Protein 4YYF (pdb70)

Secondary structure (DSSP, 8-state):
--GGGS-HHHHHHTTEEE--SSHHHHHHHHHHH--SB---TTS-----SSHHHHHHHH--SSPPB-EE-EEETTEETTHHHH-----HHHHHHHS-HHHHHHHHHHHHH--TT---EE---B-------TTSSSGGGSS-SSHHHHHHHHHHHHHHHHHHT-EEB-BSTT--TT-SS-TTTS---PSPTTT---TTHHHHHHTTSSS-B------TTTTTTS-GGG-HHHHHHHHHTTTSSPPP-S--BPPPS---TTTTT--HHHHHHHHHHHT-SBEEES-STTHHHHHHHHHHHHHHTSS-HHHHHHHHHHHHHTS-----/--GGGS-HHHHHHTTEEE--SSHHHHHHHHHHH--SB---TTS-----SSHHHHHHHH--SSPPB-EE-EEETTEETTHHHH-----HHHHHHHS-HHHHHHHHHHHHH--TTS--EE---B-------TTSSSGGGSS-SSHHHHHHHHHHHHHHHHHTTPEEB-BSTT--TT-SS-TTTS----S-TTT---TTHHHHHHTTSSS-B------TTTTTTS-GGG-HHHHHHHHHTTTSSPPP-S--BPPPS---TTTTT--HHHHHHHHHHHT-SBEEES-STTHHHHHHHHHHHHHHTSS-HHHHHHHHHHHHHTS----/--STTS-HHHHHHTTEEE--SSHHHHHHHHHHH--SB---TT---TTT--SSPPB-EE-EEETTEETTHHHH-----HHHHHHHS-HHHHHHHHHHHHH--TTS--EE---B-------TTSSSGGGSS-SSHHHHHHHHHHHHHHHHHTT-EEB-BSTT--TT-SS-TTTS---PSPTTT---TTHHHHHHTTSSS-B------TTTTTTS-GGG-HHHHHHHHTTTTSS----S--B---S---TTTTT--HHHHHHHHHHHT-SBEEES-STTHHHHHHHHHHHHHHTSS-HHHHHHHHHHHHHTS-----

Organism: Mycolicibacterium smegmatis (strain ATCC 700084 / mc(2)155) (NCBI:txid246196)

Radius of gyration: 29.69 Å; Cα contacts (8 Å, |Δi|>4): 2283; chains: 3; bounding box: 80×82×68 Å

Nearest PDB structures (foldseek):
  4yyf-assembly2_B  TM=1.003E+00  e=7.868E-68  Mycolicibacterium smegmatis MC2 155
  6gfv-assembly2_B  TM=9.831E-01  e=1.413E-50  Mycobacterium tuberculosis H37Rv
  3nvd-assembly2_B  TM=8.956E-01  e=5.226E-22  Bacillus subtilis
  3tev-assembly1_A  TM=8.661E-01  e=7.791E-23  Deinococcus radiodurans R1 = ATCC 13939 = DSM 20539
  3lk6-assembly1_A  TM=8.804E-01  e=5.315E-21  Bacillus subtilis

CATH classification: 3.20.20.300

InterPro domains:
  IPR001764 Glycoside hydrolase, family 3, N-terminal [PF00933] (64-376)
  IPR017853 Glycoside hydrolase superfamily [SSF51445] (73-381)
  IPR036962 Glycoside hydrolase, family 3, N-terminal domain superfamily [G3DSA:3.20.20.300] (56-385)
  IPR050226 NagZ Beta-hexosaminidase [PTHR30480] (64-381)

Solvent-accessible surface area: 31852 Å² total

Sequence (961 aa):
CDLAALPARDKLAQLLTVGVTDAADARAVVADHHVGGIIGSWTDLSLTDGSLGDIAASAAPLPLAVSVDEEGGRVSRLASLIGSQPSARELARTKTADEVYGIALDRGRKRDLGVTVDFAPVVDVTDAAADTVIGDRSFGSDPAVVTEYAGAYARGLRDAGVLPVLKHFPGHGHASGDSHTGGVTTPPLDVLGDDLVPYRRTLTGQAPVAVVGHQVPGLTGSDPASLSPAVYNLLRSGGYGGPGFGGLVYTDDLSSGAINQRYGVADAVLRALQAGADNALWITTAEVPAVLDRLEQALASGELNQGAVDASLQRNAAVKGPLRCCDLAALPARDKLAQLLTVGVTDAADARAVVADHHVGGIIGSWTDLSLTDGSLGDIAASAAPLPLAVSVDEEGGRVSRLASLIGSQPSARELARTKTADEVYGIALDRGRKRDLGVTVDFAPVVDVTDAAADTVIGDRSFGSDPAVVTEYAGAYARGLRDAGVLPVLKHFPGHGHASGDSHTGGVTTPPLDVLGDDLVPYRTLTGQAPVAVVGHQVPGLTGSDPASLSPAVYNLLRSGGYGGPGFGGLVYTDDLSSGAINQRYGVADAVLRALQAGADNALWITTAEVPAVLDRLEQALASGELNQGAVDASLQRNAAVKGPLRCDLAALPARDKLAQLLTVGVTDAADARAVVADHHVGGIIGSWTDIAASAAPLPLAVSVDEEGGRVSRLASLIGSQPSARELARTKTADEVYGIALDRGRKRDLGVTVDFAPVVDVTDAAADTVIGDRSFGSDPAVVTEYAGAYARGLRDAGVLPVLKHFPGHGHASGDSHTGGVTTPPLDVLGDDLVPYRTLTGQAPVAVVGHQVPGLTGSDPASLSPAVYNLLRSGGYGGPGFGGLVYTDDLSSGAINQRYGVADAVLRALQAGADNALWITTAEVPAVLDRLEQALASGELNQGAVDASLQRNAAVKGPLRC

Foldseek 3Di:
DDLVPDDPQLLVLLQEEAAAQELVRLLCLQVVRVRQEYYELNHDLVLPVCSVVVSQVPGPQFGHAYEAADQFDPGHSCCVQLNGDHALQVCLVPHDLLVLLVVLLSSLLSVSSVHAEYADDELAAADDDCPFQCRSSHNYNASVSSLSNRLSNCNSNVVSNHAYEYDAPPHPHQWPGHLLAAAIEHEALVVSVGSNSSCQPNLPPPPYEYHEFDHHVFAHLGTLLLALSRLCCQQPCVSVHHGHLAAYEYDAQDRYHRPVPDHQLRSQLSNLLSQHLHYYHYHSVCSVVNSVSNVVCCVVVSHDPVSSVSSSVNSRVSGDDTHD/DDLLPDDPLLLVLQQEEAAAAELVRLLCLCVPRLHQHYYEPNHDLVLPPCSVVVSQVVRPQFGHAYEAADLFDPGHRCCVQQNGDHALQVCLVPHDLQVLLVVLLSSLLSVSSVHAEYADDELAAAPDDQPFQCRSSHNYNASVSSLSNRLSNCNSNVVSNHAYEYDAPPHDHQWPGHLLAEAIEHEALVVSVGSNVSCQPNLPPPPYEYHEFHHHNFAHLGTLLLALSNLCCQQPVVSPHHRHLAAYEYDAQDRYSHPVPDHQLRSQLSNLLSQHLHYYHYHSVCSVVNSVSVVVCPVVVVHDPVSSVSSSVNSRVSGDDGD/DDLVPDDPLLLVLQQEEAEAQEDVRQCCLCVPRNHQEYYELSHPHQVPRFQFGHAYEAAPLFDPGHRCCVPQNGDHALQVCLVPHALQVLLVVLLSSLLSVVVVHAEYADDELAAACDDCPFQCRSSHNYNASVSSLSNSLSNQNSNVNSNHAYEYDAPPHPHAWPGHLLAEAIEHEALVPSVGSLSSVQPSLPPPPYEYHEFHHHVFAVLGTLLLALRRLCCQQPVVSNHHGHLAAYEYDAQDRYSHPVPDHQLRSQLSNLLSQHLHYYHYHSVCSVVNSVSVVVCCVVVVHPPVSSVSSSVNSSVSTDHGHD

B-factor: mean 30.83, std 14.94, range [9.08, 128.16]

Structure (mmCIF, N/CA/C/O backbone):
data_4YYF
#
_entry.id   4YYF
#
_cell.length_a   103.067
_cell.length_b   130.941
_cell.length_c   85.986
_cell.angle_alpha   90.00
_cell.angle_beta   90.00
_cell.angle_gamma   90.00
#
_symmetry.space_group_name_H-M   'P 21 21 2'
#
loop_
_entity.id
_entity.type
_entity.pdbx_description
1 polymer Beta-N-acetylhexosaminidase
2 non-polymer 'ACETATE ION'
3 non-polymer 'SODIUM ION'
4 non-polymer 'FORMIC ACID'
5 non-polymer GLYCEROL
6 water water
#
loop_
_atom_site.group_PDB
_atom_site.id
_atom_site.type_symbol
_atom_site.label_atom_id
_atom_site.label_alt_id
_atom_site.label_comp_id
_atom_site.label_asym_id
_atom_site.label_entity_id
_atom_site.label_seq_id
_atom_site.pdbx_PDB_ins_code
_atom_site.Cartn_x
_atom_site.Cartn_y
_atom_site.Cartn_z
_atom_site.occupancy
_atom_site.B_iso_or_equiv
_atom_site.auth_seq_id
_atom_site.auth_comp_id
_atom_site.auth_asym_id
_atom_site.auth_atom_id
_atom_site.pdbx_PDB_model_num
ATOM 1 N N . CYS A 1 34 ? 82.856 37.713 92.792 1.00 70.48 56 CYS A N 1
ATOM 2 C CA . CYS A 1 34 ? 82.164 37.970 91.530 1.00 65.69 56 CYS A CA 1
ATOM 3 C C . CYS A 1 34 ? 82.627 37.057 90.392 1.00 59.07 56 CYS A C 1
ATOM 4 O O . CYS A 1 34 ? 83.538 36.237 90.548 1.00 60.45 56 CYS A O 1
ATOM 7 N N . ASP A 1 35 ? 81.991 37.230 89.240 1.00 52.08 57 ASP A N 1
ATOM 8 C CA . ASP A 1 35 ? 82.026 36.249 88.169 1.00 46.89 57 ASP A CA 1
ATOM 9 C C . ASP A 1 35 ? 82.095 36.957 86.818 1.00 42.61 57 ASP A C 1
ATOM 10 O O . ASP A 1 35 ? 81.279 37.834 86.521 1.00 40.71 57 ASP A O 1
ATOM 15 N N . LEU A 1 36 ? 83.084 36.578 86.012 1.00 37.13 58 LEU A N 1
ATOM 16 C CA . LEU A 1 36 ? 83.318 37.186 84.706 1.00 36.41 58 LEU A CA 1
ATOM 17 C C . LEU A 1 36 ? 82.062 37.189 83.833 1.00 38.31 58 LEU A C 1
ATOM 18 O O . LEU A 1 36 ? 81.746 38.180 83.183 1.00 34.56 58 LEU A O 1
ATOM 23 N N . ALA A 1 37 ? 81.341 36.075 83.831 1.00 37.01 59 ALA A N 1
ATOM 24 C CA . ALA A 1 37 ? 80.166 35.929 82.972 1.00 42.76 59 ALA A CA 1
ATOM 25 C C . ALA A 1 37 ? 78.994 36.802 83.422 1.00 43.49 59 ALA A C 1
ATOM 26 O O . ALA A 1 37 ? 78.041 37.007 82.668 1.00 40.17 59 ALA A O 1
ATOM 28 N N . ALA A 1 38 ? 79.072 37.322 84.645 1.00 42.80 60 ALA A N 1
ATOM 29 C CA . ALA A 1 38 ? 77.965 38.078 85.225 1.00 44.80 60 ALA A CA 1
ATOM 30 C C . ALA A 1 38 ? 78.116 39.590 85.111 1.00 42.99 60 ALA A C 1
ATOM 31 O O . ALA A 1 38 ? 77.323 40.330 85.687 1.00 48.02 60 ALA A O 1
ATOM 33 N N . LEU A 1 39 ? 79.133 40.049 84.387 1.00 35.22 61 LEU A N 1
ATOM 34 C CA . LEU A 1 39 ? 79.318 41.479 84.157 1.00 33.60 61 LEU A CA 1
ATOM 35 C C . LEU A 1 39 ? 78.208 42.021 83.250 1.00 32.47 61 LEU A C 1
ATOM 36 O O . LEU A 1 39 ? 77.640 41.271 82.451 1.00 34.84 61 LEU A O 1
ATOM 41 N N . PRO A 1 40 ? 77.903 43.325 83.365 1.00 34.72 62 PRO A N 1
ATOM 42 C CA . PRO A 1 40 ? 76.962 43.986 82.449 1.00 33.53 62 PRO A CA 1
ATOM 43 C C . PRO A 1 40 ? 77.437 43.813 81.013 1.00 28.09 62 PRO A C 1
ATOM 44 O O . PRO A 1 40 ? 78.647 43.854 80.781 1.00 25.37 62 PRO A O 1
ATOM 48 N N . ALA A 1 41 ? 76.517 43.619 80.074 1.00 26.76 63 ALA A N 1
ATOM 49 C CA . ALA A 1 41 ? 76.884 43.398 78.673 1.00 23.49 63 ALA A CA 1
ATOM 50 C C . ALA A 1 41 ? 77.829 44.463 78.121 1.00 27.80 63 ALA A C 1
ATOM 51 O O . ALA A 1 41 ? 78.767 44.151 77.391 1.00 23.57 63 ALA A O 1
ATOM 53 N N . ARG A 1 42 ? 77.591 45.722 78.472 1.00 25.15 64 ARG A N 1
ATOM 54 C CA . ARG A 1 42 ? 78.396 46.815 77.933 1.00 21.52 64 ARG A CA 1
ATOM 55 C C . ARG A 1 42 ? 79.825 46.763 78.479 1.00 20.07 64 ARG A C 1
ATOM 56 O O . ARG A 1 42 ? 80.780 47.095 77.775 1.00 21.64 64 ARG A O 1
ATOM 64 N N . ASP A 1 43 ? 79.989 46.324 79.721 1.00 22.30 65 ASP A N 1
ATOM 65 C CA . ASP A 1 43 ? 81.343 46.222 80.280 1.00 20.29 65 ASP A CA 1
ATOM 66 C C . ASP A 1 43 ? 82.113 45.022 79.730 1.00 18.80 65 ASP A C 1
ATOM 67 O O . ASP A 1 43 ? 83.347 45.065 79.621 1.00 18.82 65 ASP A O 1
ATOM 72 N N . LYS A 1 44 ? 81.393 43.950 79.400 1.00 19.10 66 LYS A N 1
ATOM 73 C CA . LYS A 1 44 ? 82.005 42.829 78.694 1.00 19.70 66 LYS A CA 1
ATOM 74 C C . LYS A 1 44 ? 82.509 43.302 77.351 1.00 20.83 66 LYS A C 1
ATOM 75 O O . LYS A 1 44 ? 83.605 42.947 76.945 1.00 19.91 66 LYS A O 1
ATOM 81 N N . LEU A 1 45 ? 81.693 44.090 76.651 1.00 19.71 67 LEU A N 1
ATOM 82 C CA . LEU A 1 45 ? 82.086 44.625 75.338 1.00 15.13 67 LEU A CA 1
ATOM 83 C C . LEU A 1 45 ? 83.269 45.583 75.434 1.00 19.78 67 LEU A C 1
ATOM 84 O O . LEU A 1 45 ? 84.193 45.539 74.598 1.00 15.24 67 LEU A O 1
ATOM 89 N N . ALA A 1 46 ? 83.270 46.436 76.458 1.00 16.29 68 ALA A N 1
ATOM 90 C CA . ALA A 1 46 ? 84.367 47.395 76.604 1.00 15.56 68 ALA A CA 1
ATOM 91 C C . ALA A 1 46 ? 85.692 46.686 76.875 1.00 16.18 68 ALA A C 1
ATOM 92 O O . ALA A 1 46 ? 86.766 47.199 76.550 1.00 16.62 68 ALA A O 1
ATOM 94 N N . GLN A 1 47 ? 85.624 45.493 77.458 1.00 14.94 69 GLN A N 1
ATOM 95 C CA . GLN A 1 47 ? 86.841 44.746 77.741 1.00 15.26 69 GLN A CA 1
ATOM 96 C C . GLN A 1 47 ? 87.538 44.265 76.458 1.00 17.84 69 GLN A C 1
ATOM 97 O O . GLN A 1 47 ? 88.716 43.898 76.477 1.00 18.81 69 GLN A O 1
ATOM 103 N N . LEU A 1 48 ? 86.815 44.288 75.342 1.00 16.71 70 LEU A N 1
ATOM 104 C CA . LEU A 1 48 ? 87.347 43.818 74.063 1.00 14.43 70 LEU A CA 1
ATOM 105 C C . LEU A 1 48 ? 87.992 44.940 73.241 1.00 16.53 70 LEU A C 1
ATOM 106 O O . LEU A 1 48 ? 88.368 44.722 72.083 1.00 17.91 70 LEU A O 1
ATOM 111 N N . LEU A 1 49 ? 88.082 46.138 73.818 1.00 12.81 71 LEU A N 1
ATOM 112 C CA . LEU A 1 49 ? 88.577 47.313 73.100 1.00 14.56 71 LEU A CA 1
ATOM 113 C C . LEU A 1 49 ? 89.899 47.795 73.683 1.00 16.36 71 LEU A C 1
ATOM 114 O O . LEU A 1 49 ? 90.085 47.787 74.902 1.00 16.68 71 LEU A O 1
ATOM 119 N N . THR A 1 50 ? 90.816 48.218 72.816 1.00 14.94 72 THR A N 1
ATOM 120 C CA . THR A 1 50 ? 92.030 48.908 73.265 1.00 13.34 72 THR A CA 1
ATOM 121 C C . THR A 1 50 ? 92.094 50.233 72.528 1.00 12.89 72 THR A C 1
ATOM 122 O O . THR A 1 50 ? 91.974 50.266 71.300 1.00 12.78 72 THR A O 1
ATOM 126 N N . VAL A 1 51 ? 92.247 51.332 73.265 1.00 13.31 73 VAL A N 1
ATOM 127 C CA . VAL A 1 51 ? 92.155 52.644 72.636 1.00 14.32 73 VAL A CA 1
ATOM 128 C C . VAL A 1 51 ? 93.344 53.535 72.965 1.00 12.56 73 VAL A C 1
ATOM 129 O O . VAL A 1 51 ? 93.804 53.585 74.108 1.00 14.22 73 VAL A O 1
ATOM 133 N N . GLY A 1 52 ? 93.844 54.229 71.951 1.00 13.81 74 GLY A N 1
ATOM 134 C CA . GLY A 1 52 ? 94.935 55.177 72.145 1.00 14.71 74 GLY A CA 1
ATOM 135 C C . GLY A 1 52 ? 94.470 56.373 72.951 1.00 17.22 74 GLY A C 1
ATOM 136 O O . GLY A 1 52 ? 93.335 56.835 72.773 1.00 14.16 74 GLY A O 1
ATOM 137 N N . VAL A 1 53 ? 95.341 56.866 73.840 1.00 13.75 75 VAL A N 1
ATOM 138 C CA . VAL A 1 53 ? 95.042 58.006 74.705 1.00 13.36 75 VAL A CA 1
ATOM 139 C C . VAL A 1 53 ? 96.073 59.115 74.496 1.00 15.39 75 VAL A C 1
ATOM 140 O O . VAL A 1 53 ? 97.213 58.828 74.164 1.00 16.69 75 VAL A O 1
ATOM 144 N N . THR A 1 54 ? 95.673 60.377 74.676 1.00 13.25 76 THR A N 1
ATOM 145 C CA . THR A 1 54 ? 96.572 61.509 74.424 1.00 15.52 76 THR A CA 1
ATOM 146 C C . THR A 1 54 ? 97.338 61.952 75.670 1.00 18.82 76 THR A C 1
ATOM 147 O O . THR A 1 54 ? 98.421 62.544 75.575 1.00 20.23 76 THR A O 1
ATOM 151 N N . ASP A 1 55 ? 96.765 61.674 76.837 1.00 16.00 77 ASP A N 1
ATOM 152 C CA . ASP A 1 55 ? 97.311 62.169 78.100 1.00 15.92 77 ASP A CA 1
ATOM 153 C C . ASP A 1 55 ? 96.565 61.539 79.261 1.00 17.13 77 ASP A C 1
ATOM 154 O O . ASP A 1 55 ? 95.616 60.766 79.057 1.00 15.15 77 ASP A O 1
ATOM 159 N N . ALA A 1 56 ? 96.978 61.882 80.474 1.00 17.50 78 ALA A N 1
ATOM 160 C CA . ALA A 1 56 ? 96.379 61.310 81.674 1.00 18.14 78 ALA A CA 1
ATOM 161 C C . ALA A 1 56 ? 94.870 61.579 81.747 1.00 18.90 78 ALA A C 1
ATOM 162 O O . ALA A 1 56 ? 94.112 60.684 82.084 1.00 16.97 78 ALA A O 1
ATOM 164 N N . ALA A 1 57 ? 94.438 62.803 81.435 1.00 12.57 79 ALA A N 1
ATOM 165 C CA . ALA A 1 57 ? 93.014 63.161 81.580 1.00 16.16 79 ALA A CA 1
ATOM 166 C C . ALA A 1 57 ? 92.136 62.358 80.616 1.00 18.16 79 ALA A C 1
ATOM 167 O O . ALA A 1 57 ? 91.016 61.948 80.944 1.00 16.21 79 ALA A O 1
ATOM 169 N N . ASP A 1 58 ? 92.659 62.125 79.423 1.00 17.32 80 ASP A N 1
ATOM 170 C CA . ASP A 1 58 ? 91.974 61.333 78.402 1.00 15.97 80 ASP A CA 1
ATOM 171 C C . ASP A 1 58 ? 91.886 59.861 78.858 1.00 16.29 80 ASP A C 1
ATOM 172 O O . ASP A 1 58 ? 90.817 59.222 78.784 1.00 13.60 80 ASP A O 1
ATOM 177 N N . ALA A 1 59 ? 92.999 59.331 79.364 1.00 14.33 81 ALA A N 1
ATOM 178 C CA . ALA A 1 59 ? 93.027 57.959 79.865 1.00 14.99 81 ALA A CA 1
ATOM 179 C C . ALA A 1 59 ? 92.141 57.810 81.092 1.00 17.76 81 ALA A C 1
ATOM 180 O O . ALA A 1 59 ? 91.429 56.813 81.237 1.00 13.35 81 ALA A O 1
ATOM 182 N N . ARG A 1 60 ? 92.196 58.791 81.987 1.00 12.87 82 ARG A N 1
ATOM 183 C CA . ARG A 1 60 ? 91.411 58.705 83.218 1.00 13.39 82 ARG A CA 1
ATOM 184 C C . ARG A 1 60 ? 89.909 58.647 82.917 1.00 14.31 82 ARG A C 1
ATOM 185 O O . ARG A 1 60 ? 89.183 57.862 83.513 1.00 13.81 82 ARG A O 1
ATOM 193 N N . ALA A 1 61 ? 89.453 59.473 81.986 1.00 15.67 83 ALA A N 1
ATOM 194 C CA . ALA A 1 61 ? 88.038 59.500 81.638 1.00 13.22 83 ALA A CA 1
ATOM 195 C C . ALA A 1 61 ? 87.593 58.234 80.907 1.00 14.77 83 ALA A C 1
ATOM 196 O O . ALA A 1 61 ? 86.528 57.702 81.204 1.00 15.38 83 ALA A O 1
ATOM 198 N N . VAL A 1 62 ? 88.390 57.732 79.967 1.00 10.40 84 VAL A N 1
ATOM 199 C CA . VAL A 1 62 ? 87.935 56.579 79.184 1.00 12.50 84 VAL A CA 1
ATOM 200 C C . VAL A 1 62 ? 87.867 55.315 80.049 1.00 16.32 84 VAL A C 1
ATOM 201 O O . VAL A 1 62 ? 86.932 54.513 79.920 1.00 14.85 84 VAL A O 1
ATOM 205 N N . VAL A 1 63 ? 88.818 55.168 80.968 1.00 15.93 85 VAL A N 1
ATOM 206 C CA . VAL A 1 63 ? 88.849 54.011 81.866 1.00 16.60 85 VAL A CA 1
ATOM 207 C C . VAL A 1 63 ? 87.717 54.053 82.899 1.00 19.78 85 VAL A C 1
ATOM 208 O O . VAL A 1 63 ? 86.993 53.063 83.074 1.00 16.55 85 VAL A O 1
ATOM 212 N N . ALA A 1 64 ? 87.533 55.196 83.562 1.00 16.50 86 ALA A N 1
ATOM 213 C CA . ALA A 1 64 ? 86.474 55.300 84.567 1.00 16.77 86 ALA A CA 1
ATOM 214 C C . ALA A 1 64 ? 85.073 55.342 83.963 1.00 19.22 86 ALA A C 1
ATOM 215 O O . ALA A 1 64 ? 84.116 54.798 84.534 1.00 15.86 86 ALA A O 1
ATOM 217 N N . ASP A 1 65 ? 84.922 55.993 82.813 1.00 16.05 87 ASP A N 1
ATOM 218 C CA . ASP A 1 65 ? 83.573 56.206 82.288 1.00 16.37 87 ASP A CA 1
ATOM 219 C C . ASP A 1 65 ? 83.080 55.031 81.468 1.00 18.04 87 ASP A C 1
ATOM 220 O O . ASP A 1 65 ? 81.880 54.770 81.411 1.00 16.81 87 ASP A O 1
ATOM 225 N N . HIS A 1 66 ? 83.999 54.333 80.816 1.00 15.36 88 HIS A N 1
ATOM 226 C CA . HIS A 1 66 ? 83.606 53.278 79.896 1.00 17.38 88 HIS A CA 1
ATOM 227 C C . HIS A 1 66 ? 84.206 51.916 80.200 1.00 15.74 88 HIS A C 1
ATOM 228 O O . HIS A 1 66 ? 83.785 50.928 79.616 1.00 16.42 88 HIS A O 1
ATOM 235 N N . HIS A 1 67 ? 85.185 51.855 81.098 1.00 16.44 89 HIS A N 1
ATOM 236 C CA . HIS A 1 67 ? 85.769 50.557 81.492 1.00 14.41 89 HIS A CA 1
ATOM 237 C C . HIS A 1 67 ? 86.399 49.811 80.321 1.00 15.53 89 HIS A C 1
ATOM 238 O O . HIS A 1 67 ? 86.329 48.571 80.253 1.00 15.88 89 HIS A O 1
ATOM 245 N N . VAL A 1 68 ? 87.023 50.553 79.412 1.00 15.71 90 VAL A N 1
ATOM 246 C CA . VAL A 1 68 ? 87.764 49.919 78.317 1.00 15.50 90 VAL A CA 1
ATOM 247 C C . VAL A 1 68 ? 88.875 49.037 78.884 1.00 17.71 90 VAL A C 1
ATOM 248 O O . VAL A 1 68 ? 89.510 49.373 79.906 1.00 15.49 90 VAL A O 1
ATOM 252 N N . GLY A 1 69 ? 89.097 47.892 78.246 1.00 13.80 91 GLY A N 1
ATOM 253 C CA . GLY A 1 69 ? 90.042 46.921 78.772 1.00 12.57 91 GLY A CA 1
ATOM 254 C C . GLY A 1 69 ? 91.481 47.372 78.619 1.00 15.13 91 GLY A C 1
ATOM 255 O O . GLY A 1 69 ? 92.354 46.991 79.404 1.00 12.91 91 GLY A O 1
ATOM 256 N N . GLY A 1 70 ? 91.744 48.186 77.605 1.00 13.52 92 GLY A N 1
ATOM 257 C CA . GLY A 1 70 ? 93.119 48.579 77.355 1.00 13.25 92 GLY A CA 1
ATOM 258 C C . GLY A 1 70 ? 93.247 49.990 76.845 1.00 12.12 92 GLY A C 1
ATOM 259 O O . GLY A 1 70 ? 92.346 50.514 76.189 1.00 12.86 92 GLY A O 1
ATOM 260 N N . ILE A 1 71 ? 94.375 50.620 77.166 1.00 12.59 93 ILE A N 1
ATOM 261 C CA . ILE A 1 71 ? 94.734 51.898 76.570 1.00 14.25 93 ILE A CA 1
ATOM 262 C C . ILE A 1 71 ? 96.076 51.744 75.871 1.00 16.04 93 ILE A C 1
ATOM 263 O O . ILE A 1 71 ? 96.906 50.935 76.289 1.00 15.77 93 ILE A O 1
ATOM 276 N N . ILE A 1 73 ? 99.613 53.604 74.346 1.00 15.39 95 ILE A N 1
ATOM 277 C CA . ILE A 1 73 ? 100.518 54.736 74.344 1.00 16.60 95 ILE A CA 1
ATOM 278 C C . ILE A 1 73 ? 101.106 54.826 72.939 1.00 16.67 95 ILE A C 1
ATOM 279 O O . ILE A 1 73 ? 101.626 53.841 72.419 1.00 15.62 95 ILE A O 1
ATOM 284 N N . GLY A 1 74 ? 101.053 56.003 72.321 1.00 18.82 96 GLY A N 1
ATOM 285 C CA . GLY A 1 74 ? 101.621 56.162 70.994 1.00 19.36 96 GLY A CA 1
ATOM 286 C C . GLY A 1 74 ? 102.386 57.451 70.848 1.00 19.91 96 GLY A C 1
ATOM 287 O O . GLY A 1 74 ? 102.611 58.157 71.835 1.00 19.67 96 GLY A O 1
ATOM 288 N N . SER A 1 75 ? 102.774 57.780 69.617 1.00 19.98 97 SER A N 1
ATOM 289 C CA . SER A 1 75 ? 103.461 59.044 69.353 1.00 25.02 97 SER A CA 1
ATOM 290 C C . SER A 1 75 ? 102.587 60.252 69.722 1.00 27.11 97 SER A C 1
ATOM 291 O O . SER A 1 75 ? 103.094 61.337 69.972 1.00 32.03 97 SER A O 1
ATOM 294 N N . TRP A 1 76 ? 101.275 60.043 69.765 1.00 27.90 98 TRP A N 1
ATOM 295 C CA . TRP A 1 76 ? 100.307 61.095 70.087 1.00 29.17 98 TRP A CA 1
ATOM 296 C C . TRP A 1 76 ? 100.147 61.271 71.606 1.00 25.97 98 TRP A C 1
ATOM 297 O O . TRP A 1 76 ? 99.370 62.102 72.062 1.00 27.78 98 TRP A O 1
ATOM 308 N N . THR A 1 77 ? 100.859 60.471 72.391 1.00 19.55 99 THR A N 1
ATOM 309 C CA . THR A 1 77 ? 100.670 60.482 73.842 1.00 18.80 99 THR A CA 1
ATOM 310 C C . THR A 1 77 ? 101.701 61.343 74.578 1.00 21.47 99 THR A C 1
ATOM 311 O O . THR A 1 77 ? 102.906 61.239 74.347 1.00 20.90 99 THR A O 1
ATOM 315 N N . ASP A 1 78 ? 101.202 62.193 75.469 1.00 19.12 100 ASP A N 1
ATOM 316 C CA . ASP A 1 78 ? 101.995 62.888 76.478 1.00 20.79 100 ASP A CA 1
ATOM 317 C C . ASP A 1 78 ? 102.556 61.841 77.460 1.00 21.74 100 ASP A C 1
ATOM 318 O O . ASP A 1 78 ? 101.808 61.297 78.266 1.00 22.45 100 ASP A O 1
ATOM 323 N N . LEU A 1 79 ? 103.863 61.566 77.414 1.00 17.88 101 LEU A N 1
ATOM 324 C CA . LEU A 1 79 ? 104.442 60.472 78.216 1.00 18.32 101 LEU A CA 1
ATOM 325 C C . LEU A 1 79 ? 104.647 60.774 79.706 1.00 20.44 101 LEU A C 1
ATOM 326 O O . LEU A 1 79 ? 105.026 59.888 80.478 1.00 19.23 101 LEU A O 1
ATOM 331 N N . SER A 1 80 ? 104.393 62.005 80.126 1.00 16.97 102 SER A N 1
ATOM 332 C CA . SER A 1 80 ? 104.582 62.336 81.537 1.00 18.58 102 SER A CA 1
ATOM 333 C C . SER A 1 80 ? 103.704 61.467 82.436 1.00 17.34 102 SER A C 1
ATOM 334 O O . SER A 1 80 ? 104.049 61.230 83.589 1.00 21.16 102 SER A O 1
ATOM 345 N N . LEU A 1 82 ? 103.477 58.424 82.473 1.00 14.18 104 LEU A N 1
ATOM 346 C CA . LEU A 1 82 ? 104.197 57.196 82.835 1.00 17.01 104 LEU A CA 1
ATOM 347 C C . LEU A 1 82 ? 105.170 57.391 83.987 1.00 19.04 104 LEU A C 1
ATOM 348 O O . LEU A 1 82 ? 105.608 56.412 84.607 1.00 20.56 104 LEU A O 1
ATOM 353 N N . THR A 1 83 ? 105.540 58.639 84.258 1.00 16.84 105 THR A N 1
ATOM 354 C CA . THR A 1 83 ? 106.520 58.909 85.307 1.00 16.19 105 THR A CA 1
ATOM 355 C C . THR A 1 83 ? 105.989 59.754 86.457 1.00 18.92 105 THR A C 1
ATOM 356 O O . THR A 1 83 ? 106.693 59.940 87.453 1.00 23.85 105 THR A O 1
ATOM 360 N N . ASP A 1 84 ? 104.773 60.289 86.334 1.00 22.23 106 ASP A N 1
ATOM 361 C CA . ASP A 1 84 ? 104.294 61.218 87.371 1.00 22.74 106 ASP A CA 1
ATOM 362 C C . ASP A 1 84 ? 103.277 60.585 88.320 1.00 22.29 106 ASP A C 1
ATOM 363 O O . ASP A 1 84 ? 102.698 61.264 89.159 1.00 21.08 106 ASP A O 1
ATOM 368 N N . GLY A 1 85 ? 103.065 59.284 88.182 1.00 21.89 107 GLY A N 1
ATOM 369 C CA . GLY A 1 85 ? 102.155 58.567 89.067 1.00 16.96 107 GLY A CA 1
ATOM 370 C C . GLY A 1 85 ? 100.741 58.444 88.534 1.00 20.32 107 GLY A C 1
ATOM 371 O O . GLY A 1 85 ? 99.918 57.720 89.101 1.00 18.53 107 GLY A O 1
ATOM 372 N N . SER A 1 86 ? 100.426 59.142 87.446 1.00 16.15 108 SER A N 1
ATOM 373 C CA . SER A 1 86 ? 99.030 59.152 87.015 1.00 21.07 108 SER A CA 1
ATOM 374 C C . SER A 1 86 ? 98.594 57.818 86.398 1.00 15.16 108 SER A C 1
ATOM 375 O O . SER A 1 86 ? 97.497 57.340 86.681 1.00 17.55 108 SER A O 1
ATOM 378 N N . LEU A 1 87 ? 99.443 57.175 85.597 1.00 14.10 109 LEU A N 1
ATOM 379 C CA . LEU A 1 87 ? 99.051 55.868 85.055 1.00 16.22 109 LEU A CA 1
ATOM 380 C C . LEU A 1 87 ? 98.804 54.858 86.175 1.00 18.11 109 LEU A C 1
ATOM 381 O O . LEU A 1 87 ? 97.807 54.141 86.159 1.00 16.84 109 LEU A O 1
ATOM 386 N N . GLY A 1 88 ? 99.702 54.821 87.159 1.00 16.76 110 GLY A N 1
ATOM 387 C CA . GLY A 1 88 ? 99.550 53.924 88.290 1.00 17.29 110 GLY A CA 1
ATOM 388 C C . GLY A 1 88 ? 98.233 54.135 89.011 1.00 16.86 110 GLY A C 1
ATOM 389 O O . GLY A 1 88 ? 97.556 53.178 89.369 1.00 16.38 110 GLY A O 1
ATOM 390 N N . ASP A 1 89 ? 97.866 55.397 89.206 1.00 16.45 111 ASP A N 1
ATOM 391 C CA . ASP A 1 89 ? 96.636 55.740 89.896 1.00 15.94 111 ASP A CA 1
ATOM 392 C C . ASP A 1 89 ? 95.400 55.271 89.125 1.00 19.48 111 ASP A C 1
ATOM 393 O O . ASP A 1 89 ? 94.460 54.713 89.706 1.00 17.06 111 ASP A O 1
ATOM 398 N N . ILE A 1 90 ? 95.404 55.495 87.816 1.00 16.03 112 ILE A N 1
ATOM 399 C CA . ILE A 1 90 ? 94.284 55.090 86.954 1.00 16.47 112 ILE A CA 1
ATOM 400 C C . ILE A 1 90 ? 94.168 53.565 86.896 1.00 17.26 112 ILE A C 1
ATOM 401 O O . ILE A 1 90 ? 93.072 53.003 86.998 1.00 18.37 112 ILE A O 1
ATOM 406 N N . ALA A 1 91 ? 95.311 52.899 86.743 1.00 17.11 113 ALA A N 1
ATOM 407 C CA . ALA A 1 91 ? 95.351 51.439 86.675 1.00 13.59 113 ALA A CA 1
ATOM 408 C C . ALA A 1 91 ? 94.833 50.796 87.947 1.00 17.99 113 ALA A C 1
ATOM 409 O O . ALA A 1 91 ? 94.125 49.798 87.889 1.00 17.67 113 ALA A O 1
ATOM 411 N N . ALA A 1 92 ? 95.194 51.353 89.102 1.00 19.70 114 ALA A N 1
ATOM 412 C CA . ALA A 1 92 ? 94.778 50.764 90.380 1.00 22.17 114 ALA A CA 1
ATOM 413 C C . ALA A 1 92 ? 93.275 50.860 90.605 1.00 21.52 114 ALA A C 1
ATOM 414 O O . ALA A 1 92 ? 92.691 50.037 91.300 1.00 22.02 114 ALA A O 1
ATOM 416 N N . SER A 1 93 ? 92.634 51.868 90.036 1.00 19.75 115 SER A N 1
ATOM 417 C CA . SER A 1 93 ? 91.204 51.980 90.250 1.00 23.39 115 SER A CA 1
ATOM 418 C C . SER A 1 93 ? 90.397 51.336 89.126 1.00 23.23 115 SER A C 1
ATOM 419 O O . SER A 1 93 ? 89.172 51.335 89.168 1.00 20.65 115 SER A O 1
ATOM 422 N N . ALA A 1 94 ? 91.080 50.763 88.138 1.00 21.51 116 ALA A N 1
ATOM 423 C CA . ALA A 1 94 ? 90.383 50.068 87.049 1.00 22.92 116 ALA A CA 1
ATOM 424 C C . ALA A 1 94 ? 89.588 48.875 87.577 1.00 19.96 116 ALA A C 1
ATOM 425 O O . ALA A 1 94 ? 90.062 48.133 88.434 1.00 20.27 116 ALA A O 1
ATOM 427 N N . ALA A 1 95 ? 88.369 48.716 87.058 1.00 24.16 117 ALA A N 1
ATOM 428 C CA . ALA A 1 95 ? 87.460 47.633 87.444 1.00 31.67 117 ALA A CA 1
ATOM 429 C C . ALA A 1 95 ? 86.500 47.406 86.285 1.00 34.66 117 ALA A C 1
ATOM 430 O O . ALA A 1 95 ? 86.184 48.352 85.560 1.00 32.27 117 ALA A O 1
ATOM 432 N N . PRO A 1 96 ? 86.024 46.160 86.100 1.00 39.97 118 PRO A N 1
ATOM 433 C CA . PRO A 1 96 ? 86.240 44.979 86.946 1.00 35.04 118 PRO A CA 1
ATOM 434 C C . PRO A 1 96 ? 87.570 44.253 86.704 1.00 32.27 118 PRO A C 1
ATOM 435 O O . PRO A 1 96 ? 88.007 43.540 87.607 1.00 36.20 118 PRO A O 1
ATOM 439 N N . LEU A 1 97 ? 88.193 44.419 85.536 1.00 25.11 119 LEU A N 1
ATOM 440 C CA . LEU A 1 97 ? 89.473 43.757 85.254 1.00 22.75 119 LEU A CA 1
ATOM 441 C C . LEU A 1 97 ? 90.627 44.752 85.331 1.00 22.07 119 LEU A C 1
ATOM 442 O O . LEU A 1 97 ? 90.423 45.959 85.195 1.00 18.82 119 LEU A O 1
ATOM 447 N N . PRO A 1 98 ? 91.846 44.249 85.569 1.00 17.95 120 PRO A N 1
ATOM 448 C CA . PRO A 1 98 ? 93.003 45.148 85.514 1.00 16.31 120 PRO A CA 1
ATOM 449 C C . PRO A 1 98 ? 93.131 45.799 84.130 1.00 22.82 120 PRO A C 1
ATOM 450 O O . PRO A 1 98 ? 92.653 45.248 83.136 1.00 16.23 120 PRO A O 1
ATOM 454 N N . LEU A 1 99 ? 93.771 46.959 84.074 1.00 17.35 121 LEU A N 1
ATOM 455 C CA . LEU A 1 99 ? 93.935 47.693 82.824 1.00 20.24 121 LEU A CA 1
ATOM 456 C C . LEU A 1 99 ? 95.157 47.189 82.070 1.00 19.27 121 LEU A C 1
ATOM 457 O O . LEU A 1 99 ? 96.222 46.987 82.666 1.00 17.39 121 LEU A O 1
ATOM 462 N N . ALA A 1 100 ? 95.006 46.967 80.767 1.00 14.02 122 ALA A N 1
ATOM 463 C CA . ALA A 1 100 ? 96.161 46.635 79.930 1.00 17.09 122 ALA A CA 1
ATOM 464 C C . ALA A 1 100 ? 96.706 47.917 79.330 1.00 17.58 122 ALA A C 1
ATOM 465 O O . ALA A 1 100 ? 95.950 48.767 78.866 1.00 15.93 122 ALA A O 1
ATOM 467 N N . VAL A 1 101 ? 98.024 48.065 79.345 1.00 12.38 123 VAL A N 1
ATOM 468 C CA . VAL A 1 101 ? 98.655 49.277 78.847 1.00 12.78 123 VAL A CA 1
ATOM 469 C C . VAL A 1 101 ? 99.637 48.865 77.765 1.00 16.00 123 VAL A C 1
ATOM 470 O O . VAL A 1 101 ? 100.609 48.185 78.054 1.00 14.38 123 VAL A O 1
ATOM 474 N N . SER A 1 102 ? 99.372 49.268 76.524 1.00 14.91 124 SER A N 1
ATOM 475 C CA . SER A 1 102 ? 100.131 48.759 75.386 1.00 13.38 124 SER A CA 1
ATOM 476 C C . SER A 1 102 ? 100.888 49.870 74.679 1.00 16.18 124 SER A C 1
ATOM 477 O O . SER A 1 102 ? 100.584 51.052 74.861 1.00 13.38 124 SER A O 1
ATOM 480 N N . VAL A 1 103 ? 101.867 49.479 73.858 1.00 14.74 125 VAL A N 1
ATOM 481 C CA . VAL A 1 103 ? 102.732 50.420 73.163 1.00 16.72 125 VAL A CA 1
ATOM 482 C C . VAL A 1 103 ? 103.402 49.710 71.980 1.00 18.24 125 VAL A C 1
ATOM 483 O O . VAL A 1 103 ? 103.570 48.485 72.003 1.00 15.20 125 VAL A O 1
ATOM 487 N N . ASP A 1 104 ? 103.753 50.469 70.945 1.00 18.16 126 ASP A N 1
ATOM 488 C CA . ASP A 1 104 ? 104.650 49.987 69.892 1.00 19.33 126 ASP A CA 1
ATOM 489 C C . ASP A 1 104 ? 106.106 50.239 70.294 1.00 20.04 126 ASP A C 1
ATOM 490 O O . ASP A 1 104 ? 106.641 51.315 70.050 1.00 18.28 126 ASP A O 1
ATOM 495 N N . GLU A 1 105 ? 106.761 49.254 70.890 1.00 13.37 127 GLU A N 1
ATOM 496 C CA . GLU A 1 105 ? 108.161 49.422 71.277 1.00 14.95 127 GLU A CA 1
ATOM 497 C C . GLU A 1 105 ? 109.011 48.314 70.640 1.00 17.64 127 GLU A C 1
ATOM 498 O O . GLU A 1 105 ? 109.306 47.293 71.272 1.00 16.69 127 GLU A O 1
ATOM 504 N N . GLU A 1 106 ? 109.376 48.525 69.373 1.00 17.79 128 GLU A N 1
ATOM 505 C CA . GLU A 1 106 ? 110.105 47.538 68.562 1.00 17.90 128 GLU A CA 1
ATOM 506 C C . GLU A 1 106 ? 111.591 47.840 68.526 1.00 22.14 128 GLU A C 1
ATOM 507 O O . GLU A 1 106 ? 112.413 46.938 68.356 1.00 21.90 128 GLU A O 1
ATOM 513 N N . GLY A 1 107 ? 111.928 49.124 68.644 1.00 21.25 129 GLY A N 1
ATOM 514 C CA . GLY A 1 107 ? 113.294 49.585 68.457 1.00 22.76 129 GLY A CA 1
ATOM 515 C C . GLY A 1 107 ? 113.406 50.239 67.097 1.00 18.81 129 GLY A C 1
ATOM 516 O O . GLY A 1 107 ? 112.487 50.135 66.279 1.00 18.47 129 GLY A O 1
ATOM 517 N N . GLY A 1 108 ? 114.524 50.908 66.835 1.00 20.58 130 GLY A N 1
ATOM 518 C CA . GLY A 1 108 ? 114.730 51.539 65.542 1.00 19.10 130 GLY A CA 1
ATOM 519 C C . GLY A 1 108 ? 113.708 52.625 65.244 1.00 22.62 130 GLY A C 1
ATOM 520 O O . GLY A 1 108 ? 113.562 53.585 66.016 1.00 20.86 130 GLY A O 1
ATOM 521 N N . ARG A 1 109 ? 113.004 52.485 64.122 1.00 18.64 131 ARG A N 1
ATOM 522 C CA . ARG A 1 109 ? 112.053 53.508 63.684 1.00 19.00 131 ARG A CA 1
ATOM 523 C C . ARG A 1 109 ? 110.755 53.519 64.488 1.00 22.65 131 ARG A C 1
ATOM 524 O O . ARG A 1 109 ? 110.008 54.500 64.459 1.00 20.36 131 ARG A O 1
ATOM 532 N N . VAL A 1 110 ? 110.480 52.425 65.190 1.00 18.53 132 VAL A N 1
ATOM 533 C CA . VAL A 1 110 ? 109.271 52.326 66.000 1.00 16.26 132 VAL A CA 1
ATOM 534 C C . VAL A 1 110 ? 109.596 52.083 67.471 1.00 18.20 132 VAL A C 1
ATOM 535 O O . VAL A 1 110 ? 109.647 50.949 67.943 1.00 16.12 132 VAL A O 1
ATOM 539 N N . SER A 1 111 ? 109.792 53.168 68.204 1.00 16.69 133 SER A N 1
ATOM 540 C CA . SER A 1 111 ? 110.282 53.066 69.569 1.00 19.37 133 SER A CA 1
ATOM 541 C C . SER A 1 111 ? 109.683 54.207 70.384 1.00 22.00 133 SER A C 1
ATOM 542 O O . SER A 1 111 ? 110.378 55.156 70.753 1.00 17.70 133 SER A O 1
ATOM 545 N N . ARG A 1 112 ? 108.385 54.112 70.663 1.00 19.80 134 ARG A N 1
ATOM 546 C CA . ARG A 1 112 ? 107.664 55.226 71.285 1.00 17.54 134 ARG A CA 1
ATOM 547 C C . ARG A 1 112 ? 108.163 55.557 72.698 1.00 19.83 134 ARG A C 1
ATOM 548 O O . ARG A 1 112 ? 107.942 56.656 73.186 1.00 19.49 134 ARG A O 1
ATOM 556 N N . LEU A 1 113 ? 108.861 54.621 73.341 1.00 15.14 135 LEU A N 1
ATOM 557 C CA . LEU A 1 113 ? 109.383 54.874 74.690 1.00 17.31 135 LEU A CA 1
ATOM 558 C C . LEU A 1 113 ? 110.879 55.230 74.743 1.00 17.96 135 LEU A C 1
ATOM 559 O O . LEU A 1 113 ? 111.460 55.360 75.833 1.00 20.27 135 LEU A O 1
ATOM 564 N N . ALA A 1 114 ? 111.497 55.417 73.582 1.00 18.38 136 ALA A N 1
ATOM 565 C CA . ALA A 1 114 ? 112.953 55.651 73.510 1.00 19.55 136 ALA A CA 1
ATOM 566 C C . ALA A 1 114 ? 113.470 56.794 74.382 1.00 17.30 136 ALA A C 1
ATOM 567 O O . ALA A 1 114 ? 114.595 56.737 74.881 1.00 21.13 136 ALA A O 1
ATOM 569 N N . SER A 1 115 ? 112.665 57.837 74.554 1.00 20.26 137 SER A N 1
ATOM 570 C CA . SER A 1 115 ? 113.101 58.996 75.335 1.00 23.94 137 SER A CA 1
ATOM 571 C C . SER A 1 115 ? 113.283 58.620 76.805 1.00 19.61 137 SER A C 1
ATOM 572 O O . SER A 1 115 ? 114.046 59.265 77.537 1.00 17.70 137 SER A O 1
ATOM 575 N N . LEU A 1 116 ? 112.594 57.559 77.225 1.00 14.92 138 LEU A N 1
ATOM 576 C CA . LEU A 1 116 ? 112.636 57.108 78.618 1.00 15.97 138 LEU A CA 1
ATOM 577 C C . LEU A 1 116 ? 113.464 55.845 78.822 1.00 20.04 138 LEU A C 1
ATOM 578 O O . LEU A 1 116 ? 114.055 55.646 79.878 1.00 17.83 138 LEU A O 1
ATOM 583 N N . ILE A 1 117 ? 113.494 54.962 77.830 1.00 19.22 139 ILE A N 1
ATOM 584 C CA . ILE A 1 117 ? 114.176 53.689 78.043 1.00 16.42 139 ILE A CA 1
ATOM 585 C C . ILE A 1 117 ? 115.448 53.531 77.205 1.00 18.84 139 ILE A C 1
ATOM 586 O O . ILE A 1 117 ? 116.122 52.502 77.286 1.00 17.93 139 ILE A O 1
ATOM 591 N N . GLY A 1 118 ? 115.768 54.552 76.413 1.00 18.52 140 GLY A N 1
ATOM 592 C CA . GLY A 1 118 ? 116.938 54.522 75.552 1.00 18.79 140 GLY A CA 1
ATOM 593 C C . GLY A 1 118 ? 116.575 54.028 74.165 1.00 19.10 140 GLY A C 1
ATOM 594 O O . GLY A 1 118 ? 115.562 53.364 73.981 1.00 17.22 140 GLY A O 1
ATOM 595 N N . SER A 1 119 ? 117.399 54.325 73.177 1.00 20.76 141 SER A N 1
ATOM 596 C CA . SER A 1 119 ? 117.127 53.803 71.844 1.00 24.75 141 SER A CA 1
ATOM 597 C C . SER A 1 119 ? 117.751 52.414 71.649 1.00 26.18 141 SER A C 1
ATOM 598 O O . SER A 1 119 ? 118.671 52.018 72.363 1.00 22.26 141 SER A O 1
ATOM 601 N N . GLN A 1 120 ? 117.232 51.680 70.675 1.00 19.53 142 GLN A N 1
ATOM 602 C CA . GLN A 1 120 ? 117.722 50.354 70.332 1.00 18.04 142 GLN A CA 1
ATOM 603 C C . GLN A 1 120 ? 117.831 50.334 68.817 1.00 19.65 142 GLN A C 1
ATOM 604 O O . GLN A 1 120 ? 117.021 50.969 68.134 1.00 17.88 142 GLN A O 1
ATOM 610 N N . PRO A 1 121 ? 118.837 49.623 68.275 1.00 19.45 143 PRO A N 1
ATOM 611 C CA . PRO A 1 121 ? 118.877 49.442 66.817 1.00 22.76 143 PRO A CA 1
ATOM 612 C C . PRO A 1 121 ? 117.598 48.777 66.292 1.00 18.60 143 PRO A C 1
ATOM 613 O O . PRO A 1 121 ? 116.877 48.114 67.037 1.00 19.87 143 PRO A O 1
ATOM 617 N N . SER A 1 122 ? 117.313 48.963 65.010 1.00 20.82 144 SER A N 1
ATOM 618 C CA . SER A 1 122 ? 116.167 48.317 64.382 1.00 18.25 144 SER A CA 1
ATOM 619 C C . SER A 1 122 ? 116.310 46.800 64.468 1.00 24.21 144 SER A C 1
ATOM 620 O O . SER A 1 122 ? 117.413 46.285 64.680 1.00 19.61 144 SER A O 1
ATOM 623 N N . ALA A 1 123 ? 115.198 46.095 64.274 1.00 18.26 145 ALA A N 1
ATOM 624 C CA . ALA A 1 123 ? 115.183 44.629 64.259 1.00 18.93 145 ALA A CA 1
ATOM 625 C C . ALA A 1 123 ? 116.200 44.086 63.268 1.00 20.17 145 ALA A C 1
ATOM 626 O O . ALA A 1 123 ? 116.896 43.106 63.537 1.00 18.67 145 ALA A O 1
ATOM 628 N N . ARG A 1 124 ? 116.260 44.706 62.097 1.00 18.18 146 ARG A N 1
ATOM 629 C CA . ARG A 1 124 ? 117.173 44.250 61.057 1.00 21.41 146 ARG A CA 1
ATOM 630 C C . ARG A 1 124 ? 118.639 44.413 61.468 1.00 26.05 146 ARG A C 1
ATOM 631 O O . ARG A 1 124 ? 119.469 43.527 61.234 1.00 23.07 146 ARG A O 1
ATOM 639 N N . GLU A 1 125 ? 118.957 45.548 62.080 1.00 24.77 147 GLU A N 1
ATOM 640 C CA . GLU A 1 125 ? 120.319 45.793 62.537 1.00 23.32 147 GLU A CA 1
ATOM 641 C C . GLU A 1 125 ? 120.698 44.843 63.685 1.00 22.32 147 GLU A C 1
ATOM 642 O O . GLU A 1 125 ? 121.839 44.391 63.785 1.00 24.05 147 GLU A O 1
ATOM 648 N N . LEU A 1 126 ? 119.741 44.527 64.543 1.00 19.84 148 LEU A N 1
ATOM 649 C CA . LEU A 1 126 ? 120.009 43.571 65.621 1.00 22.08 148 LEU A CA 1
ATOM 650 C C . LEU A 1 126 ? 120.400 42.217 65.043 1.00 24.92 148 LEU A C 1
ATOM 651 O O . LEU A 1 126 ? 121.362 41.585 65.492 1.00 23.23 148 LEU A O 1
ATOM 656 N N . ALA A 1 127 ? 119.669 41.782 64.025 1.00 19.11 149 ALA A N 1
ATOM 657 C CA . ALA A 1 127 ? 119.927 40.469 63.448 1.00 25.82 149 ALA A CA 1
ATOM 658 C C . ALA A 1 127 ? 121.294 40.445 62.769 1.00 28.66 149 ALA A C 1
ATOM 659 O O . ALA A 1 127 ? 121.928 39.395 62.673 1.00 26.84 149 ALA A O 1
ATOM 661 N N . ARG A 1 128 ? 121.760 41.607 62.322 1.00 24.66 150 ARG A N 1
ATOM 662 C CA . ARG A 1 128 ? 123.025 41.683 61.596 1.00 31.56 150 ARG A CA 1
ATOM 663 C C . ARG A 1 128 ? 124.235 41.793 62.505 1.00 27.75 150 ARG A C 1
ATOM 664 O O . ARG A 1 128 ? 125.340 41.454 62.107 1.00 26.88 150 ARG A O 1
ATOM 672 N N . THR A 1 129 ? 124.036 42.291 63.718 1.00 24.73 151 THR A N 1
ATOM 673 C CA . THR A 1 129 ? 125.176 42.656 64.564 1.00 22.69 151 THR A CA 1
ATOM 674 C C . THR A 1 129 ? 125.213 41.920 65.903 1.00 24.29 151 THR A C 1
ATOM 675 O O . THR A 1 129 ? 126.197 42.019 66.634 1.00 28.36 151 THR A O 1
ATOM 679 N N . LYS A 1 130 ? 124.136 41.204 66.226 1.00 22.62 152 LYS A N 1
ATOM 680 C CA . LYS A 1 130 ? 123.996 40.532 67.515 1.00 21.80 152 LYS A CA 1
ATOM 681 C C . LYS A 1 130 ? 123.665 39.048 67.359 1.00 24.79 152 LYS A C 1
ATOM 682 O O . LYS A 1 130 ? 123.096 38.624 66.350 1.00 23.52 152 LYS A O 1
ATOM 688 N N . THR A 1 131 ? 124.017 38.258 68.368 1.00 19.97 153 THR A N 1
ATOM 689 C CA . THR A 1 131 ? 123.568 36.870 68.406 1.00 22.43 153 THR A CA 1
ATOM 690 C C . THR A 1 131 ? 122.143 36.862 68.928 1.00 25.37 153 THR A C 1
ATOM 691 O O . THR A 1 131 ? 121.695 37.835 69.556 1.00 21.59 153 THR A O 1
ATOM 695 N N . ALA A 1 132 ? 121.428 35.767 68.684 1.00 20.86 154 ALA A N 1
ATOM 696 C CA . ALA A 1 132 ? 120.093 35.611 69.247 1.00 24.18 154 ALA A CA 1
ATOM 697 C C . ALA A 1 132 ? 120.087 35.710 70.775 1.00 20.97 154 ALA A C 1
ATOM 698 O O . ALA A 1 132 ? 119.131 36.220 71.349 1.00 18.55 154 ALA A O 1
ATOM 700 N N . ASP A 1 133 ? 121.129 35.210 71.444 1.00 21.08 155 ASP A N 1
ATOM 701 C CA . ASP A 1 133 ? 121.172 35.303 72.908 1.00 25.19 155 ASP A CA 1
ATOM 702 C C . ASP A 1 133 ? 121.315 36.747 73.367 1.00 24.22 155 ASP A C 1
ATOM 703 O O . ASP A 1 133 ? 120.759 37.143 74.400 1.00 22.00 155 ASP A O 1
ATOM 708 N N . GLU A 1 134 ? 122.076 37.527 72.603 1.00 20.68 156 GLU A N 1
ATOM 709 C CA . GLU A 1 134 ? 122.217 38.957 72.876 1.00 19.86 156 GLU A CA 1
ATOM 710 C C . GLU A 1 134 ? 120.895 39.693 72.691 1.00 18.48 156 GLU A C 1
ATOM 711 O O . GLU A 1 134 ? 120.566 40.603 73.467 1.00 21.02 156 GLU A O 1
ATOM 717 N N . VAL A 1 135 ? 120.135 39.306 71.668 1.00 17.61 157 VAL A N 1
ATOM 718 C CA . VAL A 1 135 ? 118.833 39.936 71.420 1.00 16.72 157 VAL A CA 1
ATOM 719 C C . VAL A 1 135 ? 117.864 39.593 72.553 1.00 19.43 157 VAL A C 1
ATOM 720 O O . VAL A 1 135 ? 117.086 40.447 72.997 1.00 18.18 157 VAL A O 1
ATOM 724 N N . TYR A 1 136 ? 117.936 38.358 73.049 1.00 19.93 158 TYR A N 1
ATOM 725 C CA . TYR A 1 136 ? 117.135 37.975 74.209 1.00 19.41 158 TYR A CA 1
ATOM 726 C C . TYR A 1 136 ? 117.404 38.934 75.376 1.00 15.55 158 TYR A C 1
ATOM 727 O O . TYR A 1 136 ? 116.469 39.457 75.988 1.00 13.98 158 TYR A O 1
ATOM 736 N N . GLY A 1 137 ? 118.680 39.162 75.662 1.00 15.34 159 GLY A N 1
ATOM 737 C CA . GLY A 1 137 ? 119.086 40.033 76.757 1.00 19.30 159 GLY A CA 1
ATOM 738 C C . GLY A 1 137 ? 118.647 41.473 76.561 1.00 18.75 159 GLY A C 1
ATOM 739 O O . GLY A 1 137 ? 118.266 42.151 77.513 1.00 14.82 159 GLY A O 1
ATOM 740 N N . ILE A 1 138 ? 118.708 41.952 75.323 1.00 17.01 160 ILE A N 1
ATOM 741 C CA . ILE A 1 138 ? 118.259 43.307 75.028 1.00 18.95 160 ILE A CA 1
ATOM 742 C C . ILE A 1 138 ? 116.756 43.448 75.287 1.00 18.10 160 ILE A C 1
ATOM 743 O O . ILE A 1 138 ? 116.311 44.417 75.917 1.00 17.25 160 ILE A O 1
ATOM 748 N N . ALA A 1 139 ? 115.979 42.472 74.815 1.00 19.06 161 ALA A N 1
ATOM 749 C CA . ALA A 1 139 ? 114.532 42.480 74.996 1.00 15.89 161 ALA A CA 1
ATOM 750 C C . ALA A 1 139 ? 114.141 42.355 76.463 1.00 15.31 161 ALA A C 1
ATOM 751 O O . ALA A 1 139 ? 113.197 43.004 76.919 1.00 16.80 161 ALA A O 1
ATOM 753 N N . LEU A 1 140 ? 114.861 41.512 77.196 1.00 15.38 162 LEU A N 1
ATOM 754 C CA . LEU A 1 140 ? 114.648 41.382 78.634 1.00 17.17 162 LEU A CA 1
ATOM 755 C C . LEU A 1 140 ? 114.881 42.707 79.356 1.00 15.26 162 LEU A C 1
ATOM 756 O O . LEU A 1 140 ? 114.042 43.155 80.137 1.00 15.13 162 LEU A O 1
ATOM 761 N N . ASP A 1 141 ? 116.031 43.325 79.113 1.00 15.59 163 ASP A N 1
ATOM 762 C CA . ASP A 1 141 ? 116.353 44.611 79.733 1.00 14.73 163 ASP A CA 1
ATOM 763 C C . ASP A 1 141 ? 115.314 45.673 79.421 1.00 18.37 163 ASP A C 1
ATOM 764 O O . ASP A 1 141 ? 114.885 46.418 80.307 1.00 14.20 163 ASP A O 1
ATOM 769 N N . ARG A 1 142 ? 114.904 45.753 78.159 1.00 12.50 164 ARG A N 1
ATOM 770 C CA . ARG A 1 142 ? 113.931 46.771 77.771 1.00 15.67 164 ARG A CA 1
ATOM 771 C C . ARG A 1 142 ? 112.528 46.468 78.273 1.00 13.00 164 ARG A C 1
ATOM 772 O O . ARG A 1 142 ? 111.792 47.371 78.645 1.00 11.76 164 ARG A O 1
ATOM 780 N N . GLY A 1 143 ? 112.173 45.193 78.308 1.00 14.80 165 GLY A N 1
ATOM 781 C CA . GLY A 1 143 ? 110.926 44.771 78.925 1.00 12.32 165 GLY A CA 1
ATOM 782 C C . GLY A 1 143 ? 110.805 45.208 80.381 1.00 14.23 165 GLY A C 1
ATOM 783 O O . GLY A 1 143 ? 109.751 45.663 80.810 1.00 12.96 165 GLY A O 1
ATOM 784 N N . ARG A 1 144 ? 111.876 45.054 81.152 1.00 11.01 166 ARG A N 1
ATOM 785 C CA . ARG A 1 144 ? 111.851 45.472 82.548 1.00 14.44 166 ARG A CA 1
ATOM 786 C C . ARG A 1 144 ? 111.677 46.976 82.632 1.00 13.67 166 ARG A C 1
ATOM 787 O O . ARG A 1 144 ? 110.963 47.469 83.500 1.00 12.71 166 ARG A O 1
ATOM 795 N N . LYS A 1 145 ? 112.323 47.704 81.721 1.00 12.54 167 LYS A N 1
ATOM 796 C CA . LYS A 1 145 ? 112.208 49.163 81.695 1.00 14.68 167 LYS A CA 1
ATOM 797 C C . LYS A 1 145 ? 110.785 49.581 81.354 1.00 17.62 167 LYS A C 1
ATOM 798 O O . LYS A 1 145 ? 110.287 50.569 81.888 1.00 15.38 167 LYS A O 1
ATOM 812 N N . ARG A 1 147 ? 108.044 47.643 82.064 1.00 13.97 169 ARG A N 1
ATOM 813 C CA . ARG A 1 147 ? 107.293 47.298 83.266 1.00 12.29 169 ARG A CA 1
ATOM 814 C C . ARG A 1 147 ? 107.379 48.409 84.309 1.00 15.20 169 ARG A C 1
ATOM 815 O O . ARG A 1 147 ? 106.381 48.739 84.938 1.00 14.03 169 ARG A O 1
ATOM 823 N N . ASP A 1 148 ? 108.576 48.966 84.507 1.00 14.08 170 ASP A N 1
ATOM 824 C CA . ASP A 1 148 ? 108.767 50.076 85.455 1.00 15.60 170 ASP A CA 1
ATOM 825 C C . ASP A 1 148 ? 107.845 51.254 85.132 1.00 19.98 170 ASP A C 1
ATOM 826 O O . ASP A 1 148 ? 107.424 52.009 86.019 1.00 18.28 170 ASP A O 1
ATOM 831 N N . LEU A 1 149 ? 107.526 51.403 83.854 1.00 11.70 171 LEU A N 1
ATOM 832 C CA . LEU A 1 149 ? 106.670 52.500 83.409 1.00 14.01 171 LEU A CA 1
ATOM 833 C C . LEU A 1 149 ? 105.193 52.127 83.399 1.00 12.79 171 LEU A C 1
ATOM 834 O O . LEU A 1 149 ? 104.350 52.943 83.028 1.00 15.85 171 LEU A O 1
ATOM 839 N N . GLY A 1 150 ? 104.861 50.906 83.807 1.00 15.68 172 GLY A N 1
ATOM 840 C CA . GLY A 1 150 ? 103.459 50.505 83.843 1.00 13.50 172 GLY A CA 1
ATOM 841 C C . GLY A 1 150 ? 102.937 49.849 82.576 1.00 15.68 172 GLY A C 1
ATOM 842 O O . GLY A 1 150 ? 101.736 49.572 82.464 1.00 16.60 172 GLY A O 1
ATOM 843 N N . VAL A 1 151 ? 103.824 49.588 81.619 1.00 15.22 173 VAL A N 1
ATOM 844 C CA . VAL A 1 151 ? 103.415 48.918 80.383 1.00 16.31 173 VAL A CA 1
ATOM 845 C C . VAL A 1 151 ? 103.182 47.433 80.668 1.00 13.96 173 VAL A C 1
ATOM 846 O O . VAL A 1 151 ? 103.970 46.821 81.381 1.00 16.07 173 VAL A O 1
ATOM 850 N N . THR A 1 152 ? 102.106 46.866 80.116 1.00 15.54 174 THR A N 1
ATOM 851 C CA . THR A 1 152 ? 101.824 45.425 80.235 1.00 15.01 174 THR A CA 1
ATOM 852 C C . THR A 1 152 ? 101.897 44.639 78.919 1.00 13.11 174 THR A C 1
ATOM 853 O O . THR A 1 152 ? 102.074 43.401 78.914 1.00 11.64 174 THR A O 1
ATOM 857 N N . VAL A 1 153 ? 101.764 45.348 77.807 1.00 11.44 175 VAL A N 1
ATOM 858 C CA . VAL A 1 153 ? 101.738 44.719 76.489 1.00 14.25 175 VAL A CA 1
ATOM 859 C C . VAL A 1 153 ? 102.642 45.486 75.541 1.00 17.40 175 VAL A C 1
ATOM 860 O O . VAL A 1 153 ? 102.543 46.706 75.460 1.00 13.36 175 VAL A O 1
ATOM 864 N N . ASP A 1 154 ? 103.513 44.781 74.818 1.00 11.45 176 ASP A N 1
ATOM 865 C CA . ASP A 1 154 ? 104.297 45.409 73.752 1.00 12.90 176 ASP A CA 1
ATOM 866 C C . ASP A 1 154 ? 103.874 44.802 72.422 1.00 15.57 176 ASP A C 1
ATOM 867 O O . ASP A 1 154 ? 103.917 43.581 72.253 1.00 13.82 176 ASP A O 1
ATOM 872 N N . PHE A 1 155 ? 103.489 45.643 71.468 1.00 12.84 177 PHE A N 1
ATOM 873 C CA . PHE A 1 155 ? 103.161 45.144 70.135 1.00 12.61 177 PHE A CA 1
ATOM 874 C C . PHE A 1 155 ? 104.451 44.865 69.381 1.00 15.99 177 PHE A C 1
ATOM 875 O O . PHE A 1 155 ? 104.821 45.585 68.458 1.00 19.39 177 PHE A O 1
ATOM 883 N N . ALA A 1 156 ? 105.135 43.813 69.814 1.00 14.20 178 ALA A N 1
ATOM 884 C CA . ALA A 1 156 ? 106.401 43.384 69.233 1.00 13.45 178 ALA A CA 1
ATOM 885 C C . ALA A 1 156 ? 106.611 41.958 69.700 1.00 14.10 178 ALA A C 1
ATOM 886 O O . ALA A 1 156 ? 106.101 41.576 70.748 1.00 15.91 178 ALA A O 1
ATOM 888 N N . PRO A 1 157 ? 107.384 41.151 68.956 1.00 14.65 179 PRO A N 1
ATOM 889 C CA . PRO A 1 157 ? 108.160 41.465 67.765 1.00 14.80 179 PRO A CA 1
ATOM 890 C C . PRO A 1 157 ? 107.359 41.337 66.481 1.00 16.16 179 PRO A C 1
ATOM 891 O O . PRO A 1 157 ? 106.421 40.551 66.372 1.00 15.24 179 PRO A O 1
ATOM 895 N N . VAL A 1 158 ? 107.778 42.120 65.501 1.00 16.10 180 VAL A N 1
ATOM 896 C CA . VAL A 1 158 ? 107.387 41.932 64.118 1.00 16.57 180 VAL A CA 1
ATOM 897 C C . VAL A 1 158 ? 107.967 40.602 63.658 1.00 16.57 180 VAL A C 1
ATOM 898 O O . VAL A 1 158 ? 109.161 40.347 63.828 1.00 15.94 180 VAL A O 1
ATOM 902 N N . VAL A 1 159 ? 107.135 39.749 63.074 1.00 15.35 181 VAL A N 1
ATOM 903 C CA . VAL A 1 159 ? 107.636 38.499 62.506 1.00 14.21 181 VAL A CA 1
ATOM 904 C C . VAL A 1 159 ? 107.475 38.499 60.992 1.00 15.19 181 VAL A C 1
ATOM 905 O O . VAL A 1 159 ? 107.754 37.499 60.322 1.00 18.43 181 VAL A O 1
ATOM 909 N N . ASP A 1 160 ? 107.053 39.639 60.453 1.00 17.74 182 ASP A N 1
ATOM 910 C CA . ASP A 1 160 ? 107.064 39.841 59.010 1.00 15.77 182 ASP A CA 1
ATOM 911 C C . ASP A 1 160 ? 108.437 39.550 58.422 1.00 19.13 182 ASP A C 1
ATOM 912 O O . ASP A 1 160 ? 109.471 39.844 59.030 1.00 21.50 182 ASP A O 1
ATOM 917 N N . VAL A 1 161 ? 108.432 38.966 57.227 1.00 19.33 183 VAL A N 1
ATOM 918 C CA . VAL A 1 161 ? 109.643 38.560 56.538 1.00 17.46 183 VAL A CA 1
ATOM 919 C C . VAL A 1 161 ? 109.764 39.442 55.306 1.00 19.36 183 VAL A C 1
ATOM 920 O O . VAL A 1 161 ? 108.827 39.514 54.515 1.00 21.73 183 VAL A O 1
ATOM 924 N N . THR A 1 162 ? 110.895 40.127 55.135 1.00 20.58 184 THR A N 1
ATOM 925 C CA . THR A 1 162 ? 111.039 41.016 53.984 1.00 21.70 184 THR A CA 1
ATOM 926 C C . THR A 1 162 ? 112.483 41.375 53.683 1.00 27.66 184 THR A C 1
ATOM 927 O O . THR A 1 162 ? 113.359 41.297 54.550 1.00 32.50 184 THR A O 1
ATOM 931 N N . ASP A 1 163 ? 112.708 41.796 52.445 1.00 30.22 185 ASP A N 1
ATOM 932 C CA . ASP A 1 163 ? 113.999 42.335 52.025 1.00 35.02 185 ASP A CA 1
ATOM 933 C C . ASP A 1 163 ? 113.865 43.781 51.542 1.00 34.94 185 ASP A C 1
ATOM 934 O O . ASP A 1 163 ? 114.785 44.324 50.918 1.00 31.60 185 ASP A O 1
ATOM 939 N N . ALA A 1 164 ? 112.717 44.393 51.820 1.00 28.93 186 ALA A N 1
ATOM 940 C CA . ALA A 1 164 ? 112.465 45.778 51.406 1.00 30.01 186 ALA A CA 1
ATOM 941 C C . ALA A 1 164 ? 113.486 46.752 51.995 1.00 27.42 186 ALA A C 1
ATOM 942 O O . ALA A 1 164 ? 114.104 46.475 53.025 1.00 30.60 186 ALA A O 1
ATOM 944 N N . ALA A 1 165 ? 113.657 47.890 51.331 1.00 25.89 187 ALA A N 1
ATOM 945 C CA . ALA A 1 165 ? 114.475 48.985 51.842 1.00 23.08 187 ALA A CA 1
ATOM 946 C C . ALA A 1 165 ? 114.120 49.326 53.285 1.00 24.63 187 ALA A C 1
ATOM 947 O O . ALA A 1 165 ? 112.955 49.239 53.687 1.00 23.36 187 ALA A O 1
ATOM 949 N N . ALA A 1 166 ? 115.126 49.728 54.056 1.00 24.55 188 ALA A N 1
ATOM 950 C CA . ALA A 1 166 ? 114.965 49.954 55.494 1.00 23.86 188 ALA A CA 1
ATOM 951 C C . ALA A 1 166 ? 113.774 50.839 55.886 1.00 18.96 188 ALA A C 1
ATOM 952 O O . ALA A 1 166 ? 112.965 50.445 56.719 1.00 24.45 188 ALA A O 1
ATOM 954 N N . ASP A 1 167 ? 113.665 52.030 55.302 1.00 26.35 189 ASP A N 1
ATOM 955 C CA . ASP A 1 167 ? 112.604 52.966 55.715 1.00 27.85 189 ASP A CA 1
ATOM 956 C C . ASP A 1 167 ? 111.339 52.822 54.857 1.00 29.38 189 ASP A C 1
ATOM 957 O O . ASP A 1 167 ? 110.852 53.783 54.270 1.00 33.63 189 ASP A O 1
ATOM 962 N N . THR A 1 168 ? 110.827 51.601 54.771 1.00 32.51 190 THR A N 1
ATOM 963 C CA . THR A 1 168 ? 109.528 51.347 54.144 1.00 29.85 190 THR A CA 1
ATOM 964 C C . THR A 1 168 ? 108.589 50.862 55.245 1.00 25.05 190 THR A C 1
ATOM 965 O O . THR A 1 168 ? 108.999 50.793 56.404 1.00 25.92 190 THR A O 1
ATOM 969 N N . VAL A 1 169 ? 107.343 50.532 54.907 1.00 22.13 191 VAL A N 1
ATOM 970 C CA . VAL A 1 169 ? 106.346 50.232 55.943 1.00 23.40 191 VAL A CA 1
ATOM 971 C C . VAL A 1 169 ? 106.818 49.166 56.948 1.00 22.71 191 VAL A C 1
ATOM 972 O O . VAL A 1 169 ? 106.742 49.366 58.167 1.00 22.56 191 VAL A O 1
ATOM 976 N N . ILE A 1 170 ? 107.333 48.050 56.442 1.00 18.43 192 ILE A N 1
ATOM 977 C CA . ILE A 1 170 ? 107.962 47.062 57.313 1.00 18.87 192 ILE A CA 1
ATOM 978 C C . ILE A 1 170 ? 109.468 47.325 57.298 1.00 23.01 192 ILE A C 1
ATOM 979 O O . ILE A 1 170 ? 110.015 47.846 58.271 1.00 22.21 192 ILE A O 1
ATOM 984 N N . GLY A 1 171 ? 110.132 47.001 56.187 1.00 23.28 193 GLY A N 1
ATOM 985 C CA . GLY A 1 171 ? 111.537 47.352 56.028 1.00 20.59 193 GLY A CA 1
ATOM 986 C C . GLY A 1 171 ? 112.399 46.897 57.198 1.00 21.74 193 GLY A C 1
ATOM 987 O O . GLY A 1 171 ? 112.321 45.737 57.604 1.00 18.82 193 GLY A O 1
ATOM 988 N N . ASP A 1 172 ? 113.198 47.803 57.766 1.00 19.79 194 ASP A N 1
ATOM 989 C CA . ASP A 1 172 ? 114.112 47.414 58.852 1.00 23.13 194 ASP A CA 1
ATOM 990 C C . ASP A 1 172 ? 113.424 47.005 60.164 1.00 21.87 194 ASP A C 1
ATOM 991 O O . ASP A 1 172 ? 114.096 46.639 61.146 1.00 20.77 194 ASP A O 1
ATOM 996 N N . ARG A 1 173 ? 112.093 47.049 60.187 1.00 18.90 195 ARG A N 1
ATOM 997 C CA . ARG A 1 173 ? 111.348 46.539 61.336 1.00 20.80 195 ARG A CA 1
ATOM 998 C C . ARG A 1 173 ? 111.320 45.013 61.331 1.00 21.49 195 ARG A C 1
ATOM 999 O O . ARG A 1 173 ? 110.910 44.387 62.308 1.00 16.89 195 ARG A O 1
ATOM 1007 N N . SER A 1 174 ? 111.738 44.417 60.222 1.00 20.57 196 SER A N 1
ATOM 1008 C CA . SER A 1 174 ? 111.781 42.958 60.104 1.00 18.15 196 SER A CA 1
ATOM 1009 C C . SER A 1 174 ? 113.156 42.413 60.452 1.00 19.23 196 SER A C 1
ATOM 1010 O O . SER A 1 174 ? 114.170 42.997 60.075 1.00 19.17 196 SER A O 1
ATOM 1013 N N . PHE A 1 175 ? 113.190 41.282 61.151 1.00 20.09 197 PHE A N 1
ATOM 1014 C CA . PHE A 1 175 ? 114.461 40.659 61.519 1.00 22.68 197 PHE A CA 1
ATOM 1015 C C . PHE A 1 175 ? 115.179 40.001 60.341 1.00 21.40 197 PHE A C 1
ATOM 1016 O O . PHE A 1 175 ? 116.340 39.638 60.461 1.00 24.27 197 PHE A O 1
ATOM 1024 N N . GLY A 1 176 ? 114.506 39.826 59.211 1.00 17.47 198 GLY A N 1
ATOM 1025 C CA . GLY A 1 176 ? 115.199 39.295 58.049 1.00 21.86 198 GLY A CA 1
ATOM 1026 C C . GLY A 1 176 ? 114.318 38.805 56.916 1.00 24.31 198 GLY A C 1
ATOM 1027 O O . GLY A 1 176 ? 113.093 38.814 57.008 1.00 20.01 198 GLY A O 1
ATOM 1028 N N . SER A 1 177 ? 114.966 38.381 55.838 1.00 22.11 199 SER A N 1
ATOM 1029 C CA . SER A 1 177 ? 114.288 37.879 54.649 1.00 26.88 199 SER A CA 1
ATOM 1030 C C . SER A 1 177 ? 114.199 36.362 54.688 1.00 25.70 199 SER A C 1
ATOM 1031 O O . SER A 1 177 ? 113.570 35.745 53.835 1.00 25.95 199 SER A O 1
ATOM 1034 N N . ASP A 1 178 ? 114.851 35.767 55.678 1.00 23.77 200 ASP A N 1
ATOM 1035 C CA . ASP A 1 178 ? 114.862 34.318 55.840 1.00 24.47 200 ASP A CA 1
ATOM 1036 C C . ASP A 1 178 ? 113.956 33.983 57.025 1.00 24.16 200 ASP A C 1
ATOM 1037 O O . ASP A 1 178 ? 114.220 34.412 58.145 1.00 23.37 200 ASP A O 1
ATOM 1042 N N . PRO A 1 179 ? 112.887 33.206 56.783 1.00 27.15 201 PRO A N 1
ATOM 1043 C CA . PRO A 1 179 ? 111.935 32.893 57.861 1.00 25.26 201 PRO A CA 1
ATOM 1044 C C . PRO A 1 179 ? 112.612 32.209 59.046 1.00 21.68 201 PRO A C 1
ATOM 1045 O O . PRO A 1 179 ? 112.148 32.356 60.168 1.00 22.90 201 PRO A O 1
ATOM 1049 N N . ALA A 1 180 ? 113.682 31.461 58.799 1.00 22.21 202 ALA A N 1
ATOM 1050 C CA . ALA A 1 180 ? 114.366 30.754 59.886 1.00 23.13 202 ALA A CA 1
ATOM 1051 C C . ALA A 1 180 ? 115.101 31.756 60.772 1.00 26.54 202 ALA A C 1
ATOM 1052 O O . ALA A 1 180 ? 115.178 31.587 61.994 1.00 24.04 202 ALA A O 1
ATOM 1054 N N . VAL A 1 181 ? 115.637 32.803 60.149 1.00 22.96 203 VAL A N 1
ATOM 1055 C CA . VAL A 1 181 ? 116.278 33.888 60.889 1.00 21.29 203 VAL A CA 1
ATOM 1056 C C . VAL A 1 181 ? 115.247 34.662 61.699 1.00 23.22 203 VAL A C 1
ATOM 1057 O O . VAL A 1 181 ? 115.491 34.994 62.865 1.00 19.09 203 VAL A O 1
ATOM 1061 N N . VAL A 1 182 ? 114.089 34.942 61.099 1.00 20.30 204 VAL A N 1
ATOM 1062 C CA . VAL A 1 182 ? 113.029 35.620 61.834 1.00 20.34 204 VAL A CA 1
ATOM 1063 C C . VAL A 1 182 ? 112.628 34.802 63.053 1.00 21.54 204 VAL A C 1
ATOM 1064 O O . VAL A 1 182 ? 112.525 35.334 64.158 1.00 21.07 204 VAL A O 1
ATOM 1068 N N . THR A 1 183 ? 112.434 33.503 62.858 1.00 19.30 205 THR A N 1
ATOM 1069 C CA . THR A 1 183 ? 112.022 32.640 63.966 1.00 20.64 205 THR A CA 1
ATOM 1070 C C . THR A 1 183 ? 113.015 32.701 65.121 1.00 18.72 205 THR A C 1
ATOM 1071 O O . THR A 1 183 ? 112.632 32.872 66.275 1.00 20.72 205 THR A O 1
ATOM 1075 N N . GLU A 1 184 ? 114.300 32.576 64.807 1.00 18.79 206 GLU A N 1
ATOM 1076 C CA . GLU A 1 184 ? 115.325 32.640 65.841 1.00 19.94 206 GLU A CA 1
ATOM 1077 C C . GLU A 1 184 ? 115.341 33.985 66.558 1.00 20.62 206 GLU A C 1
ATOM 1078 O O . GLU A 1 184 ? 115.283 34.036 67.785 1.00 17.71 206 GLU A O 1
ATOM 1084 N N . TYR A 1 185 ? 115.407 35.076 65.799 1.00 19.46 207 TYR A N 1
ATOM 1085 C CA . TYR A 1 185 ? 115.586 36.393 66.406 1.00 18.96 207 TYR A CA 1
ATOM 1086 C C . TYR A 1 185 ? 114.313 36.974 67.015 1.00 17.44 207 TYR A C 1
ATOM 1087 O O . TYR A 1 185 ? 114.327 37.461 68.159 1.00 15.45 207 TYR A O 1
ATOM 1096 N N . ALA A 1 186 ? 113.201 36.922 66.287 1.00 15.52 208 ALA A N 1
ATOM 1097 C CA . ALA A 1 186 ? 111.946 37.384 66.887 1.00 16.54 208 ALA A CA 1
ATOM 1098 C C . ALA A 1 186 ? 111.575 36.497 68.078 1.00 14.02 208 ALA A C 1
ATOM 1099 O O . ALA A 1 186 ? 111.017 36.967 69.076 1.00 17.26 208 ALA A O 1
ATOM 1101 N N . GLY A 1 187 ? 111.860 35.206 67.962 1.00 14.05 209 GLY A N 1
ATOM 1102 C CA . GLY A 1 187 ? 111.597 34.290 69.063 1.00 15.98 209 GLY A CA 1
ATOM 1103 C C . GLY A 1 187 ? 112.350 34.703 70.317 1.00 15.88 209 GLY A C 1
ATOM 1104 O O . GLY A 1 187 ? 111.805 34.680 71.431 1.00 18.24 209 GLY A O 1
ATOM 1105 N N . ALA A 1 188 ? 113.602 35.099 70.129 1.00 15.45 210 ALA A N 1
ATOM 1106 C CA . ALA A 1 188 ? 114.438 35.559 71.228 1.00 14.76 210 ALA A CA 1
ATOM 1107 C C . ALA A 1 188 ? 113.875 36.848 71.795 1.00 15.78 210 ALA A C 1
ATOM 1108 O O . ALA A 1 188 ? 113.842 37.032 73.020 1.00 14.94 210 ALA A O 1
ATOM 1110 N N . TYR A 1 189 ? 113.426 37.734 70.911 1.00 15.32 211 TYR A N 1
ATOM 1111 C CA . TYR A 1 189 ? 112.913 39.025 71.350 1.00 16.86 211 TYR A CA 1
ATOM 1112 C C . TYR A 1 189 ? 111.630 38.806 72.156 1.00 16.76 211 TYR A C 1
ATOM 1113 O O . TYR A 1 189 ? 111.422 39.434 73.197 1.00 14.63 211 TYR A O 1
ATOM 1122 N N . ALA A 1 190 ? 110.770 37.916 71.672 1.00 15.42 212 ALA A N 1
ATOM 1123 C CA . ALA A 1 190 ? 109.506 37.639 72.362 1.00 15.13 212 ALA A CA 1
ATOM 1124 C C . ALA A 1 190 ? 109.778 37.016 73.727 1.00 17.68 212 ALA A C 1
ATOM 1125 O O . ALA A 1 190 ? 109.107 37.338 74.717 1.00 14.98 212 ALA A O 1
ATOM 1127 N N . ARG A 1 191 ? 110.780 36.137 73.777 1.00 13.95 213 ARG A N 1
ATOM 1128 C CA . ARG A 1 191 ? 111.114 35.420 75.000 1.00 15.22 213 ARG A CA 1
ATOM 1129 C C . ARG A 1 191 ? 111.630 36.402 76.064 1.00 16.72 213 ARG A C 1
ATOM 1130 O O . ARG A 1 191 ? 111.323 36.262 77.253 1.00 15.68 213 ARG A O 1
ATOM 1138 N N . GLY A 1 192 ? 112.406 37.394 75.624 1.00 15.63 214 GLY A N 1
ATOM 1139 C CA . GLY A 1 192 ? 112.931 38.420 76.516 1.00 14.84 214 GLY A CA 1
ATOM 1140 C C . GLY A 1 192 ? 111.819 39.258 77.107 1.00 12.69 214 GLY A C 1
ATOM 1141 O O . GLY A 1 192 ? 111.790 39.499 78.316 1.00 15.11 214 GLY A O 1
ATOM 1142 N N . LEU A 1 193 ? 110.879 39.678 76.265 1.00 11.45 215 LEU A N 1
ATOM 1143 C CA . LEU A 1 193 ? 109.728 40.448 76.741 1.00 13.22 215 LEU A CA 1
ATOM 1144 C C . LEU A 1 193 ? 108.920 39.633 77.728 1.00 15.58 215 LEU A C 1
ATOM 1145 O O . LEU A 1 193 ? 108.563 40.112 78.807 1.00 15.80 215 LEU A O 1
ATOM 1150 N N . ARG A 1 194 ? 108.622 38.393 77.341 1.00 15.11 216 ARG A N 1
ATOM 1151 C CA . ARG A 1 194 ? 107.861 37.458 78.167 1.00 15.54 216 ARG A CA 1
ATOM 1152 C C . ARG A 1 194 ? 108.528 37.250 79.529 1.00 15.66 216 ARG A C 1
ATOM 1153 O O . ARG A 1 194 ? 107.854 37.244 80.570 1.00 14.86 216 ARG A O 1
ATOM 1161 N N . ASP A 1 195 ? 109.843 37.061 79.538 1.00 12.42 217 ASP A N 1
ATOM 1162 C CA . ASP A 1 195 ? 110.541 36.844 80.814 1.00 11.88 217 ASP A CA 1
ATOM 1163 C C . ASP A 1 195 ? 110.571 38.099 81.699 1.00 15.39 217 ASP A C 1
ATOM 1164 O O . ASP A 1 195 ? 110.761 38.008 82.917 1.00 13.79 217 ASP A O 1
ATOM 1169 N N . ALA A 1 196 ? 110.384 39.261 81.087 1.00 15.88 218 ALA A N 1
ATOM 1170 C CA . ALA A 1 196 ? 110.215 40.511 81.833 1.00 17.72 218 ALA A CA 1
ATOM 1171 C C . ALA A 1 196 ? 108.786 40.645 82.374 1.00 17.88 218 ALA A C 1
ATOM 1172 O O . ALA A 1 196 ? 108.510 41.490 83.229 1.00 16.30 218 ALA A O 1
ATOM 1174 N N . GLY A 1 197 ? 107.877 39.817 81.870 1.00 13.73 219 GLY A N 1
ATOM 1175 C CA . GLY A 1 197 ? 106.487 39.868 82.297 1.00 11.75 219 GLY A CA 1
ATOM 1176 C C . GLY A 1 197 ? 105.632 40.768 81.423 1.00 13.92 219 GLY A C 1
ATOM 1177 O O . GLY A 1 197 ? 104.503 41.121 81.787 1.00 14.37 219 GLY A O 1
ATOM 1178 N N . VAL A 1 198 ? 106.159 41.114 80.251 1.00 14.41 220 VAL A N 1
ATOM 1179 C CA . VAL A 1 198 ? 105.418 41.898 79.264 1.00 12.99 220 VAL A CA 1
ATOM 1180 C C . VAL A 1 198 ? 104.802 40.906 78.297 1.00 18.73 220 VAL A C 1
ATOM 1181 O O . VAL A 1 198 ? 105.456 39.936 77.927 1.00 15.51 220 VAL A O 1
ATOM 1185 N N . LEU A 1 199 ? 103.551 41.129 77.888 1.00 14.28 221 LEU A N 1
ATOM 1186 C CA . LEU A 1 199 ? 102.940 40.261 76.881 1.00 13.43 221 LEU A CA 1
ATOM 1187 C C . LEU A 1 199 ? 103.448 40.649 75.495 1.00 13.38 221 LEU A C 1
ATOM 1188 O O . LEU A 1 199 ? 103.176 41.752 75.025 1.00 13.35 221 LEU A O 1
ATOM 1193 N N . PRO A 1 200 ? 104.191 39.750 74.831 1.00 16.29 222 PRO A N 1
ATOM 1194 C CA . PRO A 1 200 ? 104.597 40.072 73.460 1.00 13.80 222 PRO A CA 1
ATOM 1195 C C . PRO A 1 200 ? 103.482 39.761 72.456 1.00 17.27 222 PRO A C 1
ATOM 1196 O O . PRO A 1 200 ? 102.636 38.892 72.709 1.00 15.72 222 PRO A O 1
ATOM 1200 N N . VAL A 1 201 ? 103.457 40.498 71.346 1.00 15.11 223 VAL A N 1
ATOM 1201 C CA . VAL A 1 201 ? 102.424 40.304 70.322 1.00 14.43 223 VAL A CA 1
ATOM 1202 C C . VAL A 1 201 ? 103.094 40.140 68.955 1.00 17.85 223 VAL A C 1
ATOM 1203 O O . VAL A 1 201 ? 103.687 41.080 68.442 1.00 18.11 223 VAL A O 1
ATOM 1207 N N . LEU A 1 202 ? 103.001 38.943 68.382 1.00 13.12 224 LEU A N 1
ATOM 1208 C CA . LEU A 1 202 ? 103.565 38.659 67.060 1.00 14.41 224 LEU A CA 1
ATOM 1209 C C . LEU A 1 202 ? 102.729 39.337 65.968 1.00 15.97 224 LEU A C 1
ATOM 1210 O O . LEU A 1 202 ? 101.509 39.195 65.951 1.00 17.36 224 LEU A O 1
ATOM 1215 N N . LYS A 1 203 ? 103.366 40.057 65.045 1.00 16.29 225 LYS A N 1
ATOM 1216 C CA . LYS A 1 203 ? 102.612 40.804 64.021 1.00 14.53 225 LYS A CA 1
ATOM 1217 C C . LYS A 1 203 ? 103.397 40.822 62.698 1.00 17.71 225 LYS A C 1
ATOM 1218 O O . LYS A 1 203 ? 104.618 40.644 62.730 1.00 20.30 225 LYS A O 1
ATOM 1224 N N . HIS A 1 204 ? 102.754 41.018 61.537 1.00 17.47 226 HIS A N 1
ATOM 1225 C CA . HIS A 1 204 ? 101.315 41.243 61.363 1.00 15.97 226 HIS A CA 1
ATOM 1226 C C . HIS A 1 204 ? 100.707 40.060 60.583 1.00 20.23 226 HIS A C 1
ATOM 1227 O O . HIS A 1 204 ? 100.889 39.952 59.371 1.00 22.09 226 HIS A O 1
ATOM 1234 N N . PHE A 1 205 B 99.988 39.180 61.275 1.00 15.49 227 PHE A N 1
ATOM 1235 C CA . PHE A 1 205 B 99.463 37.931 60.697 1.00 15.32 227 PHE A CA 1
ATOM 1236 C C . PHE A 1 205 B 98.428 38.178 59.587 1.00 19.44 227 PHE A C 1
ATOM 1237 O O . PHE A 1 205 B 97.568 39.054 59.717 1.00 19.02 227 PHE A O 1
ATOM 1245 N N . PRO A 1 206 ? 98.479 37.389 58.490 1.00 17.77 228 PRO A N 1
ATOM 1246 C CA . PRO A 1 206 ? 99.419 36.302 58.174 1.00 17.51 228 PRO A CA 1
ATOM 1247 C C . PRO A 1 206 ? 100.680 36.748 57.430 1.00 22.08 228 PRO A C 1
ATOM 1248 O O . PRO A 1 206 ? 101.340 35.917 56.796 1.00 21.11 228 PRO A O 1
ATOM 1252 N N . GLY A 1 207 ? 101.009 38.035 57.482 1.00 18.80 229 GLY A N 1
ATOM 1253 C CA . GLY A 1 207 ? 102.272 38.490 56.914 1.00 17.70 229 GLY A CA 1
ATOM 1254 C C . GLY A 1 207 ? 102.193 39.750 56.072 1.00 18.66 229 GLY A C 1
ATOM 1255 O O . GLY A 1 207 ? 101.608 39.743 54.986 1.00 18.97 229 GLY A O 1
ATOM 1256 N N . HIS A 1 208 ? 102.813 40.826 56.556 1.00 20.88 230 HIS A N 1
ATOM 1257 C CA . HIS A 1 208 ? 102.798 42.126 55.855 1.00 19.39 230 HIS A CA 1
ATOM 1258 C C . HIS A 1 208 ? 104.099 42.321 55.075 1.00 20.20 230 HIS A C 1
ATOM 1259 O O . HIS A 1 208 ? 104.232 43.259 54.277 1.00 19.79 230 HIS A O 1
ATOM 1266 N N . GLY A 1 209 ? 105.064 41.431 55.303 1.00 19.54 231 GLY A N 1
ATOM 1267 C CA . GLY A 1 209 ? 106.405 41.602 54.764 1.00 19.96 231 GLY A CA 1
ATOM 1268 C C . GLY A 1 209 ? 106.495 41.700 53.249 1.00 21.92 231 GLY A C 1
ATOM 1269 O O . GLY A 1 209 ? 107.361 42.397 52.726 1.00 22.23 231 GLY A O 1
ATOM 1270 N N . HIS A 1 210 ? 105.616 41.003 52.536 1.00 20.44 232 HIS A N 1
ATOM 1271 C CA . HIS A 1 210 ? 105.663 41.038 51.069 1.00 23.53 232 HIS A CA 1
ATOM 1272 C C . HIS A 1 210 ? 104.403 41.680 50.479 1.00 23.84 232 HIS A C 1
ATOM 1273 O O . HIS A 1 210 ? 104.080 41.460 49.316 1.00 26.37 232 HIS A O 1
ATOM 1280 N N . ALA A 1 211 ? 103.691 42.467 51.282 1.00 22.76 233 ALA A N 1
ATOM 1281 C CA . ALA A 1 211 ? 102.465 43.129 50.811 1.00 30.88 233 ALA A CA 1
ATOM 1282 C C . ALA A 1 211 ? 102.778 44.195 49.756 1.00 28.86 233 ALA A C 1
ATOM 1283 O O . ALA A 1 211 ? 103.906 44.677 49.677 1.00 26.27 233 ALA A O 1
ATOM 1285 N N . SER A 1 212 ? 101.774 44.573 48.963 1.00 32.81 234 SER A N 1
ATOM 1286 C CA . SER A 1 212 ? 101.974 45.461 47.810 1.00 28.00 234 SER A CA 1
ATOM 1287 C C . SER A 1 212 ? 102.213 46.942 48.131 1.00 30.75 234 SER A C 1
ATOM 1288 O O . SER A 1 212 ? 102.507 47.735 47.233 1.00 27.99 234 SER A O 1
ATOM 1291 N N . GLY A 1 213 ? 102.087 47.330 49.394 1.00 31.05 235 GLY A N 1
ATOM 1292 C CA . GLY A 1 213 ? 102.259 48.728 49.759 1.00 28.67 235 GLY A CA 1
ATOM 1293 C C . GLY A 1 213 ? 102.051 48.940 51.243 1.00 27.82 235 GLY A C 1
ATOM 1294 O O . GLY A 1 213 ? 102.186 48.001 52.028 1.00 26.67 235 GLY A O 1
ATOM 1295 N N . ASP A 1 214 ? 101.683 50.165 51.615 1.00 23.10 236 ASP A N 1
ATOM 1296 C CA . ASP A 1 214 ? 101.561 50.556 53.021 1.00 26.27 236 ASP A CA 1
ATOM 1297 C C . ASP A 1 214 ? 100.091 50.598 53.458 1.00 23.82 236 ASP A C 1
ATOM 1298 O O . ASP A 1 214 ? 99.328 51.452 52.997 1.00 26.63 236 ASP A O 1
ATOM 1303 N N . SER A 1 215 ? 99.701 49.700 54.358 1.00 21.20 237 SER A N 1
ATOM 1304 C CA . SER A 1 215 ? 98.308 49.644 54.813 1.00 22.59 237 SER A CA 1
ATOM 1305 C C . SER A 1 215 ? 97.866 50.882 55.605 1.00 24.45 237 SER A C 1
ATOM 1306 O O . SER A 1 215 ? 96.672 51.088 55.823 1.00 22.63 237 SER A O 1
ATOM 1309 N N . HIS A 1 216 ? 98.819 51.705 56.034 1.00 20.79 238 HIS A N 1
ATOM 1310 C CA . HIS A 1 216 ? 98.468 52.967 56.683 1.00 24.34 238 HIS A CA 1
ATOM 1311 C C . HIS A 1 216 ? 97.732 53.888 55.712 1.00 27.61 238 HIS A C 1
ATOM 1312 O O . HIS A 1 216 ? 96.888 54.704 56.109 1.00 25.69 238 HIS A O 1
ATOM 1319 N N . THR A 1 217 ? 98.050 53.769 54.426 1.00 26.47 239 THR A N 1
ATOM 1320 C CA . THR A 1 217 ? 97.553 54.746 53.473 1.00 26.66 239 THR A CA 1
ATOM 1321 C C . THR A 1 217 ? 96.470 54.230 52.527 1.00 28.43 239 THR A C 1
ATOM 1322 O O . THR A 1 217 ? 95.816 55.014 51.849 1.00 31.15 239 THR A O 1
ATOM 1326 N N . GLY A 1 218 ? 96.267 52.921 52.483 1.00 25.24 240 GLY A N 1
ATOM 1327 C CA . GLY A 1 218 ? 95.267 52.366 51.585 1.00 24.96 240 GLY A CA 1
ATOM 1328 C C . GLY A 1 218 ? 95.296 50.858 51.589 1.00 26.95 240 GLY A C 1
ATOM 1329 O O . GLY A 1 218 ? 96.011 50.256 52.381 1.00 25.63 240 GLY A O 1
ATOM 1330 N N . GLY A 1 219 ? 94.518 50.240 50.707 1.00 25.43 241 GLY A N 1
ATOM 1331 C CA . GLY A 1 219 ? 94.445 48.790 50.662 1.00 25.72 241 GLY A CA 1
ATOM 1332 C C . GLY A 1 219 ? 95.724 48.206 50.106 1.00 27.86 241 GLY A C 1
ATOM 1333 O O . GLY A 1 219 ? 96.360 48.806 49.236 1.00 25.19 241 GLY A O 1
ATOM 1334 N N . VAL A 1 220 ? 96.104 47.036 50.615 1.00 26.78 242 VAL A N 1
ATOM 1335 C CA . VAL A 1 220 ? 97.285 46.325 50.139 1.00 24.51 242 VAL A CA 1
ATOM 1336 C C . VAL A 1 220 ? 96.976 44.832 49.983 1.00 27.09 242 VAL A C 1
ATOM 1337 O O . VAL A 1 220 ? 96.048 44.315 50.619 1.00 22.45 242 VAL A O 1
ATOM 1341 N N . THR A 1 221 ? 97.760 44.159 49.140 1.00 28.07 243 THR A N 1
ATOM 1342 C CA . THR A 1 221 ? 97.595 42.730 48.858 1.00 28.61 243 THR A CA 1
ATOM 1343 C C . THR A 1 221 ? 98.899 41.959 49.113 1.00 26.17 243 THR A C 1
ATOM 1344 O O . THR A 1 221 ? 99.985 42.438 48.786 1.00 25.01 243 THR A O 1
ATOM 1348 N N . THR A 1 222 ? 98.792 40.762 49.683 1.00 24.77 244 THR A N 1
ATOM 1349 C CA . THR A 1 222 ? 99.959 39.904 49.889 1.00 25.24 244 THR A CA 1
ATOM 1350 C C . THR A 1 222 ? 100.094 38.913 48.735 1.00 26.92 244 THR A C 1
ATOM 1351 O O . THR A 1 222 ? 99.194 38.815 47.899 1.00 25.61 244 THR A O 1
ATOM 1355 N N . PRO A 1 223 ? 101.209 38.150 48.699 1.00 24.36 245 PRO A N 1
ATOM 1356 C CA . PRO A 1 223 ? 101.239 36.975 47.821 1.00 25.48 245 PRO A CA 1
ATOM 1357 C C . PRO A 1 223 ? 100.122 36.009 48.227 1.00 25.11 245 PRO A C 1
ATOM 1358 O O . PRO A 1 223 ? 99.611 36.124 49.339 1.00 24.23 245 PRO A O 1
ATOM 1362 N N . PRO A 1 224 ? 99.745 35.068 47.347 1.00 27.10 246 PRO A N 1
ATOM 1363 C CA . PRO A 1 224 ? 98.646 34.161 47.703 1.00 23.65 246 PRO A CA 1
ATOM 1364 C C . PRO A 1 224 ? 98.968 33.301 48.920 1.00 25.88 246 PRO A C 1
ATOM 1365 O O . PRO A 1 224 ? 100.144 33.119 49.251 1.00 24.62 246 PRO A O 1
ATOM 1369 N N . LEU A 1 225 ? 97.932 32.780 49.573 1.00 25.41 247 LEU A N 1
ATOM 1370 C CA . LEU A 1 225 ? 98.103 31.955 50.766 1.00 24.54 247 LEU A CA 1
ATOM 1371 C C . LEU A 1 225 ? 99.104 30.819 50.587 1.00 24.98 247 LEU A C 1
ATOM 1372 O O . LEU A 1 225 ? 99.907 30.559 51.479 1.00 21.70 247 LEU A O 1
ATOM 1377 N N . ASP A 1 226 ? 99.064 30.135 49.447 1.00 25.79 248 ASP A N 1
ATOM 1378 C CA . ASP A 1 226 ? 99.972 29.004 49.269 1.00 33.84 248 ASP A CA 1
ATOM 1379 C C . ASP A 1 226 ? 101.436 29.464 49.269 1.00 32.95 248 ASP A C 1
ATOM 1380 O O . ASP A 1 226 ? 102.329 28.706 49.653 1.00 31.04 248 ASP A O 1
ATOM 1385 N N . VAL A 1 227 ? 101.674 30.713 48.874 1.00 23.60 249 VAL A N 1
ATOM 1386 C CA . VAL A 1 227 ? 103.015 31.280 48.982 1.00 24.33 249 VAL A CA 1
ATOM 1387 C C . VAL A 1 227 ? 103.327 31.638 50.439 1.00 24.25 249 VAL A C 1
ATOM 1388 O O . VAL A 1 227 ? 104.431 31.392 50.925 1.00 26.50 249 VAL A O 1
ATOM 1392 N N . LEU A 1 228 ? 102.356 32.212 51.142 1.00 21.77 250 LEU A N 1
ATOM 1393 C CA . LEU A 1 228 ? 102.580 32.590 52.540 1.00 21.14 250 LEU A CA 1
ATOM 1394 C C . LEU A 1 228 ? 102.890 31.346 53.374 1.00 22.05 250 LEU A C 1
ATOM 1395 O O . LEU A 1 228 ? 103.695 31.402 54.314 1.00 23.11 250 LEU A O 1
ATOM 1408 N N . GLY A 1 230 ? 104.653 28.800 52.834 1.00 27.21 252 GLY A N 1
ATOM 1409 C CA . GLY A 1 230 ? 106.040 28.357 52.825 1.00 30.03 252 GLY A CA 1
ATOM 1410 C C . GLY A 1 230 ? 107.058 29.411 53.233 1.00 30.34 252 GLY A C 1
ATOM 1411 O O . GLY A 1 230 ? 108.261 29.163 53.194 1.00 30.55 252 GLY A O 1
ATOM 1412 N N . ASP A 1 231 ? 106.586 30.585 53.642 1.00 28.18 253 ASP A N 1
ATOM 1413 C CA . ASP A 1 231 ? 107.476 31.722 53.871 1.00 29.88 253 ASP A CA 1
ATOM 1414 C C . ASP A 1 231 ? 107.014 32.565 55.062 1.00 22.56 253 ASP A C 1
ATOM 1415 O O . ASP A 1 231 ? 107.460 32.370 56.207 1.00 21.98 253 ASP A O 1
ATOM 1420 N N . ASP A 1 232 ? 106.104 33.490 54.794 1.00 21.55 254 ASP A N 1
ATOM 1421 C CA . ASP A 1 232 ? 105.645 34.435 55.807 1.00 19.17 254 ASP A CA 1
ATOM 1422 C C . ASP A 1 232 ? 105.041 33.783 57.056 1.00 18.61 254 ASP A C 1
ATOM 1423 O O . ASP A 1 232 ? 105.136 34.328 58.152 1.00 19.64 254 ASP A O 1
ATOM 1428 N N . LEU A 1 233 ? 104.411 32.627 56.894 1.00 17.83 255 LEU A N 1
ATOM 1429 C CA . LEU A 1 233 ? 103.705 32.003 58.013 1.00 17.43 255 LEU A CA 1
ATOM 1430 C C . LEU A 1 233 ? 104.618 31.114 58.844 1.00 21.35 255 LEU A C 1
ATOM 1431 O O . LEU A 1 233 ? 104.236 30.663 59.920 1.00 22.01 255 LEU A O 1
ATOM 1436 N N . VAL A 1 234 ? 105.818 30.849 58.336 1.00 20.57 256 VAL A N 1
ATOM 1437 C CA . VAL A 1 234 ? 106.738 29.930 59.017 1.00 26.32 256 VAL A CA 1
ATOM 1438 C C . VAL A 1 234 ? 107.042 30.282 60.493 1.00 23.31 256 VAL A C 1
ATOM 1439 O O . VAL A 1 234 ? 106.979 29.398 61.352 1.00 23.62 256 VAL A O 1
ATOM 1443 N N . PRO A 1 235 ? 107.354 31.561 60.799 1.00 22.28 257 PRO A N 1
ATOM 1444 C CA . PRO A 1 235 ? 107.651 31.905 62.198 1.00 18.74 257 PRO A CA 1
ATOM 1445 C C . PRO A 1 235 ? 106.511 31.597 63.183 1.00 20.92 257 PRO A C 1
ATOM 1446 O O . PRO A 1 235 ? 106.781 31.192 64.316 1.00 20.32 257 PRO A O 1
ATOM 1450 N N . TYR A 1 236 ? 105.263 31.786 62.766 1.00 15.62 258 TYR A N 1
ATOM 1451 C CA . TYR A 1 236 ? 104.126 31.515 63.647 1.00 19.95 258 TYR A CA 1
ATOM 1452 C C . TYR A 1 236 ? 104.045 30.052 64.085 1.00 22.95 258 TYR A C 1
ATOM 1453 O O . TYR A 1 236 ? 103.545 29.757 65.166 1.00 22.51 258 TYR A O 1
ATOM 1462 N N A ARG A 1 237 ? 104.541 29.143 63.248 0.59 22.59 259 ARG A N 1
ATOM 1463 N N B ARG A 1 237 ? 104.554 29.151 63.251 0.41 22.84 259 ARG A N 1
ATOM 1464 C CA A ARG A 1 237 ? 104.443 27.712 63.540 0.59 24.03 259 ARG A CA 1
ATOM 1465 C CA B ARG A 1 237 ? 104.467 27.719 63.525 0.41 24.11 259 ARG A CA 1
ATOM 1466 C C A ARG A 1 237 ? 105.069 27.334 64.870 0.59 25.01 259 ARG A C 1
ATOM 1467 C C B ARG A 1 237 ? 105.076 27.331 64.860 0.41 24.81 259 ARG A C 1
ATOM 1468 O O A ARG A 1 237 ? 104.569 26.456 65.556 0.59 25.75 259 ARG A O 1
ATOM 1469 O O B ARG A 1 237 ? 104.558 26.463 65.548 0.41 25.66 259 ARG A O 1
ATOM 1484 N N . THR A 1 238 ? 106.174 27.979 65.229 1.00 20.59 260 THR A N 1
ATOM 1485 C CA . THR A 1 238 ? 106.791 27.700 66.523 1.00 22.81 260 THR A CA 1
ATOM 1486 C C . THR A 1 238 ? 106.507 28.778 67.571 1.00 19.69 260 THR A C 1
ATOM 1487 O O . THR A 1 238 ? 106.391 28.472 68.750 1.00 21.01 260 THR A O 1
ATOM 1491 N N . LEU A 1 239 ? 106.386 30.030 67.148 1.00 14.90 261 LEU A N 1
ATOM 1492 C CA . LEU A 1 239 ? 106.332 31.131 68.103 1.00 18.96 261 LEU A CA 1
ATOM 1493 C C . LEU A 1 239 ? 104.976 31.281 68.796 1.00 17.47 261 LEU A C 1
ATOM 1494 O O . LEU A 1 239 ? 104.910 31.774 69.913 1.00 16.75 261 LEU A O 1
ATOM 1499 N N . THR A 1 240 ? 103.897 30.859 68.144 1.00 17.40 262 THR A N 1
ATOM 1500 C CA . THR A 1 240 ? 102.574 30.948 68.779 1.00 18.48 262 THR A CA 1
ATOM 1501 C C . THR A 1 240 ? 102.404 29.960 69.924 1.00 20.03 262 THR A C 1
ATOM 1502 O O . THR A 1 240 ? 101.509 30.124 70.759 1.00 18.94 262 THR A O 1
ATOM 1506 N N . GLY A 1 241 ? 103.257 28.937 69.961 1.00 18.04 263 GLY A N 1
ATOM 1507 C CA . GLY A 1 241 ? 103.185 27.906 70.980 1.00 21.68 263 GLY A CA 1
ATOM 1508 C C . GLY A 1 241 ? 104.040 28.194 72.200 1.00 23.11 263 GLY A C 1
ATOM 1509 O O . GLY A 1 241 ? 104.111 27.378 73.119 1.00 20.17 263 GLY A O 1
ATOM 1510 N N . GLN A 1 242 ? 104.685 29.355 72.214 1.00 18.61 264 GLN A N 1
ATOM 1511 C CA . GLN A 1 242 ? 105.524 29.770 73.341 1.00 18.51 264 GLN A CA 1
ATOM 1512 C C . GLN A 1 242 ? 104.768 30.841 74.140 1.00 23.89 264 GLN A C 1
ATOM 1513 O O . GLN A 1 242 ? 104.801 32.019 73.807 1.00 27.78 264 GLN A O 1
ATOM 1519 N N . ALA A 1 243 ? 104.068 30.398 75.183 1.00 23.08 265 ALA A N 1
ATOM 1520 C CA . ALA A 1 243 ? 103.117 31.224 75.926 1.00 23.43 265 ALA A CA 1
ATOM 1521 C C . ALA A 1 243 ? 103.746 31.840 77.179 1.00 22.16 265 ALA A C 1
ATOM 1522 O O . ALA A 1 243 ? 104.688 31.280 77.739 1.00 22.21 265 ALA A O 1
ATOM 1524 N N . PRO A 1 244 ? 103.224 32.989 77.637 1.00 21.91 266 PRO A N 1
ATOM 1525 C CA . PRO A 1 244 ? 102.135 33.760 77.023 1.00 21.29 266 PRO A CA 1
ATOM 1526 C C . PRO A 1 244 ? 102.588 34.526 75.787 1.00 16.49 266 PRO A C 1
ATOM 1527 O O . PRO A 1 244 ? 103.721 35.024 75.695 1.00 14.19 266 PRO A O 1
ATOM 1531 N N . VAL A 1 245 ? 101.688 34.602 74.817 1.00 14.48 267 VAL A N 1
ATOM 1532 C CA . VAL A 1 245 ? 101.966 35.317 73.590 1.00 14.70 267 VAL A CA 1
ATOM 1533 C C . VAL A 1 245 ? 100.615 35.658 72.970 1.00 14.68 267 VAL A C 1
ATOM 1534 O O . VAL A 1 245 ? 99.628 34.956 73.193 1.00 15.02 267 VAL A O 1
ATOM 1538 N N . ALA A 1 246 ? 100.569 36.755 72.230 1.00 12.40 268 ALA A N 1
ATOM 1539 C CA . ALA A 1 246 ? 99.374 37.163 71.505 1.00 13.73 268 ALA A CA 1
ATOM 1540 C C . ALA A 1 246 ? 99.754 37.313 70.045 1.00 14.24 268 ALA A C 1
ATOM 1541 O O . ALA A 1 246 ? 100.927 37.292 69.704 1.00 16.20 268 ALA A O 1
ATOM 1543 N N . VAL A 1 247 ? 98.755 37.448 69.181 1.00 12.42 269 VAL A N 1
ATOM 1544 C CA . VAL A 1 247 ? 98.998 37.664 67.761 1.00 13.43 269 VAL A CA 1
ATOM 1545 C C . VAL A 1 247 ? 98.206 38.900 67.349 1.00 15.10 269 VAL A C 1
ATOM 1546 O O . VAL A 1 247 ? 97.097 39.111 67.839 1.00 15.55 269 VAL A O 1
ATOM 1558 N N . VAL A 1 249 ? 96.597 40.663 63.909 1.00 17.58 271 VAL A N 1
ATOM 1559 C CA . VAL A 1 249 ? 96.266 40.445 62.500 1.00 16.15 271 VAL A CA 1
ATOM 1560 C C . VAL A 1 249 ? 96.289 41.779 61.754 1.00 19.18 271 VAL A C 1
ATOM 1561 O O . VAL A 1 249 ? 95.729 42.763 62.231 1.00 19.39 271 VAL A O 1
ATOM 1565 N N . GLY A 1 250 ? 96.943 41.823 60.593 1.00 19.52 272 GLY A N 1
ATOM 1566 C CA . GLY A 1 250 ? 97.046 43.063 59.839 1.00 17.64 272 GLY A CA 1
ATOM 1567 C C . GLY A 1 250 ? 95.895 43.240 58.857 1.00 22.36 272 GLY A C 1
ATOM 1568 O O . GLY A 1 250 ? 94.992 42.406 58.798 1.00 19.95 272 GLY A O 1
ATOM 1569 N N . HIS A 1 251 ? 95.930 44.318 58.075 1.00 18.37 273 HIS A N 1
ATOM 1570 C CA . HIS A 1 251 ? 94.807 44.675 57.212 1.00 15.28 273 HIS A CA 1
ATOM 1571 C C . HIS A 1 251 ? 95.009 44.259 55.752 1.00 20.46 273 HIS A C 1
ATOM 1572 O O . HIS A 1 251 ? 94.218 44.645 54.881 1.00 24.47 273 HIS A O 1
ATOM 1587 N N . GLN A 1 253 ? 94.937 42.322 52.243 1.00 22.02 275 GLN A N 1
ATOM 1588 C CA . GLN A 1 253 ? 94.068 41.366 51.569 1.00 22.54 275 GLN A CA 1
ATOM 1589 C C . GLN A 1 253 ? 94.931 40.189 51.118 1.00 25.87 275 GLN A C 1
ATOM 1590 O O . GLN A 1 253 ? 96.010 40.394 50.553 1.00 23.96 275 GLN A O 1
ATOM 1596 N N . VAL A 1 254 ? 94.466 38.968 51.371 1.00 21.33 276 VAL A N 1
ATOM 1597 C CA . VAL A 1 254 ? 95.240 37.770 51.031 1.00 22.19 276 VAL A CA 1
ATOM 1598 C C . VAL A 1 254 ? 94.518 36.917 49.988 1.00 24.91 276 VAL A C 1
ATOM 1599 O O . VAL A 1 254 ? 93.478 36.335 50.292 1.00 28.11 276 VAL A O 1
ATOM 1603 N N . PRO A 1 255 ? 95.073 36.823 48.759 1.00 26.60 277 PRO A N 1
ATOM 1604 C CA . PRO A 1 255 ? 94.464 35.967 47.728 1.00 30.36 277 PRO A CA 1
ATOM 1605 C C . PRO A 1 255 ? 94.444 34.511 48.181 1.00 28.29 277 PRO A C 1
ATOM 1606 O O . PRO A 1 255 ? 95.437 34.037 48.732 1.00 26.70 277 PRO A O 1
ATOM 1610 N N . GLY A 1 256 ? 93.324 33.821 47.969 1.00 28.28 278 GLY A N 1
ATOM 1611 C CA . GLY A 1 256 ? 93.185 32.446 48.411 1.00 27.42 278 GLY A CA 1
ATOM 1612 C C . GLY A 1 256 ? 92.824 32.327 49.880 1.00 29.58 278 GLY A C 1
ATOM 1613 O O . GLY A 1 256 ? 92.725 31.220 50.409 1.00 27.63 278 GLY A O 1
ATOM 1614 N N . LEU A 1 257 ? 92.629 33.459 50.551 1.00 29.34 279 LEU A N 1
ATOM 1615 C CA . LEU A 1 257 ? 92.244 33.433 51.964 1.00 30.13 279 LEU A CA 1
ATOM 1616 C C . LEU A 1 257 ? 91.112 34.411 52.270 1.00 27.23 279 LEU A C 1
ATOM 1617 O O . LEU A 1 257 ? 90.044 33.999 52.712 1.00 28.83 279 LEU A O 1
ATOM 1622 N N . THR A 1 258 ? 91.344 35.698 52.026 1.00 26.18 280 THR A N 1
ATOM 1623 C CA . THR A 1 258 ? 90.397 36.738 52.448 1.00 25.16 280 THR A CA 1
ATOM 1624 C C . THR A 1 258 ? 89.692 37.421 51.291 1.00 28.15 280 THR A C 1
ATOM 1625 O O . THR A 1 258 ? 88.816 38.254 51.509 1.00 25.78 280 THR A O 1
ATOM 1629 N N . GLY A 1 259 ? 90.074 37.074 50.066 1.00 31.82 281 GLY A N 1
ATOM 1630 C CA . GLY A 1 259 ? 89.517 37.728 48.896 1.00 32.08 281 GLY A CA 1
ATOM 1631 C C . GLY A 1 259 ? 89.850 39.210 48.909 1.00 36.65 281 GLY A C 1
ATOM 1632 O O . GLY A 1 259 ? 91.021 39.592 48.952 1.00 36.30 281 GLY A O 1
ATOM 1633 N N . SER A 1 260 ? 88.824 40.054 48.895 1.00 34.49 282 SER A N 1
ATOM 1634 C CA . SER A 1 260 ? 89.043 41.498 48.903 1.00 31.17 282 SER A CA 1
ATOM 1635 C C . SER A 1 260 ? 88.837 42.105 50.292 1.00 29.50 282 SER A C 1
ATOM 1636 O O . SER A 1 260 ? 88.861 43.327 50.455 1.00 29.15 282 SER A O 1
ATOM 1639 N N . ASP A 1 261 ? 88.653 41.251 51.294 1.00 27.54 283 ASP A N 1
ATOM 1640 C CA . ASP A 1 261 ? 88.483 41.736 52.660 1.00 25.96 283 ASP A CA 1
ATOM 1641 C C . ASP A 1 261 ? 89.839 41.923 53.318 1.00 23.57 283 ASP A C 1
ATOM 1642 O O . ASP A 1 261 ? 90.743 41.105 53.128 1.00 23.94 283 ASP A O 1
ATOM 1647 N N . PRO A 1 262 ? 89.990 42.993 54.107 1.00 23.25 284 PRO A N 1
ATOM 1648 C CA . PRO A 1 262 ? 91.211 43.104 54.912 1.00 19.44 284 PRO A CA 1
ATOM 1649 C C . PRO A 1 262 ? 91.314 41.896 55.841 1.00 21.12 284 PRO A C 1
ATOM 1650 O O . PRO A 1 262 ? 90.288 41.417 56.327 1.00 21.41 284 PRO A O 1
ATOM 1654 N N . ALA A 1 263 ? 92.520 41.395 56.086 1.00 18.92 285 ALA A N 1
ATOM 1655 C CA . ALA A 1 263 ? 92.637 40.132 56.814 1.00 17.34 285 ALA A CA 1
ATOM 1656 C C . ALA A 1 263 ? 92.034 40.236 58.220 1.00 20.68 285 ALA A C 1
ATOM 1657 O O . ALA A 1 263 ? 91.386 39.311 58.691 1.00 19.68 285 ALA A O 1
ATOM 1659 N N . SER A 1 264 ? 92.228 41.384 58.867 1.00 20.10 286 SER A N 1
ATOM 1660 C CA . SER A 1 264 ? 91.668 41.652 60.191 1.00 19.38 286 SER A CA 1
ATOM 1661 C C . SER A 1 264 ? 90.141 41.546 60.273 1.00 20.76 286 SER A C 1
ATOM 1662 O O . SER A 1 264 ? 89.582 41.369 61.369 1.00 18.63 286 SER A O 1
ATOM 1665 N N . LEU A 1 265 ? 89.471 41.669 59.130 1.00 18.49 287 LEU A N 1
ATOM 1666 C CA . LEU A 1 265 ? 88.002 41.668 59.087 1.00 22.14 287 LEU A CA 1
ATOM 1667 C C . LEU A 1 265 ? 87.424 40.433 58.395 1.00 22.58 287 LEU A C 1
ATOM 1668 O O . LEU A 1 265 ? 86.244 40.400 58.046 1.00 23.80 287 LEU A O 1
ATOM 1673 N N . SER A 1 266 ? 88.248 39.411 58.197 1.00 21.67 288 SER A N 1
ATOM 1674 C CA . SER A 1 266 ? 87.812 38.225 57.463 1.00 22.12 288 SER A CA 1
ATOM 1675 C C . SER A 1 266 ? 87.812 37.005 58.388 1.00 22.82 288 SER A C 1
ATOM 1676 O O . SER A 1 266 ? 88.836 36.706 59.031 1.00 19.97 288 SER A O 1
ATOM 1679 N N . PRO A 1 267 ? 86.663 36.301 58.484 1.00 23.40 289 PRO A N 1
ATOM 1680 C CA . PRO A 1 267 ? 86.588 35.101 59.330 1.00 25.19 289 PRO A CA 1
ATOM 1681 C C . PRO A 1 267 ? 87.618 34.069 58.923 1.00 24.50 289 PRO A C 1
ATOM 1682 O O . PRO A 1 267 ? 88.131 33.341 59.773 1.00 24.76 289 PRO A O 1
ATOM 1686 N N . ALA A 1 268 ? 87.926 34.016 57.635 1.00 21.31 290 ALA A N 1
ATOM 1687 C CA . ALA A 1 268 ? 88.900 33.048 57.141 1.00 25.89 290 ALA A CA 1
ATOM 1688 C C . ALA A 1 268 ? 90.254 33.162 57.837 1.00 20.79 290 ALA A C 1
ATOM 1689 O O . ALA A 1 268 ? 90.921 32.151 58.085 1.00 20.92 290 ALA A O 1
ATOM 1691 N N . VAL A 1 269 ? 90.668 34.387 58.141 1.00 22.50 291 VAL A N 1
ATOM 1692 C CA . VAL A 1 269 ? 91.963 34.607 58.768 1.00 18.96 291 VAL A CA 1
ATOM 1693 C C . VAL A 1 269 ? 91.998 34.001 60.161 1.00 21.56 291 VAL A C 1
ATOM 1694 O O . VAL A 1 269 ? 92.952 33.302 60.522 1.00 17.15 291 VAL A O 1
ATOM 1698 N N . TYR A 1 270 ? 90.944 34.254 60.931 1.00 18.31 292 TYR A N 1
ATOM 1699 C CA . TYR A 1 270 ? 90.871 33.754 62.296 1.00 18.99 292 TYR A CA 1
ATOM 1700 C C . TYR A 1 270 ? 90.685 32.244 62.324 1.00 19.36 292 TYR A C 1
ATOM 1701 O O . TYR A 1 270 ? 91.313 31.563 63.138 1.00 20.51 292 TYR A O 1
ATOM 1710 N N . ASN A 1 271 ? 89.873 31.708 61.415 1.00 20.75 293 ASN A N 1
ATOM 1711 C CA . ASN A 1 271 ? 89.769 30.256 61.306 1.00 23.94 293 ASN A CA 1
ATOM 1712 C C . ASN A 1 271 ? 91.129 29.626 61.016 1.00 24.34 293 ASN A C 1
ATOM 1713 O O . ASN A 1 271 ? 91.448 28.572 61.545 1.00 19.65 293 ASN A O 1
ATOM 1718 N N . LEU A 1 272 ? 91.925 30.276 60.169 1.00 23.43 294 LEU A N 1
ATOM 1719 C CA . LEU A 1 272 ? 93.233 29.741 59.802 1.00 21.03 294 LEU A CA 1
ATOM 1720 C C . LEU A 1 272 ? 94.113 29.637 61.047 1.00 22.42 294 LEU A C 1
ATOM 1721 O O . LEU A 1 272 ? 94.790 28.634 61.263 1.00 22.25 294 LEU A O 1
ATOM 1726 N N . LEU A 1 273 ? 94.069 30.681 61.869 1.00 17.43 295 LEU A N 1
ATOM 1727 C CA . LEU A 1 273 ? 94.857 30.759 63.096 1.00 18.46 295 LEU A CA 1
ATOM 1728 C C . LEU A 1 273 ? 94.343 29.785 64.162 1.00 16.60 295 LEU A C 1
ATOM 1729 O O . LEU A 1 273 ? 95.128 29.049 64.774 1.00 18.83 295 LEU A O 1
ATOM 1734 N N . ARG A 1 274 ? 93.028 29.760 64.380 1.00 18.06 296 ARG A N 1
ATOM 1735 C CA . ARG A 1 274 ? 92.444 28.900 65.417 1.00 21.71 296 ARG A CA 1
ATOM 1736 C C . ARG A 1 274 ? 92.551 27.411 65.111 1.00 23.00 296 ARG A C 1
ATOM 1737 O O . ARG A 1 274 ? 92.709 26.588 66.020 1.00 18.70 296 ARG A O 1
ATOM 1745 N N . SER A 1 275 ? 92.429 27.054 63.836 1.00 17.44 297 SER A N 1
ATOM 1746 C CA . SER A 1 275 ? 92.327 25.644 63.459 1.00 18.76 297 SER A CA 1
ATOM 1747 C C . SER A 1 275 ? 93.684 24.964 63.301 1.00 21.01 297 SER A C 1
ATOM 1748 O O . SER A 1 275 ? 93.771 23.728 63.273 1.00 18.75 297 SER A O 1
ATOM 1751 N N . GLY A 1 276 ? 94.735 25.759 63.160 1.00 22.73 298 GLY A N 1
ATOM 1752 C CA . GLY A 1 276 ? 96.051 25.204 62.874 1.00 23.52 298 GLY A CA 1
ATOM 1753 C C . GLY A 1 276 ? 96.294 25.107 61.381 1.00 24.57 298 GLY A C 1
ATOM 1754 O O . GLY A 1 276 ? 97.284 24.519 60.927 1.00 23.24 298 GLY A O 1
ATOM 1755 N N . GLY A 1 277 ? 95.386 25.690 60.606 1.00 21.19 299 GLY A N 1
ATOM 1756 C CA . GLY A 1 277 ? 95.484 25.642 59.156 1.00 22.80 299 GLY A CA 1
ATOM 1757 C C . GLY A 1 277 ? 96.703 26.379 58.634 1.00 20.12 299 GLY A C 1
ATOM 1758 O O . GLY A 1 277 ? 97.151 26.142 57.519 1.00 23.60 299 GLY A O 1
ATOM 1759 N N . TYR A 1 278 ? 97.247 27.282 59.441 1.00 22.88 300 TYR A N 1
ATOM 1760 C CA . TYR A 1 278 ? 98.413 28.047 59.015 1.00 27.23 300 TYR A CA 1
ATOM 1761 C C . TYR A 1 278 ? 99.689 27.198 59.061 1.00 32.94 300 TYR A C 1
ATOM 1762 O O . TYR A 1 278 ? 100.758 27.661 58.657 1.00 36.92 300 TYR A O 1
ATOM 1771 N N . GLY A 1 279 ? 99.585 25.971 59.572 1.00 29.90 301 GLY A N 1
ATOM 1772 C CA . GLY A 1 279 ? 100.721 25.062 59.585 1.00 30.71 301 GLY A CA 1
ATOM 1773 C C . GLY A 1 279 ? 101.338 24.831 60.954 1.00 32.31 301 GLY A C 1
ATOM 1774 O O . GLY A 1 279 ? 102.301 24.080 61.093 1.00 36.92 301 GLY A O 1
ATOM 1775 N N . GLY A 1 280 ? 100.785 25.480 61.970 1.00 22.78 302 GLY A N 1
ATOM 1776 C CA . GLY A 1 280 ? 101.244 25.307 63.332 1.00 24.57 302 GLY A CA 1
ATOM 1777 C C . GLY A 1 280 ? 100.059 24.850 64.150 1.00 23.31 302 GLY A C 1
ATOM 1778 O O . GLY A 1 280 ? 98.961 24.735 63.621 1.00 28.21 302 GLY A O 1
ATOM 1779 N N . PRO A 1 281 ? 100.273 24.564 65.435 1.00 28.81 303 PRO A N 1
ATOM 1780 C CA . PRO A 1 281 ? 99.150 24.152 66.280 1.00 28.53 303 PRO A CA 1
ATOM 1781 C C . PRO A 1 281 ? 98.115 25.269 66.373 1.00 24.76 303 PRO A C 1
ATOM 1782 O O . PRO A 1 281 ? 98.496 26.442 66.390 1.00 22.03 303 PRO A O 1
ATOM 1786 N N . GLY A 1 282 ? 96.831 24.908 66.422 1.00 18.70 304 GLY A N 1
ATOM 1787 C CA . GLY A 1 282 ? 95.762 25.889 66.519 1.00 19.80 304 GLY A CA 1
ATOM 1788 C C . GLY A 1 282 ? 95.973 26.799 67.718 1.00 21.93 304 GLY A C 1
ATOM 1789 O O . GLY A 1 282 ? 96.253 26.325 68.823 1.00 25.71 304 GLY A O 1
ATOM 1790 N N . PHE A 1 283 ? 95.836 28.104 67.503 1.00 16.94 305 PHE A N 1
ATOM 1791 C CA . PHE A 1 283 ? 96.174 29.093 68.523 1.00 14.46 305 PHE A CA 1
ATOM 1792 C C . PHE A 1 283 ? 94.948 29.486 69.330 1.00 18.44 305 PHE A C 1
ATOM 1793 O O . PHE A 1 283 ? 93.934 29.902 68.765 1.00 19.66 305 PHE A O 1
ATOM 1801 N N . GLY A 1 284 ? 95.047 29.367 70.653 1.00 20.22 306 GLY A N 1
ATOM 1802 C CA . GLY A 1 284 ? 93.925 29.651 71.530 1.00 13.79 306 GLY A CA 1
ATOM 1803 C C . GLY A 1 284 ? 94.091 30.926 72.343 1.00 15.56 306 GLY A C 1
ATOM 1804 O O . GLY A 1 284 ? 93.234 31.257 73.152 1.00 18.80 306 GLY A O 1
ATOM 1805 N N . GLY A 1 285 ? 95.183 31.650 72.122 1.00 15.77 307 GLY A N 1
ATOM 1806 C CA . GLY A 1 285 ? 95.430 32.869 72.864 1.00 15.14 307 GLY A CA 1
ATOM 1807 C C . GLY A 1 285 ? 94.802 34.117 72.270 1.00 14.16 307 GLY A C 1
ATOM 1808 O O . GLY A 1 285 ? 93.938 34.059 71.383 1.00 15.76 307 GLY A O 1
ATOM 1809 N N . LEU A 1 286 ? 95.252 35.259 72.777 1.00 14.34 308 LEU A N 1
ATOM 1810 C CA . LEU A 1 286 ? 94.654 36.544 72.478 1.00 14.58 308 LEU A CA 1
ATOM 1811 C C . LEU A 1 286 ? 95.053 37.048 71.097 1.00 15.17 308 LEU A C 1
ATOM 1812 O O . LEU A 1 286 ? 96.227 37.009 70.715 1.00 15.46 308 LEU A O 1
ATOM 1817 N N . VAL A 1 287 ? 94.069 37.525 70.342 1.00 13.29 309 VAL A N 1
ATOM 1818 C CA . VAL A 1 287 ? 94.324 38.032 68.996 1.00 12.91 309 VAL A CA 1
ATOM 1819 C C . VAL A 1 287 ? 93.849 39.481 68.873 1.00 16.64 309 VAL A C 1
ATOM 1820 O O . VAL A 1 287 ? 92.659 39.761 69.051 1.00 16.64 309 VAL A O 1
ATOM 1824 N N . TYR A 1 288 ? 94.784 40.393 68.581 1.00 13.90 310 TYR A N 1
ATOM 1825 C CA . TYR A 1 288 ? 94.470 41.806 68.371 1.00 12.14 310 TYR A CA 1
ATOM 1826 C C . TYR A 1 288 ? 94.287 42.102 66.890 1.00 17.82 310 TYR A C 1
ATOM 1827 O O . TYR A 1 288 ? 94.794 41.363 66.043 1.00 18.26 310 TYR A O 1
ATOM 1836 N N . THR A 1 289 ? 93.597 43.205 66.576 1.00 14.17 311 THR A N 1
ATOM 1837 C CA . THR A 1 289 ? 93.683 43.776 65.238 1.00 13.34 311 THR A CA 1
ATOM 1838 C C . THR A 1 289 ? 94.729 44.876 65.243 1.00 13.65 311 THR A C 1
ATOM 1839 O O . THR A 1 289 ? 95.055 45.438 66.288 1.00 19.55 311 THR A O 1
ATOM 1843 N N . ASP A 1 290 ? 95.216 45.218 64.057 1.00 14.64 312 ASP A N 1
ATOM 1844 C CA . ASP A 1 290 ? 96.009 46.430 63.867 1.00 16.06 312 ASP A CA 1
ATOM 1845 C C . ASP A 1 290 ? 95.019 47.601 63.962 1.00 17.69 312 ASP A C 1
ATOM 1846 O O . ASP A 1 290 ? 93.804 47.389 64.051 1.00 18.17 312 ASP A O 1
ATOM 1851 N N . ASP A 1 291 ? 95.541 48.823 63.959 1.00 13.66 313 ASP A N 1
ATOM 1852 C CA . ASP A 1 291 ? 94.754 50.052 64.153 1.00 15.53 313 ASP A CA 1
ATOM 1853 C C . ASP A 1 291 ? 93.606 50.179 63.147 1.00 17.77 313 ASP A C 1
ATOM 1854 O O . ASP A 1 291 ? 93.828 50.226 61.944 1.00 21.31 313 ASP A O 1
ATOM 1859 N N . LEU A 1 292 ? 92.378 50.222 63.668 1.00 16.91 314 LEU A N 1
ATOM 1860 C CA . LEU A 1 292 ? 91.162 50.241 62.846 1.00 18.09 314 LEU A CA 1
ATOM 1861 C C . LEU A 1 292 ? 90.657 51.631 62.450 1.00 20.09 314 LEU A C 1
ATOM 1862 O O . LEU A 1 292 ? 89.745 51.740 61.633 1.00 20.96 314 LEU A O 1
ATOM 1867 N N . SER A 1 293 ? 91.236 52.695 63.004 1.00 19.45 315 SER A N 1
ATOM 1868 C CA . SER A 1 293 ? 90.691 54.036 62.750 1.00 15.95 315 SER A CA 1
ATOM 1869 C C . SER A 1 293 ? 91.548 54.920 61.833 1.00 21.53 315 SER A C 1
ATOM 1870 O O . SER A 1 293 ? 91.023 55.611 60.958 1.00 22.91 315 SER A O 1
ATOM 1873 N N . SER A 1 294 ? 92.859 54.926 62.031 1.00 20.81 316 SER A N 1
ATOM 1874 C CA . SER A 1 294 ? 93.698 55.864 61.278 1.00 23.05 316 SER A CA 1
ATOM 1875 C C . SER A 1 294 ? 94.255 55.266 60.005 1.00 20.64 316 SER A C 1
ATOM 1876 O O . SER A 1 294 ? 94.789 55.992 59.160 1.00 26.34 316 SER A O 1
ATOM 1887 N N . GLY A 1 296 ? 94.300 53.646 56.372 1.00 20.51 318 GLY A N 1
ATOM 1888 C CA . GLY A 1 296 ? 93.513 53.723 55.152 1.00 23.36 318 GLY A CA 1
ATOM 1889 C C . GLY A 1 296 ? 92.973 52.404 54.623 1.00 27.66 318 GLY A C 1
ATOM 1890 O O . GLY A 1 296 ? 91.918 52.386 53.985 1.00 26.52 318 GLY A O 1
ATOM 1891 N N . ALA A 1 297 ? 93.679 51.302 54.874 1.00 20.51 319 ALA A N 1
ATOM 1892 C CA . ALA A 1 297 ? 93.207 49.991 54.409 1.00 23.20 319 ALA A CA 1
ATOM 1893 C C . ALA A 1 297 ? 91.838 49.674 55.015 1.00 25.63 319 ALA A C 1
ATOM 1894 O O . ALA A 1 297 ? 91.040 48.938 54.432 1.00 26.50 319 ALA A O 1
ATOM 1896 N N . ILE A 1 298 ? 91.593 50.214 56.207 1.00 22.43 320 ILE A N 1
ATOM 1897 C CA . ILE A 1 298 ? 90.312 50.046 56.883 1.00 22.61 320 ILE A CA 1
ATOM 1898 C C . ILE A 1 298 ? 89.394 51.252 56.679 1.00 23.39 320 ILE A C 1
ATOM 1899 O O . ILE A 1 298 ? 88.242 51.109 56.245 1.00 24.14 320 ILE A O 1
ATOM 1904 N N . ASN A 1 299 ? 89.897 52.441 56.989 1.00 20.13 321 ASN A N 1
ATOM 1905 C CA . ASN A 1 299 ? 88.998 53.588 57.148 1.00 21.67 321 ASN A CA 1
ATOM 1906 C C . ASN A 1 299 ? 88.397 54.103 55.846 1.00 26.64 321 ASN A C 1
ATOM 1907 O O . ASN A 1 299 ? 87.404 54.841 55.853 1.00 23.97 321 ASN A O 1
ATOM 1912 N N . GLN A 1 300 ? 88.973 53.684 54.724 1.00 26.70 322 GLN A N 1
ATOM 1913 C CA . GLN A 1 300 ? 88.419 54.055 53.426 1.00 27.83 322 GLN A CA 1
ATOM 1914 C C . GLN A 1 300 ? 87.193 53.218 53.085 1.00 27.78 322 GLN A C 1
ATOM 1915 O O . GLN A 1 300 ? 86.474 53.519 52.134 1.00 30.08 322 GLN A O 1
ATOM 1921 N N . ARG A 1 301 ? 86.961 52.166 53.860 1.00 26.83 323 ARG A N 1
ATOM 1922 C CA . ARG A 1 301 ? 85.845 51.274 53.591 1.00 32.52 323 ARG A CA 1
ATOM 1923 C C . ARG A 1 301 ? 84.845 51.237 54.749 1.00 31.28 323 ARG A C 1
ATOM 1924 O O . ARG A 1 301 ? 83.648 51.074 54.535 1.00 31.55 323 ARG A O 1
ATOM 1932 N N . TYR A 1 302 ? 85.341 51.403 55.970 1.00 24.18 324 TYR A N 1
ATOM 1933 C CA . TYR A 1 302 ? 84.508 51.256 57.163 1.00 25.60 324 TYR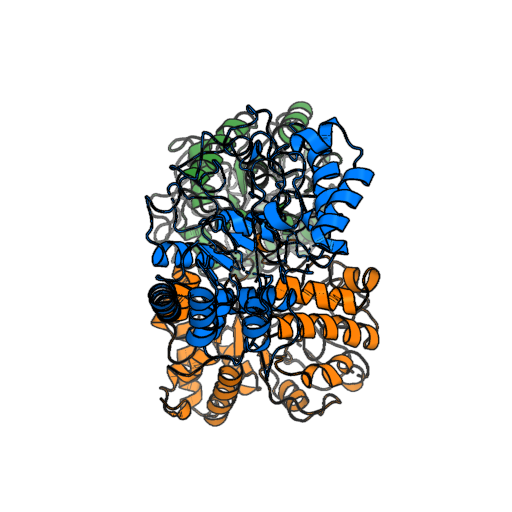 A CA 1
ATOM 1934 C C . TYR A 1 302 ? 84.825 52.318 58.207 1.00 26.54 324 TYR A C 1
ATOM 1935 O O . TYR A 1 302 ? 85.999 52.596 58.470 1.00 25.55 324 TYR A O 1
ATOM 1944 N N . GLY A 1 303 ? 83.780 52.885 58.816 1.00 24.87 325 GLY A N 1
ATOM 1945 C CA . GLY A 1 303 ? 83.946 53.768 59.964 1.00 22.50 325 GLY A CA 1
ATOM 1946 C C . GLY A 1 303 ? 84.369 52.957 61.170 1.00 21.49 325 GLY A C 1
ATOM 1947 O O . GLY A 1 303 ? 84.344 51.720 61.123 1.00 24.09 325 GLY A O 1
ATOM 1948 N N . VAL A 1 304 ? 84.748 53.623 62.256 1.00 17.07 326 VAL A N 1
ATOM 1949 C CA . VAL A 1 304 ? 85.287 52.897 63.408 1.00 19.01 326 VAL A CA 1
ATOM 1950 C C . VAL A 1 304 ? 84.334 51.846 63.998 1.00 20.35 326 VAL A C 1
ATOM 1951 O O . VAL A 1 304 ? 84.721 50.691 64.193 1.00 19.68 326 VAL A O 1
ATOM 1955 N N . ALA A 1 305 ? 83.089 52.231 64.258 1.00 21.19 327 ALA A N 1
ATOM 1956 C CA . ALA A 1 305 ? 82.144 51.294 64.869 1.00 19.06 327 ALA A CA 1
ATOM 1957 C C . ALA A 1 305 ? 81.895 50.068 63.970 1.00 20.63 327 ALA A C 1
ATOM 1958 O O . ALA A 1 305 ? 81.869 48.929 64.447 1.00 25.13 327 ALA A O 1
ATOM 1960 N N . ASP A 1 306 ? 81.726 50.301 62.674 1.00 22.92 328 ASP A N 1
ATOM 1961 C CA . ASP A 1 306 ? 81.520 49.210 61.730 1.00 27.05 328 ASP A CA 1
ATOM 1962 C C . ASP A 1 306 ? 82.752 48.302 61.653 1.00 24.55 328 ASP A C 1
ATOM 1963 O O . ASP A 1 306 ? 82.623 47.081 61.598 1.00 22.59 328 ASP A O 1
ATOM 1968 N N . ALA A 1 307 ? 83.945 48.899 61.676 1.00 18.95 329 ALA A N 1
ATOM 1969 C CA . ALA A 1 307 ? 85.196 48.141 61.596 1.00 19.37 329 ALA A CA 1
ATOM 1970 C C . ALA A 1 307 ? 85.398 47.270 62.826 1.00 21.89 329 ALA A C 1
ATOM 1971 O O . ALA A 1 307 ? 85.837 46.113 62.724 1.00 18.54 329 ALA A O 1
ATOM 1973 N N . VAL A 1 308 ? 85.094 47.830 63.992 1.00 14.90 330 VAL A N 1
ATOM 1974 C CA . VAL A 1 308 ? 85.201 47.071 65.244 1.00 17.44 330 VAL A CA 1
ATOM 1975 C C . VAL A 1 308 ? 84.227 45.903 65.241 1.00 20.57 330 VAL A C 1
ATOM 1976 O O . VAL A 1 308 ? 84.592 44.768 65.568 1.00 19.02 330 VAL A O 1
ATOM 1980 N N . LEU A 1 309 ? 82.988 46.173 64.847 1.00 18.49 331 LEU A N 1
ATOM 1981 C CA . LEU A 1 309 ? 81.990 45.113 64.716 1.00 20.40 331 LEU A CA 1
ATOM 1982 C C . LEU A 1 309 ? 82.460 43.993 63.777 1.00 22.21 331 LEU A C 1
ATOM 1983 O O . LEU A 1 309 ? 82.392 42.809 64.122 1.00 22.13 331 LEU A O 1
ATOM 1988 N N . ARG A 1 310 ? 82.923 44.364 62.588 1.00 23.09 332 ARG A N 1
ATOM 1989 C CA . ARG A 1 310 ? 83.403 43.376 61.629 1.00 24.84 332 ARG A CA 1
ATOM 1990 C C . ARG A 1 310 ? 84.576 42.557 62.172 1.00 22.89 332 ARG A C 1
ATOM 1991 O O . ARG A 1 310 ? 84.652 41.348 61.946 1.00 21.70 332 ARG A O 1
ATOM 1999 N N . ALA A 1 311 ? 85.483 43.209 62.894 1.00 21.60 333 ALA A N 1
ATOM 2000 C CA . ALA A 1 311 ? 86.622 42.501 63.468 1.00 22.88 333 ALA A CA 1
ATOM 2001 C C . ALA A 1 311 ? 86.172 41.459 64.489 1.00 19.06 333 ALA A C 1
ATOM 2002 O O . ALA A 1 311 ? 86.603 40.313 64.433 1.00 18.13 333 ALA A O 1
ATOM 2004 N N . LEU A 1 312 ? 85.306 41.856 65.416 1.00 18.68 334 LEU A N 1
ATOM 2005 C CA . LEU A 1 312 ? 84.830 40.942 66.455 1.00 20.66 334 LEU A CA 1
ATOM 2006 C C . LEU A 1 312 ? 83.965 39.841 65.866 1.00 22.19 334 LEU A C 1
ATOM 2007 O O . LEU A 1 312 ? 83.971 38.712 66.377 1.00 24.80 334 LEU A O 1
ATOM 2012 N N . GLN A 1 313 ? 83.226 40.155 64.799 1.00 24.32 335 GLN A N 1
ATOM 2013 C CA . GLN A 1 313 ? 82.462 39.132 64.072 1.00 24.80 335 GLN A CA 1
ATOM 2014 C C . GLN A 1 313 ? 83.405 38.125 63.432 1.00 26.28 335 GLN A C 1
ATOM 2015 O O . GLN A 1 313 ? 83.130 36.922 63.411 1.00 27.01 335 GLN A O 1
ATOM 2021 N N . ALA A 1 314 ? 84.506 38.624 62.883 1.00 24.36 336 ALA A N 1
ATOM 2022 C CA . ALA A 1 314 ? 85.425 37.772 62.135 1.00 23.86 336 ALA A CA 1
ATOM 2023 C C . ALA A 1 314 ? 86.213 36.854 63.071 1.00 20.10 336 ALA A C 1
ATOM 2024 O O . ALA A 1 314 ? 86.578 35.746 62.702 1.00 20.82 336 ALA A O 1
ATOM 2026 N N . GLY A 1 315 ? 86.487 37.315 64.281 1.00 19.99 337 GLY A N 1
ATOM 2027 C CA . GLY A 1 315 ? 87.150 36.453 65.240 1.00 20.16 337 GLY A CA 1
ATOM 2028 C C . GLY A 1 315 ? 88.240 37.088 66.071 1.00 18.04 337 GLY A C 1
ATOM 2029 O O . GLY A 1 315 ? 88.890 36.396 66.858 1.00 15.85 337 GLY A O 1
ATOM 2030 N N . ALA A 1 316 ? 88.442 38.399 65.931 1.00 15.19 338 ALA A N 1
ATOM 2031 C CA . ALA A 1 316 ? 89.399 39.078 66.796 1.00 13.44 338 ALA A CA 1
ATOM 2032 C C . ALA A 1 316 ? 88.902 39.061 68.241 1.00 15.91 338 ALA A C 1
ATOM 2033 O O . ALA A 1 316 ? 87.696 39.113 68.488 1.00 17.53 338 ALA A O 1
ATOM 2035 N N . ASP A 1 317 ? 89.829 38.984 69.193 1.00 12.68 339 ASP A N 1
ATOM 2036 C CA . ASP A 1 317 ? 89.468 39.083 70.610 1.00 13.70 339 ASP A CA 1
ATOM 2037 C C . ASP A 1 317 ? 89.585 40.513 71.087 1.00 17.89 339 ASP A C 1
ATOM 2038 O O . ASP A 1 317 ? 89.050 40.877 72.136 1.00 16.33 339 ASP A O 1
ATOM 2043 N N . ASN A 1 318 ? 90.333 41.318 70.350 1.00 15.23 340 ASN A N 1
ATOM 2044 C CA . ASN A 1 318 ? 90.609 42.667 70.816 1.00 15.72 340 ASN A CA 1
ATOM 2045 C C . ASN A 1 318 ? 90.713 43.652 69.663 1.00 15.66 340 ASN A C 1
ATOM 2046 O O . ASN A 1 318 ? 91.591 43.539 68.810 1.00 15.63 340 ASN A O 1
ATOM 2051 N N . ALA A 1 319 ? 89.803 44.615 69.646 1.00 11.69 341 ALA A N 1
ATOM 2052 C CA . ALA A 1 319 ? 89.744 45.611 68.579 1.00 12.98 341 ALA A CA 1
ATOM 2053 C C . ALA A 1 319 ? 90.472 46.855 69.032 1.00 18.89 341 ALA A C 1
ATOM 2054 O O . ALA A 1 319 ? 90.116 47.461 70.055 1.00 18.21 341 ALA A O 1
ATOM 2056 N N . LEU A 1 320 ? 91.483 47.242 68.257 1.00 14.94 342 LEU A N 1
ATOM 2057 C CA . LEU A 1 320 ? 92.382 48.326 68.624 1.00 12.71 342 LEU A CA 1
ATOM 2058 C C . LEU A 1 320 ? 92.208 49.500 67.663 1.00 14.83 342 LEU A C 1
ATOM 2059 O O . LEU A 1 320 ? 92.153 49.305 66.450 1.00 15.07 342 LEU A O 1
ATOM 2064 N N . TRP A 1 321 ? 92.110 50.711 68.205 1.00 16.79 343 TRP A N 1
ATOM 2065 C CA . TRP A 1 321 ? 92.215 51.932 67.395 1.00 15.52 343 TRP A CA 1
ATOM 2066 C C . TRP A 1 321 ? 92.789 53.054 68.254 1.00 18.08 343 TRP A C 1
ATOM 2067 O O . TRP A 1 321 ? 92.997 52.863 69.450 1.00 15.43 343 TRP A O 1
ATOM 2078 N N . ILE A 1 322 ? 93.098 54.204 67.664 1.00 16.32 344 ILE A N 1
ATOM 2079 C CA . ILE A 1 322 ? 94.043 55.088 68.344 1.00 18.95 344 ILE A CA 1
ATOM 2080 C C . ILE A 1 322 ? 93.474 56.338 69.009 1.00 15.66 344 ILE A C 1
ATOM 2081 O O . ILE A 1 322 ? 94.228 57.217 69.417 1.00 16.34 344 ILE A O 1
ATOM 2086 N N . THR A 1 323 ? 92.153 56.398 69.154 1.00 17.02 345 THR A N 1
ATOM 2087 C CA . THR A 1 323 ? 91.501 57.519 69.830 1.00 19.72 345 THR A CA 1
ATOM 2088 C C . THR A 1 323 ? 90.385 57.025 70.755 1.00 21.52 345 THR A C 1
ATOM 2089 O O . THR A 1 323 ? 89.849 55.935 70.556 1.00 19.98 345 THR A O 1
ATOM 2093 N N . THR A 1 324 ? 90.020 57.841 71.744 1.00 19.30 346 THR A N 1
ATOM 2094 C CA . THR A 1 324 ? 88.979 57.483 72.707 1.00 16.84 346 THR A CA 1
ATOM 2095 C C . THR A 1 324 ? 87.600 58.037 72.356 1.00 18.64 346 THR A C 1
ATOM 2096 O O . THR A 1 324 ? 86.597 57.597 72.930 1.00 17.32 346 THR A O 1
ATOM 2100 N N . ALA A 1 325 ? 87.547 59.026 71.464 1.00 17.44 347 ALA A N 1
ATOM 2101 C CA . ALA A 1 325 ? 86.283 59.730 71.180 1.00 21.68 347 ALA A CA 1
ATOM 2102 C C . ALA A 1 325 ? 85.155 58.795 70.744 1.00 23.00 347 ALA A C 1
ATOM 2103 O O . ALA A 1 325 ? 83.988 59.024 71.052 1.00 20.99 347 ALA A O 1
ATOM 2105 N N . GLU A 1 326 ? 85.503 57.744 70.013 1.00 21.82 348 GLU A N 1
ATOM 2106 C CA . GLU A 1 326 ? 84.486 56.901 69.389 1.00 22.08 348 GLU A CA 1
ATOM 2107 C C . GLU A 1 326 ? 83.927 55.832 70.326 1.00 21.25 348 GLU A C 1
ATOM 2108 O O . GLU A 1 326 ? 82.992 55.116 69.967 1.00 20.20 348 GLU A O 1
ATOM 2114 N N . VAL A 1 327 ? 84.498 55.718 71.522 1.00 15.79 349 VAL A N 1
ATOM 2115 C CA . VAL A 1 327 ? 84.172 54.590 72.395 1.00 17.25 349 VAL A CA 1
ATOM 2116 C C . VAL A 1 327 ? 82.665 54.441 72.699 1.00 20.30 349 VAL A C 1
ATOM 2117 O O . VAL A 1 327 ? 82.114 53.356 72.550 1.00 17.38 349 VAL A O 1
ATOM 2121 N N . PRO A 1 328 ? 81.993 55.528 73.104 1.00 16.10 350 PRO A N 1
ATOM 2122 C CA . PRO A 1 328 ? 80.562 55.293 73.377 1.00 21.86 350 PRO A CA 1
ATOM 2123 C C . PRO A 1 328 ? 79.738 54.914 72.136 1.00 23.49 350 PRO A C 1
ATOM 2124 O O . PRO A 1 328 ? 78.813 54.116 72.265 1.00 26.36 350 PRO A O 1
ATOM 2128 N N . ALA A 1 329 ? 80.067 55.459 70.968 1.00 23.16 351 ALA A N 1
ATOM 2129 C CA . ALA A 1 329 ? 79.368 55.086 69.732 1.00 25.96 351 ALA A CA 1
ATOM 2130 C C . ALA A 1 329 ? 79.663 53.638 69.349 1.00 24.86 351 ALA A C 1
ATOM 2131 O O . ALA A 1 329 ? 78.795 52.913 68.835 1.00 22.22 351 ALA A O 1
ATOM 2133 N N . VAL A 1 330 ? 80.900 53.219 69.581 1.00 22.81 352 VAL A N 1
ATOM 2134 C CA . VAL A 1 330 ? 81.289 51.844 69.295 1.00 24.24 352 VAL A CA 1
ATOM 2135 C C . VAL A 1 330 ? 80.533 50.870 70.198 1.00 19.95 352 VAL A C 1
ATOM 2136 O O . VAL A 1 330 ? 79.960 49.891 69.729 1.00 19.95 352 VAL A O 1
ATOM 2140 N N . LEU A 1 331 ? 80.516 51.153 71.493 1.00 20.19 353 LEU A N 1
ATOM 2141 C CA . LEU A 1 331 ? 79.792 50.308 72.436 1.00 20.58 353 LEU A CA 1
ATOM 2142 C C . LEU A 1 331 ? 78.298 50.255 72.114 1.00 21.29 353 LEU A C 1
ATOM 2143 O O . LEU A 1 331 ? 77.670 49.202 72.222 1.00 21.64 353 LEU A O 1
ATOM 2148 N N . ASP A 1 332 ? 77.728 51.391 71.719 1.00 24.95 354 ASP A N 1
ATOM 2149 C CA . ASP A 1 332 ? 76.338 51.425 71.261 1.00 25.10 354 ASP A CA 1
ATOM 2150 C C . ASP A 1 332 ? 76.105 50.472 70.097 1.00 26.30 354 ASP A C 1
ATOM 2151 O O . ASP A 1 332 ? 75.114 49.743 70.060 1.00 30.92 354 ASP A O 1
ATOM 2156 N N . ARG A 1 333 ? 77.016 50.485 69.136 1.00 21.69 355 ARG A N 1
ATOM 2157 C CA . ARG A 1 333 ? 76.844 49.662 67.943 1.00 22.14 355 ARG A CA 1
ATOM 2158 C C . ARG A 1 333 ? 77.010 48.179 68.292 1.00 25.51 355 ARG A C 1
ATOM 2159 O O . ARG A 1 333 ? 76.343 47.312 67.726 1.00 27.03 355 ARG A O 1
ATOM 2167 N N . LEU A 1 334 ? 77.900 47.885 69.236 1.00 21.61 356 LEU A N 1
ATOM 2168 C CA . LEU A 1 334 ? 78.142 46.498 69.607 1.00 21.29 356 LEU A CA 1
ATOM 2169 C C . LEU A 1 334 ? 76.943 45.893 70.335 1.00 26.48 356 LEU A C 1
ATOM 2170 O O . LEU A 1 334 ? 76.591 44.739 70.098 1.00 27.78 356 LEU A O 1
ATOM 2175 N N . GLU A 1 335 ? 76.314 46.674 71.207 1.00 28.71 357 GLU A N 1
ATOM 2176 C CA . GLU A 1 335 ? 75.081 46.244 71.855 1.00 33.54 357 GLU A CA 1
ATOM 2177 C C . GLU A 1 335 ? 73.959 45.977 70.845 1.00 32.75 357 GLU A C 1
ATOM 2178 O O . GLU A 1 335 ? 73.216 45.003 70.972 1.00 32.10 357 GLU A O 1
ATOM 2184 N N . GLN A 1 336 ? 73.847 46.829 69.834 1.00 29.76 358 GLN A N 1
ATOM 2185 C CA . GLN A 1 336 ? 72.849 46.620 68.787 1.00 32.84 358 GLN A CA 1
ATOM 2186 C C . GLN A 1 336 ? 73.128 45.341 67.994 1.00 33.06 358 GLN A C 1
ATOM 2187 O O . GLN A 1 336 ? 72.202 44.618 67.616 1.00 34.61 358 GLN A O 1
ATOM 2193 N N . ALA A 1 337 ? 74.404 45.062 67.746 1.00 25.61 359 ALA A N 1
ATOM 2194 C CA . ALA A 1 337 ? 74.775 43.861 67.006 1.00 25.38 359 ALA A CA 1
ATOM 2195 C C . ALA A 1 337 ? 74.416 42.601 67.793 1.00 27.38 359 ALA A C 1
ATOM 2196 O O . ALA A 1 337 ? 74.016 41.589 67.209 1.00 27.63 359 ALA A O 1
ATOM 2198 N N . LEU A 1 338 ? 74.572 42.671 69.113 1.00 25.97 360 LEU A N 1
ATOM 2199 C CA . LEU A 1 338 ? 74.190 41.577 69.995 1.00 29.97 360 LEU A CA 1
ATOM 2200 C C . LEU A 1 338 ? 72.706 41.326 69.850 1.00 33.06 360 LEU A C 1
ATOM 2201 O O . LEU A 1 338 ? 72.270 40.184 69.678 1.00 32.96 360 LEU A O 1
ATOM 2206 N N . ALA A 1 339 ? 71.930 42.406 69.902 1.00 34.92 361 ALA A N 1
ATOM 2207 C CA . ALA A 1 339 ? 70.476 42.315 69.803 1.00 30.16 361 ALA A CA 1
ATOM 2208 C C . ALA A 1 339 ? 70.045 41.804 68.434 1.00 31.30 361 ALA A C 1
ATOM 2209 O O . ALA A 1 339 ? 69.085 41.053 68.321 1.00 28.56 361 ALA A O 1
ATOM 2211 N N . SER A 1 340 ? 70.756 42.202 67.384 1.00 24.93 362 SER A N 1
ATOM 2212 C CA . SER A 1 340 ? 70.342 41.810 66.034 1.00 34.96 362 SER A CA 1
ATOM 2213 C C . SER A 1 340 ? 70.900 40.438 65.648 1.00 32.69 362 SER A C 1
ATOM 2214 O O . SER A 1 340 ? 70.461 39.839 64.663 1.00 33.64 362 SER A O 1
ATOM 2217 N N . GLY A 1 341 ? 71.876 39.956 66.416 1.00 36.32 363 GLY A N 1
ATOM 2218 C CA . GLY A 1 341 ? 72.532 38.692 66.124 1.00 40.36 363 GLY A CA 1
ATOM 2219 C C . GLY A 1 341 ? 73.635 38.819 65.097 1.00 39.05 363 GLY A C 1
ATOM 2220 O O . GLY A 1 341 ? 74.116 37.818 64.552 1.00 35.55 363 GLY A O 1
ATOM 2221 N N . GLU A 1 342 ? 74.036 40.057 64.826 1.00 34.81 364 GLU A N 1
ATOM 2222 C CA . GLU A 1 342 ? 75.182 40.298 63.969 1.00 33.77 364 GLU A CA 1
ATOM 2223 C C . GLU A 1 342 ? 76.418 39.838 64.706 1.00 29.93 364 GLU A C 1
ATOM 2224 O O . GLU A 1 342 ? 77.427 39.480 64.095 1.00 32.65 364 GLU A O 1
ATOM 2230 N N . LEU A 1 343 ? 76.340 39.895 66.031 1.00 26.55 365 LEU A N 1
ATOM 2231 C CA . LEU A 1 343 ? 77.457 39.509 66.886 1.00 26.82 365 LEU A CA 1
ATOM 2232 C C . LEU A 1 343 ? 76.943 38.479 67.878 1.00 26.70 365 LEU A C 1
ATOM 2233 O O . LEU A 1 343 ? 76.007 38.750 68.619 1.00 26.59 365 LEU A O 1
ATOM 2238 N N . ASN A 1 344 ? 77.535 37.292 67.882 1.00 27.73 366 ASN A N 1
ATOM 2239 C CA . ASN A 1 344 ? 77.046 36.230 68.746 1.00 28.11 366 ASN A CA 1
ATOM 2240 C C . ASN A 1 344 ? 77.541 36.408 70.178 1.00 23.01 366 ASN A C 1
ATOM 2241 O O . ASN A 1 344 ? 78.689 36.793 70.391 1.00 17.35 366 ASN A O 1
ATOM 2246 N N . GLN A 1 345 ? 76.692 36.099 71.157 1.00 21.04 367 GLN A N 1
ATOM 2247 C CA . GLN A 1 345 ? 77.100 36.174 72.564 1.00 26.21 367 GLN A CA 1
ATOM 2248 C C . GLN A 1 345 ? 78.351 35.328 72.847 1.00 21.18 367 GLN A C 1
ATOM 2249 O O . GLN A 1 345 ? 79.199 35.700 73.659 1.00 18.40 367 GLN A O 1
ATOM 2255 N N . GLY A 1 346 ? 78.468 34.194 72.160 1.00 21.18 368 GLY A N 1
ATOM 2256 C CA . GLY A 1 346 ? 79.594 33.298 72.352 1.00 20.07 368 GLY A CA 1
ATOM 2257 C C . GLY A 1 346 ? 80.901 33.925 71.918 1.00 17.96 368 GLY A C 1
ATOM 2258 O O . GLY A 1 346 ? 81.962 33.661 72.496 1.00 18.07 368 GLY A O 1
ATOM 2259 N N . ALA A 1 347 ? 80.840 34.765 70.893 1.00 15.93 369 ALA A N 1
ATOM 2260 C CA . ALA A 1 347 ? 82.052 35.413 70.401 1.00 21.30 369 ALA A CA 1
ATOM 2261 C C . ALA A 1 347 ? 82.559 36.386 71.449 1.00 21.12 369 ALA A C 1
ATOM 2262 O O . ALA A 1 347 ? 83.767 36.533 71.660 1.00 16.06 369 ALA A O 1
ATOM 2264 N N . VAL A 1 348 ? 81.619 37.066 72.095 1.00 18.03 370 VAL A N 1
ATOM 2265 C CA . VAL A 1 348 ? 81.953 38.039 73.122 1.00 19.63 370 VAL A CA 1
ATOM 2266 C C . VAL A 1 348 ? 82.506 37.338 74.362 1.00 17.42 370 VAL A C 1
ATOM 2267 O O . VAL A 1 348 ? 83.541 37.746 74.897 1.00 19.07 370 VAL A O 1
ATOM 2271 N N . ASP A 1 349 ? 81.831 36.278 74.797 1.00 17.11 371 ASP A N 1
ATOM 2272 C CA . ASP A 1 349 ? 82.260 35.552 75.986 1.00 19.85 371 ASP A CA 1
ATOM 2273 C C . ASP A 1 349 ? 83.638 34.902 75.816 1.00 18.80 371 ASP A C 1
ATOM 2274 O O . ASP A 1 349 ? 84.476 34.984 76.711 1.00 17.18 371 ASP A O 1
ATOM 2279 N N . ALA A 1 350 ? 83.874 34.259 74.675 1.00 15.46 372 ALA A N 1
ATOM 2280 C CA . ALA A 1 350 ? 85.172 33.611 74.446 1.00 17.15 372 ALA A CA 1
ATOM 2281 C C . ALA A 1 350 ? 86.301 34.632 74.489 1.00 19.15 372 ALA A C 1
ATOM 2282 O O . ALA A 1 350 ? 87.365 34.380 75.062 1.00 18.11 372 ALA A O 1
ATOM 2284 N N . SER A 1 351 ? 86.069 35.784 73.872 1.00 15.51 373 SER A N 1
ATOM 2285 C CA . SER A 1 351 ? 87.086 36.827 73.784 1.00 16.46 373 SER A CA 1
ATOM 2286 C C . SER A 1 351 ? 87.281 37.526 75.120 1.00 16.35 373 SER A C 1
ATOM 2287 O O . SER A 1 351 ? 88.389 37.948 75.456 1.00 16.75 373 SER A O 1
ATOM 2290 N N . LEU A 1 352 ? 86.197 37.668 75.870 1.00 14.70 374 LEU A N 1
ATOM 2291 C CA . LEU A 1 352 ? 86.281 38.215 77.216 1.00 19.20 374 LEU A CA 1
ATOM 2292 C C . LEU A 1 352 ? 87.186 37.332 78.088 1.00 19.35 374 LEU A C 1
ATOM 2293 O O . LEU A 1 352 ? 88.075 37.833 78.772 1.00 18.28 374 LEU A O 1
ATOM 2298 N N . GLN A 1 353 ? 86.971 36.019 78.041 1.00 16.05 375 GLN A N 1
ATOM 2299 C CA . GLN A 1 353 ? 87.836 35.077 78.750 1.00 12.82 375 GLN A CA 1
ATOM 2300 C C . GLN A 1 353 ? 89.305 35.175 78.333 1.00 15.42 375 GLN A C 1
ATOM 2301 O O . GLN A 1 353 ? 90.193 35.134 79.184 1.00 15.28 375 GLN A O 1
ATOM 2307 N N . ARG A 1 354 ? 89.568 35.272 77.034 1.00 11.33 376 ARG A N 1
ATOM 2308 C CA . ARG A 1 354 ? 90.954 35.369 76.568 1.00 14.10 376 ARG A CA 1
ATOM 2309 C C . ARG A 1 354 ? 91.626 36.640 77.035 1.00 16.29 376 ARG A C 1
ATOM 2310 O O . ARG A 1 354 ? 92.814 36.634 77.339 1.00 16.64 376 ARG A O 1
ATOM 2318 N N . ASN A 1 355 ? 90.879 37.738 77.053 1.00 15.56 377 ASN A N 1
ATOM 2319 C CA . ASN A 1 355 ? 91.410 39.006 77.549 1.00 16.44 377 ASN A CA 1
ATOM 2320 C C . ASN A 1 355 ? 91.683 38.937 79.035 1.00 16.75 377 ASN A C 1
ATOM 2321 O O . ASN A 1 355 ? 92.671 39.498 79.507 1.00 19.15 377 ASN A O 1
ATOM 2326 N N . ALA A 1 356 ? 90.805 38.258 79.778 1.00 15.22 378 ALA A N 1
ATOM 2327 C CA . ALA A 1 356 ? 91.008 38.119 81.221 1.00 17.59 378 ALA A CA 1
ATOM 2328 C C . ALA A 1 356 ? 92.182 37.206 81.527 1.00 19.74 378 ALA A C 1
ATOM 2329 O O . ALA A 1 356 ? 92.884 37.406 82.519 1.00 17.59 378 ALA A O 1
ATOM 2331 N N . ALA A 1 357 ? 92.391 36.195 80.684 1.00 21.31 379 ALA A N 1
ATOM 2332 C CA . ALA A 1 357 ? 93.403 35.172 80.966 1.00 19.71 379 ALA A CA 1
ATOM 2333 C C . ALA A 1 357 ? 94.827 35.737 81.009 1.00 19.28 379 ALA A C 1
ATOM 2334 O O . ALA A 1 357 ? 95.707 35.181 81.669 1.00 20.07 379 ALA A O 1
ATOM 2336 N N . VAL A 1 358 ? 95.070 36.846 80.321 1.00 16.88 380 VAL A N 1
ATOM 2337 C CA . VAL A 1 358 ? 96.403 37.432 80.390 1.00 18.33 380 VAL A CA 1
ATOM 2338 C C . VAL A 1 358 ? 96.533 38.535 81.438 1.00 20.48 380 VAL A C 1
ATOM 2339 O O . VAL A 1 358 ? 97.553 39.215 81.490 1.00 23.87 380 VAL A O 1
ATOM 2343 N N . LYS A 1 359 ? 95.512 38.698 82.280 1.00 18.62 381 LYS A N 1
ATOM 2344 C CA . LYS A 1 359 ? 95.516 39.754 83.288 1.00 17.43 381 LYS A CA 1
ATOM 2345 C C . LYS A 1 359 ? 95.418 39.178 84.686 1.00 22.61 381 LYS A C 1
ATOM 2346 O O . LYS A 1 359 ? 95.132 37.993 84.852 1.00 20.52 381 LYS A O 1
ATOM 2352 N N . GLY A 1 360 ? 95.636 40.027 85.687 1.00 23.97 382 GLY A N 1
ATOM 2353 C CA . GLY A 1 360 ? 95.432 39.651 87.080 1.00 25.12 382 GLY A CA 1
ATOM 2354 C C . GLY A 1 360 ? 93.962 39.445 87.416 1.00 27.70 382 GLY A C 1
ATOM 2355 O O . GLY A 1 360 ? 93.103 39.555 86.543 1.00 25.23 382 GLY A O 1
ATOM 2356 N N . PRO A 1 361 ? 93.661 39.163 88.696 1.00 32.46 383 PRO A N 1
ATOM 2357 C CA . PRO A 1 361 ? 92.328 38.739 89.157 1.00 32.68 383 PRO A CA 1
ATOM 2358 C C . PRO A 1 361 ? 91.243 39.804 88.996 1.00 35.23 383 PRO A C 1
ATOM 2359 O O . PRO A 1 361 ? 91.547 41.003 88.930 1.00 31.01 383 PRO A O 1
ATOM 2363 N N . LEU A 1 362 ? 89.987 39.364 88.940 1.00 32.32 384 LEU A N 1
ATOM 2364 C CA . LEU A 1 362 ? 88.845 40.276 88.953 1.00 34.68 384 LEU A CA 1
ATOM 2365 C C . LEU A 1 362 ? 88.872 41.128 90.208 1.00 36.27 384 LEU A C 1
ATOM 2366 O O . LEU A 1 362 ? 89.292 40.669 91.272 1.00 36.52 384 LEU A O 1
ATOM 2371 N N . ARG A 1 363 ? 88.427 42.374 90.082 1.00 39.62 385 ARG A N 1
ATOM 2372 C CA . ARG A 1 363 ? 88.312 43.255 91.234 1.00 44.49 385 ARG A CA 1
ATOM 2373 C C . ARG A 1 363 ? 86.843 43.421 91.608 1.00 53.60 385 ARG A C 1
ATOM 2374 O O . ARG A 1 363 ? 86.109 44.180 90.974 1.00 53.46 385 ARG A O 1
ATOM 2382 N N . CYS A 1 364 ? 86.425 42.683 92.634 1.00 60.12 386 CYS A N 1
ATOM 2383 C CA . CYS A 1 364 ? 85.030 42.653 93.062 1.00 63.06 386 CYS A CA 1
ATOM 2384 C C . CYS A 1 364 ? 84.743 43.747 94.081 1.00 64.67 386 CYS A C 1
ATOM 2385 O O . CYS A 1 364 ? 83.818 44.537 93.909 1.00 66.81 386 CYS A O 1
ATOM 2388 N N . CYS B 1 34 ? 56.640 38.265 80.029 1.00 80.28 56 CYS B N 1
ATOM 2389 C CA . CYS B 1 34 ? 56.741 36.858 79.646 1.00 76.17 56 CYS B CA 1
ATOM 2390 C C . CYS B 1 34 ? 56.909 35.922 80.846 1.00 67.95 56 CYS B C 1
ATOM 2391 O O . CYS B 1 34 ? 57.788 36.105 81.691 1.00 67.41 56 CYS B O 1
ATOM 2394 N N . ASP B 1 35 ? 56.046 34.917 80.898 1.00 57.92 57 ASP B N 1
ATOM 2395 C CA . ASP B 1 35 ? 56.070 33.894 81.930 1.00 49.12 57 ASP B CA 1
ATOM 2396 C C . ASP B 1 35 ? 56.124 32.540 81.229 1.00 37.93 57 ASP B C 1
ATOM 2397 O O . ASP B 1 35 ? 55.263 32.222 80.408 1.00 36.11 57 ASP B O 1
ATOM 2402 N N . LEU B 1 36 ? 57.148 31.755 81.550 1.00 32.51 58 LEU B N 1
ATOM 2403 C CA . LEU B 1 36 ? 57.383 30.466 80.903 1.00 34.10 58 LEU B CA 1
ATOM 2404 C C . LEU B 1 36 ? 56.134 29.605 80.935 1.00 36.06 58 LEU B C 1
ATOM 2405 O O . LEU B 1 36 ? 55.787 28.949 79.952 1.00 33.73 58 LEU B O 1
ATOM 2410 N N . ALA B 1 37 ? 55.459 29.625 82.080 1.00 37.25 59 ALA B N 1
ATOM 2411 C CA . ALA B 1 37 ? 54.288 28.787 82.310 1.00 38.29 59 ALA B CA 1
ATOM 2412 C C . ALA B 1 37 ? 53.126 29.173 81.403 1.00 37.75 59 ALA B C 1
ATOM 2413 O O . ALA B 1 37 ? 52.235 28.362 81.146 1.00 36.41 59 ALA B O 1
ATOM 2415 N N . ALA B 1 38 ? 53.135 30.413 80.921 1.00 33.86 60 ALA B N 1
ATOM 2416 C CA . ALA B 1 38 ? 52.037 30.909 80.096 1.00 31.84 60 ALA B CA 1
ATOM 2417 C C . ALA B 1 38 ? 52.265 30.761 78.581 1.00 33.61 60 ALA B C 1
ATOM 2418 O O . ALA B 1 38 ? 51.420 31.172 77.791 1.00 37.48 60 ALA B O 1
ATOM 2420 N N . LEU B 1 39 ? 53.396 30.185 78.175 1.00 34.38 61 LEU B N 1
ATOM 2421 C CA . LEU B 1 39 ? 53.653 29.936 76.751 1.00 32.13 61 LEU B CA 1
ATOM 2422 C C . LEU B 1 39 ? 52.624 28.976 76.163 1.00 30.42 61 LEU B C 1
ATOM 2423 O O . LEU B 1 39 ? 52.075 28.142 76.884 1.00 28.26 61 LEU B O 1
ATOM 2428 N N . PRO B 1 40 ? 52.362 29.087 74.847 1.00 32.65 62 PRO B N 1
ATOM 2429 C CA . PRO B 1 40 ? 51.450 28.137 74.194 1.00 30.73 62 PRO B CA 1
ATOM 2430 C C . PRO B 1 40 ? 51.999 26.719 74.323 1.00 30.47 62 PRO B C 1
ATOM 2431 O O . PRO B 1 40 ? 53.224 26.525 74.277 1.00 26.92 62 PRO B O 1
ATOM 2435 N N . ALA B 1 41 ? 51.117 25.742 74.500 1.00 24.81 63 ALA B N 1
ATOM 2436 C CA . ALA B 1 41 ? 51.559 24.371 74.746 1.00 22.98 63 ALA B CA 1
ATOM 2437 C C . ALA B 1 41 ? 52.480 23.850 73.642 1.00 21.76 63 ALA B C 1
ATOM 2438 O O . ALA B 1 41 ? 53.455 23.156 73.912 1.00 23.07 63 ALA B O 1
ATOM 2440 N N . ARG B 1 42 ? 52.167 24.170 72.392 1.00 23.33 64 ARG B N 1
ATOM 2441 C CA . ARG B 1 42 ? 52.979 23.645 71.300 1.00 21.19 64 ARG B CA 1
ATOM 2442 C C . ARG B 1 42 ? 54.401 24.197 71.366 1.00 21.50 64 ARG B C 1
ATOM 2443 O O . ARG B 1 42 ? 55.367 23.483 71.099 1.00 21.30 64 ARG B O 1
ATOM 2451 N N . ASP B 1 43 ? 54.540 25.459 71.749 1.00 21.19 65 ASP B N 1
ATOM 2452 C CA . ASP B 1 43 ? 55.875 26.051 71.853 1.00 21.14 65 ASP B CA 1
ATOM 2453 C C . ASP B 1 43 ? 56.642 25.517 73.057 1.00 20.78 65 ASP B C 1
ATOM 2454 O O . ASP B 1 43 ? 57.870 25.395 73.020 1.00 16.72 65 ASP B O 1
ATOM 2459 N N . LYS B 1 44 ? 55.924 25.187 74.125 1.00 19.61 66 LYS B N 1
ATOM 2460 C CA . LYS B 1 44 ? 56.563 24.546 75.267 1.00 20.20 66 LYS B CA 1
ATOM 2461 C C . LYS B 1 44 ? 57.138 23.213 74.830 1.00 17.43 66 LYS B C 1
ATOM 2462 O O . LYS B 1 44 ? 58.271 22.869 75.170 1.00 16.94 66 LYS B O 1
ATOM 2468 N N . LEU B 1 45 ? 56.342 22.457 74.082 1.00 18.41 67 LEU B N 1
ATOM 2469 C CA . LEU B 1 45 ? 56.763 21.144 73.612 1.00 15.72 67 LEU B CA 1
ATOM 2470 C C . LEU B 1 45 ? 57.980 21.260 72.702 1.00 18.44 67 LEU B C 1
ATOM 2471 O O . LEU B 1 45 ? 58.915 20.474 72.812 1.00 15.74 67 LEU B O 1
ATOM 2476 N N . ALA B 1 46 ? 57.974 22.255 71.821 1.00 18.66 68 ALA B N 1
ATOM 2477 C CA . ALA B 1 46 ? 59.083 22.446 70.887 1.00 17.31 68 ALA B CA 1
ATOM 2478 C C . ALA B 1 46 ? 60.393 22.747 71.616 1.00 17.43 68 ALA B C 1
ATOM 2479 O O . ALA B 1 46 ? 61.481 22.405 71.129 1.00 17.32 68 ALA B O 1
ATOM 2481 N N . GLN B 1 47 ? 60.299 23.363 72.797 1.00 16.27 69 GLN B N 1
ATOM 2482 C CA . GLN B 1 47 ? 61.489 23.646 73.591 1.00 14.34 69 GLN B CA 1
ATOM 2483 C C . GLN B 1 47 ? 62.166 22.395 74.124 1.00 16.00 69 GLN B C 1
ATOM 2484 O O . GLN B 1 47 ? 63.304 22.451 74.595 1.00 17.02 69 GLN B O 1
ATOM 2490 N N . LEU B 1 48 ? 61.479 21.263 74.034 1.00 14.38 70 LEU B N 1
ATOM 2491 C CA . LEU B 1 48 ? 62.031 20.013 74.548 1.00 16.03 70 LEU B CA 1
ATOM 2492 C C . LEU B 1 48 ? 62.665 19.182 73.427 1.00 14.31 70 LEU B C 1
ATOM 2493 O O . LEU B 1 48 ? 63.016 18.019 73.634 1.00 18.16 70 LEU B O 1
ATOM 2498 N N . LEU B 1 49 ? 62.792 19.770 72.239 1.00 14.87 71 LEU B N 1
ATOM 2499 C CA . LEU B 1 49 ? 63.311 19.041 71.076 1.00 12.59 71 LEU B CA 1
ATOM 2500 C C . LEU B 1 49 ? 64.645 19.627 70.642 1.00 16.47 71 LEU B C 1
ATOM 2501 O O . LEU B 1 49 ? 64.824 20.843 70.662 1.00 15.39 71 LEU B O 1
ATOM 2506 N N . THR B 1 50 ? 65.579 18.757 70.257 1.00 15.84 72 THR B N 1
ATOM 2507 C CA . THR B 1 50 ? 66.851 19.185 69.660 1.00 13.81 72 THR B CA 1
ATOM 2508 C C . THR B 1 50 ? 66.975 18.388 68.381 1.00 13.44 72 THR B C 1
ATOM 2509 O O . THR B 1 50 ? 66.902 17.154 68.409 1.00 16.50 72 THR B O 1
ATOM 2513 N N . VAL B 1 51 ? 67.121 19.081 67.254 1.00 16.61 73 VAL B N 1
ATOM 2514 C CA . VAL B 1 51 ? 67.100 18.414 65.963 1.00 17.20 73 VAL B CA 1
ATOM 2515 C C . VAL B 1 51 ? 68.322 18.747 65.108 1.00 17.86 73 VAL B C 1
ATOM 2516 O O . VAL B 1 51 ? 68.761 19.896 65.038 1.00 17.71 73 VAL B O 1
ATOM 2520 N N . GLY B 1 52 ? 68.866 17.728 64.459 1.00 14.71 74 GLY B N 1
ATOM 2521 C CA . GLY B 1 52 ? 69.993 17.921 63.566 1.00 15.76 74 GLY B CA 1
ATOM 2522 C C . GLY B 1 52 ? 69.552 18.759 62.375 1.00 22.17 74 GLY B C 1
ATOM 2523 O O . GLY B 1 52 ? 68.413 18.621 61.910 1.00 20.81 74 GLY B O 1
ATOM 2524 N N . VAL B 1 53 ? 70.443 19.629 61.893 1.00 21.66 75 VAL B N 1
ATOM 2525 C CA . VAL B 1 53 ? 70.174 20.469 60.724 1.00 15.72 75 VAL B CA 1
ATOM 2526 C C . VAL B 1 53 ? 71.211 20.278 59.629 1.00 22.54 75 VAL B C 1
ATOM 2527 O O . VAL B 1 53 ? 72.370 20.010 59.911 1.00 19.28 75 VAL B O 1
ATOM 2531 N N . THR B 1 54 ? 70.787 20.428 58.373 1.00 20.95 76 THR B N 1
ATOM 2532 C CA . THR B 1 54 ? 71.676 20.190 57.230 1.00 22.40 76 THR B CA 1
ATOM 2533 C C . THR B 1 54 ? 72.436 21.442 56.809 1.00 23.84 76 THR B C 1
ATOM 2534 O O . THR B 1 54 ? 73.558 21.361 56.290 1.00 22.84 76 THR B O 1
ATOM 2538 N N . ASP B 1 55 ? 71.808 22.597 57.011 1.00 26.76 77 ASP B N 1
ATOM 2539 C CA . ASP B 1 55 ? 72.365 23.871 56.568 1.00 29.49 77 ASP B CA 1
ATOM 2540 C C . ASP B 1 55 ? 71.578 25.041 57.151 1.00 29.03 77 ASP B C 1
ATOM 2541 O O . ASP B 1 55 ? 70.614 24.834 57.892 1.00 21.81 77 ASP B O 1
ATOM 2546 N N . ALA B 1 56 ? 71.980 26.263 56.805 1.00 27.80 78 ALA B N 1
ATOM 2547 C CA . ALA B 1 56 ? 71.345 27.461 57.353 1.00 28.50 78 ALA B CA 1
ATOM 2548 C C . ALA B 1 56 ? 69.848 27.515 57.042 1.00 26.82 78 ALA B C 1
ATOM 2549 O O . ALA B 1 56 ? 69.039 27.833 57.915 1.00 26.55 78 ALA B O 1
ATOM 2551 N N . ALA B 1 57 ? 69.485 27.224 55.796 1.00 27.26 79 ALA B N 1
ATOM 2552 C CA . ALA B 1 57 ? 68.076 27.255 55.401 1.00 28.43 79 ALA B CA 1
ATOM 2553 C C . ALA B 1 57 ? 67.230 26.287 56.227 1.00 25.29 79 ALA B C 1
ATOM 2554 O O . ALA B 1 57 ? 66.110 26.608 56.633 1.00 23.71 79 ALA B O 1
ATOM 2556 N N . ASP B 1 58 ? 67.766 25.095 56.463 1.00 21.19 80 ASP B N 1
ATOM 2557 C CA . ASP B 1 58 ? 67.060 24.078 57.247 1.00 28.57 80 ASP B CA 1
ATOM 2558 C C . ASP B 1 58 ? 66.893 24.531 58.703 1.00 26.86 80 ASP B C 1
ATOM 2559 O O . ASP B 1 58 ? 65.824 24.363 59.315 1.00 22.84 80 ASP B O 1
ATOM 2564 N N . ALA B 1 59 ? 67.951 25.117 59.254 1.00 21.58 81 ALA B N 1
ATOM 2565 C CA . ALA B 1 59 ? 67.927 25.577 60.638 1.00 20.15 81 ALA B CA 1
ATOM 2566 C C . ALA B 1 59 ? 67.014 26.782 60.791 1.00 19.46 81 ALA B C 1
ATOM 2567 O O . ALA B 1 59 ? 66.277 26.889 61.760 1.00 22.02 81 ALA B O 1
ATOM 2569 N N . ARG B 1 60 ? 67.104 27.704 59.842 1.00 20.03 82 ARG B N 1
ATOM 2570 C CA . ARG B 1 60 ? 66.279 28.907 59.854 1.00 24.41 82 ARG B CA 1
ATOM 2571 C C . ARG B 1 60 ? 64.798 28.542 59.860 1.00 29.62 82 ARG B C 1
ATOM 2572 O O . ARG B 1 60 ? 64.032 29.051 60.678 1.00 24.88 82 ARG B O 1
ATOM 2580 N N . ALA B 1 61 ? 64.410 27.631 58.971 1.00 26.10 83 ALA B N 1
ATOM 2581 C CA . ALA B 1 61 ? 63.017 27.206 58.856 1.00 26.05 83 ALA B CA 1
ATOM 2582 C C . ALA B 1 61 ? 62.487 26.531 60.120 1.00 25.28 83 ALA B C 1
ATOM 2583 O O . ALA B 1 61 ? 61.367 26.819 60.567 1.00 27.67 83 ALA B O 1
ATOM 2585 N N . VAL B 1 62 ? 63.268 25.617 60.688 1.00 21.55 84 VAL B N 1
ATOM 2586 C CA . VAL B 1 62 ? 62.776 24.848 61.833 1.00 20.63 84 VAL B CA 1
ATOM 2587 C C . VAL B 1 62 ? 62.657 25.748 63.079 1.00 23.67 84 VAL B C 1
ATOM 2588 O O . VAL B 1 62 ? 61.757 25.570 63.907 1.00 21.61 84 VAL B O 1
ATOM 2592 N N . VAL B 1 63 ? 63.539 26.738 63.186 1.00 23.06 85 VAL B N 1
ATOM 2593 C CA . VAL B 1 63 ? 63.482 27.681 64.302 1.00 26.10 85 VAL B CA 1
ATOM 2594 C C . VAL B 1 63 ? 62.324 28.666 64.110 1.00 23.38 85 VAL B C 1
ATOM 2595 O O . VAL B 1 63 ? 61.490 28.828 64.996 1.00 24.59 85 VAL B O 1
ATOM 2599 N N . ALA B 1 64 ? 62.256 29.286 62.936 1.00 23.59 86 ALA B N 1
ATOM 2600 C CA . ALA B 1 64 ? 61.197 30.250 62.637 1.00 27.41 86 ALA B CA 1
ATOM 2601 C C . ALA B 1 64 ? 59.791 29.633 62.611 1.00 29.65 86 ALA B C 1
ATOM 2602 O O . ALA B 1 64 ? 58.833 30.247 63.090 1.00 28.00 86 ALA B O 1
ATOM 2604 N N . ASP B 1 65 ? 59.655 28.437 62.048 1.00 24.92 87 ASP B N 1
ATOM 2605 C CA . ASP B 1 65 ? 58.318 27.862 61.873 1.00 27.82 87 ASP B CA 1
ATOM 2606 C C . ASP B 1 65 ? 57.846 27.078 63.090 1.00 26.27 87 ASP B C 1
ATOM 2607 O O . ASP B 1 65 ? 56.665 27.090 63.418 1.00 24.96 87 ASP B O 1
ATOM 2612 N N . HIS B 1 66 ? 58.769 26.397 63.760 1.00 20.94 88 HIS B N 1
ATOM 2613 C CA . HIS B 1 66 ? 58.380 25.461 64.799 1.00 22.46 88 HIS B CA 1
ATOM 2614 C C . HIS B 1 66 ? 58.880 25.812 66.192 1.00 24.85 88 HIS B C 1
ATOM 2615 O O . HIS B 1 66 ? 58.409 25.244 67.164 1.00 21.90 88 HIS B O 1
ATOM 2622 N N . HIS B 1 67 ? 59.820 26.749 66.283 1.00 22.18 89 HIS B N 1
ATOM 2623 C CA . HIS B 1 67 ? 60.289 27.263 67.573 1.00 20.67 89 HIS B CA 1
ATOM 2624 C C . HIS B 1 67 ? 60.977 26.205 68.436 1.00 21.12 89 HIS B C 1
ATOM 2625 O O . HIS B 1 67 ? 60.878 26.221 69.671 1.00 19.39 89 HIS B O 1
ATOM 2632 N N . VAL B 1 68 ? 61.669 25.275 67.789 1.00 14.86 90 VAL B N 1
ATOM 2633 C CA . VAL B 1 68 ? 62.416 24.262 68.521 1.00 18.61 90 VAL B CA 1
ATOM 2634 C C . VAL B 1 68 ? 63.484 24.921 69.377 1.00 18.04 90 VAL B C 1
ATOM 2635 O O . VAL B 1 68 ? 64.032 25.971 69.016 1.00 20.09 90 VAL B O 1
ATOM 2639 N N . GLY B 1 69 ? 63.784 24.308 70.515 1.00 16.52 91 GLY B N 1
ATOM 2640 C CA . GLY B 1 69 ? 64.721 24.904 71.453 1.00 18.58 91 GLY B CA 1
ATOM 2641 C C . GLY B 1 69 ? 66.178 24.650 71.118 1.00 16.02 91 GLY B C 1
ATOM 2642 O O . GLY B 1 69 ? 67.056 25.326 71.632 1.00 16.62 91 GLY B O 1
ATOM 2643 N N . GLY B 1 70 ? 66.440 23.662 70.272 1.00 15.61 92 GLY B N 1
ATOM 2644 C CA . GLY B 1 70 ? 67.817 23.275 70.006 1.00 14.57 92 GLY B CA 1
ATOM 2645 C C . GLY B 1 70 ? 68.025 22.741 68.599 1.00 16.54 92 GLY B C 1
ATOM 2646 O O . GLY B 1 70 ? 67.173 22.041 68.060 1.00 16.38 92 GLY B O 1
ATOM 2647 N N . ILE B 1 71 ? 69.163 23.078 68.002 1.00 15.42 93 ILE B N 1
ATOM 2648 C CA . ILE B 1 71 ? 69.556 22.463 66.745 1.00 15.56 93 ILE B CA 1
ATOM 2649 C C . ILE B 1 71 ? 70.914 21.790 66.943 1.00 21.26 93 ILE B C 1
ATOM 2650 O O . ILE B 1 71 ? 71.707 22.212 67.793 1.00 19.91 93 ILE B O 1
ATOM 2663 N N . ILE B 1 73 ? 74.545 20.342 65.172 1.00 18.09 95 ILE B N 1
ATOM 2664 C CA . ILE B 1 73 ? 75.502 20.293 64.083 1.00 17.69 95 ILE B CA 1
ATOM 2665 C C . ILE B 1 73 ? 76.101 18.892 64.104 1.00 19.14 95 ILE B C 1
ATOM 2666 O O . ILE B 1 73 ? 76.585 18.456 65.141 1.00 20.35 95 ILE B O 1
ATOM 2671 N N . GLY B 1 74 ? 76.097 18.201 62.966 1.00 20.88 96 GLY B N 1
ATOM 2672 C CA . GLY B 1 74 ? 76.646 16.854 62.902 1.00 19.26 96 GLY B CA 1
ATOM 2673 C C . GLY B 1 74 ? 77.329 16.533 61.585 1.00 19.28 96 GLY B C 1
ATOM 2674 O O . GLY B 1 74 ? 77.586 17.420 60.773 1.00 19.97 96 GLY B O 1
ATOM 2675 N N . SER B 1 75 ? 77.638 15.258 61.364 1.00 20.86 97 SER B N 1
ATOM 2676 C CA . SER B 1 75 ? 78.294 14.853 60.119 1.00 26.49 97 SER B CA 1
ATOM 2677 C C . SER B 1 75 ? 77.412 15.172 58.917 1.00 24.46 97 SER B C 1
ATOM 2678 O O . SER B 1 75 ? 77.903 15.300 57.806 1.00 29.84 97 SER B O 1
ATOM 2681 N N . TRP B 1 76 ? 76.106 15.305 59.146 1.00 24.00 98 TRP B N 1
ATOM 2682 C CA . TRP B 1 76 ? 75.176 15.613 58.052 1.00 26.03 98 TRP B CA 1
ATOM 2683 C C . TRP B 1 76 ? 75.143 17.114 57.728 1.00 30.59 98 TRP B C 1
ATOM 2684 O O . TRP B 1 76 ? 74.446 17.531 56.796 1.00 29.68 98 TRP B O 1
ATOM 2695 N N . THR B 1 77 ? 75.893 17.923 58.485 1.00 24.72 99 THR B N 1
ATOM 2696 C CA . THR B 1 77 ? 75.750 19.384 58.417 1.00 21.68 99 THR B CA 1
ATOM 2697 C C . THR B 1 77 ? 76.795 20.087 57.546 1.00 27.52 99 THR B C 1
ATOM 2698 O O . THR B 1 77 ? 77.988 19.786 57.632 1.00 23.25 99 THR B O 1
ATOM 2702 N N . ASP B 1 78 ? 76.337 21.031 56.718 1.00 23.32 100 ASP B N 1
ATOM 2703 C CA . ASP B 1 78 ? 77.214 21.979 56.014 1.00 24.08 100 ASP B CA 1
ATOM 2704 C C . ASP B 1 78 ? 77.706 23.064 56.984 1.00 27.75 100 ASP B C 1
ATOM 2705 O O . ASP B 1 78 ? 76.918 23.873 57.475 1.00 30.77 100 ASP B O 1
ATOM 2710 N N . LEU B 1 79 ? 79.013 23.093 57.230 1.00 24.56 101 LEU B N 1
ATOM 2711 C CA . LEU B 1 79 ? 79.592 23.927 58.281 1.00 28.36 101 LEU B CA 1
ATOM 2712 C C . LEU B 1 79 ? 79.672 25.427 57.937 1.00 31.35 101 LEU B C 1
ATOM 2713 O O . LEU B 1 79 ? 80.051 26.242 58.779 1.00 27.58 101 LEU B O 1
ATOM 2718 N N . SER B 1 80 ? 79.305 25.782 56.709 1.00 31.58 102 SER B N 1
ATOM 2719 C CA . SER B 1 80 ? 79.325 27.173 56.252 1.00 28.61 102 SER B CA 1
ATOM 2720 C C . SER B 1 80 ? 78.551 28.102 57.185 1.00 28.55 102 SER B C 1
ATOM 2721 O O . SER B 1 80 ? 78.952 29.244 57.409 1.00 30.89 102 SER B O 1
ATOM 2732 N N . LEU B 1 82 ? 78.372 28.312 60.186 1.00 28.63 104 LEU B N 1
ATOM 2733 C CA . LEU B 1 82 ? 79.055 28.658 61.429 1.00 25.49 104 LEU B CA 1
ATOM 2734 C C . LEU B 1 82 ? 80.002 29.841 61.271 1.00 31.73 104 LEU B C 1
ATOM 2735 O O . LEU B 1 82 ? 80.444 30.434 62.265 1.00 31.28 104 LEU B O 1
ATOM 2740 N N . THR B 1 83 ? 80.315 30.176 60.022 1.00 28.14 105 THR B N 1
ATOM 2741 C CA . THR B 1 83 ? 81.294 31.215 59.726 1.00 30.92 105 THR B CA 1
ATOM 2742 C C . THR B 1 83 ? 80.751 32.351 58.869 1.00 30.76 105 THR B C 1
ATOM 2743 O O . THR B 1 83 ? 81.422 33.369 58.710 1.00 29.41 105 THR B O 1
ATOM 2747 N N . ASP B 1 84 ? 79.555 32.189 58.305 1.00 33.62 106 ASP B N 1
ATOM 2748 C CA . ASP B 1 84 ? 79.031 33.230 57.410 1.00 36.49 106 ASP B CA 1
ATOM 2749 C C . ASP B 1 84 ? 78.032 34.156 58.098 1.00 34.65 106 ASP B C 1
ATOM 2750 O O . ASP B 1 84 ? 77.482 35.057 57.470 1.00 33.17 106 ASP B O 1
ATOM 2755 N N . GLY B 1 85 ? 77.793 33.918 59.385 1.00 27.02 107 GLY B N 1
ATOM 2756 C CA . GLY B 1 85 ? 76.939 34.798 60.160 1.00 30.95 107 GLY B CA 1
ATOM 2757 C C . GLY B 1 85 ? 75.496 34.345 60.215 1.00 31.47 107 GLY B C 1
ATOM 2758 O O . GLY B 1 85 ? 74.702 34.891 60.976 1.00 30.09 107 GLY B O 1
ATOM 2759 N N . SER B 1 86 ? 75.146 33.333 59.426 1.00 29.66 108 SER B N 1
ATOM 2760 C CA . SER B 1 86 ? 73.751 32.920 59.371 1.00 34.86 108 SER B CA 1
ATOM 2761 C C . SER B 1 86 ? 73.288 32.326 60.704 1.00 30.68 108 SER B C 1
ATOM 2762 O O . SER B 1 86 ? 72.153 32.549 61.127 1.00 34.06 108 SER B O 1
ATOM 2765 N N . LEU B 1 87 ? 74.168 31.602 61.386 1.00 31.79 109 LEU B N 1
ATOM 2766 C CA . LEU B 1 87 ? 73.797 31.033 62.679 1.00 27.23 109 LEU B CA 1
ATOM 2767 C C . LEU B 1 87 ? 73.459 32.110 63.707 1.00 30.58 109 LEU B C 1
ATOM 2768 O O . LEU B 1 87 ? 72.483 31.985 64.448 1.00 30.60 109 LEU B O 1
ATOM 2773 N N . GLY B 1 88 ? 74.246 33.179 63.742 1.00 28.23 110 GLY B N 1
ATOM 2774 C CA . GLY B 1 88 ? 74.003 34.235 64.710 1.00 26.65 110 GLY B CA 1
ATOM 2775 C C . GLY B 1 88 ? 72.687 34.940 64.441 1.00 29.68 110 GLY B C 1
ATOM 2776 O O . GLY B 1 88 ? 71.981 35.344 65.374 1.00 28.43 110 GLY B O 1
ATOM 2777 N N . ASP B 1 89 ? 72.361 35.094 63.160 1.00 25.74 111 ASP B N 1
ATOM 2778 C CA . ASP B 1 89 ? 71.123 35.737 62.754 1.00 29.51 111 ASP B CA 1
ATOM 2779 C C . ASP B 1 89 ? 69.954 34.860 63.182 1.00 28.76 111 ASP B C 1
ATOM 2780 O O . ASP B 1 89 ? 68.943 35.349 63.704 1.00 26.01 111 ASP B O 1
ATOM 2785 N N . ILE B 1 90 ? 70.097 33.556 62.964 1.00 23.21 112 ILE B N 1
ATOM 2786 C CA . ILE B 1 90 ? 69.035 32.618 63.324 1.00 28.98 112 ILE B CA 1
ATOM 2787 C C . ILE B 1 90 ? 68.847 32.593 64.835 1.00 28.19 112 ILE B C 1
ATOM 2788 O O . ILE B 1 90 ? 67.720 32.613 65.320 1.00 30.62 112 ILE B O 1
ATOM 2793 N N . ALA B 1 91 ? 69.948 32.598 65.580 1.00 22.47 113 ALA B N 1
ATOM 2794 C CA . ALA B 1 91 ? 69.856 32.526 67.042 1.00 25.38 113 ALA B CA 1
ATOM 2795 C C . ALA B 1 91 ? 69.219 33.782 67.636 1.00 24.54 113 ALA B C 1
ATOM 2796 O O . ALA B 1 91 ? 68.508 33.715 68.638 1.00 28.50 113 ALA B O 1
ATOM 2798 N N . ALA B 1 92 ? 69.482 34.928 67.017 1.00 31.76 114 ALA B N 1
ATOM 2799 C CA . ALA B 1 92 ? 68.887 36.186 67.454 1.00 34.64 114 ALA B CA 1
ATOM 2800 C C . ALA B 1 92 ? 67.374 36.194 67.248 1.00 34.07 114 ALA B C 1
ATOM 2801 O O . ALA B 1 92 ? 66.639 36.846 67.995 1.00 36.51 114 ALA B O 1
ATOM 2803 N N . SER B 1 93 ? 66.914 35.484 66.222 1.00 32.47 115 SER B N 1
ATOM 2804 C CA . SER B 1 93 ? 65.490 35.427 65.898 1.00 35.69 115 SER B CA 1
ATOM 2805 C C . SER B 1 93 ? 64.740 34.488 66.844 1.00 33.62 115 SER B C 1
ATOM 2806 O O . SER B 1 93 ? 63.521 34.556 66.956 1.00 33.39 115 SER B O 1
ATOM 2809 N N . ALA B 1 94 ? 65.476 33.613 67.523 1.00 29.86 116 ALA B N 1
ATOM 2810 C CA . ALA B 1 94 ? 64.863 32.607 68.379 1.00 28.80 116 ALA B CA 1
ATOM 2811 C C . ALA B 1 94 ? 64.015 33.225 69.494 1.00 36.49 116 ALA B C 1
ATOM 2812 O O . ALA B 1 94 ? 64.453 34.130 70.210 1.00 39.42 116 ALA B O 1
ATOM 2814 N N . ALA B 1 95 ? 62.797 32.718 69.628 1.00 39.98 117 ALA B N 1
ATOM 2815 C CA . ALA B 1 95 ? 61.889 33.122 70.689 1.00 49.12 117 ALA B CA 1
ATOM 2816 C C . ALA B 1 95 ? 60.990 31.929 70.972 1.00 54.65 117 ALA B C 1
ATOM 2817 O O . ALA B 1 95 ? 60.752 31.112 70.081 1.00 58.48 117 ALA B O 1
ATOM 2819 N N . PRO B 1 96 ? 60.488 31.806 72.209 1.00 53.57 118 PRO B N 1
ATOM 2820 C CA . PRO B 1 96 ? 60.615 32.690 73.377 1.00 48.98 118 PRO B CA 1
ATOM 2821 C C . PRO B 1 96 ? 61.974 32.609 74.072 1.00 47.73 118 PRO B C 1
ATOM 2822 O O . PRO B 1 96 ? 62.340 33.568 74.749 1.00 52.47 118 PRO B O 1
ATOM 2826 N N . LEU B 1 97 ? 62.691 31.493 73.912 1.00 38.81 119 LEU B N 1
ATOM 2827 C CA . LEU B 1 97 ? 63.973 31.273 74.587 1.00 31.71 119 LEU B CA 1
ATOM 2828 C C . LEU B 1 97 ? 65.152 31.322 73.619 1.00 23.04 119 LEU B C 1
ATOM 2829 O O . LEU B 1 97 ? 64.975 31.154 72.416 1.00 25.52 119 LEU B O 1
ATOM 2834 N N . PRO B 1 98 ? 66.358 31.578 74.142 1.00 25.60 120 PRO B N 1
ATOM 2835 C CA . PRO B 1 98 ? 67.566 31.502 73.311 1.00 23.30 120 PRO B CA 1
ATOM 2836 C C . PRO B 1 98 ? 67.708 30.117 72.694 1.00 23.54 120 PRO B C 1
ATOM 2837 O O . PRO B 1 98 ? 67.276 29.136 73.299 1.00 20.53 120 PRO B O 1
ATOM 2841 N N . LEU B 1 99 ? 68.309 30.037 71.510 1.00 23.89 121 LEU B N 1
ATOM 2842 C CA . LEU B 1 99 ? 68.528 28.755 70.838 1.00 18.95 121 LEU B CA 1
ATOM 2843 C C . LEU B 1 99 ? 69.749 28.018 71.398 1.00 18.28 121 LEU B C 1
ATOM 2844 O O . LEU B 1 99 ? 70.813 28.616 71.583 1.00 19.15 121 LEU B O 1
ATOM 2849 N N . ALA B 1 100 ? 69.600 26.719 71.657 1.00 18.58 122 ALA B N 1
ATOM 2850 C CA . ALA B 1 100 ? 70.747 25.881 71.999 1.00 21.14 122 ALA B CA 1
ATOM 2851 C C . ALA B 1 100 ? 71.357 25.330 70.712 1.00 22.04 122 ALA B C 1
ATOM 2852 O O . ALA B 1 100 ? 70.644 24.857 69.832 1.00 16.51 122 ALA B O 1
ATOM 2854 N N . VAL B 1 101 ? 72.679 25.410 70.601 1.00 18.11 123 VAL B N 1
ATOM 2855 C CA . VAL B 1 101 ? 73.386 24.898 69.440 1.00 17.19 123 VAL B CA 1
ATOM 2856 C C . VAL B 1 101 ? 74.357 23.817 69.893 1.00 14.83 123 VAL B C 1
ATOM 2857 O O . VAL B 1 101 ? 75.303 24.103 70.620 1.00 14.72 123 VAL B O 1
ATOM 2861 N N . SER B 1 102 ? 74.100 22.570 69.507 1.00 16.21 124 SER B N 1
ATOM 2862 C CA . SER B 1 102 ? 74.885 21.447 70.020 1.00 15.06 124 SER B CA 1
ATOM 2863 C C . SER B 1 102 ? 75.748 20.779 68.952 1.00 19.33 124 SER B C 1
ATOM 2864 O O . SER B 1 102 ? 75.514 20.940 67.755 1.00 21.54 124 SER B O 1
ATOM 2867 N N . VAL B 1 103 ? 76.755 20.035 69.401 1.00 18.01 125 VAL B N 1
ATOM 2868 C CA . VAL B 1 103 ? 77.667 19.347 68.503 1.00 19.12 125 VAL B CA 1
ATOM 2869 C C . VAL B 1 103 ? 78.292 18.144 69.217 1.00 22.11 125 VAL B C 1
ATOM 2870 O O . VAL B 1 103 ? 78.352 18.121 70.442 1.00 17.81 125 VAL B O 1
ATOM 2874 N N . ASP B 1 104 ? 78.707 17.136 68.450 1.00 20.54 126 ASP B N 1
ATOM 2875 C CA . ASP B 1 104 ? 79.499 16.016 68.967 1.00 20.64 126 ASP B CA 1
ATOM 2876 C C . ASP B 1 104 ? 80.976 16.361 68.785 1.00 21.31 126 ASP B C 1
ATOM 2877 O O . ASP B 1 104 ? 81.547 16.120 67.724 1.00 19.30 126 ASP B O 1
ATOM 2882 N N . GLU B 1 105 ? 81.599 16.921 69.809 1.00 16.32 127 GLU B N 1
ATOM 2883 C CA . GLU B 1 105 ? 82.998 17.330 69.715 1.00 15.61 127 GLU B CA 1
ATOM 2884 C C . GLU B 1 105 ? 83.777 16.713 70.882 1.00 17.71 127 GLU B C 1
ATOM 2885 O O . GLU B 1 105 ? 84.015 17.358 71.900 1.00 16.02 127 GLU B O 1
ATOM 2891 N N . GLU B 1 106 ? 84.151 15.443 70.731 1.00 16.64 128 GLU B N 1
ATOM 2892 C CA . GLU B 1 106 ? 84.881 14.723 71.776 1.00 15.82 128 GLU B CA 1
ATOM 2893 C C . GLU B 1 106 ? 86.377 14.750 71.513 1.00 21.01 128 GLU B C 1
ATOM 2894 O O . GLU B 1 106 ? 87.182 14.616 72.429 1.00 19.31 128 GLU B O 1
ATOM 2900 N N . GLY B 1 107 ? 86.747 14.890 70.246 1.00 20.61 129 GLY B N 1
ATOM 2901 C CA . GLY B 1 107 ? 88.124 14.659 69.833 1.00 23.93 129 GLY B CA 1
ATOM 2902 C C . GLY B 1 107 ? 88.258 13.259 69.245 1.00 24.30 129 GLY B C 1
ATOM 2903 O O . GLY B 1 107 ? 87.319 12.459 69.304 1.00 22.95 129 GLY B O 1
ATOM 2904 N N . GLY B 1 108 ? 89.417 12.956 68.671 1.00 22.01 130 GLY B N 1
ATOM 2905 C CA . GLY B 1 108 ? 89.651 11.651 68.068 1.00 20.44 130 GLY B CA 1
ATOM 2906 C C . GLY B 1 108 ? 88.679 11.327 66.945 1.00 26.91 130 GLY B C 1
ATOM 2907 O O . GLY B 1 108 ? 88.590 12.070 65.970 1.00 23.08 130 GLY B O 1
ATOM 2908 N N . ARG B 1 109 ? 87.941 10.226 67.082 1.00 21.97 131 ARG B N 1
ATOM 2909 C CA . ARG B 1 109 ? 87.057 9.763 66.011 1.00 20.73 131 ARG B CA 1
ATOM 2910 C C . ARG B 1 109 ? 85.750 10.538 65.917 1.00 19.71 131 ARG B C 1
ATOM 2911 O O . ARG B 1 109 ? 85.060 10.474 64.898 1.00 26.22 131 ARG B O 1
ATOM 2919 N N . VAL B 1 110 ? 85.413 11.277 66.967 1.00 21.15 132 VAL B N 1
ATOM 2920 C CA . VAL B 1 110 ? 84.182 12.072 66.977 1.00 20.42 132 VAL B CA 1
ATOM 2921 C C . VAL B 1 110 ? 84.526 13.551 67.174 1.00 20.25 132 VAL B C 1
ATOM 2922 O O . VAL B 1 110 ? 84.594 14.046 68.291 1.00 17.79 132 VAL B O 1
ATOM 2926 N N . SER B 1 111 ? 84.765 14.255 66.078 1.00 21.11 133 SER B N 1
ATOM 2927 C CA . SER B 1 111 ? 85.272 15.621 66.167 1.00 22.81 133 SER B CA 1
ATOM 2928 C C . SER B 1 111 ? 84.688 16.449 65.037 1.00 23.24 133 SER B C 1
ATOM 2929 O O . SER B 1 111 ? 85.389 16.782 64.095 1.00 24.69 133 SER B O 1
ATOM 2932 N N . ARG B 1 112 ? 83.405 16.780 65.142 1.00 17.92 134 ARG B N 1
ATOM 2933 C CA . ARG B 1 112 ? 82.680 17.389 64.023 1.00 19.16 134 ARG B CA 1
ATOM 2934 C C . ARG B 1 112 ? 83.194 18.771 63.617 1.00 20.41 134 ARG B C 1
ATOM 2935 O O . ARG B 1 112 ? 82.872 19.265 62.530 1.00 22.99 134 ARG B O 1
ATOM 2943 N N . LEU B 1 113 ? 84.007 19.388 64.470 1.00 17.66 135 LEU B N 1
ATOM 2944 C CA . LEU B 1 113 ? 84.513 20.737 64.192 1.00 21.25 135 LEU B CA 1
ATOM 2945 C C . LEU B 1 113 ? 86.019 20.781 63.953 1.00 23.35 135 LEU B C 1
ATOM 2946 O O . LEU B 1 113 ? 86.603 21.857 63.913 1.00 23.62 135 LEU B O 1
ATOM 2951 N N . ALA B 1 114 ? 86.643 19.616 63.789 1.00 23.56 136 ALA B N 1
ATOM 2952 C CA . ALA B 1 114 ? 88.103 19.539 63.612 1.00 19.68 136 ALA B CA 1
ATOM 2953 C C . ALA B 1 114 ? 88.650 20.493 62.550 1.00 18.55 136 ALA B C 1
ATOM 2954 O O . ALA B 1 114 ? 89.752 21.035 62.694 1.00 20.61 136 ALA B O 1
ATOM 2956 N N . SER B 1 115 ? 87.891 20.694 61.476 1.00 21.00 137 SER B N 1
ATOM 2957 C CA . SER B 1 115 ? 88.341 21.545 60.375 1.00 24.20 137 SER B CA 1
ATOM 2958 C C . SER B 1 115 ? 88.420 23.012 60.784 1.00 23.42 137 SER B C 1
ATOM 2959 O O . SER B 1 115 ? 89.117 23.795 60.146 1.00 21.70 137 SER B O 1
ATOM 2962 N N . LEU B 1 116 ? 87.702 23.371 61.847 1.00 22.84 138 LEU B N 1
ATOM 2963 C CA . LEU B 1 116 ? 87.617 24.763 62.314 1.00 24.23 138 LEU B CA 1
ATOM 2964 C C . LEU B 1 116 ? 88.376 25.014 63.612 1.00 18.11 138 LEU B C 1
ATOM 2965 O O . LEU B 1 116 ? 88.837 26.134 63.871 1.00 20.67 138 LEU B O 1
ATOM 2970 N N . ILE B 1 117 ? 88.465 23.998 64.470 1.00 18.27 139 ILE B N 1
ATOM 2971 C CA . ILE B 1 117 ? 89.097 24.221 65.769 1.00 20.68 139 ILE B CA 1
ATOM 2972 C C . ILE B 1 117 ? 90.341 23.367 65.989 1.00 18.85 139 ILE B C 1
ATOM 2973 O O . ILE B 1 117 ? 90.950 23.430 67.057 1.00 22.48 139 ILE B O 1
ATOM 2978 N N . GLY B 1 118 ? 90.711 22.577 64.981 1.00 21.57 140 GLY B N 1
ATOM 2979 C CA . GLY B 1 118 ? 91.902 21.743 65.063 1.00 22.81 140 GLY B CA 1
ATOM 2980 C C . GLY B 1 118 ? 91.590 20.340 65.548 1.00 23.65 140 GLY B C 1
ATOM 2981 O O . GLY B 1 118 ? 90.511 20.082 66.068 1.00 19.90 140 GLY B O 1
ATOM 2982 N N . SER B 1 119 ? 92.532 19.423 65.377 1.00 21.30 141 SER B N 1
ATOM 2983 C CA . SER B 1 119 ? 92.304 18.036 65.757 1.00 25.95 141 SER B CA 1
ATOM 2984 C C . SER B 1 119 ? 92.794 17.814 67.176 1.00 24.62 141 SER B C 1
ATOM 2985 O O . SER B 1 119 ? 93.730 18.458 67.628 1.00 26.59 141 SER B O 1
ATOM 2988 N N . GLN B 1 120 ? 92.160 16.892 67.874 1.00 20.62 142 GLN B N 1
ATOM 2989 C CA . GLN B 1 120 ? 92.564 16.538 69.223 1.00 18.69 142 GLN B CA 1
ATOM 2990 C C . GLN B 1 120 ? 92.680 15.017 69.285 1.00 21.46 142 GLN B C 1
ATOM 2991 O O . GLN B 1 120 ? 91.911 14.311 68.634 1.00 23.98 142 GLN B O 1
ATOM 2997 N N . PRO B 1 121 ? 93.637 14.501 70.065 1.00 20.46 143 PRO B N 1
ATOM 2998 C CA . PRO B 1 121 ? 93.691 13.042 70.222 1.00 19.51 143 PRO B CA 1
ATOM 2999 C C . PRO B 1 121 ? 92.412 12.486 70.852 1.00 19.18 143 PRO B C 1
ATOM 3000 O O . PRO B 1 121 ? 91.635 13.230 71.459 1.00 21.48 143 PRO B O 1
ATOM 3004 N N . SER B 1 122 ? 92.197 11.181 70.702 1.00 21.32 144 SER B N 1
ATOM 3005 C CA . SER B 1 122 ? 91.062 10.517 71.326 1.00 19.75 144 SER B CA 1
ATOM 3006 C C . SER B 1 122 ? 91.169 10.641 72.843 1.00 20.37 144 SER B C 1
ATOM 3007 O O . SER B 1 122 ? 92.255 10.887 73.377 1.00 18.97 144 SER B O 1
ATOM 3010 N N . ALA B 1 123 ? 90.040 10.481 73.526 1.00 16.81 145 ALA B N 1
ATOM 3011 C CA . ALA B 1 123 ? 89.998 10.459 74.984 1.00 17.01 145 ALA B CA 1
ATOM 3012 C C . ALA B 1 123 ? 90.974 9.441 75.555 1.00 21.09 145 ALA B C 1
ATOM 3013 O O . ALA B 1 123 ? 91.660 9.715 76.539 1.00 18.25 145 ALA B O 1
ATOM 3015 N N . ARG B 1 124 ? 91.044 8.262 74.945 1.00 20.67 146 ARG B N 1
ATOM 3016 C CA . ARG B 1 124 ? 91.957 7.241 75.449 1.00 23.36 146 ARG B CA 1
ATOM 3017 C C . ARG B 1 124 ? 93.403 7.719 75.344 1.00 27.26 146 ARG B C 1
ATOM 3018 O O . ARG B 1 124 ? 94.209 7.527 76.263 1.00 24.08 146 ARG B O 1
ATOM 3026 N N . GLU B 1 125 ? 93.726 8.366 74.229 1.00 17.71 147 GLU B N 1
ATOM 3027 C CA . GLU B 1 125 ? 95.091 8.823 74.009 1.00 24.68 147 GLU B CA 1
ATOM 3028 C C . GLU B 1 125 ? 95.470 9.971 74.945 1.00 23.55 147 GLU B C 1
ATOM 3029 O O . GLU B 1 125 ? 96.626 10.078 75.362 1.00 25.74 147 GLU B O 1
ATOM 3035 N N . LEU B 1 126 ? 94.495 10.811 75.289 1.00 22.35 148 LEU B N 1
ATOM 3036 C CA . LEU B 1 126 ? 94.722 11.910 76.233 1.00 19.59 148 LEU B CA 1
ATOM 3037 C C . LEU B 1 126 ? 95.035 11.375 77.628 1.00 21.57 148 LEU B C 1
ATOM 3038 O O . LEU B 1 126 ? 95.950 11.853 78.297 1.00 21.67 148 LEU B O 1
ATOM 3043 N N . ALA B 1 127 ? 94.275 10.375 78.063 1.00 22.88 149 ALA B N 1
ATOM 3044 C CA . ALA B 1 127 ? 94.534 9.747 79.358 1.00 26.27 149 ALA B CA 1
ATOM 3045 C C . ALA B 1 127 ? 95.894 9.036 79.392 1.00 27.95 149 ALA B C 1
ATOM 3046 O O . ALA B 1 127 ? 96.502 8.908 80.454 1.00 26.90 149 ALA B O 1
ATOM 3048 N N . ARG B 1 128 ? 96.358 8.564 78.237 1.00 26.92 150 ARG B N 1
ATOM 3049 C CA . ARG B 1 128 ? 97.663 7.887 78.138 1.00 27.62 150 ARG B CA 1
ATOM 3050 C C . ARG B 1 128 ? 98.843 8.863 78.162 1.00 31.18 150 ARG B C 1
ATOM 3051 O O . ARG B 1 128 ? 99.909 8.548 78.692 1.00 31.17 150 ARG B O 1
ATOM 3059 N N . THR B 1 129 ? 98.643 10.052 77.601 1.00 29.44 151 THR B N 1
ATOM 3060 C CA . THR B 1 129 ? 99.749 10.961 77.304 1.00 29.20 151 THR B CA 1
ATOM 3061 C C . THR B 1 129 ? 99.742 12.294 78.050 1.00 29.32 151 THR B C 1
ATOM 3062 O O . THR B 1 129 ? 100.736 13.009 78.037 1.00 31.37 151 THR B O 1
ATOM 3066 N N . LYS B 1 130 ? 98.629 12.646 78.677 1.00 24.45 152 LYS B N 1
ATOM 3067 C CA . LYS B 1 130 ? 98.503 13.959 79.312 1.00 25.80 152 LYS B CA 1
ATOM 3068 C C . LYS B 1 130 ? 98.100 13.830 80.769 1.00 23.27 152 LYS B C 1
ATOM 3069 O O . LYS B 1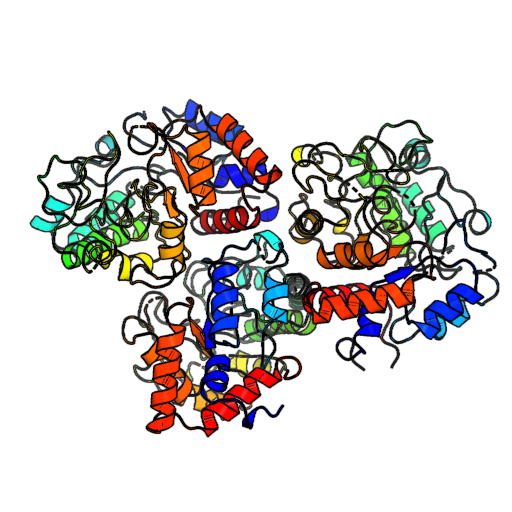 130 ? 97.468 12.848 81.146 1.00 24.94 152 LYS B O 1
ATOM 3075 N N . THR B 1 131 ? 98.441 14.831 81.578 1.00 25.08 153 THR B N 1
ATOM 3076 C CA . THR B 1 131 ? 97.876 14.933 82.923 1.00 23.52 153 THR B CA 1
ATOM 3077 C C . THR B 1 131 ? 96.427 15.435 82.851 1.00 25.57 153 THR B C 1
ATOM 3078 O O . THR B 1 131 ? 95.990 15.989 81.836 1.00 21.84 153 THR B O 1
ATOM 3082 N N . ALA B 1 132 ? 95.678 15.238 83.928 1.00 20.84 154 ALA B N 1
ATOM 3083 C CA . ALA B 1 132 ? 94.305 15.720 83.960 1.00 24.62 154 ALA B CA 1
ATOM 3084 C C . ALA B 1 132 ? 94.295 17.236 83.832 1.00 20.78 154 ALA B C 1
ATOM 3085 O O . ALA B 1 132 ? 93.419 17.795 83.186 1.00 19.89 154 ALA B O 1
ATOM 3087 N N . ASP B 1 133 ? 95.277 17.904 84.428 1.00 19.84 155 ASP B N 1
ATOM 3088 C CA . ASP B 1 133 ? 95.355 19.360 84.295 1.00 24.87 155 ASP B CA 1
ATOM 3089 C C . ASP B 1 133 ? 95.592 19.803 82.855 1.00 23.68 155 ASP B C 1
ATOM 3090 O O . ASP B 1 133 ? 95.064 20.828 82.425 1.00 20.95 155 ASP B O 1
ATOM 3095 N N . GLU B 1 134 ? 96.375 19.034 82.106 1.00 21.14 156 GLU B N 1
ATOM 3096 C CA . GLU B 1 134 ? 96.576 19.350 80.688 1.00 19.40 156 GLU B CA 1
ATOM 3097 C C . GLU B 1 134 ? 95.294 19.158 79.884 1.00 18.89 156 GLU B C 1
ATOM 3098 O O . GLU B 1 134 ? 94.980 19.945 78.991 1.00 21.03 156 GLU B O 1
ATOM 3104 N N . VAL B 1 135 ? 94.559 18.103 80.201 1.00 16.75 157 VAL B N 1
ATOM 3105 C CA . VAL B 1 135 ? 93.273 17.847 79.564 1.00 15.90 157 VAL B CA 1
ATOM 3106 C C . VAL B 1 135 ? 92.250 18.956 79.840 1.00 17.78 157 VAL B C 1
ATOM 3107 O O . VAL B 1 135 ? 91.506 19.362 78.934 1.00 17.68 157 VAL B O 1
ATOM 3111 N N . TYR B 1 136 ? 92.212 19.439 81.084 1.00 18.82 158 TYR B N 1
ATOM 3112 C CA . TYR B 1 136 ? 91.394 20.601 81.439 1.00 20.86 158 TYR B CA 1
ATOM 3113 C C . TYR B 1 136 ? 91.720 21.758 80.491 1.00 18.36 158 TYR B C 1
ATOM 3114 O O . TYR B 1 136 ? 90.827 22.395 79.936 1.00 14.60 158 TYR B O 1
ATOM 3123 N N . GLY B 1 137 ? 93.008 22.025 80.311 1.00 16.11 159 GLY B N 1
ATOM 3124 C CA . GLY B 1 137 ? 93.445 23.150 79.498 1.00 18.51 159 GLY B CA 1
ATOM 3125 C C . GLY B 1 137 ? 93.061 22.980 78.042 1.00 19.11 159 GLY B C 1
ATOM 3126 O O . GLY B 1 137 ? 92.654 23.939 77.380 1.00 17.86 159 GLY B O 1
ATOM 3127 N N . ILE B 1 138 ? 93.189 21.753 77.544 1.00 16.40 160 ILE B N 1
ATOM 3128 C CA . ILE B 1 138 ? 92.793 21.434 76.174 1.00 18.01 160 ILE B CA 1
ATOM 3129 C C . ILE B 1 138 ? 91.292 21.663 75.981 1.00 18.88 160 ILE B C 1
ATOM 3130 O O . ILE B 1 138 ? 90.852 22.293 75.009 1.00 14.18 160 ILE B O 1
ATOM 3135 N N . ALA B 1 139 ? 90.497 21.158 76.917 1.00 16.28 161 ALA B N 1
ATOM 3136 C CA . ALA B 1 139 ? 89.048 21.293 76.809 1.00 17.00 161 ALA B CA 1
ATOM 3137 C C . ALA B 1 139 ? 88.619 22.760 76.925 1.00 16.12 161 ALA B C 1
ATOM 3138 O O . ALA B 1 139 ? 87.676 23.196 76.262 1.00 16.40 161 ALA B O 1
ATOM 3140 N N . LEU B 1 140 ? 89.298 23.519 77.777 1.00 17.58 162 LEU B N 1
ATOM 3141 C CA . LEU B 1 140 ? 88.999 24.952 77.906 1.00 17.55 162 LEU B CA 1
ATOM 3142 C C . LEU B 1 140 ? 89.283 25.688 76.586 1.00 18.20 162 LEU B C 1
ATOM 3143 O O . LEU B 1 140 ? 88.473 26.494 76.115 1.00 14.47 162 LEU B O 1
ATOM 3148 N N . ASP B 1 141 ? 90.438 25.404 75.989 1.00 14.63 163 ASP B N 1
ATOM 3149 C CA . ASP B 1 141 ? 90.824 26.039 74.733 1.00 17.18 163 ASP B CA 1
ATOM 3150 C C . ASP B 1 141 ? 89.848 25.697 73.619 1.00 18.44 163 ASP B C 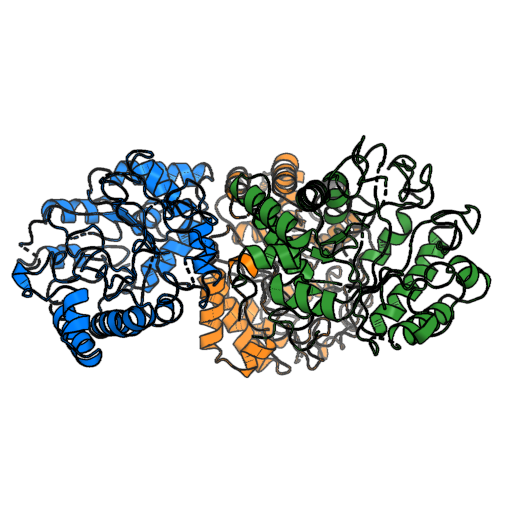1
ATOM 3151 O O . ASP B 1 141 ? 89.416 26.581 72.890 1.00 15.60 163 ASP B O 1
ATOM 3156 N N . ARG B 1 142 ? 89.506 24.417 73.486 1.00 15.59 164 ARG B N 1
ATOM 3157 C CA . ARG B 1 142 ? 88.568 23.997 72.448 1.00 15.56 164 ARG B CA 1
ATOM 3158 C C . ARG B 1 142 ? 87.147 24.511 72.722 1.00 17.13 164 ARG B C 1
ATOM 3159 O O . ARG B 1 142 ? 86.445 24.913 71.810 1.00 13.29 164 ARG B O 1
ATOM 3167 N N . GLY B 1 143 ? 86.733 24.516 73.987 1.00 14.95 165 GLY B N 1
ATOM 3168 C CA . GLY B 1 143 ? 85.450 25.099 74.342 1.00 12.05 165 GLY B CA 1
ATOM 3169 C C . GLY B 1 143 ? 85.325 26.570 73.953 1.00 15.53 165 GLY B C 1
ATOM 3170 O O . GLY B 1 143 ? 84.281 27.004 73.461 1.00 17.73 165 GLY B O 1
ATOM 3171 N N . ARG B 1 144 ? 86.386 27.347 74.154 1.00 15.17 166 ARG B N 1
ATOM 3172 C CA . ARG B 1 144 ? 86.356 28.744 73.732 1.00 14.42 166 ARG B CA 1
ATOM 3173 C C . ARG B 1 144 ? 86.224 28.865 72.218 1.00 16.44 166 ARG B C 1
ATOM 3174 O O . ARG B 1 144 ? 85.486 29.720 71.724 1.00 17.60 166 ARG B O 1
ATOM 3182 N N . LYS B 1 145 ? 86.946 28.025 71.479 1.00 15.02 167 LYS B N 1
ATOM 3183 C CA . LYS B 1 145 ? 86.826 28.036 70.017 1.00 14.28 167 LYS B CA 1
ATOM 3184 C C . LYS B 1 145 ? 85.423 27.665 69.569 1.00 14.85 167 LYS B C 1
ATOM 3185 O O . LYS B 1 145 ? 84.926 28.203 68.578 1.00 19.80 167 LYS B O 1
ATOM 3199 N N . ARG B 1 147 ? 82.598 28.266 71.406 1.00 17.78 169 ARG B N 1
ATOM 3200 C CA . ARG B 1 147 ? 81.767 29.451 71.683 1.00 18.54 169 ARG B CA 1
ATOM 3201 C C . ARG B 1 147 ? 81.885 30.511 70.591 1.00 16.41 169 ARG B C 1
ATOM 3202 O O . ARG B 1 147 ? 80.890 31.145 70.205 1.00 15.69 169 ARG B O 1
ATOM 3210 N N . ASP B 1 148 ? 83.101 30.727 70.095 1.00 16.65 170 ASP B N 1
ATOM 3211 C CA . ASP B 1 148 ? 83.304 31.696 69.018 1.00 16.48 170 ASP B CA 1
ATOM 3212 C C . ASP B 1 148 ? 82.478 31.355 67.779 1.00 23.85 170 ASP B C 1
ATOM 3213 O O . ASP B 1 148 ? 82.071 32.242 67.028 1.00 21.64 170 ASP B O 1
ATOM 3218 N N . LEU B 1 149 ? 82.221 30.066 67.580 1.00 17.60 171 LEU B N 1
ATOM 3219 C CA . LEU B 1 149 ? 81.423 29.601 66.444 1.00 19.92 171 LEU B CA 1
ATOM 3220 C C . LEU B 1 149 ? 79.915 29.587 66.734 1.00 24.05 171 LEU B C 1
ATOM 3221 O O . LEU B 1 149 ? 79.115 29.254 65.851 1.00 22.70 171 LEU B O 1
ATOM 3226 N N . GLY B 1 150 ? 79.525 29.929 67.962 1.00 19.74 172 GLY B N 1
ATOM 3227 C CA . GLY B 1 150 ? 78.114 29.968 68.327 1.00 16.77 172 GLY B CA 1
ATOM 3228 C C . GLY B 1 150 ? 77.597 28.697 68.979 1.00 19.15 172 GLY B C 1
ATOM 3229 O O . GLY B 1 150 ? 76.393 28.563 69.225 1.00 19.07 172 GLY B O 1
ATOM 3230 N N . VAL B 1 151 ? 78.499 27.763 69.271 1.00 16.95 173 VAL B N 1
ATOM 3231 C CA . VAL B 1 151 ? 78.101 26.508 69.898 1.00 17.11 173 VAL B CA 1
ATOM 3232 C C . VAL B 1 151 ? 77.806 26.755 71.379 1.00 18.40 173 VAL B C 1
ATOM 3233 O O . VAL B 1 151 ? 78.547 27.495 72.028 1.00 16.46 173 VAL B O 1
ATOM 3237 N N . THR B 1 152 ? 76.733 26.151 71.901 1.00 18.21 174 THR B N 1
ATOM 3238 C CA . THR B 1 152 ? 76.365 26.290 73.328 1.00 13.85 174 THR B CA 1
ATOM 3239 C C . THR B 1 152 ? 76.432 24.995 74.142 1.00 15.83 174 THR B C 1
ATOM 3240 O O . THR B 1 152 ? 76.494 25.036 75.378 1.00 14.94 174 THR B O 1
ATOM 3244 N N . VAL B 1 153 ? 76.399 23.856 73.455 1.00 13.61 175 VAL B N 1
ATOM 3245 C CA . VAL B 1 153 ? 76.354 22.546 74.097 1.00 14.56 175 VAL B CA 1
ATOM 3246 C C . VAL B 1 153 ? 77.290 21.610 73.347 1.00 15.23 175 VAL B C 1
ATOM 3247 O O . VAL B 1 153 ? 77.276 21.568 72.123 1.00 14.20 175 VAL B O 1
ATOM 3251 N N . ASP B 1 154 ? 78.100 20.860 74.077 1.00 12.76 176 ASP B N 1
ATOM 3252 C CA . ASP B 1 154 ? 78.932 19.819 73.468 1.00 13.52 176 ASP B CA 1
ATOM 3253 C C . ASP B 1 154 ? 78.525 18.494 74.073 1.00 15.41 176 ASP B C 1
ATOM 3254 O O . ASP B 1 154 ? 78.508 18.346 75.299 1.00 14.99 176 ASP B O 1
ATOM 3259 N N . PHE B 1 155 ? 78.176 17.527 73.232 1.00 13.37 177 PHE B N 1
ATOM 3260 C CA . PHE B 1 155 ? 77.845 16.211 73.752 1.00 11.70 177 PHE B CA 1
ATOM 3261 C C . PHE B 1 155 ? 79.132 15.475 74.094 1.00 12.12 177 PHE B C 1
ATOM 3262 O O . PHE B 1 155 ? 79.547 14.550 73.397 1.00 14.98 177 PHE B O 1
ATOM 3270 N N . ALA B 1 156 ? 79.752 15.906 75.189 1.00 15.32 178 ALA B N 1
ATOM 3271 C CA . ALA B 1 156 ? 81.010 15.364 75.685 1.00 14.32 178 ALA B CA 1
ATOM 3272 C C . ALA B 1 156 ? 81.127 15.873 77.116 1.00 14.10 178 ALA B C 1
ATOM 3273 O O . ALA B 1 156 ? 80.591 16.936 77.432 1.00 14.30 178 ALA B O 1
ATOM 3275 N N . PRO B 1 157 ? 81.845 15.150 77.981 1.00 14.85 179 PRO B N 1
ATOM 3276 C CA . PRO B 1 157 ? 82.675 13.978 77.697 1.00 11.27 179 PRO B CA 1
ATOM 3277 C C . PRO B 1 157 ? 81.960 12.641 77.789 1.00 14.11 179 PRO B C 1
ATOM 3278 O O . PRO B 1 157 ? 80.970 12.470 78.506 1.00 13.99 179 PRO B O 1
ATOM 3282 N N . VAL B 1 158 ? 82.483 11.674 77.044 1.00 16.25 180 VAL B N 1
ATOM 3283 C CA . VAL B 1 158 ? 82.104 10.298 77.279 1.00 15.48 180 VAL B CA 1
ATOM 3284 C C . VAL B 1 158 ? 82.609 9.906 78.663 1.00 16.72 180 VAL B C 1
ATOM 3285 O O . VAL B 1 158 ? 83.803 10.076 78.978 1.00 16.29 180 VAL B O 1
ATOM 3289 N N . VAL B 1 159 ? 81.718 9.384 79.498 1.00 13.45 181 VAL B N 1
ATOM 3290 C CA . VAL B 1 159 ? 82.152 8.828 80.784 1.00 14.88 181 VAL B CA 1
ATOM 3291 C C . VAL B 1 159 ? 81.975 7.313 80.827 1.00 17.30 181 VAL B C 1
ATOM 3292 O O . VAL B 1 159 ? 82.099 6.688 81.888 1.00 15.47 181 VAL B O 1
ATOM 3296 N N . ASP B 1 160 ? 81.683 6.732 79.669 1.00 15.69 182 ASP B N 1
ATOM 3297 C CA . ASP B 1 160 ? 81.670 5.280 79.537 1.00 15.39 182 ASP B CA 1
ATOM 3298 C C . ASP B 1 160 ? 83.022 4.704 79.939 1.00 16.11 182 ASP B C 1
ATOM 3299 O O . ASP B 1 160 ? 84.069 5.308 79.692 1.00 18.56 182 ASP B O 1
ATOM 3304 N N . VAL B 1 161 ? 82.981 3.546 80.590 1.00 18.10 183 VAL B N 1
ATOM 3305 C CA . VAL B 1 161 ? 84.166 2.860 81.089 1.00 17.03 183 VAL B CA 1
ATOM 3306 C C . VAL B 1 161 ? 84.298 1.589 80.267 1.00 18.46 183 VAL B C 1
ATOM 3307 O O . VAL B 1 161 ? 83.330 0.837 80.164 1.00 19.36 183 VAL B O 1
ATOM 3311 N N . THR B 1 162 ? 85.462 1.331 79.679 1.00 18.53 184 THR B N 1
ATOM 3312 C CA . THR B 1 162 ? 85.578 0.172 78.781 1.00 20.87 184 THR B CA 1
ATOM 3313 C C . THR B 1 162 ? 86.989 -0.393 78.619 1.00 28.44 184 THR B C 1
ATOM 3314 O O . THR B 1 162 ? 87.977 0.316 78.823 1.00 27.23 184 THR B O 1
ATOM 3318 N N . ASP B 1 163 ? 87.062 -1.665 78.218 1.00 29.55 185 ASP B N 1
ATOM 3319 C CA . ASP B 1 163 ? 88.325 -2.301 77.838 1.00 38.28 185 ASP B CA 1
ATOM 3320 C C . ASP B 1 163 ? 88.356 -2.607 76.338 1.00 41.74 185 ASP B C 1
ATOM 3321 O O . ASP B 1 163 ? 89.291 -3.231 75.851 1.00 43.90 185 ASP B O 1
ATOM 3326 N N . ALA B 1 164 ? 87.325 -2.176 75.615 1.00 32.43 186 ALA B N 1
ATOM 3327 C CA . ALA B 1 164 ? 87.149 -2.544 74.207 1.00 25.46 186 ALA B CA 1
ATOM 3328 C C . ALA B 1 164 ? 88.249 -2.021 73.286 1.00 27.26 186 ALA B C 1
ATOM 3329 O O . ALA B 1 164 ? 88.883 -1.010 73.578 1.00 29.33 186 ALA B O 1
ATOM 3331 N N . ALA B 1 165 ? 88.451 -2.706 72.160 1.00 26.41 187 ALA B N 1
ATOM 3332 C CA . ALA B 1 165 ? 89.389 -2.252 71.124 1.00 27.96 187 ALA B CA 1
ATOM 3333 C C . ALA B 1 165 ? 89.086 -0.804 70.734 1.00 29.81 187 ALA B C 1
ATOM 3334 O O . ALA B 1 165 ? 87.929 -0.377 70.794 1.00 26.92 187 ALA B O 1
ATOM 3336 N N . ALA B 1 166 ? 90.116 -0.052 70.341 1.00 25.54 188 ALA B N 1
ATOM 3337 C CA . ALA B 1 166 ? 89.977 1.387 70.097 1.00 23.68 188 ALA B CA 1
ATOM 3338 C C . ALA B 1 166 ? 88.904 1.757 69.072 1.00 27.72 188 ALA B C 1
ATOM 3339 O O . ALA B 1 166 ? 88.226 2.776 69.216 1.00 24.57 188 ALA B O 1
ATOM 3341 N N . ASP B 1 167 ? 88.734 0.918 68.057 1.00 27.03 189 ASP B N 1
ATOM 3342 C CA . ASP B 1 167 ? 87.878 1.264 66.924 1.00 33.67 189 ASP B CA 1
ATOM 3343 C C . ASP B 1 167 ? 86.435 0.757 67.054 1.00 32.63 189 ASP B C 1
ATOM 3344 O O . ASP B 1 167 ? 85.685 0.756 66.083 1.00 37.63 189 ASP B O 1
ATOM 3349 N N . THR B 1 168 ? 86.042 0.331 68.249 1.00 29.73 190 THR B N 1
ATOM 3350 C CA . THR B 1 168 ? 84.684 -0.165 68.457 1.00 26.23 190 THR B CA 1
ATOM 3351 C C . THR B 1 168 ? 83.784 1.008 68.816 1.00 23.22 190 THR B C 1
ATOM 3352 O O . THR B 1 168 ? 84.243 2.146 68.832 1.00 23.46 190 THR B O 1
ATOM 3356 N N . VAL B 1 169 ? 82.517 0.740 69.121 1.00 22.22 191 VAL B N 1
ATOM 3357 C CA . VAL B 1 169 ? 81.548 1.830 69.267 1.00 24.15 191 VAL B CA 1
ATOM 3358 C C . VAL B 1 169 ? 81.972 2.887 70.292 1.00 19.89 191 VAL B C 1
ATOM 3359 O O . VAL B 1 169 ? 81.918 4.086 70.013 1.00 21.10 191 VAL B O 1
ATOM 3363 N N . ILE B 1 170 ? 82.382 2.446 71.476 1.00 21.19 192 ILE B N 1
ATOM 3364 C CA . ILE B 1 170 ? 82.961 3.353 72.462 1.00 16.88 192 ILE B CA 1
ATOM 3365 C C . ILE B 1 170 ? 84.480 3.355 72.267 1.00 19.84 192 ILE B C 1
ATOM 3366 O O . ILE B 1 170 ? 85.033 4.324 71.749 1.00 18.12 192 ILE B O 1
ATOM 3371 N N . GLY B 1 171 ? 85.154 2.266 72.623 1.00 20.76 193 GLY B N 1
ATOM 3372 C CA . GLY B 1 171 ? 86.575 2.153 72.296 1.00 20.43 193 GLY B CA 1
ATOM 3373 C C . GLY B 1 171 ? 87.410 3.328 72.796 1.00 23.36 193 GLY B C 1
ATOM 3374 O O . GLY B 1 171 ? 87.294 3.712 73.961 1.00 20.00 193 GLY B O 1
ATOM 3375 N N . ASP B 1 172 ? 88.227 3.916 71.920 1.00 20.39 194 ASP B N 1
ATOM 3376 C CA . ASP B 1 172 ? 89.089 5.035 72.309 1.00 16.72 194 ASP B CA 1
ATOM 3377 C C . ASP B 1 172 ? 88.335 6.327 72.634 1.00 21.37 194 ASP B C 1
ATOM 3378 O O . ASP B 1 172 ? 88.956 7.332 72.984 1.00 19.84 194 ASP B O 1
ATOM 3383 N N . ARG B 1 173 ? 87.004 6.308 72.532 1.00 17.36 195 ARG B N 1
ATOM 3384 C CA . ARG B 1 173 ? 86.207 7.457 72.974 1.00 19.40 195 ARG B CA 1
ATOM 3385 C C . ARG B 1 173 ? 86.102 7.497 74.500 1.00 20.93 195 ARG B C 1
ATOM 3386 O O . ARG B 1 173 ? 85.663 8.488 75.073 1.00 17.40 195 ARG B O 1
ATOM 3394 N N . SER B 1 174 ? 86.495 6.405 75.153 1.00 21.07 196 SER B N 1
ATOM 3395 C CA . SER B 1 174 ? 86.467 6.323 76.616 1.00 17.60 196 SER B CA 1
ATOM 3396 C C . SER B 1 174 ? 87.807 6.729 77.204 1.00 20.30 196 SER B C 1
ATOM 3397 O O . SER B 1 174 ? 88.852 6.389 76.644 1.00 20.30 196 SER B O 1
ATOM 3400 N N . PHE B 1 175 ? 87.794 7.436 78.335 1.00 16.29 197 PHE B N 1
ATOM 3401 C CA . PHE B 1 175 ? 89.056 7.823 78.966 1.00 15.55 197 PHE B CA 1
ATOM 3402 C C . PHE B 1 175 ? 89.757 6.675 79.693 1.00 21.46 197 PHE B C 1
ATOM 3403 O O . PHE B 1 175 ? 90.906 6.818 80.082 1.00 21.56 197 PHE B O 1
ATOM 3411 N N . GLY B 1 176 ? 89.088 5.540 79.890 1.00 18.54 198 GLY B N 1
ATOM 3412 C CA . GLY B 1 176 ? 89.769 4.425 80.536 1.00 20.77 198 GLY B CA 1
ATOM 3413 C C . GLY B 1 176 ? 88.899 3.271 80.982 1.00 20.00 198 GLY B C 1
ATOM 3414 O O . GLY B 1 176 ? 87.678 3.341 80.902 1.00 15.26 198 GLY B O 1
ATOM 3415 N N . SER B 1 177 ? 89.539 2.200 81.446 1.00 19.47 199 SER B N 1
ATOM 3416 C CA . SER B 1 177 ? 88.829 1.023 81.939 1.00 23.02 199 SER B CA 1
ATOM 3417 C C . SER B 1 177 ? 88.603 1.107 83.436 1.00 25.55 199 SER B C 1
ATOM 3418 O O . SER B 1 177 ? 87.879 0.300 84.004 1.00 25.41 199 SER B O 1
ATOM 3421 N N . ASP B 1 178 ? 89.225 2.093 84.069 1.00 25.36 200 ASP B N 1
ATOM 3422 C CA . ASP B 1 178 ? 89.117 2.295 85.512 1.00 25.34 200 ASP B CA 1
ATOM 3423 C C . ASP B 1 178 ? 88.202 3.488 85.763 1.00 24.04 200 ASP B C 1
ATOM 3424 O O . ASP B 1 178 ? 88.487 4.588 85.300 1.00 19.88 200 ASP B O 1
ATOM 3429 N N . PRO B 1 179 ? 87.108 3.284 86.517 1.00 23.12 201 PRO B N 1
ATOM 3430 C CA . PRO B 1 179 ? 86.187 4.411 86.712 1.00 21.78 201 PRO B CA 1
ATOM 3431 C C . PRO B 1 179 ? 86.815 5.591 87.444 1.00 20.33 201 PRO B C 1
ATOM 3432 O O . PRO B 1 179 ? 86.339 6.716 87.271 1.00 21.76 201 PRO B O 1
ATOM 3436 N N . ALA B 1 180 ? 87.855 5.349 88.240 1.00 19.76 202 ALA B N 1
ATOM 3437 C CA . ALA B 1 180 ? 88.542 6.446 88.922 1.00 23.30 202 ALA B CA 1
ATOM 3438 C C . ALA B 1 180 ? 89.305 7.322 87.926 1.00 21.78 202 ALA B C 1
ATOM 3439 O O . ALA B 1 180 ? 89.336 8.551 88.046 1.00 21.47 202 ALA B O 1
ATOM 3441 N N . VAL B 1 181 ? 89.931 6.684 86.944 1.00 22.34 203 VAL B N 1
ATOM 3442 C CA . VAL B 1 181 ? 90.636 7.417 85.903 1.00 20.68 203 VAL B CA 1
ATOM 3443 C C . VAL B 1 181 ? 89.628 8.184 85.043 1.00 21.17 203 VAL B C 1
ATOM 3444 O O . VAL B 1 181 ? 89.842 9.353 84.714 1.00 21.18 203 VAL B O 1
ATOM 3448 N N . VAL B 1 182 ? 88.518 7.538 84.693 1.00 17.41 204 VAL B N 1
ATOM 3449 C CA . VAL B 1 182 ? 87.457 8.234 83.952 1.00 18.20 204 VAL B CA 1
ATOM 3450 C C . VAL B 1 182 ? 86.961 9.454 84.710 1.00 18.17 204 VAL B C 1
ATOM 3451 O O . VAL B 1 182 ? 86.840 10.545 84.144 1.00 18.13 204 VAL B O 1
ATOM 3455 N N . THR B 1 183 ? 86.684 9.277 85.997 1.00 15.98 205 THR B N 1
ATOM 3456 C CA . THR B 1 183 ? 86.213 10.391 86.821 1.00 16.34 205 THR B CA 1
ATOM 3457 C C . THR B 1 183 ? 87.196 11.559 86.763 1.00 20.20 205 THR B C 1
ATOM 3458 O O . THR B 1 183 ? 86.808 12.718 86.604 1.00 18.83 205 THR B O 1
ATOM 3462 N N . GLU B 1 184 ? 88.480 11.252 86.877 1.00 19.10 206 GLU B N 1
ATOM 3463 C CA . GLU B 1 184 ? 89.498 12.297 86.868 1.00 21.59 206 GLU B CA 1
ATOM 3464 C C . GLU B 1 184 ? 89.593 13.014 85.515 1.00 21.63 206 GLU B C 1
ATOM 3465 O O . GLU B 1 184 ? 89.529 14.252 85.449 1.00 19.09 206 GLU B O 1
ATOM 3471 N N . TYR B 1 185 ? 89.729 12.238 84.442 1.00 18.06 207 TYR B N 1
ATOM 3472 C CA . TYR B 1 185 ? 89.936 12.812 83.114 1.00 18.85 207 TYR B CA 1
ATOM 3473 C C . TYR B 1 185 ? 88.660 13.360 82.468 1.00 19.91 207 TYR B C 1
ATOM 3474 O O . TYR B 1 185 ? 88.660 14.478 81.952 1.00 17.97 207 TYR B O 1
ATOM 3483 N N . ALA B 1 186 ? 87.569 12.599 82.498 1.00 15.78 208 ALA B N 1
ATOM 3484 C CA . ALA B 1 186 ? 86.311 13.141 81.984 1.00 15.92 208 ALA B CA 1
ATOM 3485 C C . ALA B 1 186 ? 85.886 14.340 82.824 1.00 19.03 208 ALA B C 1
ATOM 3486 O O . ALA B 1 186 ? 85.362 15.331 82.302 1.00 15.64 208 ALA B O 1
ATOM 3488 N N . GLY B 1 187 ? 86.132 14.269 84.130 1.00 17.46 209 GLY B N 1
ATOM 3489 C CA . GLY B 1 187 ? 85.798 15.379 85.008 1.00 15.14 209 GLY B CA 1
ATOM 3490 C C . GLY B 1 187 ? 86.556 16.628 84.600 1.00 19.29 209 GLY B C 1
ATOM 3491 O O . GLY B 1 187 ? 85.987 17.724 84.542 1.00 17.12 209 GLY B O 1
ATOM 3492 N N . ALA B 1 188 ? 87.842 16.463 84.292 1.00 19.52 210 ALA B N 1
ATOM 3493 C CA . ALA B 1 188 ? 88.649 17.580 83.812 1.00 19.71 210 ALA B CA 1
ATOM 3494 C C . ALA B 1 188 ? 88.133 18.111 82.477 1.00 14.84 210 ALA B C 1
ATOM 3495 O O . ALA B 1 188 ? 88.065 19.320 82.270 1.00 15.71 210 ALA B O 1
ATOM 3497 N N . TYR B 1 189 ? 87.784 17.219 81.564 1.00 15.14 211 TYR B N 1
ATOM 3498 C CA . TYR B 1 189 ? 87.279 17.656 80.260 1.00 12.98 211 TYR B CA 1
ATOM 3499 C C . TYR B 1 189 ? 85.980 18.455 80.424 1.00 18.53 211 TYR B C 1
ATOM 3500 O O . TYR B 1 189 ? 85.811 19.521 79.814 1.00 14.75 211 TYR B O 1
ATOM 3509 N N . ALA B 1 190 ? 85.059 17.941 81.243 1.00 14.85 212 ALA B N 1
ATOM 3510 C CA . ALA B 1 190 ? 83.801 18.644 81.518 1.00 10.85 212 ALA B CA 1
ATOM 3511 C C . ALA B 1 190 ? 84.031 20.008 82.150 1.00 15.56 212 ALA B C 1
ATOM 3512 O O . ALA B 1 190 ? 83.339 20.972 81.825 1.00 15.70 212 ALA B O 1
ATOM 3514 N N . ARG B 1 191 ? 84.986 20.077 83.073 1.00 14.75 213 ARG B N 1
ATOM 3515 C CA . ARG B 1 191 ? 85.299 21.324 83.770 1.00 12.06 213 ARG B CA 1
ATOM 3516 C C . ARG B 1 191 ? 85.843 22.363 82.784 1.00 18.18 213 ARG B C 1
ATOM 3517 O O . ARG B 1 191 ? 85.486 23.536 82.854 1.00 15.03 213 ARG B O 1
ATOM 3525 N N . GLY B 1 192 ? 86.681 21.934 81.842 1.00 15.52 214 GLY B N 1
ATOM 3526 C CA . GLY B 1 192 ? 87.196 22.851 80.829 1.00 16.14 214 GLY B CA 1
ATOM 3527 C C . GLY B 1 192 ? 86.100 23.426 79.937 1.00 16.29 214 GLY B C 1
ATOM 3528 O O . GLY B 1 192 ? 86.041 24.636 79.676 1.00 13.38 214 GLY B O 1
ATOM 3529 N N . LEU B 1 193 ? 85.231 22.553 79.453 1.00 15.33 215 LEU B N 1
ATOM 3530 C CA . LEU B 1 193 ? 84.099 22.983 78.637 1.00 16.20 215 LEU B CA 1
ATOM 3531 C C . LEU B 1 193 ? 83.222 23.958 79.411 1.00 16.16 215 LEU B C 1
ATOM 3532 O O . LEU B 1 193 ? 82.813 24.990 78.883 1.00 11.96 215 LEU B O 1
ATOM 3537 N N . ARG B 1 194 ? 82.933 23.615 80.667 1.00 12.23 216 ARG B N 1
ATOM 3538 C CA . ARG B 1 194 ? 82.095 24.439 81.545 1.00 16.38 216 ARG B CA 1
ATOM 3539 C C . ARG B 1 194 ? 82.695 25.830 81.775 1.00 16.50 216 ARG B C 1
ATOM 3540 O O . ARG B 1 194 ? 81.984 26.854 81.721 1.00 14.83 216 ARG B O 1
ATOM 3548 N N . ASP B 1 195 ? 84.007 25.881 81.994 1.00 14.36 217 ASP B N 1
ATOM 3549 C CA . ASP B 1 195 ? 84.666 27.161 82.221 1.00 14.99 217 ASP B CA 1
ATOM 3550 C C . ASP B 1 195 ? 84.753 28.012 80.959 1.00 13.18 217 ASP B C 1
ATOM 3551 O O . ASP B 1 195 ? 84.950 29.218 81.041 1.00 16.81 217 ASP B O 1
ATOM 3556 N N . ALA B 1 196 ? 84.622 27.386 79.796 1.00 13.93 218 ALA B N 1
ATOM 3557 C CA . ALA B 1 196 ? 84.540 28.132 78.535 1.00 12.93 218 ALA B CA 1
ATOM 3558 C C . ALA B 1 196 ? 83.118 28.641 78.298 1.00 15.90 218 ALA B C 1
ATOM 3559 O O . ALA B 1 196 ? 82.872 29.416 77.372 1.00 18.61 218 ALA B O 1
ATOM 3561 N N . GLY B 1 197 ? 82.178 28.179 79.114 1.00 14.90 219 GLY B N 1
ATOM 3562 C CA . GLY B 1 197 ? 80.778 28.572 78.982 1.00 16.94 219 GLY B CA 1
ATOM 3563 C C . GLY B 1 197 ? 79.944 27.618 78.138 1.00 16.63 219 GLY B C 1
ATOM 3564 O O . GLY B 1 197 ? 78.780 27.897 77.832 1.00 15.51 219 GLY B O 1
ATOM 3565 N N . VAL B 1 198 ? 80.527 26.479 77.772 1.00 12.32 220 VAL B N 1
ATOM 3566 C CA . VAL B 1 198 ? 79.814 25.448 77.015 1.00 13.84 220 VAL B CA 1
ATOM 3567 C C . VAL B 1 198 ? 79.164 24.469 77.979 1.00 14.80 220 VAL B C 1
ATOM 3568 O O . VAL B 1 198 ? 79.782 24.074 78.961 1.00 15.07 220 VAL B O 1
ATOM 3572 N N . LEU B 1 199 ? 77.924 24.063 77.723 1.00 12.68 221 LEU B N 1
ATOM 3573 C CA . LEU B 1 199 ? 77.320 23.019 78.568 1.00 10.61 221 LEU B CA 1
ATOM 3574 C C . LEU B 1 199 ? 77.885 21.641 78.207 1.00 14.74 221 LEU B C 1
ATOM 3575 O O . LEU B 1 199 ? 77.737 21.181 77.077 1.00 14.15 221 LEU B O 1
ATOM 3580 N N . PRO B 1 200 ? 78.544 20.970 79.164 1.00 11.97 222 PRO B N 1
ATOM 3581 C CA . PRO B 1 200 ? 78.989 19.605 78.862 1.00 12.10 222 PRO B CA 1
ATOM 3582 C C . PRO B 1 200 ? 77.880 18.608 79.152 1.00 12.72 222 PRO B C 1
ATOM 3583 O O . PRO B 1 200 ? 77.002 18.877 79.972 1.00 13.18 222 PRO B O 1
ATOM 3587 N N . VAL B 1 201 ? 77.921 17.472 78.471 1.00 13.28 223 VAL B N 1
ATOM 3588 C CA . VAL B 1 201 ? 76.896 16.437 78.622 1.00 17.75 223 VAL B CA 1
ATOM 3589 C C . VAL B 1 201 ? 77.589 15.095 78.830 1.00 14.02 223 VAL B C 1
ATOM 3590 O O . VAL B 1 201 ? 78.243 14.568 77.934 1.00 14.60 223 VAL B O 1
ATOM 3594 N N . LEU B 1 202 ? 77.436 14.541 80.023 1.00 11.71 224 LEU B N 1
ATOM 3595 C CA . LEU B 1 202 ? 78.049 13.258 80.363 1.00 14.90 224 LEU B CA 1
ATOM 3596 C C . LEU B 1 202 ? 77.264 12.143 79.687 1.00 18.34 224 LEU B C 1
ATOM 3597 O O . LEU B 1 202 ? 76.037 12.126 79.766 1.00 15.56 224 LEU B O 1
ATOM 3602 N N . LYS B 1 203 ? 77.951 11.210 79.030 1.00 12.77 225 LYS B N 1
ATOM 3603 C CA . LYS B 1 203 ? 77.251 10.176 78.260 1.00 12.27 225 LYS B CA 1
ATOM 3604 C C . LYS B 1 203 ? 78.025 8.840 78.286 1.00 14.40 225 LYS B C 1
ATOM 3605 O O . LYS B 1 203 ? 79.240 8.847 78.475 1.00 16.12 225 LYS B O 1
ATOM 3611 N N . HIS B 1 204 ? 77.365 7.688 78.121 1.00 10.70 226 HIS B N 1
ATOM 3612 C CA . HIS B 1 204 ? 75.928 7.515 77.881 1.00 12.22 226 HIS B CA 1
ATOM 3613 C C . HIS B 1 204 ? 75.299 6.727 79.036 1.00 15.60 226 HIS B C 1
ATOM 3614 O O . HIS B 1 204 ? 75.520 5.521 79.160 1.00 18.86 226 HIS B O 1
ATOM 3621 N N . PHE B 1 205 B 74.496 7.398 79.859 1.00 14.30 227 PHE B N 1
ATOM 3622 C CA . PHE B 1 205 B 73.979 6.834 81.109 1.00 13.09 227 PHE B CA 1
ATOM 3623 C C . PHE B 1 205 B 72.974 5.714 80.799 1.00 13.20 227 PHE B C 1
ATOM 3624 O O . PHE B 1 205 B 72.183 5.852 79.879 1.00 15.35 227 PHE B O 1
ATOM 3632 N N . PRO B 1 206 ? 72.965 4.617 81.589 1.00 15.55 228 PRO B N 1
ATOM 3633 C CA . PRO B 1 206 ? 73.837 4.338 82.742 1.00 12.75 228 PRO B CA 1
ATOM 3634 C C . PRO B 1 206 ? 75.116 3.571 82.389 1.00 15.85 228 PRO B C 1
ATOM 3635 O O . PRO B 1 206 ? 75.730 2.970 83.276 1.00 16.53 228 PRO B O 1
ATOM 3639 N N . GLY B 1 207 ? 75.525 3.582 81.122 1.00 14.47 229 GLY B N 1
ATOM 3640 C CA . GLY B 1 207 ? 76.827 3.028 80.774 1.00 13.37 229 GLY B CA 1
ATOM 3641 C C . GLY B 1 207 ? 76.871 2.205 79.502 1.00 15.65 229 GLY B C 1
ATOM 3642 O O . GLY B 1 207 ? 76.349 1.103 79.463 1.00 18.35 229 GLY B O 1
ATOM 3643 N N . HIS B 1 208 ? 77.513 2.724 78.461 1.00 14.49 230 HIS B N 1
ATOM 3644 C CA . HIS B 1 208 ? 77.598 1.999 77.192 1.00 16.96 230 HIS B CA 1
ATOM 3645 C C . HIS B 1 208 ? 78.915 1.236 77.068 1.00 20.74 230 HIS B C 1
ATOM 3646 O O . HIS B 1 208 ? 79.102 0.443 76.141 1.00 21.15 230 HIS B O 1
ATOM 3653 N N . GLY B 1 209 ? 79.832 1.477 77.999 1.00 17.43 231 GLY B N 1
ATOM 3654 C CA . GLY B 1 209 ? 81.183 0.946 77.890 1.00 18.67 231 GLY B CA 1
ATOM 3655 C C . GLY B 1 209 ? 81.285 -0.566 77.857 1.00 18.92 231 GLY B C 1
ATOM 3656 O O . GLY B 1 209 ? 82.175 -1.131 77.205 1.00 20.09 231 GLY B O 1
ATOM 3657 N N . HIS B 1 210 ? 80.384 -1.242 78.560 1.00 18.89 232 HIS B N 1
ATOM 3658 C CA . HIS B 1 210 ? 80.439 -2.702 78.591 1.00 20.42 232 HIS B CA 1
ATOM 3659 C C . HIS B 1 210 ? 79.246 -3.338 77.895 1.00 23.26 232 HIS B C 1
ATOM 3660 O O . HIS B 1 210 ? 78.936 -4.505 78.137 1.00 21.95 232 HIS B O 1
ATOM 3667 N N . ALA B 1 211 ? 78.579 -2.575 77.032 1.00 20.64 233 ALA B N 1
ATOM 3668 C CA . ALA B 1 211 ? 77.421 -3.085 76.284 1.00 25.36 233 ALA B CA 1
ATOM 3669 C C . ALA B 1 211 ? 77.797 -4.183 75.267 1.00 23.94 233 ALA B C 1
ATOM 3670 O O . ALA B 1 211 ? 78.951 -4.294 74.853 1.00 23.00 233 ALA B O 1
ATOM 3672 N N . SER B 1 212 ? 76.815 -4.977 74.848 1.00 18.43 234 SER B N 1
ATOM 3673 C CA . SER B 1 212 ? 77.079 -6.143 74.011 1.00 20.01 234 SER B CA 1
ATOM 3674 C C . SER B 1 212 ? 77.329 -5.837 72.538 1.00 26.09 234 SER B C 1
ATOM 3675 O O . SER B 1 212 ? 77.645 -6.747 71.771 1.00 26.80 234 SER B O 1
ATOM 3678 N N . GLY B 1 213 ? 77.186 -4.575 72.136 1.00 24.20 235 GLY B N 1
ATOM 3679 C CA . GLY B 1 213 ? 77.358 -4.219 70.732 1.00 26.17 235 GLY B CA 1
ATOM 3680 C C . GLY B 1 213 ? 77.246 -2.731 70.440 1.00 25.38 235 GLY B C 1
ATOM 3681 O O . GLY B 1 213 ? 77.421 -1.893 71.332 1.00 23.15 235 GLY B O 1
ATOM 3682 N N . ASP B 1 214 ? 76.959 -2.404 69.179 1.00 23.09 236 ASP B N 1
ATOM 3683 C CA . ASP B 1 214 ? 76.819 -1.017 68.734 1.00 23.59 236 ASP B CA 1
ATOM 3684 C C . ASP B 1 214 ? 75.332 -0.642 68.619 1.00 24.79 236 ASP B C 1
ATOM 3685 O O . ASP B 1 214 ? 74.615 -1.173 67.766 1.00 26.86 236 ASP B O 1
ATOM 3690 N N . SER B 1 215 ? 74.876 0.295 69.445 1.00 20.52 237 SER B N 1
ATOM 3691 C CA . SER B 1 215 ? 73.456 0.680 69.427 1.00 19.14 237 SER B CA 1
ATOM 3692 C C . SER B 1 215 ? 73.050 1.469 68.178 1.00 23.21 237 SER B C 1
ATOM 3693 O O . SER B 1 215 ? 71.858 1.686 67.936 1.00 21.15 237 SER B O 1
ATOM 3696 N N . HIS B 1 216 ? 74.030 1.892 67.381 1.00 22.17 238 HIS B N 1
ATOM 3697 C CA . HIS B 1 216 ? 73.725 2.454 66.065 1.00 24.73 238 HIS B CA 1
ATOM 3698 C C . HIS B 1 216 ? 73.069 1.437 65.157 1.00 25.58 238 HIS B C 1
ATOM 3699 O O . HIS B 1 216 ? 72.250 1.790 64.308 1.00 29.99 238 HIS B O 1
ATOM 3706 N N . THR B 1 217 ? 73.433 0.169 65.318 1.00 25.88 239 THR B N 1
ATOM 3707 C CA . THR B 1 217 ? 73.035 -0.833 64.331 1.00 28.68 239 THR B CA 1
ATOM 3708 C C . THR B 1 217 ? 71.917 -1.769 64.800 1.00 29.04 239 THR B C 1
ATOM 3709 O O . THR B 1 217 ? 71.305 -2.461 63.996 1.00 30.34 239 THR B O 1
ATOM 3713 N N . GLY B 1 218 ? 71.638 -1.781 66.096 1.00 25.26 240 GLY B N 1
ATOM 3714 C CA . GLY B 1 218 ? 70.624 -2.681 66.626 1.00 26.82 240 GLY B CA 1
ATOM 3715 C C . GLY B 1 218 ? 70.586 -2.602 68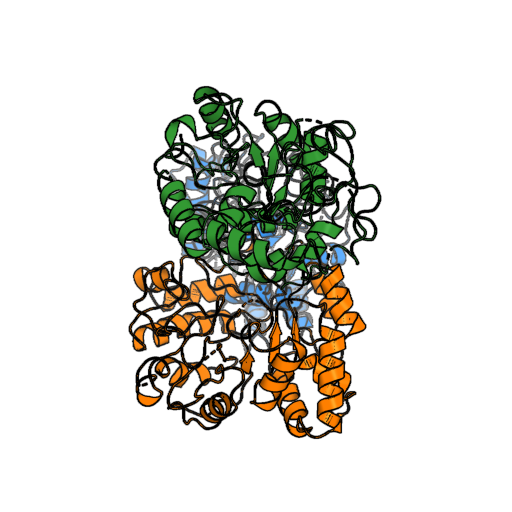.141 1.00 21.56 240 GLY B C 1
ATOM 3716 O O . GLY B 1 218 ? 71.297 -1.783 68.721 1.00 22.68 240 GLY B O 1
ATOM 3717 N N . GLY B 1 219 ? 69.786 -3.457 68.779 1.00 23.98 241 GLY B N 1
ATOM 3718 C CA . GLY B 1 219 ? 69.697 -3.474 70.235 1.00 23.22 241 GLY B CA 1
ATOM 3719 C C . GLY B 1 219 ? 70.957 -4.016 70.899 1.00 23.68 241 GLY B C 1
ATOM 3720 O O . GLY B 1 219 ? 71.662 -4.840 70.319 1.00 23.42 241 GLY B O 1
ATOM 3721 N N . VAL B 1 220 ? 71.252 -3.527 72.103 1.00 19.76 242 VAL B N 1
ATOM 3722 C CA . VAL B 1 220 ? 72.426 -3.944 72.876 1.00 19.12 242 VAL B CA 1
ATOM 3723 C C . VAL B 1 220 ? 72.065 -4.023 74.360 1.00 19.49 242 VAL B C 1
ATOM 3724 O O . VAL B 1 220 ? 71.099 -3.397 74.801 1.00 18.49 242 VAL B O 1
ATOM 3728 N N . THR B 1 221 ? 72.848 -4.787 75.120 1.00 18.69 243 THR B N 1
ATOM 3729 C CA . THR B 1 221 ? 72.550 -5.063 76.526 1.00 16.71 243 THR B CA 1
ATOM 3730 C C . THR B 1 221 ? 73.792 -4.822 77.378 1.00 19.53 243 THR B C 1
ATOM 3731 O O . THR B 1 221 ? 74.914 -5.147 76.963 1.00 20.45 243 THR B O 1
ATOM 3735 N N . THR B 1 222 ? 73.599 -4.240 78.560 1.00 19.70 244 THR B N 1
ATOM 3736 C CA . THR B 1 222 ? 74.703 -3.981 79.490 1.00 19.69 244 THR B CA 1
ATOM 3737 C C . THR B 1 222 ? 74.804 -5.116 80.497 1.00 19.81 244 THR B C 1
ATOM 3738 O O . THR B 1 222 ? 73.943 -5.995 80.518 1.00 19.23 244 THR B O 1
ATOM 3742 N N . PRO B 1 223 ? 75.846 -5.098 81.354 1.00 17.82 245 PRO B N 1
ATOM 3743 C CA . PRO B 1 223 ? 75.825 -5.971 82.536 1.00 21.00 245 PRO B CA 1
ATOM 3744 C C . PRO B 1 223 ? 74.670 -5.589 83.463 1.00 17.31 245 PRO B C 1
ATOM 3745 O O . PRO B 1 223 ? 74.154 -4.465 83.350 1.00 17.19 245 PRO B O 1
ATOM 3749 N N . PRO B 1 224 ? 74.286 -6.485 84.390 1.00 19.30 246 PRO B N 1
ATOM 3750 C CA . PRO B 1 224 ? 73.145 -6.183 85.264 1.00 18.04 246 PRO B CA 1
ATOM 3751 C C . PRO B 1 224 ? 73.372 -4.931 86.111 1.00 17.71 246 PRO B C 1
ATOM 3752 O O . PRO B 1 224 ? 74.508 -4.472 86.260 1.00 16.85 246 PRO B O 1
ATOM 3756 N N . LEU B 1 225 ? 72.292 -4.419 86.686 1.00 17.96 247 LEU B N 1
ATOM 3757 C CA . LEU B 1 225 ? 72.296 -3.133 87.385 1.00 18.08 247 LEU B CA 1
ATOM 3758 C C . LEU B 1 225 ? 73.321 -3.061 88.514 1.00 19.39 247 LEU B C 1
ATOM 3759 O O . LEU B 1 225 ? 74.008 -2.059 88.663 1.00 16.96 247 LEU B O 1
ATOM 3764 N N . ASP B 1 226 ? 73.420 -4.111 89.319 1.00 19.77 248 ASP B N 1
ATOM 3765 C CA . ASP B 1 226 ? 74.340 -4.072 90.453 1.00 19.24 248 ASP B CA 1
ATOM 3766 C C . ASP B 1 226 ? 75.802 -4.004 89.984 1.00 21.05 248 ASP B C 1
ATOM 3767 O O . ASP B 1 226 ? 76.643 -3.392 90.643 1.00 19.89 248 ASP B O 1
ATOM 3772 N N . VAL B 1 227 ? 76.098 -4.605 88.837 1.00 18.90 249 VAL B N 1
ATOM 3773 C CA . VAL B 1 227 ? 77.434 -4.488 88.255 1.00 20.07 249 VAL B CA 1
ATOM 3774 C C . VAL B 1 227 ? 77.684 -3.058 87.772 1.00 19.34 249 VAL B C 1
ATOM 3775 O O . VAL B 1 227 ? 78.743 -2.494 88.037 1.00 18.99 249 VAL B O 1
ATOM 3779 N N . LEU B 1 228 ? 76.708 -2.463 87.085 1.00 15.69 250 LEU B N 1
ATOM 3780 C CA . LEU B 1 228 ? 76.845 -1.080 86.638 1.00 18.22 250 LEU B CA 1
ATOM 3781 C C . LEU B 1 228 ? 77.065 -0.163 87.839 1.00 15.77 250 LEU B C 1
ATOM 3782 O O . LEU B 1 228 ? 77.887 0.737 87.796 1.00 15.72 250 LEU B O 1
ATOM 3795 N N . GLY B 1 230 ? 78.583 -0.545 90.678 1.00 17.59 252 GLY B N 1
ATOM 3796 C CA . GLY B 1 230 ? 79.921 -0.557 91.238 1.00 17.40 252 GLY B CA 1
ATOM 3797 C C . GLY B 1 230 ? 81.032 -0.210 90.267 1.00 22.23 252 GLY B C 1
ATOM 3798 O O . GLY B 1 230 ? 82.207 -0.234 90.641 1.00 21.24 252 GLY B O 1
ATOM 3799 N N . ASP B 1 231 ? 80.677 0.115 89.028 1.00 22.36 253 ASP B N 1
ATOM 3800 C CA . ASP B 1 231 ? 81.676 0.372 87.989 1.00 22.19 253 ASP B CA 1
ATOM 3801 C C . ASP B 1 231 ? 81.258 1.513 87.044 1.00 22.14 253 ASP B C 1
ATOM 3802 O O . ASP B 1 231 ? 81.686 2.654 87.221 1.00 17.41 253 ASP B O 1
ATOM 3807 N N . ASP B 1 232 ? 80.420 1.205 86.055 1.00 17.29 254 ASP B N 1
ATOM 3808 C CA . ASP B 1 232 ? 80.008 2.183 85.039 1.00 20.11 254 ASP B CA 1
ATOM 3809 C C . ASP B 1 232 ? 79.350 3.444 85.599 1.00 20.12 254 ASP B C 1
ATOM 3810 O O . ASP B 1 232 ? 79.467 4.526 85.018 1.00 17.13 254 ASP B O 1
ATOM 3815 N N . LEU B 1 233 ? 78.638 3.308 86.713 1.00 16.29 255 LEU B N 1
ATOM 3816 C CA . LEU B 1 233 ? 77.885 4.442 87.241 1.00 16.47 255 LEU B CA 1
ATOM 3817 C C . LEU B 1 233 ? 78.724 5.312 88.169 1.00 17.44 255 LEU B C 1
ATOM 3818 O O . LEU B 1 233 ? 78.331 6.435 88.495 1.00 16.05 255 LEU B O 1
ATOM 3823 N N . VAL B 1 234 ? 79.885 4.809 88.579 1.00 16.61 256 VAL B N 1
ATOM 3824 C CA . VAL B 1 234 ? 80.743 5.543 89.520 1.00 20.17 256 VAL B CA 1
ATOM 3825 C C . VAL B 1 234 ? 81.090 6.991 89.106 1.00 20.90 256 VAL B C 1
ATOM 3826 O O . VAL B 1 234 ? 81.033 7.890 89.951 1.00 15.74 256 VAL B O 1
ATOM 3830 N N . PRO B 1 235 ? 81.438 7.233 87.818 1.00 18.35 257 PRO B N 1
ATOM 3831 C CA . PRO B 1 235 ? 81.778 8.627 87.478 1.00 18.89 257 PRO B CA 1
ATOM 3832 C C . PRO B 1 235 ? 80.626 9.607 87.694 1.00 18.61 257 PRO B C 1
ATOM 3833 O O . PRO B 1 235 ? 80.891 10.738 88.103 1.00 16.58 257 PRO B O 1
ATOM 3837 N N . TYR B 1 236 ? 79.383 9.187 87.442 1.00 15.08 258 TYR B N 1
ATOM 3838 C CA . TYR B 1 236 ? 78.228 10.082 87.621 1.00 14.46 258 TYR B CA 1
ATOM 3839 C C . TYR B 1 236 ? 78.074 10.559 89.050 1.00 15.99 258 TYR B C 1
ATOM 3840 O O . TYR B 1 236 ? 77.550 11.649 89.296 1.00 16.37 258 TYR B O 1
ATOM 3849 N N . ARG B 1 237 ? 78.527 9.744 89.996 1.00 17.31 259 ARG B N 1
ATOM 3850 C CA . ARG B 1 237 ? 78.372 10.079 91.415 1.00 17.45 259 ARG B CA 1
ATOM 3851 C C . ARG B 1 237 ? 78.955 11.435 91.780 1.00 21.13 259 ARG B C 1
ATOM 3852 O O . ARG B 1 237 ? 78.375 12.176 92.571 1.00 21.07 259 ARG B O 1
ATOM 3860 N N . THR B 1 238 ? 80.121 11.751 91.232 1.00 18.41 260 THR B N 1
ATOM 3861 C CA . THR B 1 238 ? 80.715 13.065 91.485 1.00 14.90 260 THR B CA 1
ATOM 3862 C C . THR B 1 238 ? 80.456 14.025 90.327 1.00 14.83 260 THR B C 1
ATOM 3863 O O . THR B 1 238 ? 80.267 15.217 90.544 1.00 18.31 260 THR B O 1
ATOM 3867 N N . LEU B 1 239 ? 80.447 13.532 89.091 1.00 14.42 261 LEU B N 1
ATOM 3868 C CA . LEU B 1 239 ? 80.401 14.480 87.967 1.00 13.25 261 LEU B CA 1
ATOM 3869 C C . LEU B 1 239 ? 79.039 15.177 87.773 1.00 15.11 261 LEU B C 1
ATOM 3870 O O . LEU B 1 239 ? 78.979 16.314 87.269 1.00 14.12 261 LEU B O 1
ATOM 3875 N N . THR B 1 240 ? 77.947 14.523 88.168 1.00 17.38 262 THR B N 1
ATOM 3876 C CA . THR B 1 240 ? 76.622 15.152 88.009 1.00 14.58 262 THR B CA 1
ATOM 3877 C C . THR B 1 240 ? 76.413 16.280 88.996 1.00 17.58 262 THR B C 1
ATOM 3878 O O . THR B 1 240 ? 75.500 17.097 88.832 1.00 17.39 262 THR B O 1
ATOM 3882 N N . GLY B 1 241 ? 77.240 16.317 90.038 1.00 15.93 263 GLY B N 1
ATOM 3883 C CA . GLY B 1 241 ? 77.116 17.341 91.056 1.00 16.90 263 GLY B CA 1
ATOM 3884 C C . GLY B 1 241 ? 77.938 18.585 90.743 1.00 18.89 263 GLY B C 1
ATOM 3885 O O . GLY B 1 241 ? 77.956 19.522 91.522 1.00 19.97 263 GLY B O 1
ATOM 3886 N N . GLN B 1 242 ? 78.637 18.589 89.613 1.00 17.86 264 GLN B N 1
ATOM 3887 C CA . GLN B 1 242 ? 79.445 19.743 89.221 1.00 18.10 264 GLN B CA 1
ATOM 3888 C C . GLN B 1 242 ? 78.720 20.513 88.110 1.00 20.09 264 GLN B C 1
ATOM 3889 O O . GLN B 1 242 ? 78.815 20.165 86.939 1.00 21.53 264 GLN B O 1
ATOM 3895 N N . ALA B 1 243 ? 77.974 21.544 88.508 1.00 18.71 265 ALA B N 1
ATOM 3896 C CA . ALA B 1 243 ? 77.071 22.279 87.617 1.00 21.58 265 ALA B CA 1
ATOM 3897 C C . ALA B 1 243 ? 77.729 23.527 87.007 1.00 20.11 265 ALA B C 1
ATOM 3898 O O . ALA B 1 243 ? 78.632 24.106 87.602 1.00 19.38 265 ALA B O 1
ATOM 3900 N N . PRO B 1 244 ? 77.267 23.957 85.818 1.00 17.93 266 PRO B N 1
ATOM 3901 C CA . PRO B 1 244 ? 76.231 23.292 85.010 1.00 19.46 266 PRO B CA 1
ATOM 3902 C C . PRO B 1 244 ? 76.731 22.048 84.293 1.00 12.13 266 PRO B C 1
ATOM 3903 O O . PRO B 1 244 ? 77.895 21.944 83.879 1.00 13.50 266 PRO B O 1
ATOM 3907 N N . VAL B 1 245 ? 75.839 21.079 84.191 1.00 12.18 267 VAL B N 1
ATOM 3908 C CA . VAL B 1 245 ? 76.155 19.831 83.525 1.00 14.14 267 VAL B CA 1
ATOM 3909 C C . VAL B 1 245 ? 74.840 19.204 83.087 1.00 15.44 267 VAL B C 1
ATOM 3910 O O . VAL B 1 245 ? 73.798 19.432 83.703 1.00 16.12 267 VAL B O 1
ATOM 3914 N N . ALA B 1 246 ? 74.872 18.458 81.990 1.00 13.98 268 ALA B N 1
ATOM 3915 C CA . ALA B 1 246 ? 73.711 17.686 81.591 1.00 14.83 268 ALA B CA 1
ATOM 3916 C C . ALA B 1 246 ? 74.110 16.223 81.504 1.00 13.68 268 ALA B C 1
ATOM 3917 O O . ALA B 1 246 ? 75.295 15.901 81.573 1.00 14.47 268 ALA B O 1
ATOM 3919 N N . VAL B 1 247 ? 73.127 15.346 81.335 1.00 10.87 269 VAL B N 1
ATOM 3920 C CA . VAL B 1 247 ? 73.373 13.905 81.184 1.00 11.10 269 VAL B CA 1
ATOM 3921 C C . VAL B 1 247 ? 72.669 13.430 79.924 1.00 13.75 269 VAL B C 1
ATOM 3922 O O . VAL B 1 247 ? 71.574 13.900 79.616 1.00 14.69 269 VAL B O 1
ATOM 3934 N N . VAL B 1 249 ? 71.182 9.984 78.111 1.00 12.35 271 VAL B N 1
ATOM 3935 C CA . VAL B 1 249 ? 70.850 8.584 78.360 1.00 11.51 271 VAL B CA 1
ATOM 3936 C C . VAL B 1 249 ? 70.924 7.783 77.059 1.00 15.14 271 VAL B C 1
ATOM 3937 O O . VAL B 1 249 ? 70.363 8.192 76.042 1.00 14.62 271 VAL B O 1
ATOM 3941 N N . GLY B 1 250 ? 71.612 6.646 77.093 1.00 13.47 272 GLY B N 1
ATOM 3942 C CA . GLY B 1 250 ? 71.788 5.834 75.895 1.00 16.01 272 GLY B CA 1
ATOM 3943 C C . GLY B 1 250 ? 70.656 4.849 75.663 1.00 18.86 272 GLY B C 1
ATOM 3944 O O . GLY B 1 250 ? 69.688 4.804 76.437 1.00 15.44 272 GLY B O 1
ATOM 3945 N N . HIS B 1 251 ? 70.783 4.043 74.609 1.00 17.13 273 HIS B N 1
ATOM 3946 C CA . HIS B 1 251 ? 69.705 3.144 74.197 1.00 13.96 273 HIS B CA 1
ATOM 3947 C C . HIS B 1 251 ? 69.888 1.698 74.653 1.00 15.28 273 HIS B C 1
ATOM 3948 O O . HIS B 1 251 ? 69.121 0.821 74.251 1.00 19.57 273 HIS B O 1
ATOM 3963 N N . GLN B 1 253 ? 69.815 -1.785 76.714 1.00 18.99 275 GLN B N 1
ATOM 3964 C CA . GLN B 1 253 ? 68.915 -2.482 77.632 1.00 17.33 275 GLN B CA 1
ATOM 3965 C C . GLN B 1 253 ? 69.707 -2.900 78.864 1.00 18.83 275 GLN B C 1
ATOM 3966 O O . GLN B 1 253 ? 70.839 -3.367 78.746 1.00 17.91 275 GLN B O 1
ATOM 3972 N N . VAL B 1 254 ? 69.114 -2.723 80.042 1.00 15.20 276 VAL B N 1
ATOM 3973 C CA . VAL B 1 254 ? 69.823 -2.976 81.291 1.00 15.07 276 VAL B CA 1
ATOM 3974 C C . VAL B 1 254 ? 69.076 -3.999 82.126 1.00 15.20 276 VAL B C 1
ATOM 3975 O O . VAL B 1 254 ? 67.986 -3.706 82.636 1.00 13.79 276 VAL B O 1
ATOM 3979 N N . PRO B 1 255 ? 69.653 -5.203 82.279 1.00 17.96 277 PRO B N 1
ATOM 3980 C CA . PRO B 1 255 ? 69.000 -6.230 83.095 1.00 16.84 277 PRO B CA 1
ATOM 3981 C C . PRO B 1 255 ? 68.940 -5.754 84.537 1.00 17.42 277 PRO B C 1
ATOM 3982 O O . PRO B 1 255 ? 69.924 -5.179 85.013 1.00 15.08 277 PRO B O 1
ATOM 3986 N N . GLY B 1 256 ? 67.804 -5.960 85.203 1.00 13.70 278 GLY B N 1
ATOM 3987 C CA . GLY B 1 256 ? 67.607 -5.464 86.557 1.00 12.61 278 GLY B CA 1
ATOM 3988 C C . GLY B 1 256 ? 67.008 -4.071 86.637 1.00 16.26 278 GLY B C 1
ATOM 3989 O O . GLY B 1 256 ? 66.587 -3.642 87.712 1.00 15.12 278 GLY B O 1
ATOM 3990 N N . LEU B 1 257 ? 66.969 -3.369 85.504 1.00 14.73 279 LEU B N 1
ATOM 3991 C CA . LEU B 1 257 ? 66.525 -1.974 85.444 1.00 14.79 279 LEU B CA 1
ATOM 3992 C C . LEU B 1 257 ? 65.456 -1.722 84.374 1.00 14.87 279 LEU B C 1
ATOM 3993 O O . LEU B 1 257 ? 64.346 -1.277 84.684 1.00 12.89 279 LEU B O 1
ATOM 3998 N N . THR B 1 258 ? 65.782 -2.010 83.112 1.00 17.81 280 THR B N 1
ATOM 3999 C CA . THR B 1 258 ? 64.895 -1.644 81.999 1.00 17.20 280 THR B CA 1
ATOM 4000 C C . THR B 1 258 ? 64.330 -2.825 81.237 1.00 18.14 280 THR B C 1
ATOM 4001 O O . THR B 1 258 ? 63.465 -2.654 80.375 1.00 16.24 280 THR B O 1
ATOM 4005 N N . GLY B 1 259 ? 64.813 -4.025 81.548 1.00 20.44 281 GLY B N 1
ATOM 4006 C CA . GLY B 1 259 ? 64.359 -5.209 80.840 1.00 16.81 281 GLY B CA 1
ATOM 4007 C C . GLY B 1 259 ? 64.750 -5.071 79.379 1.00 18.31 281 GLY B C 1
ATOM 4008 O O . GLY B 1 259 ? 65.914 -4.793 79.073 1.00 19.12 281 GLY B O 1
ATOM 4009 N N . SER B 1 260 ? 63.775 -5.224 78.489 1.00 19.41 282 SER B N 1
ATOM 4010 C CA . SER B 1 260 ? 63.999 -5.110 77.049 1.00 19.88 282 SER B CA 1
ATOM 4011 C C . SER B 1 260 ? 63.782 -3.693 76.525 1.00 18.70 282 SER B C 1
ATOM 4012 O O . SER B 1 260 ? 63.914 -3.455 75.326 1.00 21.22 282 SER B O 1
ATOM 4015 N N . ASP B 1 261 ? 63.445 -2.752 77.409 1.00 16.89 283 ASP B N 1
ATOM 4016 C CA . ASP B 1 261 ? 63.301 -1.348 77.006 1.00 16.39 283 ASP B CA 1
ATOM 4017 C C . ASP B 1 261 ? 64.673 -0.723 76.843 1.00 16.16 283 ASP B C 1
ATOM 4018 O O . ASP B 1 261 ? 65.556 -0.941 77.672 1.00 13.87 283 ASP B O 1
ATOM 4023 N N . PRO B 1 262 ? 64.854 0.073 75.782 1.00 17.63 284 PRO B N 1
ATOM 4024 C CA . PRO B 1 262 ? 66.067 0.889 75.685 1.00 15.19 284 PRO B CA 1
ATOM 4025 C C . PRO B 1 262 ? 66.077 1.836 76.870 1.00 16.68 284 PRO B C 1
ATOM 4026 O O . PRO B 1 262 ? 65.015 2.344 77.229 1.00 16.74 284 PRO B O 1
ATOM 4030 N N . ALA B 1 263 ? 67.235 2.051 77.486 1.00 14.64 285 ALA B N 1
ATOM 4031 C CA . ALA B 1 263 ? 67.304 2.881 78.687 1.00 14.24 285 ALA B CA 1
ATOM 4032 C C . ALA B 1 263 ? 66.675 4.266 78.485 1.00 14.53 285 ALA B C 1
ATOM 4033 O O . ALA B 1 263 ? 66.012 4.792 79.371 1.00 12.56 285 ALA B O 1
ATOM 4035 N N . SER B 1 264 ? 66.865 4.846 77.302 1.00 13.88 286 SER B N 1
ATOM 4036 C CA . SER B 1 264 ? 66.346 6.178 77.015 1.00 14.05 286 SER B CA 1
ATOM 4037 C C . SER B 1 264 ? 64.821 6.249 77.054 1.00 14.30 286 SER B C 1
ATOM 4038 O O . SER B 1 264 ? 64.258 7.336 77.188 1.00 15.09 286 SER B O 1
ATOM 4041 N N . LEU B 1 265 ? 64.161 5.096 76.933 1.00 13.79 287 LEU B N 1
ATOM 4042 C CA . LEU B 1 265 ? 62.688 5.028 76.848 1.00 17.25 287 LEU B CA 1
ATOM 4043 C C . LEU B 1 265 ? 62.075 4.358 78.076 1.00 15.21 287 LEU B C 1
ATOM 4044 O O . LEU B 1 265 ? 60.894 4.048 78.093 1.00 18.78 287 LEU B O 1
ATOM 4049 N N . SER B 1 266 ? 62.884 4.119 79.099 1.00 13.97 288 SER B N 1
ATOM 4050 C CA . SER B 1 266 ? 62.401 3.428 80.302 1.00 15.71 288 SER B CA 1
ATOM 4051 C C . SER B 1 266 ? 62.297 4.410 81.458 1.00 14.70 288 SER B C 1
ATOM 4052 O O . SER B 1 266 ? 63.281 5.076 81.785 1.00 14.47 288 SER B O 1
ATOM 4055 N N . PRO B 1 267 ? 61.118 4.505 82.093 1.00 14.14 289 PRO B N 1
ATOM 4056 C CA . PRO B 1 267 ? 61.064 5.382 83.272 1.00 15.98 289 PRO B CA 1
ATOM 4057 C C . PRO B 1 267 ? 61.992 4.948 84.414 1.00 15.84 289 PRO B C 1
ATOM 4058 O O . PRO B 1 267 ? 62.397 5.793 85.200 1.00 16.32 289 PRO B O 1
ATOM 4062 N N . ALA B 1 268 ? 62.328 3.664 84.511 1.00 15.45 290 ALA B N 1
ATOM 4063 C CA . ALA B 1 268 ? 63.246 3.227 85.566 1.00 16.87 290 ALA B CA 1
ATOM 4064 C C . ALA B 1 268 ? 64.601 3.924 85.465 1.00 16.20 290 ALA B C 1
ATOM 4065 O O . ALA B 1 268 ? 65.250 4.187 86.481 1.00 13.75 290 ALA B O 1
ATOM 4067 N N . VAL B 1 269 ? 65.052 4.198 84.243 1.00 14.78 291 VAL B N 1
ATOM 4068 C CA . VAL B 1 269 ? 66.339 4.873 84.071 1.00 16.68 291 VAL B CA 1
ATOM 4069 C C . VAL B 1 269 ? 66.316 6.264 84.659 1.00 15.10 291 VAL B C 1
ATOM 4070 O O . VAL B 1 269 ? 67.221 6.647 85.398 1.00 11.88 291 VAL B O 1
ATOM 4074 N N . TYR B 1 270 ? 65.283 7.026 84.325 1.00 13.10 292 TYR B N 1
ATOM 4075 C CA . TYR B 1 270 ? 65.169 8.381 84.839 1.00 12.84 292 TYR B CA 1
ATOM 4076 C C . TYR B 1 270 ? 64.874 8.406 86.334 1.00 14.49 292 TYR B C 1
ATOM 4077 O O . TYR B 1 270 ? 65.407 9.258 87.035 1.00 16.19 292 TYR B O 1
ATOM 4086 N N . ASN B 1 271 ? 64.049 7.484 86.821 1.00 14.16 293 ASN B N 1
ATOM 4087 C CA . ASN B 1 271 ? 63.836 7.367 88.267 1.00 12.83 293 ASN B CA 1
ATOM 4088 C C . ASN B 1 271 ? 65.158 7.106 88.988 1.00 15.87 293 ASN B C 1
ATOM 4089 O O . ASN B 1 271 ? 65.398 7.634 90.071 1.00 14.12 293 ASN B O 1
ATOM 4094 N N . LEU B 1 272 ? 65.993 6.251 88.403 1.00 12.06 294 LEU B N 1
ATOM 4095 C CA . LEU B 1 272 ? 67.285 5.915 89.008 1.00 17.12 294 LEU B CA 1
ATOM 4096 C C . LEU B 1 272 ? 68.177 7.159 89.133 1.00 15.22 294 LEU B C 1
ATOM 4097 O O . LEU B 1 272 ? 68.836 7.363 90.153 1.00 11.98 294 LEU B O 1
ATOM 4102 N N . LEU B 1 273 ? 68.183 7.984 88.090 1.00 13.85 295 LEU B N 1
ATOM 4103 C CA . LEU B 1 273 ? 69.010 9.186 88.032 1.00 13.13 295 LEU B CA 1
ATOM 4104 C C . LEU B 1 273 ? 68.498 10.289 88.949 1.00 13.29 295 LEU B C 1
ATOM 4105 O O . LEU B 1 273 ? 69.279 10.889 89.704 1.00 14.29 295 LEU B O 1
ATOM 4110 N N . ARG B 1 274 ? 67.198 10.565 88.887 1.00 12.89 296 ARG B N 1
ATOM 4111 C CA . ARG B 1 274 ? 66.597 11.601 89.729 1.00 15.07 296 ARG B CA 1
ATOM 4112 C C . ARG B 1 274 ? 66.624 11.282 91.217 1.00 14.89 296 ARG B C 1
ATOM 4113 O O . ARG B 1 274 ? 66.707 12.186 92.046 1.00 14.46 296 ARG B O 1
ATOM 4121 N N . SER B 1 275 ? 66.482 10.007 91.567 1.00 14.20 297 SER B N 1
ATOM 4122 C CA . SER B 1 275 ? 66.349 9.649 92.983 1.00 11.62 297 SER B CA 1
ATOM 4123 C C . SER B 1 275 ? 67.680 9.416 93.678 1.00 15.07 297 SER B C 1
ATOM 4124 O O . SER B 1 275 ? 67.723 9.298 94.890 1.00 16.38 297 SER B O 1
ATOM 4127 N N . GLY B 1 276 ? 68.762 9.325 92.914 1.00 15.41 298 GLY B N 1
ATOM 4128 C CA . GLY B 1 276 ? 70.041 8.948 93.490 1.00 15.02 298 GLY B CA 1
ATOM 4129 C C . GLY B 1 276 ? 70.196 7.450 93.698 1.00 18.79 298 GLY B C 1
ATOM 4130 O O . GLY B 1 276 ? 71.157 7.002 94.328 1.00 19.71 298 GLY B O 1
ATOM 4131 N N . GLY B 1 277 ? 69.255 6.668 93.169 1.00 17.69 299 GLY B N 1
ATOM 4132 C CA . GLY B 1 277 ? 69.340 5.216 93.217 1.00 17.15 299 GLY B CA 1
ATOM 4133 C C . GLY B 1 277 ? 70.555 4.658 92.491 1.00 17.52 299 GLY B C 1
ATOM 4134 O O . GLY B 1 277 ? 70.987 3.532 92.741 1.00 19.79 299 GLY B O 1
ATOM 4135 N N . TYR B 1 278 ? 71.108 5.447 91.577 1.00 13.42 300 TYR B N 1
ATOM 4136 C CA . TYR B 1 278 ? 72.288 5.044 90.817 1.00 16.69 300 TYR B CA 1
ATOM 4137 C C . TYR B 1 278 ? 73.534 4.990 91.695 1.00 21.37 300 TYR B C 1
ATOM 4138 O O . TYR B 1 278 ? 74.557 4.433 91.301 1.00 22.66 300 TYR B O 1
ATOM 4147 N N . GLY B 1 279 ? 73.464 5.592 92.877 1.00 18.85 301 GLY B N 1
ATOM 4148 C CA . GLY B 1 279 ? 74.550 5.457 93.828 1.00 21.01 301 GLY B CA 1
ATOM 4149 C C . GLY B 1 279 ? 75.215 6.764 94.195 1.00 26.39 301 GLY B C 1
ATOM 4150 O O . GLY B 1 279 ? 76.203 6.769 94.919 1.00 29.90 301 GLY B O 1
ATOM 4151 N N . GLY B 1 280 ? 74.669 7.871 93.698 1.00 19.08 302 GLY B N 1
ATOM 4152 C CA . GLY B 1 280 ? 75.138 9.200 94.046 1.00 18.31 302 GLY B CA 1
ATOM 4153 C C . GLY B 1 280 ? 73.962 10.126 94.285 1.00 20.22 302 GLY B C 1
ATOM 4154 O O . GLY B 1 280 ? 72.823 9.676 94.322 1.00 20.61 302 GLY B O 1
ATOM 4155 N N . PRO B 1 281 ? 74.224 11.427 94.452 1.00 21.96 303 PRO B N 1
ATOM 4156 C CA . PRO B 1 281 ? 73.142 12.387 94.701 1.00 22.47 303 PRO B CA 1
ATOM 4157 C C . PRO B 1 281 ? 72.159 12.446 93.531 1.00 17.03 303 PRO B C 1
ATOM 4158 O O . PRO B 1 281 ? 72.579 12.401 92.373 1.00 19.32 303 PRO B O 1
ATOM 4162 N N . GLY B 1 282 ? 70.870 12.533 93.833 1.00 17.22 304 GLY B N 1
ATOM 4163 C CA . GLY B 1 282 ? 69.850 12.632 92.799 1.00 16.91 304 GLY B CA 1
ATOM 4164 C C . GLY B 1 282 ? 70.113 13.837 91.919 1.00 18.29 304 GLY B C 1
ATOM 4165 O O . GLY B 1 282 ? 70.500 14.891 92.411 1.00 19.48 304 GLY B O 1
ATOM 4166 N N . PHE B 1 283 ? 69.930 13.682 90.612 1.00 15.06 305 PHE B N 1
ATOM 4167 C CA . PHE B 1 283 ? 70.309 14.724 89.660 1.00 14.89 305 PHE B CA 1
ATOM 4168 C C . PHE B 1 283 ? 69.061 15.485 89.222 1.00 16.21 305 PHE B C 1
ATOM 4169 O O . PHE B 1 283 ? 68.107 14.880 88.762 1.00 17.80 305 PHE B O 1
ATOM 4177 N N . GLY B 1 284 ? 69.086 16.806 89.335 1.00 17.10 306 GLY B N 1
ATOM 4178 C CA . GLY B 1 284 ? 67.946 17.623 88.960 1.00 17.75 306 GLY B CA 1
ATOM 4179 C C . GLY B 1 284 ? 68.124 18.430 87.689 1.00 19.01 306 GLY B C 1
ATOM 4180 O O . GLY B 1 284 ? 67.246 19.205 87.325 1.00 18.65 306 GLY B O 1
ATOM 4181 N N . GLY B 1 285 ? 69.243 18.237 87.003 1.00 13.11 307 GLY B N 1
ATOM 4182 C CA . GLY B 1 285 ? 69.549 19.025 85.823 1.00 14.57 307 GLY B CA 1
ATOM 4183 C C . GLY B 1 285 ? 69.043 18.405 84.540 1.00 14.79 307 GLY B C 1
ATOM 4184 O O . GLY B 1 285 ? 68.248 17.457 84.555 1.00 12.33 307 GLY B O 1
ATOM 4185 N N . LEU B 1 286 ? 69.540 18.920 83.425 1.00 12.28 308 LEU B N 1
ATOM 4186 C CA . LEU B 1 286 ? 69.017 18.588 82.099 1.00 16.36 308 LEU B CA 1
ATOM 4187 C C . LEU B 1 286 ? 69.420 17.184 81.644 1.00 16.04 308 LEU B C 1
ATOM 4188 O O . LEU B 1 286 ? 70.581 16.788 81.759 1.00 13.10 308 LEU B O 1
ATOM 4193 N N . VAL B 1 287 ? 68.452 16.420 81.148 1.00 12.35 309 VAL B N 1
ATOM 4194 C CA . VAL B 1 287 ? 68.723 15.070 80.656 1.00 11.72 309 VAL B CA 1
ATOM 4195 C C . VAL B 1 287 ? 68.318 14.921 79.182 1.00 16.09 309 VAL B C 1
ATOM 4196 O O . VAL B 1 287 ? 67.147 15.092 78.841 1.00 14.49 309 VAL B O 1
ATOM 4200 N N . TYR B 1 288 ? 69.298 14.628 78.321 1.00 13.36 310 TYR B N 1
ATOM 4201 C CA . TYR B 1 288 ? 69.064 14.400 76.896 1.00 12.55 310 TYR B CA 1
ATOM 4202 C C . TYR B 1 288 ? 68.889 12.910 76.611 1.00 15.10 310 TYR B C 1
ATOM 4203 O O . TYR B 1 288 ? 69.388 12.066 77.351 1.00 11.95 310 TYR B O 1
ATOM 4212 N N . THR B 1 289 ? 68.230 12.580 75.504 1.00 12.84 311 THR B N 1
ATOM 4213 C CA . THR B 1 289 ? 68.340 11.236 74.941 1.00 14.17 311 THR B CA 1
ATOM 4214 C C . THR B 1 289 ? 69.455 11.218 73.899 1.00 14.12 311 THR B C 1
ATOM 4215 O O . THR B 1 289 ? 69.792 12.249 73.318 1.00 16.35 311 THR B O 1
ATOM 4219 N N . ASP B 1 290 ? 70.010 10.038 73.644 1.00 13.37 312 ASP B N 1
ATOM 4220 C CA . ASP B 1 290 ? 70.836 9.837 72.456 1.00 14.62 312 ASP B CA 1
ATOM 4221 C C . ASP B 1 290 ? 69.887 9.890 71.237 1.00 15.22 312 ASP B C 1
ATOM 4222 O O . ASP B 1 290 ? 68.665 9.929 71.392 1.00 14.84 312 ASP B O 1
ATOM 4227 N N . ASP B 1 291 ? 70.455 9.912 70.038 1.00 17.80 313 ASP B N 1
ATOM 4228 C CA . ASP B 1 291 ? 69.718 10.087 68.780 1.00 17.29 313 ASP B CA 1
ATOM 4229 C C . ASP B 1 291 ? 68.581 9.068 68.585 1.00 17.36 313 ASP B C 1
ATOM 4230 O O . ASP B 1 291 ? 68.807 7.861 68.543 1.00 17.66 313 ASP B O 1
ATOM 4235 N N . LEU B 1 292 ? 67.357 9.574 68.449 1.00 15.71 314 LEU B N 1
ATOM 4236 C CA . LEU B 1 292 ? 66.166 8.717 68.378 1.00 15.29 314 LEU B CA 1
ATOM 4237 C C . LEU B 1 292 ? 65.724 8.360 66.958 1.00 19.50 314 LEU B C 1
ATOM 4238 O O . LEU B 1 292 ? 64.756 7.625 66.776 1.00 23.31 314 LEU B O 1
ATOM 4243 N N . SER B 1 293 ? 66.412 8.874 65.946 1.00 17.71 315 SER B N 1
ATOM 4244 C CA . SER B 1 293 ? 65.972 8.607 64.573 1.00 21.25 315 SER B CA 1
ATOM 4245 C C . SER B 1 293 ? 66.905 7.710 63.752 1.00 22.10 315 SER B C 1
ATOM 4246 O O . SER B 1 293 ? 66.437 6.891 62.952 1.00 22.36 315 SER B O 1
ATOM 4249 N N . SER B 1 294 ? 68.218 7.850 63.930 1.00 16.94 316 SER B N 1
ATOM 4250 C CA . SER B 1 294 ? 69.140 7.105 63.065 1.00 24.30 316 SER B CA 1
ATOM 4251 C C . SER B 1 294 ? 69.739 5.861 63.701 1.00 26.46 316 SER B C 1
ATOM 4252 O O . SER B 1 294 ? 70.421 5.096 63.029 1.00 27.79 316 SER B O 1
ATOM 4263 N N . GLY B 1 296 ? 69.698 2.171 65.230 1.00 23.36 318 GLY B N 1
ATOM 4264 C CA . GLY B 1 296 ? 68.889 0.972 65.090 1.00 26.39 318 GLY B CA 1
ATOM 4265 C C . GLY B 1 296 ? 68.261 0.506 66.389 1.00 24.65 318 GLY B C 1
ATOM 4266 O O . GLY B 1 296 ? 67.173 -0.075 66.380 1.00 22.38 318 GLY B O 1
ATOM 4267 N N . ALA B 1 297 ? 68.927 0.769 67.514 1.00 22.29 319 ALA B N 1
ATOM 4268 C CA . ALA B 1 297 ? 68.388 0.349 68.813 1.00 22.65 319 ALA B CA 1
ATOM 4269 C C . ALA B 1 297 ? 66.984 0.903 69.056 1.00 21.11 319 ALA B C 1
ATOM 4270 O O . ALA B 1 297 ? 66.186 0.308 69.803 1.00 20.77 319 ALA B O 1
ATOM 4272 N N . ILE B 1 298 ? 66.702 2.049 68.436 1.00 19.69 320 ILE B N 1
ATOM 4273 C CA . ILE B 1 298 ? 65.400 2.708 68.531 1.00 21.29 320 ILE B CA 1
ATOM 4274 C C . ILE B 1 298 ? 64.571 2.521 67.261 1.00 22.50 320 ILE B C 1
ATOM 4275 O O . ILE B 1 298 ? 63.434 2.055 67.324 1.00 23.50 320 ILE B O 1
ATOM 4280 N N . ASN B 1 299 ? 65.143 2.877 66.110 1.00 19.19 321 ASN B N 1
ATOM 4281 C CA . ASN B 1 299 ? 64.360 2.964 64.871 1.00 22.40 321 ASN B CA 1
ATOM 4282 C C . ASN B 1 299 ? 63.894 1.622 64.279 1.00 25.90 321 ASN B C 1
ATOM 4283 O O . ASN B 1 299 ? 63.039 1.600 63.401 1.00 26.65 321 ASN B O 1
ATOM 4288 N N . GLN B 1 300 ? 64.453 0.512 64.757 1.00 21.57 322 GLN B N 1
ATOM 4289 C CA . GLN B 1 300 ? 63.957 -0.808 64.364 1.00 26.29 322 GLN B CA 1
ATOM 4290 C C . GLN B 1 300 ? 62.702 -1.168 65.153 1.00 28.44 322 GLN B C 1
ATOM 4291 O O . GLN B 1 300 ? 62.034 -2.153 64.840 1.00 28.41 322 GLN B O 1
ATOM 4297 N N . ARG B 1 301 ? 62.387 -0.364 66.170 1.00 24.86 323 ARG B N 1
ATOM 4298 C CA . ARG B 1 301 ? 61.240 -0.627 67.039 1.00 27.42 323 ARG B CA 1
ATOM 4299 C C . ARG B 1 301 ? 60.170 0.473 67.037 1.00 25.81 323 ARG B C 1
ATOM 4300 O O . ARG B 1 301 ? 58.972 0.183 67.080 1.00 22.74 323 ARG B O 1
ATOM 4308 N N . TYR B 1 302 ? 60.605 1.728 67.007 1.00 20.55 324 TYR B N 1
ATOM 4309 C CA . TYR B 1 302 ? 59.692 2.865 67.133 1.00 26.45 324 TYR B CA 1
ATOM 4310 C C . TYR B 1 302 ? 59.979 3.942 66.093 1.00 24.00 324 TYR B C 1
ATOM 4311 O O . TYR B 1 302 ? 61.136 4.240 65.825 1.00 23.31 324 TYR B O 1
ATOM 4320 N N . GLY B 1 303 ? 58.931 4.532 65.516 1.00 23.48 325 GLY B N 1
ATOM 4321 C CA . GLY B 1 303 ? 59.112 5.716 64.684 1.00 23.26 325 GLY B CA 1
ATOM 4322 C C . GLY B 1 303 ? 59.536 6.905 65.523 1.00 19.49 325 GLY B C 1
ATOM 4323 O O . GLY B 1 303 ? 59.566 6.811 66.756 1.00 17.99 325 GLY B O 1
ATOM 4324 N N . VAL B 1 304 ? 59.856 8.033 64.882 1.00 17.92 326 VAL B N 1
ATOM 4325 C CA . VAL B 1 304 ? 60.372 9.188 65.622 1.00 18.79 326 VAL B CA 1
ATOM 4326 C C . VAL B 1 304 ? 59.361 9.757 66.626 1.00 18.95 326 VAL B C 1
ATOM 4327 O O . VAL B 1 304 ? 59.698 10.000 67.780 1.00 17.07 326 VAL B O 1
ATOM 4331 N N . ALA B 1 305 ? 58.120 9.972 66.193 1.00 20.39 327 ALA B N 1
ATOM 4332 C CA . ALA B 1 305 ? 57.155 10.602 67.090 1.00 23.05 327 ALA B CA 1
ATOM 4333 C C . ALA B 1 305 ? 56.896 9.695 68.295 1.00 20.79 327 ALA B C 1
ATOM 4334 O O . ALA B 1 305 ? 56.792 10.157 69.429 1.00 19.68 327 ALA B O 1
ATOM 4336 N N . ASP B 1 306 ? 56.812 8.399 68.024 1.00 19.21 328 ASP B N 1
ATOM 4337 C CA . ASP B 1 306 ? 56.570 7.383 69.045 1.00 20.70 328 ASP B CA 1
ATOM 4338 C C . ASP B 1 306 ? 57.728 7.380 70.046 1.00 21.34 328 ASP B C 1
ATOM 4339 O O . ASP B 1 306 ? 57.512 7.425 71.257 1.00 18.21 328 ASP B O 1
ATOM 4344 N N . ALA B 1 307 ? 58.961 7.366 69.540 1.00 17.29 329 ALA B N 1
ATOM 4345 C CA . ALA B 1 307 ? 60.143 7.403 70.404 1.00 15.96 329 ALA B CA 1
ATOM 4346 C C . ALA B 1 307 ? 60.234 8.666 71.263 1.00 15.80 329 ALA B C 1
ATOM 4347 O O . ALA B 1 307 ? 60.562 8.592 72.444 1.00 15.05 329 ALA B O 1
ATOM 4349 N N . VAL B 1 308 ? 59.970 9.824 70.664 1.00 15.56 330 VAL B N 1
ATOM 4350 C CA . VAL B 1 308 ? 60.043 11.086 71.397 1.00 16.15 330 VAL B CA 1
ATOM 4351 C C . VAL B 1 308 ? 59.049 11.097 72.548 1.00 13.34 330 VAL B C 1
ATOM 4352 O O . VAL B 1 308 ? 59.373 11.493 73.672 1.00 15.96 330 VAL B O 1
ATOM 4356 N N . LEU B 1 309 ? 57.832 10.662 72.267 1.00 14.87 331 LEU B N 1
ATOM 4357 C CA . LEU B 1 309 ? 56.803 10.640 73.289 1.00 15.27 331 LEU B CA 1
ATOM 4358 C C . LEU B 1 309 ? 57.236 9.703 74.407 1.00 16.34 331 LEU B C 1
ATOM 4359 O O . LEU B 1 309 ? 57.185 10.067 75.588 1.00 16.57 331 LEU B O 1
ATOM 4364 N N . ARG B 1 310 ? 57.695 8.508 74.041 1.00 14.60 332 ARG B N 1
ATOM 4365 C CA . ARG B 1 310 ? 58.160 7.552 75.053 1.00 14.18 332 ARG B CA 1
ATOM 4366 C C . ARG B 1 310 ? 59.276 8.102 75.921 1.00 14.39 332 ARG B C 1
ATOM 4367 O O . ARG B 1 310 ? 59.300 7.852 77.128 1.00 13.66 332 ARG B O 1
ATOM 4375 N N . ALA B 1 311 ? 60.194 8.855 75.311 1.00 15.28 333 ALA B N 1
ATOM 4376 C CA . ALA B 1 311 ? 61.324 9.431 76.044 1.00 17.37 333 ALA B CA 1
ATOM 4377 C C . ALA B 1 311 ? 60.872 10.508 77.025 1.00 15.86 333 ALA B C 1
ATOM 4378 O O . ALA B 1 311 ? 61.293 10.525 78.181 1.00 15.37 333 ALA B O 1
ATOM 4380 N N . LEU B 1 312 ? 60.010 11.411 76.568 1.00 15.13 334 LEU B N 1
ATOM 4381 C CA . LEU B 1 312 ? 59.475 12.427 77.468 1.00 16.09 334 LEU B CA 1
ATOM 4382 C C . LEU B 1 312 ? 58.577 11.820 78.563 1.00 18.15 334 LEU B C 1
ATOM 4383 O O . LEU B 1 312 ? 58.598 12.293 79.689 1.00 16.18 334 LEU B O 1
ATOM 4388 N N . GLN B 1 313 ? 57.807 10.777 78.242 1.00 14.69 335 GLN B N 1
ATOM 4389 C CA . GLN B 1 313 ? 56.999 10.069 79.254 1.00 17.24 335 GLN B CA 1
ATOM 4390 C C . GLN B 1 313 ? 57.882 9.449 80.310 1.00 18.11 335 GLN B C 1
ATOM 4391 O O . GLN B 1 313 ? 57.580 9.480 81.501 1.00 16.66 335 GLN B O 1
ATOM 4397 N N . ALA B 1 314 ? 58.979 8.856 79.857 1.00 14.27 336 ALA B N 1
ATOM 4398 C CA . ALA B 1 314 ? 59.859 8.131 80.756 1.00 16.38 336 ALA B CA 1
ATOM 4399 C C . ALA B 1 314 ? 60.599 9.098 81.665 1.00 15.48 336 ALA B C 1
ATOM 4400 O O . ALA B 1 314 ? 60.930 8.757 82.793 1.00 13.86 336 ALA B O 1
ATOM 4402 N N . GLY B 1 315 ? 60.913 10.285 81.155 1.00 15.09 337 GLY B N 1
ATOM 4403 C CA . GLY B 1 315 ? 61.526 11.301 81.992 1.00 11.77 337 GLY B CA 1
ATOM 4404 C C . GLY B 1 315 ? 62.656 12.121 81.390 1.00 16.05 337 GLY B C 1
ATOM 4405 O O . GLY B 1 315 ? 63.274 12.922 82.103 1.00 16.07 337 GLY B O 1
ATOM 4406 N N . ALA B 1 316 ? 62.934 11.959 80.095 1.00 10.97 338 ALA B N 1
ATOM 4407 C CA . ALA B 1 316 ? 63.939 12.824 79.459 1.00 10.89 338 ALA B CA 1
ATOM 4408 C C . ALA B 1 316 ? 63.413 14.258 79.447 1.00 15.39 338 ALA B C 1
ATOM 4409 O O . ALA B 1 316 ? 62.199 14.472 79.388 1.00 14.55 338 ALA B O 1
ATOM 4411 N N . ASP B 1 317 ? 64.315 15.236 79.507 1.00 11.27 339 ASP B N 1
ATOM 4412 C CA . ASP B 1 317 ? 63.928 16.643 79.358 1.00 15.25 339 ASP B CA 1
ATOM 4413 C C . ASP B 1 317 ? 64.083 17.119 77.927 1.00 16.04 339 ASP B C 1
ATOM 4414 O O . ASP B 1 317 ? 63.547 18.147 77.555 1.00 15.76 339 ASP B O 1
ATOM 4419 N N . ASN B 1 318 ? 64.869 16.400 77.142 1.00 13.29 340 ASN B N 1
ATOM 4420 C CA . ASN B 1 318 ? 65.175 16.860 75.792 1.00 14.54 340 ASN B CA 1
ATOM 4421 C C . ASN B 1 318 ? 65.346 15.685 74.844 1.00 14.87 340 ASN B C 1
ATOM 4422 O O . ASN B 1 318 ? 66.248 14.853 75.018 1.00 16.45 340 ASN B O 1
ATOM 4427 N N . ALA B 1 319 ? 64.458 15.609 73.857 1.00 14.47 341 ALA B N 1
ATOM 4428 C CA . ALA B 1 319 ? 64.434 14.490 72.914 1.00 14.39 341 ALA B CA 1
ATOM 4429 C C . ALA B 1 319 ? 65.236 14.897 71.699 1.00 18.02 341 ALA B C 1
ATOM 4430 O O . ALA B 1 319 ? 64.949 15.918 71.065 1.00 18.26 341 ALA B O 1
ATOM 4432 N N . LEU B 1 320 ? 66.254 14.104 71.383 1.00 16.63 342 LEU B N 1
ATOM 4433 C CA . LEU B 1 320 ? 67.210 14.466 70.343 1.00 15.69 342 LEU B CA 1
ATOM 4434 C C . LEU B 1 320 ? 67.109 13.506 69.164 1.00 12.97 342 LEU B C 1
ATOM 4435 O O . LEU B 1 320 ? 67.078 12.291 69.342 1.00 13.61 342 LEU B O 1
ATOM 4440 N N . TRP B 1 321 ? 67.073 14.050 67.953 1.00 13.24 343 TRP B N 1
ATOM 4441 C CA . TRP B 1 321 ? 67.273 13.239 66.757 1.00 14.34 343 TRP B CA 1
ATOM 4442 C C . TRP B 1 321 ? 67.866 14.103 65.650 1.00 19.18 343 TRP B C 1
ATOM 4443 O O . TRP B 1 321 ? 67.994 15.310 65.806 1.00 19.22 343 TRP B O 1
ATOM 4454 N N . ILE B 1 322 ? 68.261 13.501 64.541 1.00 15.85 344 ILE B N 1
ATOM 4455 C CA . ILE B 1 322 ? 69.205 14.194 63.662 1.00 19.33 344 ILE B CA 1
ATOM 4456 C C . ILE B 1 322 ? 68.632 14.829 62.391 1.00 18.48 344 ILE B C 1
ATOM 4457 O O . ILE B 1 322 ? 69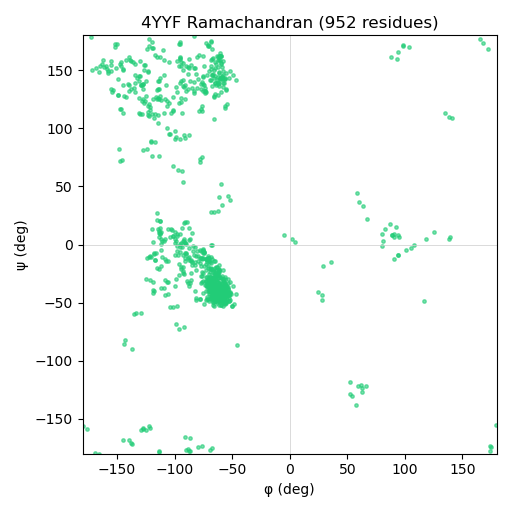.387 15.229 61.503 1.00 19.58 344 ILE B O 1
ATOM 4462 N N . THR B 1 323 ? 67.309 14.946 62.307 1.00 20.83 345 THR B N 1
ATOM 4463 C CA . THR B 1 323 ? 66.689 15.609 61.156 1.00 20.22 345 THR B CA 1
ATOM 4464 C C . THR B 1 323 ? 65.535 16.508 61.578 1.00 24.51 345 THR B C 1
ATOM 4465 O O . THR B 1 323 ? 64.956 16.317 62.641 1.00 20.73 345 THR B O 1
ATOM 4469 N N . THR B 1 324 ? 65.180 17.469 60.730 1.00 21.10 346 THR B N 1
ATOM 4470 C CA . THR B 1 324 ? 64.117 18.407 61.080 1.00 19.06 346 THR B CA 1
ATOM 4471 C C . THR B 1 324 ? 62.759 17.982 60.552 1.00 24.03 346 THR B C 1
ATOM 4472 O O . THR B 1 324 ? 61.733 18.453 61.046 1.00 23.34 346 THR B O 1
ATOM 4476 N N . ALA B 1 325 ? 62.754 17.120 59.537 1.00 17.98 347 ALA B N 1
ATOM 4477 C CA . ALA B 1 325 ? 61.528 16.805 58.809 1.00 22.22 347 ALA B CA 1
ATOM 4478 C C . ALA B 1 325 ? 60.376 16.357 59.705 1.00 22.82 347 ALA B C 1
ATOM 4479 O O . ALA B 1 325 ? 59.219 16.684 59.440 1.00 21.27 347 ALA B O 1
ATOM 4481 N N . GLU B 1 326 ? 60.699 15.617 60.759 1.00 20.93 348 GLU B N 1
ATOM 4482 C CA . GLU B 1 326 ? 59.690 15.007 61.620 1.00 24.41 348 GLU B CA 1
ATOM 4483 C C . GLU B 1 326 ? 59.070 15.951 62.654 1.00 26.62 348 GLU B C 1
ATOM 4484 O O . GLU B 1 326 ? 58.140 15.564 63.361 1.00 21.16 348 GLU B O 1
ATOM 4490 N N . VAL B 1 327 ? 59.573 17.183 62.742 1.00 20.73 349 VAL B N 1
ATOM 4491 C CA . VAL B 1 327 ? 59.146 18.098 63.810 1.00 22.12 349 VAL B CA 1
ATOM 4492 C C . VAL B 1 327 ? 57.625 18.375 63.900 1.00 20.71 349 VAL B C 1
ATOM 4493 O O . VAL B 1 327 ? 57.052 18.267 64.990 1.00 18.59 349 VAL B O 1
ATOM 4497 N N . PRO B 1 328 ? 56.968 18.722 62.772 1.00 20.55 350 PRO B N 1
ATOM 4498 C CA . PRO B 1 328 ? 55.519 18.974 62.862 1.00 24.23 350 PRO B CA 1
ATOM 4499 C C . PRO B 1 328 ? 54.746 17.753 63.341 1.00 23.60 350 PRO B C 1
ATOM 4500 O O . PRO B 1 328 ? 53.857 17.877 64.194 1.00 23.66 350 PRO B O 1
ATOM 450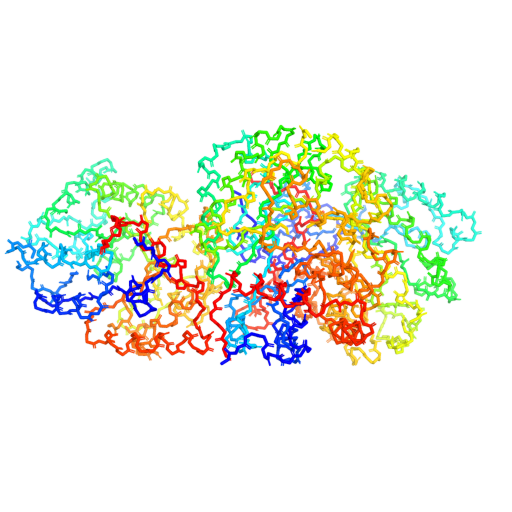4 N N . ALA B 1 329 ? 55.084 16.588 62.797 1.00 20.70 351 ALA B N 1
ATOM 4505 C CA . ALA B 1 329 ? 54.426 15.337 63.184 1.00 26.51 351 ALA B CA 1
ATOM 4506 C C . ALA B 1 329 ? 54.692 14.979 64.648 1.00 25.22 351 ALA B C 1
ATOM 4507 O O . ALA B 1 329 ? 53.804 14.495 65.344 1.00 22.02 351 ALA B O 1
ATOM 4509 N N . VAL B 1 330 ? 55.922 15.194 65.109 1.00 18.79 352 VAL B N 1
ATOM 4510 C CA . VAL B 1 330 ? 56.248 14.995 66.520 1.00 14.29 352 VAL B CA 1
ATOM 4511 C C . VAL B 1 330 ? 55.438 15.930 67.416 1.00 17.19 352 VAL B C 1
ATOM 4512 O O . VAL B 1 330 ? 54.868 15.504 68.427 1.00 16.46 352 VAL B O 1
ATOM 4516 N N . LEU B 1 331 ? 55.388 17.206 67.046 1.00 15.22 353 LEU B N 1
ATOM 4517 C CA . LEU B 1 331 ? 54.637 18.200 67.819 1.00 17.62 353 LEU B CA 1
ATOM 4518 C C . LEU B 1 331 ? 53.134 17.885 67.855 1.00 19.46 353 LEU B C 1
ATOM 4519 O O . LEU B 1 331 ? 52.499 18.026 68.902 1.00 17.37 353 LEU B O 1
ATOM 4524 N N . ASP B 1 332 ? 52.573 17.453 66.722 1.00 20.44 354 ASP B N 1
ATOM 4525 C CA . ASP B 1 332 ? 51.184 16.972 66.693 1.00 23.02 354 ASP B CA 1
ATOM 4526 C C . ASP B 1 332 ? 50.947 15.819 67.669 1.00 21.38 354 ASP B C 1
ATOM 4527 O O . ASP B 1 332 ? 49.976 15.836 68.433 1.00 20.52 354 ASP B O 1
ATOM 4532 N N . ARG B 1 333 ? 51.833 14.825 67.634 1.00 19.47 355 ARG B N 1
ATOM 4533 C CA . ARG B 1 333 ? 51.714 13.657 68.512 1.00 19.79 355 ARG B CA 1
ATOM 4534 C C . ARG B 1 333 ? 51.821 14.039 69.983 1.00 14.51 355 ARG B C 1
ATOM 4535 O O . ARG B 1 333 ? 51.113 13.480 70.821 1.00 21.24 355 ARG B O 1
ATOM 4543 N N . LEU B 1 334 ? 52.704 14.988 70.300 1.00 15.52 356 LEU B N 1
ATOM 4544 C CA . LEU B 1 334 ? 52.874 15.441 71.678 1.00 12.99 356 LEU B CA 1
ATOM 4545 C C . LEU B 1 334 ? 51.682 16.251 72.173 1.00 21.50 356 LEU B C 1
ATOM 4546 O O . LEU B 1 334 ? 51.270 16.107 73.324 1.00 16.82 356 LEU B O 1
ATOM 4551 N N . GLU B 1 335 ? 51.133 17.113 71.323 1.00 18.72 357 GLU B N 1
ATOM 4552 C CA . GLU B 1 335 ? 49.887 17.807 71.672 1.00 17.70 357 GLU B CA 1
ATOM 4553 C C . GLU B 1 335 ? 48.732 16.830 71.918 1.00 20.01 357 GLU B C 1
ATOM 4554 O O . GLU B 1 335 ? 47.930 17.022 72.843 1.00 19.24 357 GLU B O 1
ATOM 4560 N N . GLN B 1 336 ? 48.645 15.787 71.098 1.00 18.59 358 GLN B N 1
ATOM 4561 C CA . GLN B 1 336 ? 47.621 14.753 71.299 1.00 21.86 358 GLN B CA 1
ATOM 4562 C C . GLN B 1 336 ? 47.823 14.054 72.643 1.00 20.46 358 GLN B C 1
ATOM 4563 O O . GLN B 1 336 ? 46.856 13.747 73.356 1.00 17.65 358 GLN B O 1
ATOM 4569 N N . ALA B 1 337 ? 49.085 13.801 72.977 1.00 17.77 359 ALA B N 1
ATOM 4570 C CA . ALA B 1 337 ? 49.446 13.171 74.249 1.00 17.29 359 ALA B CA 1
ATOM 4571 C C . ALA B 1 337 ? 49.118 14.042 75.462 1.00 20.86 359 ALA B C 1
ATOM 4572 O O . ALA B 1 337 ? 48.777 13.524 76.527 1.00 18.60 359 ALA B O 1
ATOM 4574 N N . LEU B 1 338 ? 49.258 15.359 75.326 1.00 18.92 360 LEU B N 1
ATOM 4575 C CA . LEU B 1 338 ? 48.808 16.264 76.387 1.00 21.85 360 LEU B CA 1
ATOM 4576 C C . LEU B 1 338 ? 47.316 16.163 76.577 1.00 23.08 360 LEU B C 1
ATOM 4577 O O . LEU B 1 338 ? 46.827 16.153 77.708 1.00 20.95 360 LEU B O 1
ATOM 4582 N N . ALA B 1 339 ? 46.582 16.083 75.470 1.00 20.49 361 ALA B N 1
ATOM 4583 C CA . ALA B 1 339 ? 45.129 16.066 75.549 1.00 22.89 361 ALA B CA 1
ATOM 4584 C C . ALA B 1 339 ? 44.605 14.741 76.108 1.00 24.12 361 ALA B C 1
ATOM 4585 O O . ALA B 1 339 ? 43.613 14.719 76.825 1.00 25.21 361 ALA B O 1
ATOM 4587 N N . SER B 1 340 ? 45.269 13.638 75.778 1.00 23.26 362 SER B N 1
ATOM 4588 C CA . SER B 1 340 ? 44.799 12.315 76.197 1.00 25.73 362 SER B CA 1
ATOM 4589 C C . SER B 1 340 ? 45.288 11.959 77.601 1.00 24.11 362 SER B C 1
ATOM 4590 O O . SER B 1 340 ? 44.804 11.004 78.212 1.00 25.93 362 SER B O 1
ATOM 4593 N N . GLY B 1 341 ? 46.268 12.707 78.097 1.00 22.66 363 GLY B N 1
ATOM 4594 C CA . GLY B 1 341 ? 46.864 12.418 79.387 1.00 18.59 363 GLY B CA 1
ATOM 4595 C C . GLY B 1 341 ? 48.030 11.449 79.309 1.00 21.74 363 GLY B C 1
ATOM 4596 O O . GLY B 1 341 ? 48.531 11.007 80.337 1.00 16.55 363 GLY B O 1
ATOM 4597 N N . GLU B 1 342 ? 48.473 11.117 78.098 1.00 23.21 364 GLU B N 1
ATOM 4598 C CA . GLU B 1 342 ? 49.654 10.256 77.943 1.00 18.87 364 GLU B CA 1
ATOM 4599 C C . GLU B 1 342 ? 50.932 10.962 78.380 1.00 17.59 364 GLU B C 1
ATOM 4600 O O . GLU B 1 342 ? 51.926 10.321 78.721 1.00 18.19 364 GLU B O 1
ATOM 4606 N N . LEU B 1 343 ? 50.903 12.289 78.345 1.00 16.40 365 LEU B N 1
ATOM 4607 C CA . LEU B 1 343 ? 52.017 13.110 78.820 1.00 18.00 365 LEU B CA 1
ATOM 4608 C C . LEU B 1 343 ? 51.480 14.131 79.827 1.00 22.36 365 LEU B C 1
ATOM 4609 O O . LEU B 1 343 ? 50.532 14.861 79.525 1.00 24.14 365 LEU B O 1
ATOM 4614 N N . ASN B 1 344 ? 52.060 14.148 81.032 1.00 19.76 366 ASN B N 1
ATOM 4615 C CA . ASN B 1 344 ? 51.640 15.064 82.095 1.00 19.70 366 ASN B CA 1
ATOM 4616 C C . ASN B 1 344 ? 51.972 16.505 81.731 1.00 16.12 366 ASN B C 1
ATOM 4617 O O . ASN B 1 344 ? 53.077 16.777 81.278 1.00 16.41 366 ASN B O 1
ATOM 4622 N N . GLN B 1 345 ? 51.055 17.435 81.967 1.00 14.68 367 GLN B N 1
ATOM 4623 C CA . GLN B 1 345 ? 51.399 18.854 81.800 1.00 18.13 367 GLN B CA 1
ATOM 4624 C C . GLN B 1 345 ? 52.574 19.214 82.706 1.00 15.12 367 GLN B C 1
ATOM 4625 O O . GLN B 1 345 ? 53.443 19.992 82.318 1.00 16.28 367 GLN B O 1
ATOM 4631 N N . GLY B 1 346 ? 52.627 18.623 83.899 1.00 14.84 368 GLY B N 1
ATOM 4632 C CA . GLY B 1 346 ? 53.735 18.903 84.810 1.00 13.51 368 GLY B CA 1
ATOM 4633 C C . GLY B 1 346 ? 55.084 18.464 84.276 1.00 16.95 368 GLY B C 1
ATOM 4634 O O . GLY B 1 346 ? 56.120 19.069 84.577 1.00 16.21 368 GLY B O 1
ATOM 4635 N N . ALA B 1 347 ? 55.088 17.390 83.495 1.00 14.28 369 ALA B N 1
ATOM 4636 C CA . ALA B 1 347 ? 56.331 16.866 82.945 1.00 15.82 369 ALA B CA 1
ATOM 4637 C C . ALA B 1 347 ? 56.865 17.817 81.897 1.00 13.46 369 ALA B C 1
ATOM 4638 O O . ALA B 1 347 ? 58.079 17.993 81.758 1.00 13.49 369 ALA B O 1
ATOM 4640 N N . VAL B 1 348 ? 55.959 18.420 81.138 1.00 13.20 370 VAL B N 1
ATOM 4641 C CA . VAL B 1 348 ? 56.370 19.419 80.154 1.00 15.11 370 VAL B CA 1
ATOM 4642 C C . VAL B 1 348 ? 56.930 20.663 80.859 1.00 18.22 370 VAL B C 1
ATOM 4643 O O . VAL B 1 348 ? 58.021 21.137 80.520 1.00 17.99 370 VAL B O 1
ATOM 4647 N N . ASP B 1 349 ? 56.195 21.180 81.843 1.00 14.05 371 ASP B N 1
ATOM 4648 C CA . ASP B 1 349 ? 56.648 22.362 82.580 1.00 18.55 371 ASP B CA 1
ATOM 4649 C C . ASP B 1 349 ? 58.008 22.161 83.253 1.00 19.01 371 ASP B C 1
ATOM 4650 O O . ASP B 1 349 ? 58.879 23.031 83.174 1.00 15.80 371 ASP B O 1
ATOM 4655 N N . ALA B 1 350 ? 58.184 21.026 83.925 1.00 17.53 372 ALA B N 1
ATOM 4656 C CA . ALA B 1 350 ? 59.449 20.723 84.602 1.00 18.50 372 ALA B CA 1
ATOM 4657 C C . ALA B 1 350 ? 60.620 20.686 83.634 1.00 20.35 372 ALA B C 1
ATOM 4658 O O . ALA B 1 350 ? 61.704 21.237 83.896 1.00 15.03 372 ALA B O 1
ATOM 4660 N N . SER B 1 351 ? 60.417 20.012 82.515 1.00 11.09 373 SER B N 1
ATOM 4661 C CA . SER B 1 351 ? 61.484 19.872 81.533 1.00 12.36 373 SER B CA 1
ATOM 4662 C C . SER B 1 351 ? 61.758 21.194 80.835 1.00 16.90 373 SER B C 1
ATOM 4663 O O . SER B 1 351 ? 62.896 21.501 80.470 1.00 16.92 373 SER B O 1
ATOM 4666 N N . LEU B 1 352 ? 60.717 21.986 80.649 1.00 13.70 374 LEU B N 1
ATOM 4667 C CA . LEU B 1 352 ? 60.898 23.297 80.055 1.00 14.93 374 LEU B CA 1
ATOM 4668 C C . LEU B 1 352 ? 61.728 24.169 80.979 1.00 14.64 374 LEU B C 1
ATOM 4669 O O . LEU B 1 352 ? 62.583 24.925 80.520 1.00 12.77 374 LEU B O 1
ATOM 4674 N N . GLN B 1 353 ? 61.472 24.091 82.285 1.00 13.13 375 GLN B N 1
ATOM 4675 C CA . GLN B 1 353 ? 62.262 24.882 83.240 1.00 12.78 375 GLN B CA 1
ATOM 4676 C C . GLN B 1 353 ? 63.723 24.439 83.237 1.00 12.77 375 GLN B C 1
ATOM 4677 O O . GLN B 1 353 ? 64.622 25.264 83.351 1.00 14.16 375 GLN B O 1
ATOM 4683 N N . ARG B 1 354 ? 63.965 23.137 83.138 1.00 12.88 376 ARG B N 1
ATOM 4684 C CA . ARG B 1 354 ? 65.342 22.655 83.157 1.00 13.81 376 ARG B CA 1
ATOM 4685 C C . ARG B 1 354 ? 66.055 23.099 81.904 1.00 15.32 376 ARG B C 1
ATOM 4686 O O . ARG B 1 354 ? 67.225 23.453 81.944 1.00 14.51 376 ARG B O 1
ATOM 4694 N N . ASN B 1 355 ? 65.346 23.079 80.781 1.00 13.08 377 ASN B N 1
ATOM 4695 C CA . ASN B 1 355 ? 65.915 23.587 79.545 1.00 14.98 377 ASN B CA 1
ATOM 4696 C C . ASN B 1 355 ? 66.233 25.070 79.611 1.00 17.42 377 ASN B C 1
ATOM 4697 O O . ASN B 1 355 ? 67.261 25.514 79.087 1.00 18.60 377 ASN B O 1
ATOM 4702 N N . ALA B 1 356 ? 65.370 25.847 80.262 1.00 18.04 378 ALA B N 1
ATOM 4703 C CA . ALA B 1 356 ? 65.588 27.293 80.348 1.00 19.57 378 ALA B CA 1
ATOM 4704 C C . ALA B 1 356 ? 66.681 27.653 81.358 1.00 16.97 378 ALA B C 1
ATOM 4705 O O . ALA B 1 356 ? 67.345 28.678 81.225 1.00 18.87 378 ALA B O 1
ATOM 4707 N N . ALA B 1 357 ? 66.880 26.799 82.355 1.00 15.11 379 ALA B N 1
ATOM 4708 C CA . ALA B 1 357 ? 67.883 27.052 83.395 1.00 19.00 379 ALA B CA 1
ATOM 4709 C C . ALA B 1 357 ? 69.311 27.122 82.856 1.00 22.83 379 ALA B C 1
ATOM 4710 O O . ALA B 1 357 ? 70.179 27.774 83.448 1.00 20.21 379 ALA B O 1
ATOM 4712 N N . VAL B 1 358 ? 69.569 26.451 81.740 1.00 20.43 380 VAL B N 1
ATOM 4713 C CA . VAL B 1 358 ? 70.904 26.488 81.154 1.00 27.93 380 VAL B CA 1
ATOM 4714 C C . VAL B 1 358 ? 70.997 27.476 80.005 1.00 26.77 380 VAL B C 1
ATOM 4715 O O . VAL B 1 358 ? 71.988 27.502 79.294 1.00 28.63 380 VAL B O 1
ATOM 4719 N N . LYS B 1 359 ? 69.967 28.303 79.839 1.00 29.08 381 LYS B N 1
ATOM 4720 C CA . LYS B 1 359 ? 69.957 29.312 78.773 1.00 27.48 381 LYS B CA 1
ATOM 4721 C C . LYS B 1 359 ? 69.855 30.748 79.304 1.00 33.13 381 LYS B C 1
ATOM 4722 O O . LYS B 1 359 ? 69.679 30.961 80.500 1.00 30.85 381 LYS B O 1
ATOM 4728 N N . GLY B 1 360 ? 69.954 31.728 78.405 1.00 33.27 382 GLY B N 1
ATOM 4729 C CA . GLY B 1 360 ? 69.727 33.119 78.762 1.00 34.95 382 GLY B CA 1
ATOM 4730 C C . GLY B 1 360 ? 68.254 33.477 78.924 1.00 43.18 382 GLY B C 1
ATOM 4731 O O . GLY B 1 360 ? 67.389 32.607 78.874 1.00 43.31 382 GLY B O 1
ATOM 4732 N N . PRO B 1 361 ? 67.958 34.775 79.111 1.00 46.99 383 PRO B N 1
ATOM 4733 C CA . PRO B 1 361 ? 66.620 35.289 79.452 1.00 48.02 383 PRO B CA 1
ATOM 4734 C C . PRO B 1 361 ? 65.491 34.966 78.468 1.00 50.05 383 PRO B C 1
ATOM 4735 O O . PRO B 1 361 ? 65.719 34.920 77.257 1.00 51.28 383 PRO B O 1
ATOM 4739 N N . LEU B 1 362 ? 64.286 34.757 79.001 1.00 53.14 384 LEU B N 1
ATOM 4740 C CA . LEU B 1 362 ? 63.077 34.626 78.184 1.00 57.65 384 LEU B CA 1
ATOM 4741 C C . LEU B 1 362 ? 62.841 35.918 77.395 1.00 62.54 384 LEU B C 1
ATOM 4742 O O . LEU B 1 362 ? 63.172 37.008 77.864 1.00 62.43 384 LEU B O 1
ATOM 4744 N N . ARG B 1 363 ? 62.273 35.797 76.197 1.00 64.63 385 ARG B N 1
ATOM 4745 C CA . ARG B 1 363 ? 62.123 36.951 75.308 1.00 66.59 385 ARG B CA 1
ATOM 4746 C C . ARG B 1 363 ? 60.660 37.290 75.026 1.00 66.99 385 ARG B C 1
ATOM 4747 O O . ARG B 1 363 ? 60.148 37.036 73.937 1.00 66.49 385 ARG B O 1
ATOM 4755 N N . CYS C 1 34 ? 99.650 17.504 64.623 1.00 80.27 56 CYS C N 1
ATOM 4756 C CA . CYS C 1 34 ? 98.880 16.870 63.560 1.00 81.55 56 CYS C CA 1
ATOM 4757 C C . CYS C 1 34 ? 97.476 17.472 63.471 1.00 78.88 56 CYS C C 1
ATOM 4758 O O . CYS C 1 34 ? 96.737 17.496 64.457 1.00 81.32 56 CYS C O 1
ATOM 4761 N N . ASP C 1 35 ? 97.124 17.968 62.287 1.00 71.66 57 ASP C N 1
ATOM 4762 C CA . ASP C 1 35 ? 95.815 18.573 62.058 1.00 63.41 57 ASP C CA 1
ATOM 4763 C C . ASP C 1 35 ? 95.312 18.291 60.649 1.00 59.99 57 ASP C C 1
ATOM 4764 O O . ASP C 1 35 ? 96.066 18.373 59.680 1.00 54.60 57 ASP C O 1
ATOM 4769 N N . LEU C 1 36 ? 94.031 17.958 60.548 1.00 56.54 58 LEU C N 1
ATOM 4770 C CA . LEU C 1 36 ? 93.368 17.830 59.257 1.00 51.28 58 LEU C CA 1
ATOM 4771 C C . LEU C 1 36 ? 93.300 19.221 58.626 1.00 50.74 58 LEU C C 1
ATOM 4772 O O . LEU C 1 36 ? 93.440 19.383 57.412 1.00 49.75 58 LEU C O 1
ATOM 4777 N N . ALA C 1 37 ? 93.121 20.228 59.480 1.00 51.73 59 ALA C N 1
ATOM 4778 C CA . ALA C 1 37 ? 93.007 21.622 59.048 1.00 51.63 59 ALA C CA 1
ATOM 4779 C C . ALA C 1 37 ? 94.283 22.171 58.405 1.00 52.45 59 ALA C C 1
ATOM 4780 O O . ALA C 1 37 ? 94.230 23.122 57.620 1.00 52.18 59 ALA C O 1
ATOM 4782 N N . ALA C 1 38 ? 95.423 21.568 58.737 1.00 53.72 60 ALA C N 1
ATOM 4783 C CA . ALA C 1 38 ? 96.720 22.050 58.258 1.00 54.98 60 ALA C CA 1
ATOM 4784 C C . ALA C 1 38 ? 96.992 21.770 56.772 1.00 53.87 60 ALA C C 1
ATOM 4785 O O . ALA C 1 38 ? 97.947 22.306 56.203 1.00 54.93 60 ALA C O 1
ATOM 4787 N N . LEU C 1 39 ? 96.171 20.925 56.152 1.00 52.04 61 LEU C N 1
ATOM 4788 C CA . LEU C 1 39 ? 96.286 20.684 54.717 1.00 51.14 61 LEU C CA 1
ATOM 4789 C C . LEU C 1 39 ? 96.201 22.000 53.958 1.00 51.32 61 LEU C C 1
ATOM 4790 O O . LEU C 1 39 ? 95.343 22.829 54.252 1.00 50.99 61 LEU C O 1
ATOM 4795 N N . PRO C 1 40 ? 97.109 22.208 52.992 1.00 52.32 62 PRO C N 1
ATOM 4796 C CA . PRO C 1 40 ? 96.987 23.374 52.109 1.00 52.50 62 PRO C CA 1
ATOM 4797 C C . PRO C 1 40 ? 95.612 23.377 51.436 1.00 55.19 62 PRO C C 1
ATOM 4798 O O . PRO C 1 40 ? 95.064 22.297 51.189 1.00 49.57 62 PRO C O 1
ATOM 4802 N N . ALA C 1 41 ? 95.068 24.563 51.166 1.00 51.20 63 ALA C N 1
ATOM 4803 C CA . ALA C 1 41 ? 93.715 24.694 50.629 1.00 50.03 63 ALA C CA 1
ATOM 4804 C C . ALA C 1 41 ? 93.501 23.850 49.378 1.00 49.33 63 ALA C C 1
ATOM 4805 O O . ALA C 1 41 ? 92.484 23.167 49.252 1.00 48.05 63 ALA C O 1
ATOM 4807 N N . ARG C 1 42 ? 94.463 23.906 48.454 1.00 50.43 64 ARG C N 1
ATOM 4808 C CA . ARG C 1 42 ? 94.388 23.142 47.205 1.00 50.21 64 ARG C CA 1
ATOM 4809 C C . ARG C 1 42 ? 94.343 21.628 47.469 1.00 48.99 64 ARG C C 1
ATOM 4810 O O . ARG C 1 42 ? 93.626 20.889 46.789 1.00 48.22 64 ARG C O 1
ATOM 4818 N N . ASP C 1 43 ? 95.101 21.176 48.465 1.00 49.11 65 ASP C N 1
ATOM 4819 C CA . ASP C 1 43 ? 95.114 19.763 48.834 1.00 48.30 65 ASP C CA 1
ATOM 4820 C C . ASP C 1 43 ? 93.807 19.300 49.489 1.00 46.87 65 ASP C C 1
ATOM 4821 O O . ASP C 1 43 ? 93.439 18.130 49.381 1.00 46.17 65 ASP C O 1
ATOM 4826 N N . LYS C 1 44 ? 93.110 20.213 50.162 1.00 46.68 66 LYS C N 1
ATOM 4827 C CA . LYS C 1 44 ? 91.799 19.888 50.727 1.00 45.60 66 LYS C CA 1
ATOM 4828 C C . LYS C 1 44 ? 90.827 19.574 49.596 1.00 44.93 66 LYS C C 1
ATOM 4829 O O . LYS C 1 44 ? 90.031 18.635 49.675 1.00 44.18 66 LYS C O 1
ATOM 4835 N N . LEU C 1 45 ? 90.915 20.369 48.536 1.00 45.53 67 LEU C N 1
ATOM 4836 C CA . LEU C 1 45 ? 90.110 20.149 47.342 1.00 45.40 67 LEU C CA 1
ATOM 4837 C C . LEU C 1 45 ? 90.493 18.833 46.667 1.00 45.29 67 LEU C C 1
ATOM 4838 O O . LEU C 1 45 ? 89.627 18.092 46.196 1.00 44.87 67 LEU C O 1
ATOM 4843 N N . ALA C 1 46 ? 91.792 18.543 46.631 1.00 45.88 68 ALA C N 1
ATOM 4844 C CA . ALA C 1 46 ? 92.294 17.316 46.014 1.00 46.04 68 ALA C CA 1
ATOM 4845 C C . ALA C 1 46 ? 91.757 16.064 46.710 1.00 50.93 68 ALA C C 1
ATOM 4846 O O . ALA C 1 46 ? 91.523 15.035 46.064 1.00 45.10 68 ALA C O 1
ATOM 4848 N N . GLN C 1 47 ? 91.571 16.164 48.027 1.00 44.64 69 GLN C N 1
ATOM 4849 C CA . GLN C 1 47 ? 90.976 15.093 48.820 1.00 44.07 69 GLN C CA 1
ATOM 4850 C C . GLN C 1 47 ? 89.553 14.772 48.379 1.00 43.49 69 GLN C C 1
ATOM 4851 O O . GLN C 1 47 ? 89.047 13.680 48.641 1.00 43.31 69 GLN C O 1
ATOM 4857 N N . LEU C 1 48 ? 88.897 15.738 47.740 1.00 43.48 70 LEU C N 1
ATOM 4858 C CA . LEU C 1 48 ? 87.503 15.567 47.335 1.00 43.25 70 LEU C CA 1
ATOM 4859 C C . LEU C 1 48 ? 87.396 14.897 45.956 1.00 43.76 70 LEU C C 1
ATOM 4860 O O . LEU C 1 48 ? 86.301 14.738 45.410 1.00 43.95 70 LEU C O 1
ATOM 4865 N N . LEU C 1 49 ? 88.541 14.498 45.407 1.00 44.24 71 LEU C N 1
ATOM 4866 C CA . LEU C 1 49 ? 88.587 13.939 44.056 1.00 45.06 71 LEU C CA 1
ATOM 4867 C C . LEU C 1 49 ? 88.973 12.458 44.041 1.00 48.69 71 LEU C C 1
ATOM 4868 O O . LEU C 1 49 ? 89.810 12.011 44.834 1.00 44.99 71 LEU C O 1
ATOM 4873 N N . THR C 1 50 ? 88.362 11.708 43.127 1.00 45.79 72 THR C N 1
ATOM 4874 C CA . THR C 1 50 ? 88.772 10.333 42.838 1.00 46.32 72 THR C CA 1
ATOM 4875 C C . THR C 1 50 ? 88.917 10.184 41.320 1.00 47.68 72 THR C C 1
ATOM 4876 O O . THR C 1 50 ? 87.991 10.499 40.570 1.00 48.25 72 THR C O 1
ATOM 4880 N N . VAL C 1 51 ? 90.080 9.722 40.868 1.00 48.47 73 VAL C N 1
ATOM 4881 C CA . VAL C 1 51 ? 90.369 9.683 39.431 1.00 50.76 73 VAL C CA 1
ATOM 4882 C C . VAL C 1 51 ? 90.869 8.321 38.942 1.00 51.81 73 VAL C C 1
ATOM 4883 O O . VAL C 1 51 ? 91.694 7.678 39.592 1.00 50.88 73 VAL C O 1
ATOM 4887 N N . GLY C 1 52 ? 90.367 7.887 37.790 1.00 52.53 74 GLY C N 1
ATOM 4888 C CA . GLY C 1 52 ? 90.830 6.647 37.194 1.00 53.86 74 GLY C CA 1
ATOM 4889 C C . GLY C 1 52 ? 92.268 6.778 36.727 1.00 54.92 74 GLY C C 1
ATOM 4890 O O . GLY C 1 52 ? 92.690 7.855 36.296 1.00 55.38 74 GLY C O 1
ATOM 4891 N N . VAL C 1 53 ? 93.026 5.688 36.817 1.00 55.54 75 VAL C N 1
ATOM 4892 C CA . VAL C 1 53 ? 94.421 5.693 36.386 1.00 56.84 75 VAL C CA 1
ATOM 4893 C C . VAL C 1 53 ? 94.698 4.570 35.391 1.00 58.91 75 VAL C C 1
ATOM 4894 O O . VAL C 1 53 ? 94.064 3.518 35.443 1.00 59.05 75 VAL C O 1
ATOM 4898 N N . THR C 1 54 ? 95.647 4.796 34.485 1.00 61.03 76 THR C N 1
ATOM 4899 C CA . THR C 1 54 ? 95.941 3.825 33.434 1.00 65.68 76 THR C CA 1
ATOM 4900 C C . THR C 1 54 ? 96.955 2.770 33.879 1.00 68.32 76 THR C C 1
ATOM 4901 O O . THR C 1 54 ? 96.894 1.614 33.453 1.00 65.00 76 THR C O 1
ATOM 4905 N N . ASP C 1 55 ? 97.889 3.179 34.733 1.00 66.40 77 ASP C N 1
ATOM 4906 C CA . ASP C 1 55 ? 98.961 2.299 35.183 1.00 67.39 77 ASP C CA 1
ATOM 4907 C C . ASP C 1 55 ? 99.669 2.895 36.397 1.00 67.02 77 ASP C C 1
ATOM 4908 O O . ASP C 1 55 ? 99.315 3.983 36.853 1.00 60.90 77 ASP C O 1
ATOM 4913 N N . ALA C 1 56 ? 100.675 2.186 36.905 1.00 67.46 78 ALA C N 1
ATOM 4914 C CA . ALA C 1 56 ? 101.366 2.585 38.132 1.00 62.54 78 ALA C CA 1
ATOM 4915 C C . ALA C 1 56 ? 102.004 3.967 38.058 1.00 62.62 78 ALA C C 1
ATOM 4916 O O . ALA C 1 56 ? 101.955 4.734 39.023 1.00 61.22 78 ALA C O 1
ATOM 4918 N N . ALA C 1 57 ? 102.616 4.269 36.916 1.00 64.77 79 ALA C N 1
ATOM 4919 C CA . ALA C 1 57 ? 103.308 5.542 36.728 1.00 70.08 79 ALA C CA 1
ATOM 4920 C C . ALA C 1 57 ? 102.325 6.717 36.702 1.00 71.00 79 ALA C C 1
ATOM 4921 O O . ALA C 1 57 ? 102.631 7.813 37.180 1.00 63.09 79 ALA C O 1
ATOM 4923 N N . ASP C 1 58 ? 101.142 6.475 36.145 1.00 62.82 80 ASP C N 1
ATOM 4924 C CA . ASP C 1 58 ? 100.077 7.470 36.119 1.00 61.39 80 ASP C CA 1
ATOM 4925 C C . ASP C 1 58 ? 99.566 7.752 37.536 1.00 60.33 80 ASP C C 1
ATOM 4926 O O . ASP C 1 58 ? 99.426 8.910 37.940 1.00 58.10 80 ASP C O 1
ATOM 4931 N N . ALA C 1 59 ? 99.296 6.688 38.286 1.00 59.65 81 ALA C N 1
ATOM 4932 C CA . ALA C 1 59 ? 98.864 6.818 39.675 1.00 56.17 81 ALA C CA 1
ATOM 4933 C C . ALA C 1 59 ? 99.948 7.446 40.560 1.00 59.12 81 ALA C C 1
ATOM 4934 O O . ALA C 1 59 ? 99.646 8.314 41.384 1.00 55.12 81 ALA C O 1
ATOM 4936 N N . ARG C 1 60 ? 101.198 7.003 40.394 1.00 58.15 82 ARG C N 1
ATOM 4937 C CA . ARG C 1 60 ? 102.317 7.536 41.182 1.00 67.03 82 ARG C CA 1
ATOM 4938 C C . ARG C 1 60 ? 102.456 9.045 40.994 1.00 66.88 82 ARG C C 1
ATOM 4939 O O . ARG C 1 60 ? 102.692 9.777 41.950 1.00 67.20 82 ARG C O 1
ATOM 4947 N N . ALA C 1 61 ? 102.286 9.501 39.758 1.00 59.61 83 ALA C N 1
ATOM 4948 C CA . ALA C 1 61 ? 102.390 10.921 39.438 1.00 60.01 83 ALA C CA 1
ATOM 4949 C C . ALA C 1 61 ? 101.213 11.757 39.961 1.00 61.06 83 ALA C C 1
ATOM 4950 O O . ALA C 1 61 ? 101.419 12.815 40.554 1.00 59.50 83 ALA C O 1
ATOM 4952 N N . VAL C 1 62 ? 99.984 11.298 39.740 1.00 56.62 84 VAL C N 1
ATOM 4953 C CA . VAL C 1 62 ? 98.821 12.078 40.173 1.00 54.90 84 VAL C CA 1
ATOM 4954 C C . VAL C 1 62 ? 98.740 12.196 41.699 1.00 53.45 84 VAL C C 1
ATOM 4955 O O . VAL C 1 62 ? 98.352 13.239 42.227 1.00 53.46 84 VAL C O 1
ATOM 4959 N N . VAL C 1 63 ? 99.125 11.133 42.401 1.00 53.36 85 VAL C N 1
ATOM 4960 C CA . VAL C 1 63 ? 99.150 11.140 43.862 1.00 59.16 85 VAL C CA 1
ATOM 4961 C C . VAL C 1 63 ? 100.297 12.010 44.375 1.00 53.60 85 VAL C C 1
ATOM 4962 O O . VAL C 1 63 ? 100.113 12.821 45.283 1.00 53.00 85 VAL C O 1
ATOM 4966 N N . ALA C 1 64 ? 101.477 11.852 43.782 1.00 56.29 86 ALA C N 1
ATOM 4967 C CA . ALA C 1 64 ? 102.640 12.635 44.200 1.00 60.52 86 ALA C CA 1
ATOM 4968 C C . ALA C 1 64 ? 102.495 14.122 43.874 1.00 61.46 86 ALA C C 1
ATOM 4969 O O . ALA C 1 64 ? 102.808 14.975 44.708 1.00 60.26 86 ALA C O 1
ATOM 4971 N N . ASP C 1 65 ? 102.017 14.427 42.669 1.00 57.19 87 ASP C N 1
ATOM 4972 C CA . ASP C 1 65 ? 101.955 15.808 42.191 1.00 57.86 87 ASP C CA 1
ATOM 4973 C C . ASP C 1 65 ? 100.738 16.596 42.685 1.00 58.46 87 ASP C C 1
ATOM 4974 O O . ASP C 1 65 ? 100.854 17.772 43.021 1.00 56.51 87 ASP C O 1
ATOM 4979 N N . HIS C 1 66 ? 99.575 15.956 42.739 1.00 57.97 88 HIS C N 1
ATOM 4980 C CA . HIS C 1 66 ? 98.346 16.684 43.057 1.00 59.52 88 HIS C CA 1
ATOM 4981 C C . HIS C 1 66 ? 97.642 16.233 44.336 1.00 59.56 88 HIS C C 1
ATOM 4982 O O . HIS C 1 66 ? 96.686 16.877 44.772 1.00 58.74 88 HIS C O 1
ATOM 4989 N N . HIS C 1 67 ? 98.113 15.133 44.920 1.00 61.69 89 HIS C N 1
ATOM 4990 C CA . HIS C 1 67 ? 97.602 14.631 46.197 1.00 60.82 89 HIS C CA 1
ATOM 4991 C C . HIS C 1 67 ? 96.101 14.327 46.188 1.00 58.54 89 HIS C C 1
ATOM 4992 O O . HIS C 1 67 ? 95.390 14.675 47.132 1.00 57.74 89 HIS C O 1
ATOM 4999 N N . VAL C 1 68 ? 95.623 13.681 45.128 1.00 57.62 90 VAL C N 1
ATOM 5000 C CA . VAL C 1 68 ? 94.222 13.271 45.066 1.00 55.58 90 VAL C CA 1
ATOM 5001 C C . VAL C 1 68 ? 93.917 12.268 46.176 1.00 54.99 90 VAL C C 1
ATOM 5002 O O . VAL C 1 68 ? 94.747 11.416 46.502 1.00 55.97 90 VAL C O 1
ATOM 5006 N N . GLY C 1 69 ? 92.731 12.380 46.768 1.00 53.51 91 GLY C N 1
ATOM 5007 C CA . GLY C 1 69 ? 92.362 11.508 47.865 1.00 53.00 91 GLY C CA 1
ATOM 5008 C C . GLY C 1 69 ? 92.203 10.073 47.410 1.00 56.13 91 GLY C C 1
ATOM 5009 O O . GLY C 1 69 ? 92.456 9.138 48.175 1.00 52.87 91 GLY C O 1
ATOM 5010 N N . GLY C 1 70 ? 91.795 9.898 46.154 1.00 51.87 92 GLY C N 1
ATOM 5011 C CA . GLY C 1 70 ? 91.489 8.578 45.638 1.00 51.36 92 GLY C CA 1
ATOM 5012 C C . GLY C 1 70 ? 91.851 8.362 44.179 1.00 51.77 92 GLY C C 1
ATOM 5013 O O . GLY C 1 70 ? 91.876 9.301 43.379 1.00 51.88 92 GLY C O 1
ATOM 5014 N N . ILE C 1 71 ? 92.147 7.109 43.844 1.00 52.15 93 ILE C N 1
ATOM 5015 C CA . ILE C 1 71 ? 92.359 6.686 42.465 1.00 52.51 93 ILE C CA 1
ATOM 5016 C C . ILE C 1 71 ? 91.497 5.456 42.217 1.00 51.54 93 ILE C C 1
ATOM 5017 O O . ILE C 1 71 ? 91.224 4.689 43.145 1.00 51.23 93 ILE C O 1
ATOM 5030 N N . ILE C 1 73 ? 90.602 1.876 39.929 1.00 51.45 95 ILE C N 1
ATOM 5031 C CA . ILE C 1 73 ? 90.959 0.800 39.012 1.00 55.44 95 ILE C CA 1
ATOM 5032 C C . ILE C 1 73 ? 89.753 0.478 38.126 1.00 54.94 95 ILE C C 1
ATOM 5033 O O . ILE C 1 73 ? 88.653 0.249 38.634 1.00 49.99 95 ILE C O 1
ATOM 5038 N N . GLY C 1 74 ? 89.958 0.465 36.810 1.00 51.94 96 GLY C N 1
ATOM 5039 C CA . GLY C 1 74 ? 88.883 0.185 35.869 1.00 51.14 96 GLY C CA 1
ATOM 5040 C C . GLY C 1 74 ? 89.348 -0.704 34.731 1.00 59.12 96 GLY C C 1
ATOM 5041 O O . GLY C 1 74 ? 90.442 -1.269 34.788 1.00 53.92 96 GLY C O 1
ATOM 5042 N N . SER C 1 75 ? 88.527 -0.830 33.691 1.00 52.03 97 SER C N 1
ATOM 5043 C CA . SER C 1 75 ? 88.884 -1.665 32.541 1.00 55.35 97 SER C CA 1
ATOM 5044 C C . SER C 1 75 ? 90.052 -1.070 31.743 1.00 57.29 97 SER C C 1
ATOM 5045 O O . SER C 1 75 ? 90.733 -1.777 30.997 1.00 61.94 97 SER C O 1
ATOM 5048 N N . TRP C 1 76 ? 90.277 0.231 31.924 1.00 55.10 98 TRP C N 1
ATOM 5049 C CA . TRP C 1 76 ? 91.357 0.966 31.265 1.00 55.95 98 TRP C CA 1
ATOM 5050 C C . TRP C 1 76 ? 92.676 0.844 32.036 1.00 59.39 98 TRP C C 1
ATOM 5051 O O . TRP C 1 76 ? 93.646 1.549 31.738 1.00 58.42 98 TRP C O 1
ATOM 5062 N N . THR C 1 77 ? 92.700 -0.043 33.028 1.00 57.04 99 THR C N 1
ATOM 5063 C CA . THR C 1 77 ? 93.820 -0.145 33.963 1.00 58.10 99 THR C CA 1
ATOM 5064 C C . THR C 1 77 ? 94.630 -1.421 33.729 1.00 60.39 99 THR C C 1
ATOM 5065 O O . THR C 1 77 ? 94.075 -2.454 33.353 1.00 60.13 99 THR C O 1
ATOM 5069 N N . ASP C 1 78 ? 95.941 -1.333 33.942 1.00 61.86 100 ASP C N 1
ATOM 5070 C CA . ASP C 1 78 ? 96.840 -2.483 33.867 1.00 66.47 100 ASP C CA 1
ATOM 5071 C C . ASP C 1 78 ? 96.293 -3.705 34.609 1.00 65.34 100 ASP C C 1
ATOM 5072 O O . ASP C 1 78 ? 96.685 -3.998 35.740 1.00 63.15 100 ASP C O 1
ATOM 5077 N N . ILE C 1 90 ? 103.165 3.151 46.388 1.00 75.49 112 ILE C N 1
ATOM 5078 C CA . ILE C 1 90 ? 102.470 4.418 46.202 1.00 72.80 112 ILE C CA 1
ATOM 5079 C C . ILE C 1 90 ? 101.596 4.747 47.409 1.00 71.56 112 ILE C C 1
ATOM 5080 O O . ILE C 1 90 ? 101.645 5.861 47.936 1.00 70.93 112 ILE C O 1
ATOM 5085 N N . ALA C 1 91 ? 100.802 3.772 47.842 1.00 65.36 113 ALA C N 1
ATOM 5086 C CA . ALA C 1 91 ? 99.907 3.958 48.981 1.00 64.08 113 ALA C CA 1
ATOM 5087 C C . ALA C 1 91 ? 100.657 4.174 50.295 1.00 65.56 113 ALA C C 1
ATOM 5088 O O . ALA C 1 91 ? 100.151 4.837 51.199 1.00 64.89 113 ALA C O 1
ATOM 5090 N N . ALA C 1 92 ? 101.861 3.612 50.396 1.00 67.71 114 ALA C N 1
ATOM 5091 C CA . ALA C 1 92 ? 102.680 3.770 51.596 1.00 69.43 114 ALA C CA 1
ATOM 5092 C C . ALA C 1 92 ? 103.224 5.192 51.705 1.00 70.17 114 ALA C C 1
ATOM 5093 O O . ALA C 1 92 ? 103.419 5.712 52.805 1.00 70.84 114 ALA C O 1
ATOM 5095 N N . SER C 1 93 ? 103.468 5.812 50.553 1.00 71.33 115 SER C N 1
ATOM 5096 C CA . SER C 1 93 ? 104.028 7.161 50.485 1.00 71.06 115 SER C CA 1
ATOM 5097 C C . SER C 1 93 ? 102.956 8.233 50.663 1.00 71.74 115 SER C C 1
ATOM 5098 O O . SER C 1 93 ? 103.270 9.403 50.885 1.00 71.61 115 SER C O 1
ATOM 5101 N N . ALA C 1 94 ? 101.694 7.833 50.544 1.00 67.01 116 ALA C N 1
ATOM 5102 C CA . ALA C 1 94 ? 100.575 8.758 50.703 1.00 68.51 116 ALA C CA 1
ATOM 5103 C C . ALA C 1 94 ? 100.531 9.352 52.116 1.00 69.86 116 ALA C C 1
ATOM 5104 O O . ALA C 1 94 ? 100.563 8.619 53.107 1.00 65.99 116 ALA C O 1
ATOM 5106 N N . ALA C 1 95 ? 100.455 10.679 52.196 1.00 65.64 117 ALA C N 1
ATOM 5107 C CA . ALA C 1 95 ? 100.420 11.389 53.475 1.00 70.60 117 ALA C CA 1
ATOM 5108 C C . ALA C 1 95 ? 99.973 12.838 53.273 1.00 71.38 117 ALA C C 1
ATOM 5109 O O . ALA C 1 95 ? 100.271 13.432 52.236 1.00 73.95 117 ALA C O 1
ATOM 5111 N N . PRO C 1 96 ? 99.274 13.421 54.269 1.00 69.93 118 PRO C N 1
ATOM 5112 C CA . PRO C 1 96 ? 98.918 12.834 55.570 1.00 70.53 118 PRO C CA 1
ATOM 5113 C C . PRO C 1 96 ? 97.774 11.820 55.529 1.00 68.65 118 PRO C C 1
ATOM 5114 O O . PRO C 1 96 ? 97.785 10.892 56.337 1.00 63.26 118 PRO C O 1
ATOM 5118 N N . LEU C 1 97 ? 96.809 11.989 54.629 1.00 61.17 119 LEU C N 1
ATOM 5119 C CA . LEU C 1 97 ? 95.723 11.021 54.532 1.00 59.39 119 LEU C CA 1
ATOM 5120 C C . LEU C 1 97 ? 96.122 9.815 53.679 1.00 59.45 119 LEU C C 1
ATOM 5121 O O . LEU C 1 97 ? 96.804 9.965 52.663 1.00 60.08 119 LEU C O 1
ATOM 5126 N N . PRO C 1 98 ? 95.712 8.611 54.110 1.00 58.96 120 PRO C N 1
ATOM 5127 C CA . PRO C 1 98 ? 95.909 7.375 53.342 1.00 58.93 120 PRO C CA 1
ATOM 5128 C C . PRO C 1 98 ? 95.242 7.476 51.978 1.00 57.49 120 PRO C C 1
ATOM 5129 O O . PRO C 1 98 ? 94.264 8.212 51.826 1.00 56.09 120 PRO C O 1
ATOM 5133 N N . LEU C 1 99 ? 95.762 6.745 51.001 1.00 57.95 121 LEU C N 1
ATOM 5134 C CA . LEU C 1 99 ? 95.198 6.773 49.659 1.00 56.81 121 LEU C CA 1
ATOM 5135 C C . LEU C 1 99 ? 94.005 5.831 49.546 1.00 55.20 121 LEU C C 1
ATOM 5136 O O . LEU C 1 99 ? 94.081 4.666 49.939 1.00 55.53 121 LEU C O 1
ATOM 5141 N N . ALA C 1 100 ? 92.899 6.339 49.012 1.00 53.58 122 ALA C N 1
ATOM 5142 C CA . ALA C 1 100 ? 91.768 5.483 48.691 1.00 52.15 122 ALA C CA 1
ATOM 5143 C C . ALA C 1 100 ? 91.995 4.830 47.328 1.00 58.98 122 ALA C C 1
ATOM 5144 O O . ALA C 1 100 ? 92.365 5.496 46.354 1.00 52.60 122 ALA C O 1
ATOM 5146 N N . VAL C 1 101 ? 91.791 3.519 47.270 1.00 52.26 123 VAL C N 1
ATOM 5147 C CA . VAL C 1 101 ? 91.894 2.785 46.019 1.00 52.42 123 VAL C CA 1
ATOM 5148 C C . VAL C 1 101 ? 90.551 2.111 45.764 1.00 54.60 123 VAL C C 1
ATOM 5149 O O . VAL C 1 101 ? 90.118 1.250 46.532 1.00 50.70 123 VAL C O 1
ATOM 5153 N N . SER C 1 102 ? 89.888 2.528 44.691 1.00 49.99 124 SER C N 1
ATOM 5154 C CA . SER C 1 102 ? 88.526 2.091 44.419 1.00 48.54 124 SER C CA 1
ATOM 5155 C C . SER C 1 102 ? 88.427 1.267 43.138 1.00 48.70 124 SER C C 1
ATOM 5156 O O . SER C 1 102 ? 89.316 1.314 42.284 1.00 49.76 124 SER C O 1
ATOM 5159 N N . VAL C 1 103 ? 87.330 0.522 43.011 1.00 47.75 125 VAL C N 1
ATOM 5160 C CA . VAL C 1 103 ? 87.129 -0.389 41.890 1.00 47.96 125 VAL C CA 1
ATOM 5161 C C . VAL C 1 103 ? 85.642 -0.715 41.723 1.00 46.58 125 VAL C C 1
ATOM 5162 O O . VAL C 1 103 ? 84.874 -0.634 42.685 1.00 45.70 125 VAL C O 1
ATOM 5166 N N . ASP C 1 104 ? 85.243 -1.052 40.496 1.00 46.50 126 ASP C N 1
ATOM 5167 C CA . ASP C 1 104 ? 83.938 -1.654 40.229 1.00 52.50 126 ASP C CA 1
ATOM 5168 C C . ASP C 1 104 ? 84.059 -3.178 40.286 1.00 49.31 126 ASP C C 1
ATOM 5169 O O . ASP C 1 104 ? 84.381 -3.820 39.283 1.00 47.21 126 ASP C O 1
ATOM 5174 N N . GLU C 1 105 ? 83.816 -3.753 41.460 1.00 46.25 127 GLU C N 1
ATOM 5175 C CA . GLU C 1 105 ? 83.834 -5.207 41.615 1.00 47.06 127 GLU C CA 1
ATOM 5176 C C . GLU C 1 105 ? 82.463 -5.710 42.086 1.00 49.34 127 GLU C C 1
ATOM 5177 O O . GLU C 1 105 ? 82.270 -6.024 43.265 1.00 46.01 127 GLU C O 1
ATOM 5183 N N . GLU C 1 106 ? 81.514 -5.758 41.152 1.00 45.43 128 GLU C N 1
ATOM 5184 C CA . GLU C 1 106 ? 80.166 -6.243 41.430 1.00 49.51 128 GLU C CA 1
ATOM 5185 C C . GLU C 1 106 ? 80.071 -7.750 41.227 1.00 51.23 128 GLU C C 1
ATOM 5186 O O . GLU C 1 106 ? 79.314 -8.431 41.922 1.00 45.43 128 GLU C O 1
ATOM 5192 N N . GLY C 1 107 ? 80.839 -8.259 40.266 1.00 46.73 129 GLY C N 1
ATOM 5193 C CA . GLY C 1 107 ? 80.674 -9.618 39.785 1.00 47.73 129 GLY C CA 1
ATOM 5194 C C . GLY C 1 107 ? 79.852 -9.604 38.504 1.00 47.40 129 GLY C C 1
ATOM 5195 O O . GLY C 1 107 ? 79.308 -8.564 38.121 1.00 46.30 129 GLY C O 1
ATOM 5196 N N . GLY C 1 108 ? 79.765 -10.749 37.833 1.00 48.46 130 GLY C N 1
ATOM 5197 C CA . GLY C 1 108 ? 79.015 -10.845 36.592 1.00 48.39 130 GLY C CA 1
ATOM 5198 C C . GLY C 1 108 ? 79.626 -10.039 35.456 1.00 53.79 130 GLY C C 1
ATOM 5199 O O . GLY C 1 108 ? 80.782 -10.255 35.082 1.00 49.81 130 GLY C O 1
ATOM 5200 N N . ARG C 1 109 ? 78.848 -9.110 34.904 1.00 47.53 131 ARG C N 1
ATOM 5201 C CA . ARG C 1 109 ? 79.310 -8.274 33.796 1.00 47.73 131 ARG C CA 1
ATOM 5202 C C . ARG C 1 109 ? 80.275 -7.180 34.248 1.00 48.53 131 ARG C C 1
ATOM 5203 O O . ARG C 1 109 ? 81.075 -6.683 33.453 1.00 48.13 131 ARG C O 1
ATOM 5211 N N . VAL C 1 110 ? 80.185 -6.798 35.522 1.00 46.60 132 VAL C N 1
ATOM 5212 C CA . VAL C 1 110 ? 81.033 -5.739 36.062 1.00 46.37 132 VAL C CA 1
ATOM 5213 C C . VAL C 1 110 ? 81.941 -6.285 37.166 1.00 47.07 132 VAL C C 1
ATOM 5214 O O . VAL C 1 110 ? 81.596 -6.260 38.352 1.00 46.41 132 VAL C O 1
ATOM 5218 N N . SER C 1 111 ? 83.103 -6.785 36.753 1.00 48.53 133 SER C N 1
ATOM 5219 C CA . SER C 1 111 ? 84.055 -7.413 37.663 1.00 51.44 133 SER C CA 1
ATOM 5220 C C . SER C 1 111 ? 85.476 -7.164 37.159 1.00 54.87 133 SER C C 1
ATOM 5221 O O . SER C 1 111 ? 86.076 -8.022 36.503 1.00 52.31 133 SER C O 1
ATOM 5224 N N . ARG C 1 112 ? 86.013 -5.989 37.474 1.00 50.54 134 ARG C N 1
ATOM 5225 C CA . ARG C 1 112 ? 87.289 -5.549 36.909 1.00 54.78 134 ARG C CA 1
ATOM 5226 C C . ARG C 1 112 ? 88.482 -6.327 37.459 1.00 56.82 134 ARG C C 1
ATOM 5227 O O . ARG C 1 112 ? 89.590 -6.239 36.923 1.00 54.77 134 ARG C O 1
ATOM 5235 N N . LEU C 1 113 ? 88.243 -7.095 38.520 1.00 53.34 135 LEU C N 1
ATOM 5236 C CA . LEU C 1 113 ? 89.304 -7.840 39.191 1.00 54.91 135 LEU C CA 1
ATOM 5237 C C . LEU C 1 113 ? 89.160 -9.353 39.032 1.00 56.59 135 LEU C C 1
ATOM 5238 O O . LEU C 1 113 ? 89.878 -10.121 39.680 1.00 57.25 135 LEU C O 1
ATOM 5243 N N . ALA C 1 114 ? 88.237 -9.774 38.170 1.00 55.44 136 ALA C N 1
ATOM 5244 C CA . ALA C 1 114 ? 87.977 -11.195 37.935 1.00 56.42 136 ALA C CA 1
ATOM 5245 C C . ALA C 1 114 ? 89.242 -11.969 37.545 1.00 58.66 136 ALA C C 1
ATOM 5246 O O . ALA C 1 114 ? 89.424 -13.123 37.941 1.00 59.85 136 ALA C O 1
ATOM 5248 N N . SER C 1 115 ? 90.117 -11.321 36.780 1.00 59.34 137 SER C N 1
ATOM 5249 C CA . SER C 1 115 ? 91.383 -11.926 36.363 1.00 67.83 137 SER C CA 1
ATOM 5250 C C . SER C 1 115 ? 92.286 -12.274 37.554 1.00 70.25 137 SER C C 1
ATOM 5251 O O . SER C 1 115 ? 93.158 -13.138 37.453 1.00 64.67 137 SER C O 1
ATOM 5254 N N . LEU C 1 116 ? 92.071 -11.597 38.679 1.00 61.47 138 LEU C N 1
ATOM 5255 C CA . LEU C 1 116 ? 92.942 -11.751 39.841 1.00 62.48 138 LEU C CA 1
ATOM 5256 C C . LEU C 1 116 ? 92.277 -12.489 40.998 1.00 62.11 138 LEU C C 1
ATOM 5257 O O . LEU C 1 116 ? 92.920 -13.271 41.697 1.00 63.61 138 LEU C O 1
ATOM 5262 N N . ILE C 1 117 ? 90.988 -12.238 41.201 1.00 60.21 139 ILE C N 1
ATOM 5263 C CA . ILE C 1 117 ? 90.286 -12.810 42.345 1.00 60.84 139 ILE C CA 1
ATOM 5264 C C . ILE C 1 117 ? 89.252 -13.865 41.936 1.00 61.51 139 ILE C C 1
ATOM 5265 O O . ILE C 1 117 ? 88.544 -14.411 42.782 1.00 60.64 139 ILE C O 1
ATOM 5270 N N . GLY C 1 118 ? 89.172 -14.151 40.639 1.00 59.99 140 GLY C N 1
ATOM 5271 C CA . GLY C 1 118 ? 88.273 -15.182 40.148 1.00 60.12 140 GLY C CA 1
ATOM 5272 C C . GLY C 1 118 ? 86.882 -14.656 39.845 1.00 58.10 140 GLY C C 1
ATOM 5273 O O . GLY C 1 118 ? 86.491 -13.590 40.333 1.00 56.51 140 GLY C O 1
ATOM 5274 N N . SER C 1 119 ? 86.133 -15.414 39.048 1.00 58.30 141 SER C N 1
ATOM 5275 C CA . SER C 1 119 ? 84.799 -15.004 38.607 1.00 56.63 141 SER C CA 1
ATOM 5276 C C . SER C 1 119 ? 83.720 -15.116 39.680 1.00 55.47 141 SER C C 1
ATOM 5277 O O . SER C 1 119 ? 83.810 -15.921 40.610 1.00 56.25 141 SER C O 1
ATOM 5280 N N . GLN C 1 120 ? 82.691 -14.292 39.528 1.00 53.72 142 GLN C N 1
ATOM 5281 C CA . GLN C 1 120 ? 81.498 -14.370 40.354 1.00 52.61 142 GLN C CA 1
ATOM 5282 C C . GLN C 1 120 ? 80.279 -14.117 39.469 1.00 51.55 142 GLN C C 1
ATOM 5283 O O . GLN C 1 120 ? 80.310 -13.241 38.598 1.00 50.92 142 GLN C O 1
ATOM 5289 N N . PRO C 1 121 ? 79.208 -14.899 39.678 1.00 51.50 143 PRO C N 1
ATOM 5290 C CA . PRO C 1 121 ? 77.955 -14.685 38.942 1.00 57.74 143 PRO C CA 1
ATOM 5291 C C . PRO C 1 121 ? 77.404 -13.283 39.196 1.00 54.11 143 PRO C C 1
ATOM 5292 O O . PRO C 1 121 ? 77.811 -12.631 40.166 1.00 48.17 143 PRO C O 1
ATOM 5296 N N . SER C 1 122 ? 76.498 -12.829 38.333 1.00 47.95 144 SER C N 1
ATOM 5297 C CA . SER C 1 122 ? 75.877 -11.516 38.492 1.00 46.34 144 SER C CA 1
ATOM 5298 C C . SER C 1 122 ? 75.084 -11.436 39.796 1.00 45.50 144 SER C C 1
ATOM 5299 O O . SER C 1 122 ? 74.718 -12.459 40.379 1.00 46.10 144 SER C O 1
ATOM 5302 N N . ALA C 1 123 ? 74.809 -10.215 40.242 1.00 44.23 145 ALA C N 1
ATOM 5303 C CA . ALA C 1 123 ? 73.976 -10.005 41.423 1.00 43.42 145 ALA C CA 1
ATOM 5304 C C . ALA C 1 123 ? 72.613 -10.698 41.278 1.00 43.54 145 ALA C C 1
ATOM 5305 O O . ALA C 1 123 ? 72.147 -11.375 42.194 1.00 43.61 145 ALA C O 1
ATOM 5307 N N . ARG C 1 124 ? 71.978 -10.530 40.120 1.00 43.16 146 ARG C N 1
ATOM 5308 C CA . ARG C 1 124 ? 70.694 -11.173 39.869 1.00 43.25 146 ARG C CA 1
ATOM 5309 C C . ARG C 1 124 ? 70.807 -12.698 39.953 1.00 44.63 146 ARG C C 1
ATOM 5310 O O . ARG C 1 124 ? 69.938 -13.366 40.520 1.00 44.84 146 ARG C O 1
ATOM 5318 N N . GLU C 1 125 ? 71.889 -13.244 39.406 1.00 45.70 147 GLU C N 1
ATOM 5319 C CA . GLU C 1 125 ? 72.092 -14.692 39.429 1.00 47.21 147 GLU C CA 1
ATOM 5320 C C . GLU C 1 125 ? 72.413 -15.197 40.843 1.00 53.50 147 GLU C C 1
ATOM 5321 O O . GLU C 1 125 ? 72.086 -16.336 41.202 1.00 48.60 147 GLU C O 1
ATOM 5327 N N . LEU C 1 126 ? 73.046 -14.341 41.642 1.00 46.86 148 LEU C N 1
ATOM 5328 C CA . LEU C 1 126 ? 73.304 -14.665 43.039 1.00 47.16 148 LEU C CA 1
ATOM 5329 C C . LEU C 1 126 ? 71.985 -14.798 43.803 1.00 46.65 148 LEU C C 1
ATOM 5330 O O . LEU C 1 126 ? 71.805 -15.722 44.603 1.00 47.52 148 LEU C O 1
ATOM 5335 N N . ALA C 1 127 ? 71.055 -13.887 43.528 1.00 45.37 149 ALA C N 1
ATOM 5336 C CA . ALA C 1 127 ? 69.750 -13.899 44.185 1.00 44.88 149 ALA C CA 1
ATOM 5337 C C . ALA C 1 127 ? 68.923 -15.136 43.812 1.00 45.99 149 ALA C C 1
ATOM 5338 O O . ALA C 1 127 ? 68.186 -15.676 44.638 1.00 46.22 149 ALA C O 1
ATOM 5340 N N . ARG C 1 128 ? 69.043 -15.577 42.566 1.00 46.49 150 ARG C N 1
ATOM 5341 C CA . ARG C 1 128 ? 68.320 -16.759 42.103 1.00 47.62 150 ARG C CA 1
ATOM 5342 C C . ARG C 1 128 ? 68.846 -18.063 42.717 1.00 49.19 150 ARG C C 1
ATOM 5343 O O . ARG C 1 128 ? 68.089 -19.015 42.914 1.00 50.11 150 ARG C O 1
ATOM 5351 N N . THR C 1 129 ? 70.139 -18.103 43.030 1.00 49.63 151 THR C N 1
ATOM 5352 C CA . THR C 1 129 ? 70.816 -19.375 43.304 1.00 51.40 151 THR C CA 1
ATOM 5353 C C . THR C 1 129 ? 71.450 -19.529 44.694 1.00 61.97 151 THR C C 1
ATOM 5354 O O . THR C 1 129 ? 71.879 -20.625 45.059 1.00 53.38 151 THR C O 1
ATOM 5358 N N . LYS C 1 130 ? 71.536 -18.440 45.455 1.00 50.50 152 LYS C N 1
ATOM 5359 C CA . LYS C 1 130 ? 72.169 -18.490 46.775 1.00 52.21 152 LYS C CA 1
ATOM 5360 C C . LYS C 1 130 ? 71.285 -17.855 47.847 1.00 51.21 152 LYS C C 1
ATOM 5361 O O . LYS C 1 130 ? 70.421 -17.033 47.539 1.00 48.56 152 LYS C O 1
ATOM 5367 N N . THR C 1 131 ? 71.513 -18.235 49.104 1.00 51.82 153 THR C N 1
ATOM 5368 C CA . THR C 1 131 ? 70.871 -17.573 50.235 1.00 49.82 153 THR C CA 1
ATOM 5369 C C . THR C 1 131 ? 71.606 -16.268 50.516 1.00 51.54 153 THR C C 1
ATOM 5370 O O . THR C 1 131 ? 72.733 -16.081 50.056 1.00 48.90 153 THR C O 1
ATOM 5374 N N . ALA C 1 132 ? 70.971 -15.375 51.270 1.00 46.44 154 ALA C N 1
ATOM 5375 C CA . ALA C 1 132 ? 71.607 -14.122 51.671 1.00 49.41 154 ALA C CA 1
ATOM 5376 C C . ALA C 1 132 ? 72.906 -14.377 52.438 1.00 49.92 154 ALA C C 1
ATOM 5377 O O . ALA C 1 132 ? 73.892 -13.660 52.266 1.00 49.95 154 ALA C O 1
ATOM 5379 N N . ASP C 1 133 ? 72.904 -15.405 53.281 1.00 50.48 155 ASP C N 1
ATOM 5380 C CA . ASP C 1 133 ? 74.075 -15.715 54.097 1.00 53.11 155 ASP C CA 1
ATOM 5381 C C . ASP C 1 133 ? 75.241 -16.214 53.251 1.00 55.36 155 ASP C C 1
ATOM 5382 O O . ASP C 1 133 ? 76.399 -15.892 53.524 1.00 51.22 155 ASP C O 1
ATOM 5387 N N . GLU C 1 134 ? 74.931 -16.993 52.219 1.00 50.28 156 GLU C N 1
ATOM 5388 C CA . GLU C 1 134 ? 75.954 -17.460 51.295 1.00 50.67 156 GLU C CA 1
ATOM 5389 C C . GLU C 1 134 ? 76.560 -16.272 50.553 1.00 49.26 156 GLU C C 1
ATOM 5390 O O . GLU C 1 134 ? 77.774 -16.197 50.373 1.00 49.85 156 GLU C O 1
ATOM 5396 N N . VAL C 1 135 ? 75.701 -15.342 50.138 1.00 47.56 157 VAL C N 1
ATOM 5397 C CA . VAL C 1 135 ? 76.146 -14.111 49.487 1.00 46.25 157 VAL C CA 1
ATOM 5398 C C . VAL C 1 135 ? 77.067 -13.309 50.417 1.00 46.69 157 VAL C C 1
ATOM 5399 O O . VAL C 1 135 ? 78.062 -12.730 49.975 1.00 46.51 157 VAL C O 1
ATOM 5403 N N . TYR C 1 136 ? 76.736 -13.285 51.705 1.00 47.45 158 TYR C N 1
ATOM 5404 C CA . TYR C 1 136 ? 77.604 -12.642 52.689 1.00 48.35 158 TYR C CA 1
ATOM 5405 C C . TYR C 1 136 ? 79.014 -13.229 52.653 1.00 49.85 158 TYR C C 1
ATOM 5406 O O . TYR C 1 136 ? 80.001 -12.491 52.604 1.00 49.99 158 TYR C O 1
ATOM 5415 N N . GLY C 1 137 ? 79.101 -14.558 52.687 1.00 51.16 159 GLY C N 1
ATOM 5416 C CA . GLY C 1 137 ? 80.382 -15.243 52.659 1.00 52.91 159 GLY C CA 1
ATOM 5417 C C . GLY C 1 137 ? 81.143 -15.015 51.364 1.00 52.16 159 GLY C C 1
ATOM 5418 O O . GLY C 1 137 ? 82.371 -14.896 51.362 1.00 53.22 159 GLY C O 1
ATOM 5419 N N . ILE C 1 138 ? 80.411 -14.956 50.256 1.00 50.52 160 ILE C N 1
ATOM 5420 C CA . ILE C 1 138 ? 81.010 -14.679 48.956 1.00 49.80 160 ILE C CA 1
ATOM 5421 C C . ILE C 1 138 ? 81.670 -13.293 48.936 1.00 49.06 160 ILE C C 1
ATOM 5422 O O . ILE C 1 138 ? 82.822 -13.147 48.520 1.00 49.62 160 ILE C O 1
ATOM 5427 N N . ALA C 1 139 ? 80.940 -12.283 49.401 1.00 47.83 161 ALA C N 1
ATOM 5428 C CA . ALA C 1 139 ? 81.464 -10.919 49.463 1.00 50.69 161 ALA C CA 1
ATOM 5429 C C . ALA C 1 139 ? 82.618 -10.804 50.465 1.00 48.96 161 ALA C C 1
ATOM 5430 O O . ALA C 1 139 ? 83.591 -10.091 50.219 1.00 49.13 161 ALA C O 1
ATOM 5432 N N . LEU C 1 140 ? 82.495 -11.495 51.595 1.00 50.44 162 LEU C N 1
ATOM 5433 C CA . LEU C 1 140 ? 83.567 -11.528 52.590 1.00 52.59 162 LEU C CA 1
ATOM 5434 C C . LEU C 1 140 ? 84.857 -12.058 51.962 1.00 59.51 162 LEU C C 1
ATOM 5435 O O . LEU C 1 140 ? 85.911 -11.421 52.046 1.00 54.57 162 LEU C O 1
ATOM 5440 N N . ASP C 1 141 ? 84.757 -13.222 51.323 1.00 54.08 163 ASP C N 1
ATOM 5441 C CA . ASP C 1 141 ? 85.903 -13.848 50.670 1.00 66.14 163 ASP C CA 1
ATOM 5442 C C . ASP C 1 141 ? 86.486 -12.956 49.574 1.00 64.47 163 ASP C C 1
ATOM 5443 O O . ASP C 1 141 ? 87.704 -12.777 49.492 1.00 55.45 163 ASP C O 1
ATOM 5448 N N . ARG C 1 142 ? 85.618 -12.389 48.741 1.00 51.94 164 ARG C N 1
ATOM 5449 C CA . ARG C 1 142 ? 86.079 -11.546 47.644 1.00 50.84 164 ARG C CA 1
ATOM 5450 C C . ARG C 1 142 ? 86.621 -10.212 48.148 1.00 50.69 164 ARG C C 1
ATOM 5451 O O . ARG C 1 142 ? 87.592 -9.689 47.602 1.00 50.96 164 ARG C O 1
ATOM 5459 N N . GLY C 1 143 ? 86.004 -9.681 49.201 1.00 50.45 165 GLY C N 1
ATOM 5460 C CA . GLY C 1 143 ? 86.474 -8.455 49.823 1.00 50.65 165 GLY C CA 1
ATOM 5461 C C . GLY C 1 143 ? 87.887 -8.616 50.352 1.00 52.98 165 GLY C C 1
ATOM 5462 O O . GLY C 1 143 ? 88.733 -7.738 50.178 1.00 53.26 165 GLY C O 1
ATOM 5463 N N . ARG C 1 144 ? 88.141 -9.754 50.992 1.00 54.84 166 ARG C N 1
ATOM 5464 C CA . ARG C 1 144 ? 89.452 -10.053 51.561 1.00 57.51 166 ARG C CA 1
ATOM 5465 C C . ARG C 1 144 ? 90.544 -10.087 50.499 1.00 57.89 166 ARG C C 1
ATOM 5466 O O . ARG C 1 144 ? 91.629 -9.532 50.692 1.00 59.25 166 ARG C O 1
ATOM 5474 N N . LYS C 1 145 ? 90.245 -10.732 49.376 1.00 56.84 167 LYS C N 1
ATOM 5475 C CA . LYS C 1 145 ? 91.195 -10.842 48.276 1.00 59.20 167 LYS C CA 1
ATOM 5476 C C . LYS C 1 145 ? 91.421 -9.472 47.642 1.00 57.17 167 LYS C C 1
ATOM 5477 O O . LYS C 1 145 ? 92.529 -9.138 47.220 1.00 56.75 167 LYS C O 1
ATOM 5491 N N . ARG C 1 147 ? 91.100 -6.552 49.300 1.00 57.74 169 ARG C N 1
ATOM 5492 C CA . ARG C 1 147 ? 91.894 -5.820 50.284 1.00 63.28 169 ARG C CA 1
ATOM 5493 C C . ARG C 1 147 ? 93.373 -6.135 50.138 1.00 66.90 169 ARG C C 1
ATOM 5494 O O . ARG C 1 147 ? 94.212 -5.233 50.117 1.00 59.55 169 ARG C O 1
ATOM 5502 N N . ASP C 1 148 ? 93.680 -7.425 50.036 1.00 69.02 170 ASP C N 1
ATOM 5503 C CA . ASP C 1 148 ? 95.056 -7.896 49.895 1.00 72.05 170 ASP C CA 1
ATOM 5504 C C . ASP C 1 148 ? 95.724 -7.378 48.617 1.00 68.83 170 ASP C C 1
ATOM 5505 O O . ASP C 1 148 ? 96.949 -7.405 48.492 1.00 71.05 170 ASP C O 1
ATOM 5510 N N . LEU C 1 149 ? 94.914 -6.911 47.672 1.00 61.63 171 LEU C N 1
ATOM 5511 C CA . LEU C 1 149 ? 95.427 -6.318 46.441 1.00 61.21 171 LEU C CA 1
ATOM 5512 C C . LEU C 1 149 ? 95.631 -4.805 46.580 1.00 61.47 171 LEU C C 1
ATOM 5513 O O . LEU C 1 149 ? 96.176 -4.162 45.682 1.00 57.47 171 LEU C O 1
ATOM 5518 N N . GLY C 1 150 ? 95.192 -4.244 47.705 1.00 57.85 172 GLY C N 1
ATOM 5519 C CA . GLY C 1 150 ? 95.345 -2.822 47.957 1.00 57.61 172 GLY C CA 1
ATOM 5520 C C . GLY C 1 150 ? 94.062 -2.018 47.804 1.00 55.10 172 GLY C C 1
ATOM 5521 O O . GLY C 1 150 ? 94.050 -0.811 48.048 1.00 54.88 172 GLY C O 1
ATOM 5522 N N . VAL C 1 151 ? 92.980 -2.679 47.401 1.00 53.41 173 VAL C N 1
ATOM 5523 C CA . VAL C 1 151 ? 91.692 -2.000 47.232 1.00 51.21 173 VAL C CA 1
ATOM 5524 C C . VAL C 1 151 ? 91.052 -1.659 48.584 1.00 61.25 173 VAL C C 1
ATOM 5525 O O . VAL C 1 151 ? 90.951 -2.515 49.465 1.00 52.63 173 VAL C O 1
ATOM 5529 N N . THR C 1 152 ? 90.630 -0.406 48.745 1.00 50.77 174 THR C N 1
ATOM 5530 C CA . THR C 1 152 ? 90.058 0.058 50.008 1.00 51.29 174 THR C CA 1
ATOM 5531 C C . THR C 1 152 ? 88.565 0.365 49.882 1.00 49.30 174 THR C C 1
ATOM 5532 O O . THR C 1 152 ? 87.854 0.456 50.882 1.00 49.57 174 THR C O 1
ATOM 5536 N N . VAL C 1 153 ? 88.103 0.543 48.647 1.00 47.50 175 VAL C N 1
ATOM 5537 C CA . VAL C 1 153 ? 86.708 0.892 48.385 1.00 45.77 175 VAL C CA 1
ATOM 5538 C C . VAL C 1 153 ? 86.180 0.124 47.172 1.00 48.20 175 VAL C C 1
ATOM 5539 O O . VAL C 1 153 ? 86.837 0.080 46.131 1.00 45.00 175 VAL C O 1
ATOM 5543 N N . ASP C 1 154 ? 85.003 -0.482 47.299 1.00 43.53 176 ASP C N 1
ATOM 5544 C CA . ASP C 1 154 ? 84.371 -1.134 46.150 1.00 42.37 176 ASP C CA 1
ATOM 5545 C C . ASP C 1 154 ? 83.062 -0.417 45.836 1.00 41.07 176 ASP C C 1
ATOM 5546 O O . ASP C 1 154 ? 82.232 -0.217 46.725 1.00 41.01 176 ASP C O 1
ATOM 5551 N N . PHE C 1 155 ? 82.887 0.002 44.584 1.00 41.08 177 PHE C N 1
ATOM 5552 C CA . PHE C 1 155 ? 81.626 0.620 44.170 1.00 42.11 177 PHE C CA 1
ATOM 5553 C C . PHE C 1 155 ? 80.569 -0.470 43.985 1.00 45.53 177 PHE C C 1
ATOM 5554 O O . PHE C 1 155 ? 80.224 -0.860 42.863 1.00 38.41 177 PHE C O 1
ATOM 5562 N N . ALA C 1 156 ? 80.085 -0.955 45.127 1.00 39.08 178 ALA C N 1
ATOM 5563 C CA . ALA C 1 156 ? 79.172 -2.085 45.218 1.00 42.30 178 ALA C CA 1
ATOM 5564 C C . ALA C 1 156 ? 78.717 -2.150 46.674 1.00 39.37 178 ALA C C 1
ATOM 5565 O O . ALA C 1 156 ? 79.481 -1.784 47.576 1.00 40.17 178 ALA C O 1
ATOM 5567 N N . PRO C 1 157 ? 77.488 -2.638 46.921 1.00 39.09 179 PRO C N 1
ATOM 5568 C CA . PRO C 1 157 ? 76.587 -3.277 45.954 1.00 38.51 179 PRO C CA 1
ATOM 5569 C C . PRO C 1 157 ? 75.676 -2.307 45.215 1.00 37.82 179 PRO C C 1
ATOM 5570 O O . PRO C 1 157 ? 75.339 -1.237 45.734 1.00 37.76 179 PRO C O 1
ATOM 5574 N N . VAL C 1 158 ? 75.284 -2.700 44.006 1.00 37.54 180 VAL C N 1
ATOM 5575 C CA . VAL C 1 158 ? 74.183 -2.052 43.312 1.00 37.22 180 VAL C CA 1
ATOM 5576 C C . VAL C 1 158 ? 72.915 -2.338 44.104 1.00 43.84 180 VAL C C 1
ATOM 5577 O O . VAL C 1 158 ? 72.630 -3.498 44.419 1.00 37.56 180 VAL C O 1
ATOM 5581 N N . VAL C 1 159 ? 72.170 -1.286 44.444 1.00 37.27 181 VAL C N 1
ATOM 5582 C CA . VAL C 1 159 ? 70.871 -1.451 45.105 1.00 37.49 181 VAL C CA 1
ATOM 5583 C C . VAL C 1 159 ? 69.734 -0.964 44.185 1.00 37.58 181 VAL C C 1
ATOM 5584 O O . VAL C 1 159 ? 68.597 -0.768 44.625 1.00 37.91 181 VAL C O 1
ATOM 5588 N N . ASP C 1 160 ? 70.058 -0.765 42.910 1.00 39.06 182 ASP C N 1
ATOM 5589 C CA . ASP C 1 160 ? 69.037 -0.482 41.909 1.00 38.91 182 ASP C CA 1
ATOM 5590 C C . ASP C 1 160 ? 68.040 -1.643 41.865 1.00 46.46 182 ASP C C 1
ATOM 5591 O O . ASP C 1 160 ? 68.426 -2.809 42.013 1.00 39.90 182 ASP C O 1
ATOM 5596 N N . VAL C 1 161 ? 66.766 -1.309 41.677 1.00 39.32 183 VAL C N 1
ATOM 5597 C CA . VAL C 1 161 ? 65.686 -2.290 41.639 1.00 39.83 183 VAL C CA 1
ATOM 5598 C C . VAL C 1 161 ? 65.112 -2.359 40.219 1.00 39.95 183 VAL C C 1
ATOM 5599 O O . VAL C 1 161 ? 64.693 -1.334 39.675 1.00 39.61 183 VAL C O 1
ATOM 5603 N N . THR C 1 162 ? 65.090 -3.551 39.619 1.00 40.53 184 THR C N 1
ATOM 5604 C CA . THR C 1 162 ? 64.609 -3.678 38.233 1.00 40.76 184 THR C CA 1
ATOM 5605 C C . THR C 1 162 ? 64.382 -5.123 37.775 1.00 41.55 184 THR C C 1
ATOM 5606 O O . THR C 1 162 ? 65.030 -6.050 38.262 1.00 41.90 184 THR C O 1
ATOM 5610 N N . ASP C 1 163 ? 63.451 -5.305 36.840 1.00 41.91 185 ASP C N 1
ATOM 5611 C CA . ASP C 1 163 ? 63.270 -6.598 36.182 1.00 42.73 185 ASP C CA 1
ATOM 5612 C C . ASP C 1 163 ? 63.669 -6.496 34.711 1.00 42.87 185 ASP C C 1
ATOM 5613 O O . ASP C 1 163 ? 63.260 -7.313 33.884 1.00 43.57 185 ASP C O 1
ATOM 5618 N N . ALA C 1 164 ? 64.469 -5.477 34.401 1.00 42.26 186 ALA C N 1
ATOM 5619 C CA . ALA C 1 164 ? 64.914 -5.223 33.034 1.00 42.38 186 ALA C CA 1
ATOM 5620 C C . ALA C 1 164 ? 65.797 -6.356 32.515 1.00 42.99 186 ALA C C 1
ATOM 5621 O O . ALA C 1 164 ? 66.473 -7.031 33.295 1.00 43.10 186 ALA C O 1
ATOM 5623 N N . ALA C 1 165 ? 65.782 -6.551 31.196 1.00 43.47 187 ALA C N 1
ATOM 5624 C CA . ALA C 1 165 ? 66.613 -7.558 30.534 1.00 44.14 187 ALA C CA 1
ATOM 5625 C C . ALA C 1 165 ? 68.061 -7.517 31.033 1.00 56.25 187 ALA C C 1
ATOM 5626 O O . ALA C 1 165 ? 68.614 -6.441 31.278 1.00 43.15 187 ALA C O 1
ATOM 5628 N N . ALA C 1 166 ? 68.656 -8.700 31.174 1.00 44.47 188 ALA C N 1
ATOM 5629 C CA . ALA C 1 166 ? 69.957 -8.871 31.828 1.00 44.36 188 ALA C CA 1
ATOM 5630 C C . ALA C 1 166 ? 71.091 -8.025 31.249 1.00 44.03 188 ALA C C 1
ATOM 5631 O O . ALA C 1 166 ? 71.890 -7.464 31.999 1.00 43.53 188 ALA C O 1
ATOM 5633 N N . ASP C 1 167 ? 71.170 -7.942 29.924 1.00 44.38 189 ASP C N 1
ATOM 5634 C CA . ASP C 1 167 ? 72.291 -7.244 29.291 1.00 48.11 189 ASP C CA 1
ATOM 5635 C C . ASP C 1 167 ? 72.074 -5.730 29.098 1.00 47.39 189 ASP C C 1
ATOM 5636 O O . ASP C 1 167 ? 72.824 -5.082 28.365 1.00 44.38 189 ASP C O 1
ATOM 5641 N N . THR C 1 168 ? 71.060 -5.170 29.759 1.00 42.94 190 THR C N 1
ATOM 5642 C CA . THR C 1 168 ? 70.831 -3.720 29.711 1.00 42.26 190 THR C CA 1
ATOM 5643 C C . THR C 1 168 ? 71.731 -3.012 30.735 1.00 41.64 190 THR C C 1
ATOM 5644 O O . THR C 1 168 ? 72.488 -3.677 31.445 1.00 41.77 190 THR C O 1
ATOM 5648 N N . VAL C 1 169 ? 71.655 -1.681 30.804 1.00 41.07 191 VAL C N 1
ATOM 5649 C CA . VAL C 1 169 ? 72.594 -0.893 31.627 1.00 40.57 191 VAL C CA 1
ATOM 5650 C C . VAL C 1 169 ? 72.688 -1.346 33.093 1.00 40.37 191 VAL C C 1
ATOM 5651 O O . VAL C 1 169 ? 73.784 -1.442 33.648 1.00 40.38 191 VAL C O 1
ATOM 5655 N N . ILE C 1 170 ? 71.547 -1.626 33.716 1.00 40.27 192 ILE C N 1
ATOM 5656 C CA . ILE C 1 170 ? 71.561 -2.204 35.059 1.00 40.24 192 ILE C CA 1
ATOM 5657 C C . ILE C 1 170 ? 71.355 -3.709 34.918 1.00 46.04 192 ILE C C 1
ATOM 5658 O O . ILE C 1 170 ? 72.272 -4.493 35.167 1.00 41.30 192 ILE C O 1
ATOM 5663 N N . GLY C 1 171 ? 70.156 -4.101 34.493 1.00 41.16 193 GLY C N 1
ATOM 5664 C CA . GLY C 1 171 ? 69.861 -5.494 34.191 1.00 41.91 193 GLY C CA 1
ATOM 5665 C C . GLY C 1 171 ? 70.218 -6.465 35.308 1.00 42.22 193 GLY C C 1
ATOM 5666 O O . GLY C 1 171 ? 69.690 -6.362 36.419 1.00 41.99 193 GLY C O 1
ATOM 5667 N N . ASP C 1 172 ? 71.128 -7.394 35.015 1.00 42.81 194 ASP C N 1
ATOM 5668 C CA . ASP C 1 172 ? 71.522 -8.421 35.982 1.00 43.28 194 ASP C CA 1
ATOM 5669 C C . ASP C 1 172 ? 72.455 -7.907 37.095 1.00 42.89 194 ASP C C 1
ATOM 5670 O O . ASP C 1 172 ? 72.808 -8.653 38.018 1.00 43.29 194 ASP C O 1
ATOM 5675 N N . ARG C 1 173 ? 72.852 -6.638 37.010 1.00 42.20 195 ARG C N 1
ATOM 5676 C CA . ARG C 1 173 ? 73.615 -6.020 38.101 1.00 41.84 195 ARG C CA 1
ATOM 5677 C C . ARG C 1 173 ? 72.709 -5.744 39.305 1.00 41.52 195 ARG C C 1
ATOM 5678 O O . ARG C 1 173 ? 73.190 -5.422 40.394 1.00 41.37 195 ARG C O 1
ATOM 5686 N N . SER C 1 174 ? 71.397 -5.856 39.095 1.00 41.50 196 SER C N 1
ATOM 5687 C CA . SER C 1 174 ? 70.419 -5.695 40.175 1.00 42.46 196 SER C CA 1
ATOM 5688 C C . SER C 1 174 ? 70.091 -7.034 40.829 1.00 42.06 196 SER C C 1
ATOM 5689 O O . SER C 1 174 ? 69.879 -8.035 40.145 1.00 42.66 196 SER C O 1
ATOM 5692 N N . PHE C 1 175 ? 70.045 -7.041 42.158 1.00 42.09 197 PHE C N 1
ATOM 5693 C CA . PHE C 1 175 ? 69.703 -8.247 42.898 1.00 42.84 197 PHE C CA 1
ATOM 5694 C C . PHE C 1 175 ? 68.242 -8.675 42.704 1.00 43.62 197 PHE C C 1
ATOM 5695 O O . PHE C 1 175 ? 67.899 -9.837 42.922 1.00 43.88 197 PHE C O 1
ATOM 5703 N N . GLY C 1 176 ? 67.380 -7.748 42.292 1.00 42.55 198 GLY C N 1
ATOM 5704 C CA . GLY C 1 176 ? 65.979 -8.089 42.109 1.00 42.85 198 GLY C CA 1
ATOM 5705 C C . GLY C 1 176 ? 65.035 -6.936 41.809 1.00 45.26 198 GLY C C 1
ATOM 5706 O O . GLY C 1 176 ? 65.392 -5.760 41.939 1.00 41.56 198 GLY C O 1
ATOM 5707 N N . SER C 1 177 ? 63.817 -7.290 41.407 1.00 42.62 199 SER C N 1
ATOM 5708 C CA . SER C 1 177 ? 62.762 -6.315 41.152 1.00 42.24 199 SER C CA 1
ATOM 5709 C C . SER C 1 177 ? 61.919 -6.066 42.406 1.00 51.21 199 SER C C 1
ATOM 5710 O O . SER C 1 177 ? 61.150 -5.106 42.469 1.00 41.91 199 SER C O 1
ATOM 5713 N N . ASP C 1 178 ? 62.055 -6.944 43.395 1.00 42.77 200 ASP C N 1
ATOM 5714 C CA . ASP C 1 178 ? 61.402 -6.765 44.687 1.00 42.89 200 ASP C CA 1
ATOM 5715 C C . ASP C 1 178 ? 62.390 -6.059 45.612 1.00 42.39 200 ASP C C 1
ATOM 5716 O O . ASP C 1 178 ? 63.421 -6.630 45.971 1.00 42.59 200 ASP C O 1
ATOM 5721 N N . PRO C 1 179 ? 62.076 -4.812 46.000 1.00 41.82 201 PRO C N 1
ATOM 5722 C CA . PRO C 1 179 ? 62.955 -4.023 46.878 1.00 41.39 201 PRO C CA 1
ATOM 5723 C C . PRO C 1 179 ? 63.364 -4.746 48.170 1.00 41.91 201 PRO C C 1
ATOM 5724 O O . PRO C 1 179 ? 64.472 -4.521 48.664 1.00 41.75 201 PRO C O 1
ATOM 5728 N N . ALA C 1 180 ? 62.497 -5.601 48.706 1.00 42.62 202 ALA C N 1
ATOM 5729 C CA . ALA C 1 180 ? 62.835 -6.355 49.920 1.00 43.26 202 ALA C CA 1
ATOM 5730 C C . ALA C 1 180 ? 63.967 -7.360 49.669 1.00 47.56 202 ALA C C 1
ATOM 5731 O O . ALA C 1 180 ? 64.845 -7.540 50.517 1.00 43.86 202 ALA C O 1
ATOM 5733 N N . VAL C 1 181 ? 63.930 -8.015 48.508 1.00 43.78 203 VAL C N 1
ATOM 5734 C CA . VAL C 1 181 ? 64.997 -8.921 48.072 1.00 44.14 203 VAL C CA 1
ATOM 5735 C C . VAL C 1 181 ? 66.335 -8.186 47.898 1.00 43.53 203 VAL C C 1
ATOM 5736 O O . VAL C 1 181 ? 67.390 -8.690 48.300 1.00 43.88 203 VAL C O 1
ATOM 5740 N N . VAL C 1 182 ? 66.286 -6.996 47.301 1.00 42.69 204 VAL C N 1
ATOM 5741 C CA . VAL C 1 182 ? 67.478 -6.164 47.156 1.00 42.13 204 VAL C CA 1
ATOM 5742 C C . VAL C 1 182 ? 68.070 -5.821 48.526 1.00 42.18 204 VAL C C 1
ATOM 5743 O O . VAL C 1 182 ? 69.258 -6.045 48.772 1.00 42.36 204 VAL C O 1
ATOM 5747 N N . THR C 1 183 ? 67.229 -5.294 49.414 1.00 42.12 205 THR C N 1
ATOM 5748 C CA . THR C 1 183 ? 67.658 -4.948 50.768 1.00 44.80 205 THR C CA 1
ATOM 5749 C C . THR C 1 183 ? 68.356 -6.127 51.443 1.00 43.11 205 THR C C 1
ATOM 5750 O O . THR C 1 183 ? 69.433 -5.978 52.018 1.00 43.22 205 THR C O 1
ATOM 5754 N N . GLU C 1 184 ? 67.736 -7.299 51.351 1.00 43.78 206 GLU C N 1
ATOM 5755 C CA . GLU C 1 184 ? 68.265 -8.503 51.984 1.00 44.73 206 GLU C CA 1
ATOM 5756 C C . GLU C 1 184 ? 69.608 -8.929 51.385 1.00 44.84 206 GLU C C 1
ATOM 5757 O O . GLU C 1 184 ? 70.565 -9.201 52.112 1.00 45.30 206 GLU C O 1
ATOM 5763 N N . TYR C 1 185 ? 69.681 -8.981 50.059 1.00 44.49 207 TYR C N 1
ATOM 5764 C CA . TYR C 1 185 ? 70.892 -9.457 49.392 1.00 44.69 207 TYR C CA 1
ATOM 5765 C C . TYR C 1 185 ? 72.005 -8.403 49.274 1.00 44.05 207 TYR C C 1
ATOM 5766 O O . TYR C 1 185 ? 73.164 -8.685 49.587 1.00 44.44 207 TYR C O 1
ATOM 5775 N N . ALA C 1 186 ? 71.663 -7.197 48.826 1.00 43.17 208 ALA C N 1
ATOM 5776 C CA . ALA C 1 186 ? 72.654 -6.121 48.781 1.00 48.51 208 ALA C CA 1
ATOM 5777 C C . ALA C 1 186 ? 73.156 -5.799 50.195 1.00 42.86 208 ALA C C 1
ATOM 5778 O O . ALA C 1 186 ? 74.319 -5.418 50.386 1.00 42.87 208 ALA C O 1
ATOM 5780 N N . GLY C 1 187 ? 72.274 -5.957 51.179 1.00 43.13 209 GLY C N 1
ATOM 5781 C CA . GLY C 1 187 ? 72.644 -5.772 52.574 1.00 43.52 209 GLY C CA 1
ATOM 5782 C C . GLY C 1 187 ? 73.750 -6.730 52.971 1.00 44.37 209 GLY C C 1
ATOM 5783 O O . GLY C 1 187 ? 74.739 -6.336 53.594 1.00 44.53 209 GLY C O 1
ATOM 5784 N N . ALA C 1 188 ? 73.588 -7.991 52.581 1.00 44.98 210 ALA C N 1
ATOM 5785 C CA . ALA C 1 188 ? 74.567 -9.024 52.893 1.00 45.92 210 ALA C CA 1
ATOM 5786 C C . ALA C 1 188 ? 75.891 -8.796 52.164 1.00 46.43 210 ALA C C 1
ATOM 5787 O O . ALA C 1 188 ? 76.963 -9.022 52.731 1.00 46.35 210 ALA C O 1
ATOM 5789 N N . TYR C 1 189 ? 75.815 -8.356 50.908 1.00 45.04 211 TYR C N 1
ATOM 5790 C CA . TYR C 1 189 ? 77.020 -8.113 50.114 1.00 44.91 211 TYR C CA 1
ATOM 5791 C C . TYR C 1 189 ? 77.851 -6.974 50.703 1.00 44.59 211 TYR C C 1
ATOM 5792 O O . TYR C 1 189 ? 79.080 -7.061 50.780 1.00 45.00 211 TYR C O 1
ATOM 5801 N N . ALA C 1 190 ? 77.174 -5.910 51.121 1.00 43.93 212 ALA C N 1
ATOM 5802 C CA . ALA C 1 190 ? 77.851 -4.776 51.742 1.00 43.67 212 ALA C CA 1
ATOM 5803 C C . ALA C 1 190 ? 78.439 -5.175 53.096 1.00 44.98 212 ALA C C 1
ATOM 5804 O O . ALA C 1 190 ? 79.509 -4.703 53.484 1.00 44.73 212 ALA C O 1
ATOM 5806 N N . ARG C 1 191 ? 77.725 -6.047 53.803 1.00 45.10 213 ARG C N 1
ATOM 5807 C CA . ARG C 1 191 ? 78.163 -6.550 55.103 1.00 46.05 213 ARG C CA 1
ATOM 5808 C C . ARG C 1 191 ? 79.470 -7.333 54.962 1.00 46.85 213 ARG C C 1
ATOM 5809 O O . ARG C 1 191 ? 80.404 -7.157 55.752 1.00 47.40 213 ARG C O 1
ATOM 5817 N N . GLY C 1 192 ? 79.529 -8.190 53.944 1.00 46.98 214 GLY C N 1
ATOM 5818 C CA . GLY C 1 192 ? 80.717 -8.979 53.662 1.00 47.77 214 GLY C CA 1
ATOM 5819 C C . GLY C 1 192 ? 81.932 -8.127 53.332 1.00 50.94 214 GLY C C 1
ATOM 5820 O O . GLY C 1 192 ? 83.017 -8.341 53.885 1.00 48.30 214 GLY C O 1
ATOM 5821 N N . LEU C 1 193 ? 81.750 -7.170 52.424 1.00 46.50 215 LEU C N 1
ATOM 5822 C CA . LEU C 1 193 ? 82.815 -6.243 52.052 1.00 46.23 215 LEU C CA 1
ATOM 5823 C C . LEU C 1 193 ? 83.301 -5.477 53.277 1.00 46.44 215 LEU C C 1
ATOM 5824 O O . LEU C 1 193 ? 84.506 -5.347 53.514 1.00 46.98 215 LEU C O 1
ATOM 5829 N N . ARG C 1 194 ? 82.344 -4.986 54.054 1.00 47.42 216 ARG C N 1
ATOM 5830 C CA . ARG C 1 194 ? 82.621 -4.239 55.278 1.00 46.33 216 ARG C CA 1
ATOM 5831 C C . ARG C 1 194 ? 83.448 -5.077 56.255 1.00 47.57 216 ARG C C 1
ATOM 5832 O O . ARG C 1 194 ? 84.477 -4.622 56.759 1.00 48.02 216 ARG C O 1
ATOM 5840 N N . ASP C 1 195 ? 83.004 -6.310 56.495 1.00 48.21 217 ASP C N 1
ATOM 5841 C CA . ASP C 1 195 ? 83.687 -7.208 57.428 1.00 55.06 217 ASP C CA 1
ATOM 5842 C C . ASP C 1 195 ? 85.053 -7.663 56.912 1.00 57.96 217 ASP C C 1
ATOM 5843 O O . ASP C 1 195 ? 85.835 -8.270 57.647 1.00 57.38 217 ASP C O 1
ATOM 5848 N N . ALA C 1 196 ? 85.328 -7.370 55.642 1.00 49.48 218 ALA C N 1
ATOM 5849 C CA . ALA C 1 196 ? 86.626 -7.659 55.044 1.00 50.02 218 ALA C CA 1
ATOM 5850 C C . ALA C 1 196 ? 87.520 -6.419 55.052 1.00 54.97 218 ALA C C 1
ATOM 5851 O O . ALA C 1 196 ? 88.667 -6.467 54.604 1.00 50.18 218 ALA C O 1
ATOM 5853 N N . GLY C 1 197 ? 86.992 -5.308 55.560 1.00 49.05 219 GLY C N 1
ATOM 5854 C CA . GLY C 1 197 ? 87.754 -4.076 55.645 1.00 48.82 219 GLY C CA 1
ATOM 5855 C C . GLY C 1 197 ? 87.679 -3.220 54.391 1.00 48.46 219 GLY C C 1
ATOM 5856 O O . GLY C 1 197 ? 88.512 -2.337 54.191 1.00 47.72 219 GLY C O 1
ATOM 5857 N N . VAL C 1 198 ? 86.686 -3.478 53.543 1.00 47.04 220 VAL C N 1
ATOM 5858 C CA . VAL C 1 198 ? 86.475 -2.675 52.340 1.00 46.08 220 VAL C CA 1
ATOM 5859 C C . VAL C 1 198 ? 85.243 -1.791 52.520 1.00 47.96 220 VAL C C 1
ATOM 5860 O O . VAL C 1 198 ? 84.223 -2.246 53.043 1.00 45.09 220 VAL C O 1
ATOM 5864 N N . LEU C 1 199 ? 85.338 -0.533 52.094 1.00 44.50 221 LEU C N 1
ATOM 5865 C CA . LEU C 1 199 ? 84.191 0.370 52.128 1.00 43.64 221 LEU C CA 1
ATOM 5866 C C . LEU C 1 199 ? 83.222 0.060 50.986 1.00 42.98 221 LEU C C 1
ATOM 5867 O O . LEU C 1 199 ? 83.577 0.182 49.812 1.00 42.73 221 LEU C O 1
ATOM 5872 N N . PRO C 1 200 ? 81.990 -0.350 51.328 1.00 42.77 222 PRO C N 1
ATOM 5873 C CA . PRO C 1 200 ? 80.987 -0.553 50.279 1.00 42.18 222 PRO C CA 1
ATOM 5874 C C . PRO C 1 200 ? 80.308 0.769 49.910 1.00 41.34 222 PRO C C 1
ATOM 5875 O O . PRO C 1 200 ? 80.219 1.688 50.738 1.00 41.22 222 PRO C O 1
ATOM 5879 N N . VAL C 1 201 ? 79.845 0.861 48.668 1.00 40.85 223 VAL C N 1
ATOM 5880 C CA . VAL C 1 201 ? 79.164 2.053 48.182 1.00 40.13 223 VAL C CA 1
ATOM 5881 C C . VAL C 1 201 ? 77.846 1.661 47.516 1.00 39.78 223 VAL C C 1
ATOM 5882 O O . VAL C 1 201 ? 77.843 1.011 46.459 1.00 39.81 223 VAL C O 1
ATOM 5886 N N . LEU C 1 202 ? 76.733 2.046 48.136 1.00 39.51 224 LEU C N 1
ATOM 5887 C CA . LEU C 1 202 ? 75.411 1.749 47.586 1.00 39.24 224 LEU C CA 1
ATOM 5888 C C . LEU C 1 202 ? 75.144 2.644 46.371 1.00 38.70 224 LEU C C 1
ATOM 5889 O O . LEU C 1 202 ? 75.353 3.862 46.435 1.00 38.41 224 LEU C O 1
ATOM 5894 N N . LYS C 1 203 ? 74.681 2.048 45.273 1.00 38.66 225 LYS C N 1
ATOM 5895 C CA . LYS C 1 203 ? 74.479 2.792 44.027 1.00 38.29 225 LYS C CA 1
ATOM 5896 C C . LYS C 1 203 ? 73.287 2.223 43.240 1.00 38.25 225 LYS C C 1
ATOM 5897 O O . LYS C 1 203 ? 72.935 1.056 43.437 1.00 38.60 225 LYS C O 1
ATOM 5903 N N . HIS C 1 204 ? 72.649 3.024 42.374 1.00 37.92 226 HIS C N 1
ATOM 5904 C CA . HIS C 1 204 ? 72.972 4.437 42.148 1.00 37.58 226 HIS C CA 1
ATOM 5905 C C . HIS C 1 204 ? 71.810 5.345 42.602 1.00 37.28 226 HIS C C 1
ATOM 5906 O O . HIS C 1 204 ? 70.743 5.370 41.981 1.00 37.21 226 HIS C O 1
ATOM 5913 N N . PHE C 1 205 B 72.041 6.096 43.675 1.00 37.19 227 PHE C N 1
ATOM 5914 C CA . PHE C 1 205 B 71.020 6.928 44.314 1.00 37.02 227 PHE C CA 1
ATOM 5915 C C . PHE C 1 205 B 70.523 8.075 43.422 1.00 36.77 227 PHE C C 1
ATOM 5916 O O . PHE C 1 205 B 71.320 8.730 42.749 1.00 36.71 227 PHE C O 1
ATOM 5924 N N . PRO C 1 206 ? 69.201 8.335 43.430 1.00 36.72 228 PRO C N 1
ATOM 5925 C CA . PRO C 1 206 ? 68.184 7.597 44.188 1.00 36.86 228 PRO C CA 1
ATOM 5926 C C . PRO C 1 206 ? 67.532 6.431 43.428 1.00 37.04 228 PRO C C 1
ATOM 5927 O O . PRO C 1 206 ? 66.447 6.007 43.838 1.00 38.81 228 PRO C O 1
ATOM 5931 N N . GLY C 1 207 ? 68.146 5.933 42.355 1.00 37.09 229 GLY C N 1
ATOM 5932 C CA . GLY C 1 207 ? 67.618 4.754 41.677 1.00 37.36 229 GLY C CA 1
ATOM 5933 C C . GLY C 1 207 ? 67.701 4.773 40.155 1.00 40.17 229 GLY C C 1
ATOM 5934 O O . GLY C 1 207 ? 66.975 5.513 39.488 1.00 37.33 229 GLY C O 1
ATOM 5935 N N . HIS C 1 208 ? 68.580 3.942 39.602 1.00 37.60 230 HIS C N 1
ATOM 5936 C CA . HIS C 1 208 ? 68.764 3.878 38.153 1.00 37.74 230 HIS C CA 1
ATOM 5937 C C . HIS C 1 208 ? 67.975 2.705 37.552 1.00 38.14 230 HIS C C 1
ATOM 5938 O O . HIS C 1 208 ? 67.910 2.544 36.326 1.00 38.37 230 HIS C O 1
ATOM 5945 N N . GLY C 1 209 ? 67.372 1.901 38.428 1.00 38.31 231 GLY C N 1
ATOM 5946 C CA . GLY C 1 209 ? 66.665 0.693 38.031 1.00 38.79 231 GLY C CA 1
ATOM 5947 C C . GLY C 1 209 ? 65.566 0.886 37.002 1.00 38.96 231 GLY C C 1
ATOM 5948 O O . GLY C 1 209 ? 65.413 0.071 36.088 1.00 39.41 231 GLY C O 1
ATOM 5949 N N . HIS C 1 210 ? 64.805 1.969 37.142 1.00 38.70 232 HIS C N 1
ATOM 5950 C CA . HIS C 1 210 ? 63.693 2.231 36.233 1.00 38.93 232 HIS C CA 1
ATOM 5951 C C . HIS C 1 210 ? 63.911 3.489 35.398 1.00 46.05 232 HIS C C 1
ATOM 5952 O O . HIS C 1 210 ? 62.947 4.120 34.970 1.00 38.83 232 HIS C O 1
ATOM 5959 N N . ALA C 1 211 ? 65.173 3.849 35.165 1.00 38.49 233 ALA C N 1
ATOM 5960 C CA . ALA C 1 211 ? 65.495 5.004 34.321 1.00 42.67 233 ALA C CA 1
ATOM 5961 C C . ALA C 1 211 ? 65.127 4.742 32.866 1.00 43.10 233 ALA C C 1
ATOM 5962 O O . ALA C 1 211 ? 65.029 3.589 32.441 1.00 39.25 233 ALA C O 1
ATOM 5964 N N . SER C 1 212 ? 64.962 5.822 32.104 1.00 38.90 234 SER C N 1
ATOM 5965 C CA . SER C 1 212 ? 64.487 5.755 30.719 1.00 39.43 234 SER C CA 1
ATOM 5966 C C . SER C 1 212 ? 65.531 5.251 29.722 1.00 39.72 234 SER C C 1
ATOM 5967 O O . SER C 1 212 ? 65.224 5.058 28.544 1.00 40.26 234 SER C O 1
ATOM 5970 N N . GLY C 1 213 ? 66.766 5.054 30.178 1.00 39.45 235 GLY C N 1
ATOM 5971 C CA . GLY C 1 213 ? 67.820 4.602 29.280 1.00 41.05 235 GLY C CA 1
ATOM 5972 C C . GLY C 1 213 ? 69.168 4.408 29.944 1.00 45.88 235 GLY C C 1
ATOM 5973 O O . GLY C 1 213 ? 69.256 4.200 31.161 1.00 39.14 235 GLY C O 1
ATOM 5974 N N . ASP C 1 214 ? 70.222 4.488 29.135 1.00 39.77 236 ASP C N 1
ATOM 5975 C CA . ASP C 1 214 ? 71.588 4.295 29.612 1.00 39.65 236 ASP C CA 1
ATOM 5976 C C . ASP C 1 214 ? 72.300 5.642 29.792 1.00 39.36 236 ASP C C 1
ATOM 5977 O O . ASP C 1 214 ? 72.535 6.360 28.818 1.00 39.62 236 ASP C O 1
ATOM 5982 N N . SER C 1 215 ? 72.658 5.972 31.031 1.00 38.91 237 SER C N 1
ATOM 5983 C CA . SER C 1 215 ? 73.319 7.248 31.321 1.00 44.52 237 SER C CA 1
ATOM 5984 C C . SER C 1 215 ? 74.769 7.340 30.812 1.00 45.62 237 SER C C 1
ATOM 5985 O O . SER C 1 215 ? 75.364 8.420 30.822 1.00 38.94 237 SER C O 1
ATOM 5988 N N . HIS C 1 216 ? 75.339 6.213 30.385 1.00 39.35 238 HIS C N 1
ATOM 5989 C CA . HIS C 1 216 ? 76.654 6.223 29.738 1.00 39.78 238 HIS C CA 1
ATOM 5990 C C . HIS C 1 216 ? 76.596 6.922 28.380 1.00 43.34 238 HIS C C 1
ATOM 5991 O O . HIS C 1 216 ? 77.582 7.499 27.925 1.00 40.45 238 HIS C O 1
ATOM 5998 N N . THR C 1 217 ? 75.435 6.865 27.735 1.00 40.25 239 THR C N 1
ATOM 5999 C CA . THR C 1 217 ? 75.317 7.346 26.361 1.00 43.73 239 THR C CA 1
ATOM 6000 C C . THR C 1 217 ? 74.479 8.622 26.207 1.00 45.36 239 THR C C 1
ATOM 6001 O O . THR C 1 217 ? 74.458 9.225 25.130 1.00 41.09 239 THR C O 1
ATOM 6005 N N . GLY C 1 218 ? 73.783 9.029 27.268 1.00 40.05 240 GLY C N 1
ATOM 6006 C CA . GLY C 1 218 ? 72.948 10.220 27.204 1.00 39.96 240 GLY C CA 1
ATOM 6007 C C . GLY C 1 218 ? 72.122 10.460 28.458 1.00 39.38 240 GLY C C 1
ATOM 6008 O O . GLY C 1 218 ? 72.234 9.715 29.436 1.00 39.04 240 GLY C O 1
ATOM 6009 N N . GLY C 1 219 ? 71.299 11.508 28.433 1.00 39.36 241 GLY C N 1
ATOM 6010 C CA . GLY C 1 219 ? 70.433 11.827 29.558 1.00 38.91 241 GLY C CA 1
ATOM 6011 C C . GLY C 1 219 ? 69.344 10.787 29.782 1.00 38.84 241 GLY C C 1
ATOM 6012 O O . GLY C 1 219 ? 68.847 10.178 28.832 1.00 39.24 241 GLY C O 1
ATOM 6013 N N . VAL C 1 220 ? 68.993 10.558 31.046 1.00 38.41 242 VAL C N 1
ATOM 6014 C CA . VAL C 1 220 ? 67.908 9.641 31.383 1.00 38.39 242 VAL C CA 1
ATOM 6015 C C . VAL C 1 220 ? 67.057 10.201 32.523 1.00 38.07 242 VAL C C 1
ATOM 6016 O O . VAL C 1 220 ? 67.500 11.077 33.282 1.00 37.80 242 VAL C O 1
ATOM 6020 N N . THR C 1 221 ? 65.847 9.664 32.653 1.00 38.18 243 THR C N 1
ATOM 6021 C CA . THR C 1 221 ? 64.897 10.121 33.664 1.00 38.00 243 THR C CA 1
ATOM 6022 C C . THR C 1 221 ? 64.296 8.915 34.391 1.00 37.98 243 THR C C 1
ATOM 6023 O O . THR C 1 221 ? 64.053 7.869 33.779 1.00 38.28 243 THR C O 1
ATOM 6027 N N . THR C 1 222 ? 64.067 9.071 35.691 1.00 37.71 244 THR C N 1
ATOM 6028 C CA . THR C 1 222 ? 63.479 8.028 36.527 1.00 37.75 244 THR C CA 1
ATOM 6029 C C . THR C 1 222 ? 61.973 8.246 36.653 1.00 37.99 244 THR C C 1
ATOM 6030 O O . THR C 1 222 ? 61.469 9.278 36.219 1.00 38.09 244 THR C O 1
ATOM 6034 N N . PRO C 1 223 ? 61.251 7.282 37.263 1.00 39.16 245 PRO C N 1
ATOM 6035 C CA . PRO C 1 223 ? 59.879 7.59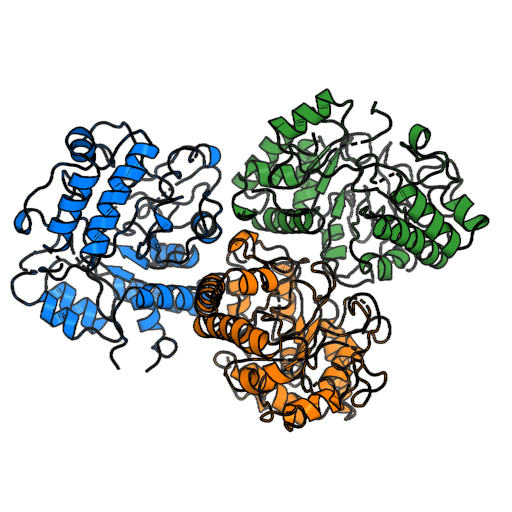4 37.685 1.00 39.68 245 PRO C CA 1
ATOM 6036 C C . PRO C 1 223 ? 59.900 8.739 38.698 1.00 39.06 245 PRO C C 1
ATOM 6037 O O . PRO C 1 223 ? 60.964 9.028 39.261 1.00 37.76 245 PRO C O 1
ATOM 6041 N N . PRO C 1 224 ? 58.750 9.400 38.920 1.00 38.36 246 PRO C N 1
ATOM 6042 C CA . PRO C 1 224 ? 58.751 10.526 39.869 1.00 38.18 246 PRO C CA 1
ATOM 6043 C C . PRO C 1 224 ? 59.166 10.108 41.285 1.00 37.97 246 PRO C C 1
ATOM 6044 O O . PRO C 1 224 ? 59.077 8.927 41.636 1.00 38.08 246 PRO C O 1
ATOM 6048 N N . LEU C 1 225 ? 59.621 11.076 42.079 1.00 37.76 247 LEU C N 1
ATOM 6049 C CA . LEU C 1 225 ? 60.086 10.820 43.442 1.00 37.64 247 LEU C CA 1
ATOM 6050 C C . LEU C 1 225 ? 59.061 10.076 44.306 1.00 42.25 247 LEU C C 1
ATOM 6051 O O . LEU C 1 225 ? 59.424 9.187 45.087 1.00 37.98 247 LEU C O 1
ATOM 6056 N N . ASP C 1 226 ? 57.788 10.439 44.171 1.00 38.31 248 ASP C N 1
ATOM 6057 C CA . ASP C 1 226 ? 56.735 9.799 44.959 1.00 38.73 248 ASP C CA 1
ATOM 6058 C C . ASP C 1 226 ? 56.680 8.298 44.668 1.00 41.39 248 ASP C C 1
ATOM 6059 O O . ASP C 1 226 ? 56.286 7.504 45.525 1.00 41.85 248 ASP C O 1
ATOM 6064 N N . VAL C 1 227 ? 57.092 7.912 43.461 1.00 38.77 249 VAL C N 1
ATOM 6065 C CA . VAL C 1 227 ? 57.136 6.500 43.086 1.00 38.97 249 VAL C CA 1
ATOM 6066 C C . VAL C 1 227 ? 58.408 5.815 43.614 1.00 38.71 249 VAL C C 1
ATOM 6067 O O . VAL C 1 227 ? 58.338 4.724 44.185 1.00 38.98 249 VAL C O 1
ATOM 6071 N N . LEU C 1 228 ? 59.560 6.465 43.437 1.00 38.26 250 LEU C N 1
ATOM 6072 C CA . LEU C 1 228 ? 60.819 5.969 44.003 1.00 38.06 250 LEU C CA 1
ATOM 6073 C C . LEU C 1 228 ? 60.703 5.678 45.509 1.00 38.69 250 LEU C C 1
ATOM 6074 O O . LEU C 1 228 ? 61.309 4.724 46.011 1.00 38.36 250 LEU C O 1
ATOM 6087 N N . GLY C 1 230 ? 58.401 4.427 47.419 1.00 39.32 252 GLY C N 1
ATOM 6088 C CA . GLY C 1 230 ? 57.841 3.145 47.811 1.00 39.88 252 GLY C CA 1
ATOM 6089 C C . GLY C 1 230 ? 58.427 1.979 47.039 1.00 44.69 252 GLY C C 1
ATOM 6090 O O . GLY C 1 230 ? 57.959 0.852 47.159 1.00 40.49 252 GLY C O 1
ATOM 6091 N N . ASP C 1 231 ? 59.462 2.254 46.249 1.00 39.49 253 ASP C N 1
ATOM 6092 C CA . ASP C 1 231 ? 60.086 1.234 45.416 1.00 39.58 253 ASP C CA 1
ATOM 6093 C C . ASP C 1 231 ? 61.620 1.334 45.463 1.00 39.21 253 ASP C C 1
ATOM 6094 O O . ASP C 1 231 ? 62.271 0.727 46.331 1.00 39.39 253 ASP C O 1
ATOM 6099 N N . ASP C 1 232 ? 62.177 2.122 44.546 1.00 38.78 254 ASP C N 1
ATOM 6100 C CA . ASP C 1 232 ? 63.623 2.252 44.362 1.00 38.48 254 ASP C CA 1
ATOM 6101 C C . ASP C 1 232 ? 64.400 2.674 45.618 1.00 38.35 254 ASP C C 1
ATOM 6102 O O . ASP C 1 232 ? 65.551 2.276 45.808 1.00 38.37 254 ASP C O 1
ATOM 6107 N N . LEU C 1 233 ? 63.774 3.491 46.458 1.00 38.29 255 LEU C N 1
ATOM 6108 C CA . LEU C 1 233 ? 64.451 4.047 47.635 1.00 38.22 255 LEU C CA 1
ATOM 6109 C C . LEU C 1 233 ? 64.393 3.127 48.849 1.00 38.70 255 LEU C C 1
ATOM 6110 O O . LEU C 1 233 ? 65.106 3.345 49.834 1.00 38.76 255 LEU C O 1
ATOM 6115 N N . VAL C 1 234 ? 63.538 2.109 48.778 1.00 39.10 256 VAL C N 1
ATOM 6116 C CA . VAL C 1 234 ? 63.356 1.175 49.895 1.00 43.63 256 VAL C CA 1
ATOM 6117 C C . VAL C 1 234 ? 64.667 0.610 50.498 1.00 39.86 256 VAL C C 1
ATOM 6118 O O . VAL C 1 234 ? 64.855 0.693 51.716 1.00 40.14 256 VAL C O 1
ATOM 6122 N N . PRO C 1 235 ? 65.581 0.069 49.658 1.00 39.78 257 PRO C N 1
ATOM 6123 C CA . PRO C 1 235 ? 66.830 -0.477 50.216 1.00 40.05 257 PRO C CA 1
ATOM 6124 C C . PRO C 1 235 ? 67.641 0.546 51.025 1.00 39.84 257 PRO C C 1
ATOM 6125 O O . PRO C 1 235 ? 68.247 0.181 52.037 1.00 40.26 257 PRO C O 1
ATOM 6129 N N . TYR C 1 236 ? 67.639 1.804 50.596 1.00 39.28 258 TYR C N 1
ATOM 6130 C CA . TYR C 1 236 ? 68.418 2.833 51.280 1.00 39.12 258 TYR C CA 1
ATOM 6131 C C . TYR C 1 236 ? 67.919 3.096 52.712 1.00 39.47 258 TYR C C 1
ATOM 6132 O O . TYR C 1 236 ? 68.687 3.551 53.562 1.00 39.62 258 TYR C O 1
ATOM 6141 N N . ARG C 1 237 ? 66.640 2.809 52.967 1.00 39.67 259 ARG C N 1
ATOM 6142 C CA . ARG C 1 237 ? 66.018 3.083 54.272 1.00 40.07 259 ARG C CA 1
ATOM 6143 C C . ARG C 1 237 ? 66.800 2.495 55.434 1.00 40.65 259 ARG C C 1
ATOM 6144 O O . ARG C 1 237 ? 66.956 3.136 56.473 1.00 40.87 259 ARG C O 1
ATOM 6152 N N . THR C 1 238 ? 67.276 1.267 55.252 1.00 40.99 260 THR C N 1
ATOM 6153 C CA . THR C 1 238 ? 68.016 0.566 56.296 1.00 41.67 260 THR C CA 1
ATOM 6154 C C . THR C 1 238 ? 69.509 0.484 55.993 1.00 41.61 260 THR C C 1
ATOM 6155 O O . THR C 1 238 ? 70.332 0.502 56.911 1.00 42.04 260 THR C O 1
ATOM 6159 N N . LEU C 1 239 ? 69.862 0.400 54.713 1.00 41.13 261 LEU C N 1
ATOM 6160 C CA . LEU C 1 239 ? 71.257 0.148 54.353 1.00 41.19 261 LEU C CA 1
ATOM 6161 C C . LEU C 1 239 ? 72.221 1.312 54.627 1.00 52.68 261 LEU C C 1
ATOM 6162 O O . LEU C 1 239 ? 73.414 1.085 54.841 1.00 41.27 261 LEU C O 1
ATOM 6167 N N . THR C 1 240 ? 71.710 2.544 54.645 1.00 40.48 262 THR C N 1
ATOM 6168 C CA . THR C 1 240 ? 72.562 3.706 54.920 1.00 40.33 262 THR C CA 1
ATOM 6169 C C . THR C 1 240 ? 73.018 3.768 56.382 1.00 40.97 262 THR C C 1
ATOM 6170 O O . THR C 1 240 ? 73.917 4.540 56.722 1.00 41.04 262 THR C O 1
ATOM 6174 N N . GLY C 1 241 ? 72.391 2.963 57.238 1.00 41.52 263 GLY C N 1
ATOM 6175 C CA . GLY C 1 241 ? 72.696 2.957 58.661 1.00 42.25 263 GLY C CA 1
ATOM 6176 C C . GLY C 1 241 ? 73.621 1.834 59.104 1.00 44.56 263 GLY C C 1
ATOM 6177 O O . GLY C 1 241 ? 73.871 1.673 60.301 1.00 44.34 263 GLY C O 1
ATOM 6178 N N . GLN C 1 242 ? 74.119 1.051 58.146 1.00 54.60 264 GLN C N 1
ATOM 6179 C CA . GLN C 1 242 ? 75.125 0.020 58.427 1.00 56.99 264 GLN C CA 1
ATOM 6180 C C . GLN C 1 242 ? 76.517 0.583 58.151 1.00 53.95 264 GLN C C 1
ATOM 6181 O O . GLN C 1 242 ? 77.014 0.493 57.030 1.00 50.86 264 GLN C O 1
ATOM 6187 N N . ALA C 1 243 ? 77.146 1.162 59.169 1.00 55.63 265 ALA C N 1
ATOM 6188 C CA . ALA C 1 243 ? 78.433 1.840 58.988 1.00 52.72 265 ALA C CA 1
ATOM 6189 C C . ALA C 1 243 ? 79.630 0.895 59.141 1.00 53.98 265 ALA C C 1
ATOM 6190 O O . ALA C 1 243 ? 79.581 -0.050 59.934 1.00 54.28 265 ALA C O 1
ATOM 6192 N N . PRO C 1 244 ? 80.718 1.154 58.387 1.00 53.10 266 PRO C N 1
ATOM 6193 C CA . PRO C 1 244 ? 80.822 2.237 57.397 1.00 49.68 266 PRO C CA 1
ATOM 6194 C C . PRO C 1 244 ? 80.191 1.877 56.058 1.00 48.82 266 PRO C C 1
ATOM 6195 O O . PRO C 1 244 ? 80.213 0.719 55.640 1.00 49.34 266 PRO C O 1
ATOM 6199 N N . VAL C 1 245 ? 79.634 2.883 55.397 1.00 47.33 267 VAL C N 1
ATOM 6200 C CA . VAL C 1 245 ? 79.050 2.710 54.076 1.00 49.60 267 VAL C CA 1
ATOM 6201 C C . VAL C 1 245 ? 79.007 4.069 53.387 1.00 49.14 267 VAL C C 1
ATOM 6202 O O . VAL C 1 245 ? 78.875 5.104 54.046 1.00 44.74 267 VAL C O 1
ATOM 6206 N N . ALA C 1 246 ? 79.151 4.067 52.065 1.00 44.00 268 ALA C N 1
ATOM 6207 C CA . ALA C 1 246 ? 79.027 5.288 51.289 1.00 42.79 268 ALA C CA 1
ATOM 6208 C C . ALA C 1 246 ? 77.865 5.136 50.309 1.00 42.13 268 ALA C C 1
ATOM 6209 O O . ALA C 1 246 ? 77.329 4.037 50.135 1.00 42.62 268 ALA C O 1
ATOM 6211 N N . VAL C 1 247 ? 77.483 6.244 49.681 1.00 41.17 269 VAL C N 1
ATOM 6212 C CA . VAL C 1 247 ? 76.424 6.247 48.679 1.00 40.51 269 VAL C CA 1
ATOM 6213 C C . VAL C 1 247 ? 76.983 6.869 47.405 1.00 44.81 269 VAL C C 1
ATOM 6214 O O . VAL C 1 247 ? 77.727 7.853 47.469 1.00 39.55 269 VAL C O 1
ATOM 6226 N N . VAL C 1 249 ? 75.736 8.689 43.885 1.00 37.78 271 VAL C N 1
ATOM 6227 C CA . VAL C 1 249 ? 74.611 9.318 43.189 1.00 37.25 271 VAL C CA 1
ATOM 6228 C C . VAL C 1 249 ? 74.773 9.220 41.664 1.00 44.19 271 VAL C C 1
ATOM 6229 O O . VAL C 1 249 ? 75.853 9.489 41.120 1.00 37.24 271 VAL C O 1
ATOM 6233 N N . GLY C 1 250 ? 73.701 8.831 40.976 1.00 36.87 272 GLY C N 1
ATOM 6234 C CA . GLY C 1 250 ? 73.743 8.661 39.530 1.00 36.84 272 GLY C CA 1
ATOM 6235 C C . GLY C 1 250 ? 73.439 9.936 38.761 1.00 37.95 272 GLY C C 1
ATOM 6236 O O . GLY C 1 250 ? 73.216 10.987 39.363 1.00 36.33 272 GLY C O 1
ATOM 6237 N N . HIS C 1 251 ? 73.417 9.843 37.430 1.00 36.61 273 HIS C N 1
ATOM 6238 C CA . HIS C 1 251 ? 73.221 11.019 36.589 1.00 36.54 273 HIS C CA 1
ATOM 6239 C C . HIS C 1 251 ? 71.771 11.169 36.111 1.00 36.24 273 HIS C C 1
ATOM 6240 O O . HIS C 1 251 ? 71.474 12.028 35.274 1.00 36.29 273 HIS C O 1
ATOM 6255 N N . GLN C 1 253 ? 67.904 12.213 35.815 1.00 35.62 275 GLN C N 1
ATOM 6256 C CA . GLN C 1 253 ? 66.992 13.279 36.223 1.00 35.51 275 GLN C CA 1
ATOM 6257 C C . GLN C 1 253 ? 65.789 12.659 36.932 1.00 45.21 275 GLN C C 1
ATOM 6258 O O . GLN C 1 253 ? 65.262 11.624 36.502 1.00 35.56 275 GLN C O 1
ATOM 6264 N N . VAL C 1 254 ? 65.357 13.293 38.019 1.00 35.49 276 VAL C N 1
ATOM 6265 C CA . VAL C 1 254 ? 64.270 12.763 38.834 1.00 35.67 276 VAL C CA 1
ATOM 6266 C C . VAL C 1 254 ? 63.126 13.772 38.924 1.00 35.80 276 VAL C C 1
ATOM 6267 O O . VAL C 1 254 ? 63.269 14.826 39.552 1.00 35.91 276 VAL C O 1
ATOM 6271 N N . PRO C 1 255 ? 61.987 13.450 38.290 1.00 35.91 277 PRO C N 1
ATOM 6272 C CA . PRO C 1 255 ? 60.804 14.318 38.386 1.00 36.15 277 PRO C CA 1
ATOM 6273 C C . PRO C 1 255 ? 60.408 14.474 39.850 1.00 42.17 277 PRO C C 1
ATOM 6274 O O . PRO C 1 255 ? 60.471 13.503 40.616 1.00 36.77 277 PRO C O 1
ATOM 6278 N N . GLY C 1 256 ? 60.025 15.683 40.242 1.00 36.81 278 GLY C N 1
ATOM 6279 C CA . GLY C 1 256 ? 59.681 15.948 41.626 1.00 37.36 278 GLY C CA 1
ATOM 6280 C C . GLY C 1 256 ? 60.898 16.169 42.514 1.00 40.28 278 GLY C C 1
ATOM 6281 O O . GLY C 1 256 ? 60.752 16.428 43.710 1.00 37.90 278 GLY C O 1
ATOM 6282 N N . LEU C 1 257 ? 62.099 16.071 41.943 1.00 36.84 279 LEU C N 1
ATOM 6283 C CA . LEU C 1 257 ? 63.319 16.256 42.738 1.00 36.88 279 LEU C CA 1
ATOM 6284 C C . LEU C 1 257 ? 64.354 17.177 42.076 1.00 43.81 279 LEU C C 1
ATOM 6285 O O . LEU C 1 257 ? 64.750 18.199 42.650 1.00 37.11 279 LEU C O 1
ATOM 6290 N N . THR C 1 258 ? 64.802 16.804 40.879 1.00 36.29 280 THR C N 1
ATOM 6291 C CA . THR C 1 258 ? 65.942 17.470 40.247 1.00 36.30 280 THR C CA 1
ATOM 6292 C C . THR C 1 258 ? 65.582 18.369 39.067 1.00 36.48 280 THR C C 1
ATOM 6293 O O . THR C 1 258 ? 66.416 19.158 38.608 1.00 36.81 280 THR C O 1
ATOM 6297 N N . GLY C 1 259 ? 64.361 18.237 38.557 1.00 36.41 281 GLY C N 1
ATOM 6298 C CA . GLY C 1 259 ? 64.018 18.891 37.307 1.00 36.63 281 GLY C CA 1
ATOM 6299 C C . GLY C 1 259 ? 64.978 18.421 36.221 1.00 36.49 281 GLY C C 1
ATOM 6300 O O . GLY C 1 259 ? 65.328 17.243 36.166 1.00 36.10 281 GLY C O 1
ATOM 6301 N N . SER C 1 260 ? 65.435 19.345 35.381 1.00 37.00 282 SER C N 1
ATOM 6302 C CA . SER C 1 260 ? 66.316 19.001 34.265 1.00 37.14 282 SER C CA 1
ATOM 6303 C C . SER C 1 260 ? 67.767 18.675 34.670 1.00 37.13 282 SER C C 1
ATOM 6304 O O . SER C 1 260 ? 68.567 18.245 33.830 1.00 37.42 282 SER C O 1
ATOM 6307 N N . ASP C 1 261 ? 68.114 18.882 35.937 1.00 37.05 283 ASP C N 1
ATOM 6308 C CA . ASP C 1 261 ? 69.468 18.577 36.400 1.00 38.22 283 ASP C CA 1
ATOM 6309 C C . ASP C 1 261 ? 69.682 17.075 36.592 1.00 36.53 283 ASP C C 1
ATOM 6310 O O . ASP C 1 261 ? 68.791 16.379 37.085 1.00 36.10 283 ASP C O 1
ATOM 6315 N N . PRO C 1 262 ? 70.869 16.570 36.204 1.00 40.31 284 PRO C N 1
ATOM 6316 C CA . PRO C 1 262 ? 71.249 15.208 36.604 1.00 39.91 284 PRO C CA 1
ATOM 6317 C C . PRO C 1 262 ? 71.283 15.145 38.129 1.00 39.43 284 PRO C C 1
ATOM 6318 O O . PRO C 1 262 ? 71.672 16.141 38.757 1.00 39.48 284 PRO C O 1
ATOM 6322 N N . ALA C 1 263 ? 70.874 14.018 38.710 1.00 39.06 285 ALA C N 1
ATOM 6323 C CA . ALA C 1 263 ? 70.832 13.893 40.169 1.00 38.67 285 ALA C CA 1
ATOM 6324 C C . ALA C 1 263 ? 72.183 14.235 40.800 1.00 38.63 285 ALA C C 1
ATOM 6325 O O . ALA C 1 263 ? 72.247 14.870 41.850 1.00 38.52 285 ALA C O 1
ATOM 6327 N N . SER C 1 264 ? 73.260 13.831 40.137 1.00 38.78 286 SER C N 1
ATOM 6328 C CA . SER C 1 264 ? 74.612 14.041 40.653 1.00 43.22 286 SER C CA 1
ATOM 6329 C C . SER C 1 264 ? 75.004 15.523 40.780 1.00 44.01 286 SER C C 1
ATOM 6330 O O . SER C 1 264 ? 75.912 15.872 41.542 1.00 39.08 286 SER C O 1
ATOM 6333 N N . LEU C 1 265 ? 74.319 16.386 40.033 1.00 39.39 287 LEU C N 1
ATOM 6334 C CA . LEU C 1 265 ? 74.640 17.812 40.021 1.00 39.78 287 LEU C CA 1
ATOM 6335 C C . LEU C 1 265 ? 73.532 18.669 40.633 1.00 39.78 287 LEU C C 1
ATOM 6336 O O . LEU C 1 265 ? 73.557 19.895 40.525 1.00 40.20 287 LEU C O 1
ATOM 6341 N N . SER C 1 266 ? 72.559 18.022 41.267 1.00 39.40 288 SER C N 1
ATOM 6342 C CA . SER C 1 266 ? 71.429 18.737 41.863 1.00 39.47 288 SER C CA 1
ATOM 6343 C C . SER C 1 266 ? 71.536 18.765 43.384 1.00 39.24 288 SER C C 1
ATOM 6344 O O . SER C 1 266 ? 71.631 17.708 44.014 1.00 38.85 288 SER C O 1
ATOM 6347 N N . PRO C 1 267 ? 71.520 19.974 43.980 1.00 44.60 289 PRO C N 1
ATOM 6348 C CA . PRO C 1 267 ? 71.552 20.108 45.446 1.00 39.48 289 PRO C CA 1
ATOM 6349 C C . PRO C 1 267 ? 70.381 19.401 46.134 1.00 39.23 289 PRO C C 1
ATOM 6350 O O . PRO C 1 267 ? 70.512 18.988 47.285 1.00 39.04 289 PRO C O 1
ATOM 6354 N N . ALA C 1 268 ? 69.256 19.264 45.437 1.00 39.28 290 ALA C N 1
ATOM 6355 C CA . ALA C 1 268 ? 68.080 18.610 46.010 1.00 39.13 290 ALA C CA 1
ATOM 6356 C C . ALA C 1 268 ? 68.354 17.151 46.377 1.00 38.66 290 ALA C C 1
ATOM 6357 O O . ALA C 1 268 ? 67.822 16.639 47.365 1.00 38.56 290 ALA C O 1
ATOM 6359 N N . VAL C 1 269 ? 69.180 16.486 45.573 1.00 38.46 291 VAL C N 1
ATOM 6360 C CA . VAL C 1 269 ? 69.497 15.077 45.781 1.00 38.10 291 VAL C CA 1
ATOM 6361 C C . VAL C 1 269 ? 70.285 14.879 47.066 1.00 37.95 291 VAL C C 1
ATOM 6362 O O . VAL C 1 269 ? 69.952 14.030 47.891 1.00 37.78 291 VAL C O 1
ATOM 6366 N N . TYR C 1 270 ? 71.337 15.676 47.218 1.00 38.07 292 TYR C N 1
ATOM 6367 C CA . TYR C 1 270 ? 72.188 15.613 48.397 1.00 38.01 292 TYR C CA 1
ATOM 6368 C C . TYR C 1 270 ? 71.399 16.038 49.622 1.00 38.15 292 TYR C C 1
ATOM 6369 O O . TYR C 1 270 ? 71.487 15.406 50.676 1.00 38.03 292 TYR C O 1
ATOM 6378 N N . ASN C 1 271 ? 70.598 17.086 49.468 1.00 38.47 293 ASN C N 1
ATOM 6379 C CA . ASN C 1 271 ? 69.712 17.523 50.539 1.00 38.73 293 ASN C CA 1
ATOM 6380 C C . ASN C 1 271 ? 68.801 16.385 51.008 1.00 38.54 293 ASN C C 1
ATOM 6381 O O . ASN C 1 271 ? 68.599 16.190 52.211 1.00 38.64 293 ASN C O 1
ATOM 6386 N N . LEU C 1 272 ? 68.276 15.628 50.045 1.00 38.34 294 LEU C N 1
ATOM 6387 C CA . LEU C 1 272 ? 67.392 14.498 50.328 1.00 38.22 294 LEU C CA 1
ATOM 6388 C C . LEU C 1 272 ? 68.081 13.483 51.249 1.00 38.00 294 LEU C C 1
ATOM 6389 O O . LEU C 1 272 ? 67.468 12.967 52.188 1.00 38.10 294 LEU C O 1
ATOM 6394 N N . LEU C 1 273 ? 69.361 13.221 50.990 1.00 37.77 295 LEU C N 1
ATOM 6395 C CA . LEU C 1 273 ? 70.150 12.317 51.832 1.00 37.62 295 LEU C CA 1
ATOM 6396 C C . LEU C 1 273 ? 70.374 12.851 53.242 1.00 37.83 295 LEU C C 1
ATOM 6397 O O . LEU C 1 273 ? 70.098 12.153 54.222 1.00 37.89 295 LEU C O 1
ATOM 6402 N N . ARG C 1 274 ? 70.886 14.076 53.339 1.00 38.03 296 ARG C N 1
ATOM 6403 C CA . ARG C 1 274 ? 71.248 14.657 54.638 1.00 38.31 296 ARG C CA 1
ATOM 6404 C C . ARG C 1 274 ? 70.029 14.892 55.541 1.00 38.66 296 ARG C C 1
ATOM 6405 O O . ARG C 1 274 ? 70.136 14.866 56.770 1.00 38.91 296 ARG C O 1
ATOM 6413 N N . SER C 1 275 ? 68.877 15.116 54.910 1.00 38.75 297 SER C N 1
ATOM 6414 C CA . SER C 1 275 ? 67.648 15.497 55.602 1.00 39.19 297 SER C CA 1
ATOM 6415 C C . SER C 1 275 ? 66.744 14.301 55.902 1.00 39.15 297 SER C C 1
ATOM 6416 O O . SER C 1 275 ? 65.673 14.454 56.506 1.00 39.57 297 SER C O 1
ATOM 6419 N N . GLY C 1 276 ? 67.166 13.118 55.464 1.00 38.72 298 GLY C N 1
ATOM 6420 C CA . GLY C 1 276 ? 66.378 11.914 55.669 1.00 38.72 298 GLY C CA 1
ATOM 6421 C C . GLY C 1 276 ? 65.075 11.916 54.880 1.00 55.86 298 GLY C C 1
ATOM 6422 O O . GLY C 1 276 ? 64.129 11.196 55.220 1.00 39.04 298 GLY C O 1
ATOM 6423 N N . GLY C 1 277 ? 65.024 12.721 53.820 1.00 38.77 299 GLY C N 1
ATOM 6424 C CA . GLY C 1 277 ? 63.836 12.807 52.988 1.00 38.92 299 GLY C CA 1
ATOM 6425 C C . GLY C 1 277 ? 63.618 11.621 52.062 1.00 46.96 299 GLY C C 1
ATOM 6426 O O . GLY C 1 277 ? 62.578 11.523 51.419 1.00 38.79 299 GLY C O 1
ATOM 6427 N N . TYR C 1 278 ? 64.590 10.717 51.988 1.00 38.29 300 TYR C N 1
ATOM 6428 C CA . TYR C 1 278 ? 64.479 9.549 51.111 1.00 39.77 300 TYR C CA 1
ATOM 6429 C C . TYR C 1 278 ? 63.775 8.375 51.794 1.00 42.37 300 TYR C C 1
ATOM 6430 O O . TYR C 1 278 ? 63.693 7.285 51.223 1.00 43.19 300 TYR C O 1
ATOM 6439 N N . GLY C 1 279 ? 63.290 8.584 53.018 1.00 41.62 301 GLY C N 1
ATOM 6440 C CA . GLY C 1 279 ? 62.604 7.531 53.752 1.00 40.57 301 GLY C CA 1
ATOM 6441 C C . GLY C 1 279 ? 63.468 6.851 54.802 1.00 41.34 301 GLY C C 1
ATOM 6442 O O . GLY C 1 279 ? 62.997 5.992 55.561 1.00 39.39 301 GLY C O 1
ATOM 6443 N N . GLY C 1 280 ? 64.742 7.227 54.846 1.00 38.52 302 GLY C N 1
ATOM 6444 C CA . GLY C 1 280 ? 65.631 6.751 55.891 1.00 38.53 302 GLY C CA 1
ATOM 6445 C C . GLY C 1 280 ? 66.043 7.900 56.791 1.00 39.12 302 GLY C C 1
ATOM 6446 O O . GLY C 1 280 ? 65.585 9.026 56.611 1.00 38.79 302 GLY C O 1
ATOM 6447 N N . PRO C 1 281 ? 66.903 7.618 57.778 1.00 38.72 303 PRO C N 1
ATOM 6448 C CA . PRO C 1 281 ? 67.421 8.661 58.671 1.00 39.28 303 PRO C CA 1
ATOM 6449 C C . PRO C 1 281 ? 68.329 9.641 57.924 1.00 38.61 303 PRO C C 1
ATOM 6450 O O . PRO C 1 281 ? 68.719 9.362 56.786 1.00 38.24 303 PRO C O 1
ATOM 6454 N N . GLY C 1 282 ? 68.663 10.766 58.553 1.00 38.84 304 GLY C N 1
ATOM 6455 C CA . GLY C 1 282 ? 69.621 11.690 57.973 1.00 39.33 304 GLY C CA 1
ATOM 6456 C C . GLY C 1 282 ? 70.935 10.968 57.740 1.00 42.08 304 GLY C C 1
ATOM 6457 O O . GLY C 1 282 ? 71.388 10.203 58.599 1.00 38.38 304 GLY C O 1
ATOM 6458 N N . PHE C 1 283 ? 71.542 11.176 56.576 1.00 38.02 305 PHE C N 1
ATOM 6459 C CA . PHE C 1 283 ? 72.762 10.448 56.255 1.00 37.77 305 PHE C CA 1
ATOM 6460 C C . PHE C 1 283 ? 74.002 11.339 56.258 1.00 37.81 305 PHE C C 1
ATOM 6461 O O . PHE C 1 283 ? 74.149 12.205 55.394 1.00 37.78 305 PHE C O 1
ATOM 6469 N N . GLY C 1 284 ? 74.901 11.100 57.212 1.00 37.92 306 GLY C N 1
ATOM 6470 C CA . GLY C 1 284 ? 76.096 11.914 57.366 1.00 38.05 306 GLY C CA 1
ATOM 6471 C C . GLY C 1 284 ? 77.356 11.327 56.749 1.00 43.26 306 GLY C C 1
ATOM 6472 O O . GLY C 1 284 ? 78.438 11.911 56.870 1.00 38.02 306 GLY C O 1
ATOM 6473 N N . GLY C 1 285 ? 77.226 10.179 56.086 1.00 37.64 307 GLY C N 1
ATOM 6474 C CA . GLY C 1 285 ? 78.378 9.496 55.517 1.00 37.57 307 GLY C CA 1
ATOM 6475 C C . GLY C 1 285 ? 78.860 10.063 54.187 1.00 37.53 307 GLY C C 1
ATOM 6476 O O . GLY C 1 285 ? 78.360 11.088 53.713 1.00 37.55 307 GLY C O 1
ATOM 6477 N N . LEU C 1 286 ? 79.834 9.380 53.585 1.00 37.54 308 LEU C N 1
ATOM 6478 C CA . LEU C 1 286 ? 80.462 9.823 52.338 1.00 37.61 308 LEU C CA 1
ATOM 6479 C C . LEU C 1 286 ? 79.542 9.634 51.131 1.00 37.48 308 LEU C C 1
ATOM 6480 O O . LEU C 1 286 ? 78.927 8.577 50.967 1.00 37.35 308 LEU C O 1
ATOM 6485 N N . VAL C 1 287 ? 79.469 10.651 50.275 1.00 37.57 309 VAL C N 1
ATOM 6486 C CA . VAL C 1 287 ? 78.693 10.557 49.041 1.00 37.52 309 VAL C CA 1
ATOM 6487 C C . VAL C 1 287 ? 79.572 10.819 47.812 1.00 37.77 309 VAL C C 1
ATOM 6488 O O . VAL C 1 287 ? 80.187 11.883 47.698 1.00 37.99 309 VAL C O 1
ATOM 6492 N N . TYR C 1 288 ? 79.629 9.830 46.916 1.00 37.81 310 TYR C N 1
ATOM 6493 C CA . TYR C 1 288 ? 80.344 9.925 45.642 1.00 38.14 310 TYR C CA 1
ATOM 6494 C C . TYR C 1 288 ? 79.396 10.325 44.500 1.00 38.19 310 TYR C C 1
ATOM 6495 O O . TYR C 1 288 ? 78.177 10.167 44.605 1.00 37.96 310 TYR C O 1
ATOM 6504 N N . THR C 1 289 ? 79.963 10.813 43.400 1.00 38.57 311 THR C N 1
ATOM 6505 C CA . THR C 1 289 ? 79.236 10.892 42.133 1.00 38.73 311 THR C CA 1
ATOM 6506 C C . THR C 1 289 ? 79.601 9.695 41.263 1.00 38.98 311 THR C C 1
ATOM 6507 O O . THR C 1 289 ? 80.659 9.091 41.435 1.00 39.15 311 THR C O 1
ATOM 6511 N N . ASP C 1 290 ? 78.735 9.365 40.310 1.00 39.07 312 ASP C N 1
ATOM 6512 C CA . ASP C 1 290 ? 79.112 8.454 39.238 1.00 39.49 312 ASP C CA 1
ATOM 6513 C C . ASP C 1 290 ? 80.146 9.170 38.349 1.00 43.88 312 ASP C C 1
ATOM 6514 O O . ASP C 1 290 ? 80.455 10.354 38.559 1.00 40.08 312 ASP C O 1
ATOM 6519 N N . ASP C 1 291 ? 80.680 8.449 37.368 1.00 40.57 313 ASP C N 1
ATOM 6520 C CA . ASP C 1 291 ? 81.699 8.977 36.453 1.00 41.24 313 ASP C CA 1
ATOM 6521 C C . ASP C 1 291 ? 81.239 10.257 35.736 1.00 50.68 313 ASP C C 1
ATOM 6522 O O . ASP C 1 291 ? 80.261 10.241 34.978 1.00 41.50 313 ASP C O 1
ATOM 6527 N N . LEU C 1 292 ? 81.958 11.355 35.983 1.00 41.60 314 LEU C N 1
ATOM 6528 C CA . LEU C 1 292 ? 81.617 12.671 35.421 1.00 41.85 314 LEU C CA 1
ATOM 6529 C C . LEU C 1 292 ? 82.272 12.996 34.072 1.00 42.73 314 LEU C C 1
ATOM 6530 O O . LEU C 1 292 ? 81.957 14.023 33.465 1.00 43.06 314 LEU C O 1
ATOM 6535 N N . SER C 1 293 ? 83.184 12.146 33.607 1.00 43.20 315 SER C N 1
ATOM 6536 C CA . SER C 1 293 ? 83.921 12.457 32.377 1.00 44.15 315 SER C CA 1
ATOM 6537 C C . SER C 1 293 ? 83.492 11.659 31.143 1.00 48.09 315 SER C C 1
ATOM 6538 O O . SER C 1 293 ? 83.391 12.217 30.047 1.00 45.29 315 SER C O 1
ATOM 6541 N N . SER C 1 294 ? 83.256 10.359 31.301 1.00 44.40 316 SER C N 1
ATOM 6542 C CA . SER C 1 294 ? 83.000 9.513 30.124 1.00 45.01 316 SER C CA 1
ATOM 6543 C C . SER C 1 294 ? 81.515 9.294 29.865 1.00 44.63 316 SER C C 1
ATOM 6544 O O . SER C 1 294 ? 81.133 8.778 28.814 1.00 45.17 316 SER C O 1
ATOM 6555 N N . GLY C 1 296 ? 77.731 10.121 28.986 1.00 44.00 318 GLY C N 1
ATOM 6556 C CA . GLY C 1 296 ? 76.985 11.054 28.158 1.00 44.34 318 GLY C CA 1
ATOM 6557 C C . GLY C 1 296 ? 76.054 11.984 28.918 1.00 43.70 318 GLY C C 1
ATOM 6558 O O . GLY C 1 296 ? 75.955 13.168 28.595 1.00 43.97 318 GLY C O 1
ATOM 6559 N N . ALA C 1 297 ? 75.379 11.452 29.934 1.00 42.94 319 ALA C N 1
ATOM 6560 C CA . ALA C 1 297 ? 74.445 12.250 30.729 1.00 44.04 319 ALA C CA 1
ATOM 6561 C C . ALA C 1 297 ? 75.101 13.522 31.269 1.00 46.47 319 ALA C C 1
ATOM 6562 O O . ALA C 1 297 ? 74.431 14.541 31.453 1.00 42.28 319 ALA C O 1
ATOM 6564 N N . ILE C 1 298 ? 76.412 13.457 31.505 1.00 42.49 320 ILE C N 1
ATOM 6565 C CA . ILE C 1 298 ? 77.169 14.618 31.958 1.00 42.58 320 ILE C CA 1
ATOM 6566 C C . ILE C 1 298 ? 77.970 15.300 30.845 1.00 43.47 320 ILE C C 1
ATOM 6567 O O . ILE C 1 298 ? 77.846 16.513 30.644 1.00 43.77 320 ILE C O 1
ATOM 6572 N N . ASN C 1 299 ? 78.797 14.534 30.131 1.00 43.96 321 ASN C N 1
ATOM 6573 C CA . ASN C 1 299 ? 79.774 15.147 29.216 1.00 44.88 321 ASN C CA 1
ATOM 6574 C C . ASN C 1 299 ? 79.191 15.807 27.954 1.00 45.58 321 ASN C C 1
ATOM 6575 O O . ASN C 1 299 ? 79.891 16.534 27.248 1.00 46.39 321 ASN C O 1
ATOM 6580 N N . GLN C 1 300 ? 77.914 15.556 27.683 1.00 45.34 322 GLN C N 1
ATOM 6581 C CA . GLN C 1 300 ? 77.234 16.203 26.563 1.00 49.68 322 GLN C CA 1
ATOM 6582 C C . GLN C 1 300 ? 76.739 17.585 26.972 1.00 50.48 322 GLN C C 1
ATOM 6583 O O . GLN C 1 300 ? 76.281 18.367 26.137 1.00 46.46 322 GLN C O 1
ATOM 6589 N N . ARG C 1 301 ? 76.835 17.877 28.266 1.00 45.16 323 ARG C N 1
ATOM 6590 C CA . ARG C 1 301 ? 76.351 19.141 28.799 1.00 45.06 323 ARG C CA 1
ATOM 6591 C C . ARG C 1 301 ? 77.474 19.946 29.440 1.00 45.20 323 ARG C C 1
ATOM 6592 O O . ARG C 1 301 ? 77.565 21.157 29.248 1.00 45.72 323 ARG C O 1
ATOM 6600 N N . TYR C 1 302 ? 78.338 19.268 30.188 1.00 44.81 324 TYR C N 1
ATOM 6601 C CA . TYR C 1 302 ? 79.384 19.960 30.939 1.00 49.06 324 TYR C CA 1
ATOM 6602 C C . TYR C 1 302 ? 80.769 19.353 30.746 1.00 48.65 324 TYR C C 1
ATOM 6603 O O . TYR C 1 302 ? 80.913 18.136 30.610 1.00 45.03 324 TYR C O 1
ATOM 6612 N N . GLY C 1 303 ? 81.785 20.211 30.737 1.00 45.83 325 GLY C N 1
ATOM 6613 C CA . GLY C 1 303 ? 83.160 19.752 30.786 1.00 46.15 325 GLY C CA 1
ATOM 6614 C C . GLY C 1 303 ? 83.455 19.193 32.170 1.00 47.51 325 GLY C C 1
ATOM 6615 O O . GLY C 1 303 ? 82.635 19.323 33.086 1.00 44.60 325 GLY C O 1
ATOM 6616 N N . VAL C 1 304 ? 84.623 18.574 32.327 1.00 46.97 326 VAL C N 1
ATOM 6617 C CA . VAL C 1 304 ? 84.978 17.917 33.588 1.00 44.82 326 VAL C CA 1
ATOM 6618 C C . VAL C 1 304 ? 85.075 18.895 34.765 1.00 48.66 326 VAL C C 1
ATOM 6619 O O . VAL C 1 304 ? 84.482 18.662 35.822 1.00 43.76 326 VAL C O 1
ATOM 6623 N N . ALA C 1 305 ? 85.818 19.985 34.581 1.00 45.23 327 ALA C N 1
ATOM 6624 C CA . ALA C 1 305 ? 85.987 20.964 35.654 1.00 48.58 327 ALA C CA 1
ATOM 6625 C C . ALA C 1 305 ? 84.636 21.569 36.044 1.00 45.50 327 ALA C C 1
ATOM 6626 O O . ALA C 1 305 ? 84.326 21.716 37.228 1.00 44.09 327 ALA C O 1
ATOM 6628 N N . ASP C 1 306 ? 83.841 21.906 35.033 1.00 44.93 328 ASP C N 1
ATOM 6629 C CA . ASP C 1 306 ? 82.487 22.418 35.231 1.00 44.59 328 ASP C CA 1
ATOM 6630 C C . ASP C 1 306 ? 81.614 21.429 36.022 1.00 43.62 328 ASP C C 1
ATOM 6631 O O . ASP C 1 306 ? 80.927 21.816 36.973 1.00 43.20 328 ASP C O 1
ATOM 6636 N N . ALA C 1 307 ? 81.655 20.154 35.631 1.00 43.36 329 ALA C N 1
ATOM 6637 C CA . ALA C 1 307 ? 80.855 19.109 36.286 1.00 42.54 329 ALA C CA 1
ATOM 6638 C C . ALA C 1 307 ? 81.270 18.871 37.743 1.00 42.02 329 ALA C C 1
ATOM 6639 O O . ALA C 1 307 ? 80.424 18.760 38.633 1.00 41.46 329 ALA C O 1
ATOM 6641 N N . VAL C 1 308 ? 82.578 18.778 37.968 1.00 42.28 330 VAL C N 1
ATOM 6642 C CA . VAL C 1 308 ? 83.122 18.581 39.310 1.00 41.91 330 VAL C CA 1
ATOM 6643 C C . VAL C 1 308 ? 82.685 19.715 40.233 1.00 41.83 330 VAL C C 1
ATOM 6644 O O . VAL C 1 308 ? 82.229 19.477 41.354 1.00 41.30 330 VAL C O 1
ATOM 6648 N N . LEU C 1 309 ? 82.819 20.948 39.753 1.00 42.44 331 LEU C N 1
ATOM 6649 C CA . LEU C 1 309 ? 82.377 22.113 40.519 1.00 48.90 331 LEU C CA 1
ATOM 6650 C C . LEU C 1 309 ? 80.890 22.008 40.896 1.00 44.53 331 LEU C C 1
ATOM 6651 O O . LEU C 1 309 ? 80.525 22.155 42.068 1.00 41.68 331 LEU C O 1
ATOM 6656 N N . ARG C 1 310 ? 80.043 21.735 39.902 1.00 41.97 332 ARG C N 1
ATOM 6657 C CA . ARG C 1 310 ? 78.603 21.571 40.135 1.00 41.55 332 ARG C CA 1
ATOM 6658 C C . ARG C 1 310 ? 78.293 20.478 41.160 1.00 40.83 332 ARG C C 1
ATOM 6659 O O . ARG C 1 310 ? 77.497 20.687 42.072 1.00 40.57 332 ARG C O 1
ATOM 6667 N N . ALA C 1 311 ? 78.934 19.323 41.003 1.00 40.60 333 ALA C N 1
ATOM 6668 C CA . ALA C 1 311 ? 78.765 18.218 41.943 1.00 43.25 333 ALA C CA 1
ATOM 6669 C C . ALA C 1 311 ? 79.081 18.674 43.368 1.00 39.89 333 ALA C C 1
ATOM 6670 O O . ALA C 1 311 ? 78.290 18.472 44.294 1.00 39.53 333 ALA C O 1
ATOM 6672 N N . LEU C 1 312 ? 80.229 19.315 43.533 1.00 40.27 334 LEU C N 1
ATOM 6673 C CA . LEU C 1 312 ? 80.633 19.797 44.850 1.00 40.27 334 LEU C CA 1
ATOM 6674 C C . LEU C 1 312 ? 79.706 20.905 45.361 1.00 40.42 334 LEU C C 1
ATOM 6675 O O . LEU C 1 312 ? 79.389 20.952 46.551 1.00 40.24 334 LEU C O 1
ATOM 6680 N N . GLN C 1 313 ? 79.268 21.785 44.459 1.00 40.82 335 GLN C N 1
ATOM 6681 C CA . GLN C 1 313 ? 78.292 22.818 44.804 1.00 41.04 335 GLN C CA 1
ATOM 6682 C C . GLN C 1 313 ? 76.987 22.186 45.274 1.00 40.55 335 GLN C C 1
ATOM 6683 O O . GLN C 1 313 ? 76.354 22.663 46.209 1.00 40.60 335 GLN C O 1
ATOM 6689 N N . ALA C 1 314 ? 76.584 21.112 44.600 1.00 40.17 336 ALA C N 1
ATOM 6690 C CA . ALA C 1 314 ? 75.338 20.423 44.932 1.00 39.76 336 ALA C CA 1
ATOM 6691 C C . ALA C 1 314 ? 75.421 19.701 46.280 1.00 39.37 336 ALA C C 1
ATOM 6692 O O . ALA C 1 314 ? 74.403 19.503 46.940 1.00 39.20 336 ALA C O 1
ATOM 6694 N N . GLY C 1 315 ? 76.623 19.288 46.677 1.00 39.29 337 GLY C N 1
ATOM 6695 C CA . GLY C 1 315 ? 76.801 18.641 47.970 1.00 39.01 337 GLY C CA 1
ATOM 6696 C C . GLY C 1 315 ? 77.461 17.267 47.956 1.00 42.10 337 GLY C C 1
ATOM 6697 O O . GLY C 1 315 ? 77.466 16.563 48.973 1.00 38.42 337 GLY C O 1
ATOM 6698 N N . ALA C 1 316 ? 78.010 16.873 46.808 1.00 40.97 338 ALA C N 1
ATOM 6699 C CA . ALA C 1 316 ? 78.810 15.653 46.743 1.00 38.53 338 ALA C CA 1
ATOM 6700 C C . ALA C 1 316 ? 80.070 15.818 47.591 1.00 38.67 338 ALA C C 1
ATOM 6701 O O . ALA C 1 316 ? 80.631 16.914 47.665 1.00 39.03 338 ALA C O 1
ATOM 6703 N N . ASP C 1 317 ? 80.504 14.730 48.229 1.00 38.45 339 ASP C N 1
ATOM 6704 C CA . ASP C 1 317 ? 81.725 14.742 49.032 1.00 38.60 339 ASP C CA 1
ATOM 6705 C C . ASP C 1 317 ? 82.931 14.324 48.211 1.00 42.62 339 ASP C C 1
ATOM 6706 O O . ASP C 1 317 ? 84.073 14.645 48.552 1.00 39.15 339 ASP C O 1
ATOM 6711 N N . ASN C 1 318 ? 82.674 13.590 47.134 1.00 38.80 340 ASN C N 1
ATOM 6712 C CA . ASN C 1 318 ? 83.75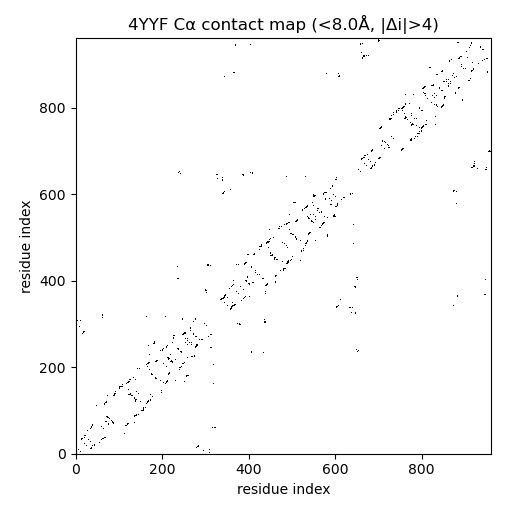2 13.039 46.325 1.00 39.10 340 ASN C CA 1
ATOM 6713 C C . ASN C 1 318 ? 83.367 13.022 44.854 1.00 39.28 340 ASN C C 1
ATOM 6714 O O . ASN C 1 318 ? 82.454 12.293 44.454 1.00 39.03 340 ASN C O 1
ATOM 6719 N N . ALA C 1 319 ? 84.055 13.834 44.055 1.00 39.76 341 ALA C N 1
ATOM 6720 C CA . ALA C 1 319 ? 83.784 13.908 42.623 1.00 40.06 341 ALA C CA 1
ATOM 6721 C C . ALA C 1 319 ? 84.675 12.909 41.898 1.00 50.96 341 ALA C C 1
ATOM 6722 O O . ALA C 1 319 ? 85.903 12.930 42.046 1.00 40.76 341 ALA C O 1
ATOM 6724 N N . LEU C 1 320 ? 84.043 12.040 41.114 1.00 40.34 342 LEU C N 1
ATOM 6725 C CA . LEU C 1 320 ? 84.719 10.914 40.484 1.00 40.67 342 LEU C CA 1
ATOM 6726 C C . LEU C 1 320 ? 84.720 11.050 38.962 1.00 41.24 342 LEU C C 1
ATOM 6727 O O . LEU C 1 320 ? 83.692 11.354 38.357 1.00 41.15 342 LEU C O 1
ATOM 6732 N N . TRP C 1 321 ? 85.881 10.826 38.354 1.00 41.88 343 TRP C N 1
ATOM 6733 C CA . TRP C 1 321 ? 85.963 10.663 36.901 1.00 42.54 343 TRP C CA 1
ATOM 6734 C C . TRP C 1 321 ? 87.160 9.776 36.532 1.00 43.77 343 TRP C C 1
ATOM 6735 O O . TRP C 1 321 ? 87.988 9.466 37.386 1.00 43.12 343 TRP C O 1
ATOM 6746 N N . ILE C 1 322 ? 87.250 9.358 35.273 1.00 43.82 344 ILE C N 1
ATOM 6747 C CA . ILE C 1 322 ? 88.114 8.221 34.946 1.00 44.40 344 ILE C CA 1
ATOM 6748 C C . ILE C 1 322 ? 89.478 8.520 34.300 1.00 52.50 344 ILE C C 1
ATOM 6749 O O . ILE C 1 322 ? 90.143 7.601 33.806 1.00 46.04 344 ILE C O 1
ATOM 6754 N N . THR C 1 323 ? 89.898 9.784 34.319 1.00 45.57 345 THR C N 1
ATOM 6755 C CA . THR C 1 323 ? 91.215 10.164 33.795 1.00 48.40 345 THR C CA 1
ATOM 6756 C C . THR C 1 323 ? 91.947 11.118 34.741 1.00 47.39 345 THR C C 1
ATOM 6757 O O . THR C 1 323 ? 91.319 11.822 35.532 1.00 46.62 345 THR C O 1
ATOM 6761 N N . THR C 1 324 ? 93.274 11.136 34.657 1.00 47.23 346 THR C N 1
ATOM 6762 C CA . THR C 1 324 ? 94.092 11.985 35.526 1.00 47.27 346 THR C CA 1
ATOM 6763 C C . THR C 1 324 ? 94.401 13.347 34.895 1.00 47.93 346 THR C C 1
ATOM 6764 O O . THR C 1 324 ? 94.675 14.319 35.601 1.00 51.00 346 THR C O 1
ATOM 6768 N N . ALA C 1 325 ? 94.362 13.397 33.565 1.00 48.69 347 ALA C N 1
ATOM 6769 C CA . ALA C 1 325 ? 94.722 14.592 32.796 1.00 55.30 347 ALA C CA 1
ATOM 6770 C C . ALA C 1 325 ? 94.101 15.898 33.315 1.00 59.81 347 ALA C C 1
ATOM 6771 O O . ALA C 1 325 ? 94.777 16.930 33.388 1.00 49.62 347 ALA C O 1
ATOM 6773 N N . GLU C 1 326 ? 92.822 15.838 33.684 1.00 48.07 348 GLU C N 1
ATOM 6774 C CA . GLU C 1 326 ? 92.059 17.027 34.069 1.00 47.66 348 GLU C CA 1
ATOM 6775 C C . GLU C 1 326 ? 92.348 17.552 35.475 1.00 48.19 348 GLU C C 1
ATOM 6776 O O . GLU C 1 326 ? 91.905 18.651 35.817 1.00 47.04 348 GLU C O 1
ATOM 6782 N N . VAL C 1 327 ? 93.066 16.777 36.286 1.00 46.98 349 VAL C N 1
ATOM 6783 C CA . VAL C 1 327 ? 93.251 17.126 37.702 1.00 46.46 349 VAL C CA 1
ATOM 6784 C C . VAL C 1 327 ? 93.723 18.571 37.971 1.00 46.96 349 VAL C C 1
ATOM 6785 O O . VAL C 1 327 ? 93.065 19.289 38.726 1.00 46.47 349 VAL C O 1
ATOM 6789 N N . PRO C 1 328 ? 94.830 19.016 37.336 1.00 48.01 350 PRO C N 1
ATOM 6790 C CA . PRO C 1 328 ? 95.278 20.401 37.570 1.00 54.11 350 PRO C CA 1
ATOM 6791 C C . PRO C 1 328 ? 94.234 21.451 37.179 1.00 48.52 350 PRO C C 1
ATOM 6792 O O . PRO C 1 328 ? 94.012 22.405 37.928 1.00 48.40 350 PRO C O 1
ATOM 6796 N N . ALA C 1 329 ? 93.614 21.275 36.015 1.00 48.68 351 ALA C N 1
ATOM 6797 C CA . ALA C 1 329 ? 92.573 22.188 35.545 1.00 48.68 351 ALA C CA 1
ATOM 6798 C C . ALA C 1 329 ? 91.385 22.242 36.510 1.00 53.30 351 ALA C C 1
ATOM 6799 O O . ALA C 1 329 ? 90.845 23.314 36.789 1.00 47.62 351 ALA C O 1
ATOM 6801 N N . VAL C 1 330 ? 90.981 21.074 37.005 1.00 46.74 352 VAL C N 1
ATOM 6802 C CA . VAL C 1 330 ? 89.888 20.970 37.968 1.00 45.76 352 VAL C CA 1
ATOM 6803 C C . VAL C 1 330 ? 90.201 21.716 39.273 1.00 45.64 352 VAL C C 1
ATOM 6804 O O . VAL C 1 330 ? 89.368 22.476 39.777 1.00 45.37 352 VAL C O 1
ATOM 6808 N N . LEU C 1 331 ? 91.405 21.503 39.808 1.00 45.92 353 LEU C N 1
ATOM 6809 C CA . LEU C 1 331 ? 91.822 22.163 41.047 1.00 45.91 353 LEU C CA 1
ATOM 6810 C C . LEU C 1 331 ? 91.863 23.695 40.915 1.00 46.60 353 LEU C C 1
ATOM 6811 O O . LEU C 1 331 ? 91.431 24.413 41.819 1.00 46.41 353 LEU C O 1
ATOM 6816 N N . ASP C 1 332 ? 92.371 24.190 39.788 1.00 47.49 354 ASP C N 1
ATOM 6817 C CA . ASP C 1 332 ? 92.361 25.628 39.516 1.00 48.26 354 ASP C CA 1
ATOM 6818 C C . ASP C 1 332 ? 90.935 26.183 39.547 1.00 47.82 354 ASP C C 1
ATOM 6819 O O . ASP C 1 332 ? 90.668 27.192 40.195 1.00 47.99 354 ASP C O 1
ATOM 6824 N N . ARG C 1 333 ? 90.022 25.504 38.853 1.00 47.34 355 ARG C N 1
ATOM 6825 C CA . ARG C 1 333 ? 88.622 25.924 38.796 1.00 46.95 355 ARG C CA 1
ATOM 6826 C C . ARG C 1 333 ? 87.982 25.956 40.184 1.00 46.21 355 ARG C C 1
ATOM 6827 O O . ARG C 1 333 ? 87.246 26.883 40.515 1.00 46.29 355 ARG C O 1
ATOM 6835 N N . LEU C 1 334 ? 88.261 24.939 40.993 1.00 45.56 356 LEU C N 1
ATOM 6836 C CA . LEU C 1 334 ? 87.712 24.882 42.346 1.00 46.06 356 LEU C CA 1
ATOM 6837 C C . LEU C 1 334 ? 88.283 26.006 43.218 1.00 47.04 356 LEU C C 1
ATOM 6838 O O . LEU C 1 334 ? 87.546 26.660 43.964 1.00 45.35 356 LEU C O 1
ATOM 6843 N N . GLU C 1 335 ? 89.591 26.231 43.107 1.00 46.12 357 GLU C N 1
ATOM 6844 C CA . GLU C 1 335 ? 90.241 27.318 43.832 1.00 46.78 357 GLU C CA 1
ATOM 6845 C C . GLU C 1 335 ? 89.638 28.666 43.435 1.00 54.56 357 GLU C C 1
ATOM 6846 O O . GLU C 1 335 ? 89.443 29.541 44.283 1.00 47.64 357 GLU C O 1
ATOM 6852 N N . GLN C 1 336 ? 89.334 28.822 42.147 1.00 47.71 358 GLN C N 1
ATOM 6853 C CA . GLN C 1 336 ? 88.710 30.041 41.645 1.00 48.34 358 GLN C CA 1
ATOM 6854 C C . GLN C 1 336 ? 87.279 30.170 42.159 1.00 47.73 358 GLN C C 1
ATOM 6855 O O . GLN C 1 336 ? 86.809 31.273 42.428 1.00 48.21 358 GLN C O 1
ATOM 6861 N N . ALA C 1 337 ? 86.590 29.038 42.292 1.00 46.76 359 ALA C N 1
ATOM 6862 C CA . ALA C 1 337 ? 85.226 29.031 42.824 1.00 48.09 359 ALA C CA 1
ATOM 6863 C C . ALA C 1 337 ? 85.206 29.469 44.287 1.00 48.73 359 ALA C C 1
ATOM 6864 O O . ALA C 1 337 ? 84.299 30.184 44.720 1.00 46.24 359 ALA C O 1
ATOM 6866 N N . LEU C 1 338 ? 86.196 29.015 45.049 1.00 46.02 360 LEU C N 1
ATOM 6867 C CA . LEU C 1 338 ? 86.347 29.446 46.433 1.00 46.11 360 LEU C CA 1
ATOM 6868 C C . LEU C 1 338 ? 86.582 30.955 46.475 1.00 49.83 360 LEU C C 1
ATOM 6869 O O . LEU C 1 338 ? 86.078 31.649 47.359 1.00 50.39 360 LEU C O 1
ATOM 6874 N N . ALA C 1 339 ? 87.342 31.457 45.505 1.00 49.18 361 ALA C N 1
ATOM 6875 C CA . ALA C 1 339 ? 87.703 32.873 45.457 1.00 51.83 361 ALA C CA 1
ATOM 6876 C C . ALA C 1 339 ? 86.515 33.763 45.085 1.00 53.80 361 ALA C C 1
ATOM 6877 O O . ALA C 1 339 ? 86.408 34.897 45.555 1.00 54.50 361 ALA C O 1
ATOM 6879 N N . SER C 1 340 ? 85.623 33.237 44.250 1.00 51.34 362 SER C N 1
ATOM 6880 C CA . SER C 1 340 ? 84.508 34.014 43.717 1.00 54.42 362 SER C CA 1
ATOM 6881 C C . SER C 1 340 ? 83.252 33.919 44.583 1.00 54.27 362 SER C C 1
ATOM 6882 O O . SER C 1 340 ? 82.292 34.673 44.384 1.00 51.96 362 SER C O 1
ATOM 6885 N N . GLY C 1 341 ? 83.255 32.983 45.531 1.00 58.83 363 GLY C N 1
ATOM 6886 C CA . GLY C 1 341 ? 82.086 32.720 46.353 1.00 55.29 363 GLY C CA 1
ATOM 6887 C C . GLY C 1 341 ? 81.147 31.693 45.736 1.00 56.55 363 GLY C C 1
ATOM 6888 O O . GLY C 1 341 ? 80.042 31.471 46.237 1.00 49.36 363 GLY C O 1
ATOM 6889 N N . GLU C 1 342 ? 81.583 31.064 44.647 1.00 50.21 364 GLU C N 1
ATOM 6890 C CA . GLU C 1 342 ? 80.795 30.021 43.988 1.00 48.88 364 GLU C CA 1
ATOM 6891 C C . GLU C 1 342 ? 80.776 28.723 44.794 1.00 47.66 364 GLU C C 1
ATOM 6892 O O . GLU C 1 342 ? 79.897 27.879 44.617 1.00 46.53 364 GLU C O 1
ATOM 6898 N N . LEU C 1 343 ? 81.771 28.567 45.660 1.00 48.12 365 LEU C N 1
ATOM 6899 C CA . LEU C 1 343 ? 81.906 27.382 46.491 1.00 47.23 365 LEU C CA 1
ATOM 6900 C C . LEU C 1 343 ? 82.248 27.845 47.898 1.00 47.94 365 LEU C C 1
ATOM 6901 O O . LEU C 1 343 ? 83.094 28.722 48.064 1.00 49.45 365 LEU C O 1
ATOM 6906 N N . ASN C 1 344 ? 81.583 27.274 48.902 1.00 47.57 366 ASN C N 1
ATOM 6907 C CA . ASN C 1 344 ? 81.842 27.633 50.306 1.00 53.31 366 ASN C CA 1
ATOM 6908 C C . ASN C 1 344 ? 82.918 26.765 50.957 1.00 50.20 366 ASN C C 1
ATOM 6909 O O . ASN C 1 344 ? 82.862 25.537 50.866 1.00 47.29 366 ASN C O 1
ATOM 6914 N N . GLN C 1 345 ? 83.874 27.400 51.634 1.00 50.30 367 GLN C N 1
ATOM 6915 C CA . GLN C 1 345 ? 84.925 26.674 52.349 1.00 51.01 367 GLN C CA 1
ATOM 6916 C C . GLN C 1 345 ? 84.331 25.671 53.352 1.00 56.93 367 GLN C C 1
ATOM 6917 O O . GLN C 1 345 ? 84.861 24.571 53.531 1.00 49.80 367 GLN C O 1
ATOM 6923 N N . GLY C 1 346 ? 83.216 26.046 53.977 1.00 49.65 368 GLY C N 1
ATOM 6924 C CA . GLY C 1 346 ? 82.554 25.198 54.957 1.00 49.00 368 GLY C CA 1
ATOM 6925 C C . GLY C 1 346 ? 81.999 23.908 54.369 1.00 47.07 368 GLY C C 1
ATOM 6926 O O . GLY C 1 346 ? 81.994 22.867 55.031 1.00 46.73 368 GLY C O 1
ATOM 6927 N N . ALA C 1 347 ? 81.519 23.972 53.128 1.00 46.01 369 ALA C N 1
ATOM 6928 C CA . ALA C 1 347 ? 81.027 22.772 52.451 1.00 44.47 369 ALA C CA 1
ATOM 6929 C C . ALA C 1 347 ? 82.198 21.842 52.137 1.00 44.54 369 ALA C C 1
ATOM 6930 O O . ALA C 1 347 ? 82.094 20.624 52.274 1.00 43.73 369 ALA C O 1
ATOM 6932 N N . VAL C 1 348 ? 83.315 22.431 51.715 1.00 45.69 370 VAL C N 1
ATOM 6933 C CA . VAL C 1 348 ? 84.541 21.675 51.477 1.00 46.23 370 VAL C CA 1
ATOM 6934 C C . VAL C 1 348 ? 85.060 21.046 52.780 1.00 46.89 370 VAL C C 1
ATOM 6935 O O . VAL C 1 348 ? 85.438 19.873 52.803 1.00 46.51 370 VAL C O 1
ATOM 6939 N N . ASP C 1 349 ? 85.061 21.825 53.858 1.00 48.05 371 ASP C N 1
ATOM 6940 C CA . ASP C 1 349 ? 85.483 21.326 55.170 1.00 49.02 371 ASP C CA 1
ATOM 6941 C C . ASP C 1 349 ? 84.661 20.117 55.621 1.00 47.59 371 ASP C C 1
ATOM 6942 O O . ASP C 1 349 ? 85.211 19.121 56.097 1.00 47.84 371 ASP C O 1
ATOM 6947 N N . ALA C 1 350 ? 83.343 20.218 55.480 1.00 46.29 372 ALA C N 1
ATOM 6948 C CA . ALA C 1 350 ? 82.446 19.126 55.849 1.00 47.76 372 ALA C CA 1
ATOM 6949 C C . ALA C 1 350 ? 82.767 17.873 55.030 1.00 44.90 372 ALA C C 1
ATOM 6950 O O . ALA C 1 350 ? 82.880 16.772 55.569 1.00 43.85 372 ALA C O 1
ATOM 6952 N N . SER C 1 351 ? 82.928 18.058 53.722 1.00 43.51 373 SER C N 1
ATOM 6953 C CA . SER C 1 351 ? 83.261 16.952 52.826 1.00 45.14 373 SER C CA 1
ATOM 6954 C C . SER C 1 351 ? 84.653 16.384 53.103 1.00 45.88 373 SER C C 1
ATOM 6955 O O . SER C 1 351 ? 84.872 15.177 52.973 1.00 43.35 373 SER C O 1
ATOM 6958 N N . LEU C 1 352 ? 85.587 17.258 53.478 1.00 45.39 374 LEU C N 1
ATOM 6959 C CA . LEU C 1 352 ? 86.928 16.817 53.836 1.00 46.84 374 LEU C CA 1
ATOM 6960 C C . LEU C 1 352 ? 86.845 15.899 55.050 1.00 50.13 374 LEU C C 1
ATOM 6961 O O . LEU C 1 352 ? 87.443 14.821 55.064 1.00 47.06 374 LEU C O 1
ATOM 6966 N N . GLN C 1 353 ? 86.093 16.334 56.059 1.00 47.02 375 GLN C N 1
ATOM 6967 C CA . GLN C 1 353 ? 85.865 15.533 57.261 1.00 47.25 375 GLN C CA 1
ATOM 6968 C C . GLN C 1 353 ? 85.247 14.157 56.948 1.00 45.60 375 GLN C C 1
ATOM 6969 O O . GLN C 1 353 ? 85.683 13.140 57.493 1.00 45.97 375 GLN C O 1
ATOM 6975 N N . ARG C 1 354 ? 84.246 14.127 56.065 1.00 43.98 376 ARG C N 1
ATOM 6976 C CA . ARG C 1 354 ? 83.587 12.870 55.706 1.00 43.80 376 ARG C CA 1
ATOM 6977 C C . ARG C 1 354 ? 84.561 11.920 55.012 1.00 50.03 376 ARG C C 1
ATOM 6978 O O . ARG C 1 354 ? 84.565 10.717 55.278 1.00 42.37 376 ARG C O 1
ATOM 6986 N N . ASN C 1 355 ? 85.395 12.473 54.134 1.00 43.19 377 ASN C N 1
ATOM 6987 C CA . ASN C 1 355 ? 86.419 11.692 53.447 1.00 46.49 377 ASN C CA 1
ATOM 6988 C C . ASN C 1 355 ? 87.444 11.085 54.403 1.00 44.95 377 ASN C C 1
ATOM 6989 O O . ASN C 1 355 ? 87.829 9.928 54.261 1.00 44.90 377 ASN C O 1
ATOM 6994 N N . ALA C 1 356 ? 87.875 11.871 55.382 1.00 46.35 378 ALA C N 1
ATOM 6995 C CA . ALA C 1 356 ? 88.848 11.393 56.357 1.00 48.03 378 ALA C CA 1
ATOM 6996 C C . ALA C 1 356 ? 88.238 10.326 57.269 1.00 47.46 378 ALA C C 1
ATOM 6997 O O . ALA C 1 356 ? 88.930 9.413 57.725 1.00 48.34 378 ALA C O 1
ATOM 6999 N N . ALA C 1 357 ? 86.935 10.443 57.518 1.00 46.15 379 ALA C N 1
ATOM 7000 C CA . ALA C 1 357 ? 86.237 9.576 58.471 1.00 55.34 379 ALA C CA 1
ATOM 7001 C C . ALA C 1 357 ? 86.300 8.097 58.090 1.00 53.33 379 ALA C C 1
ATOM 7002 O O . ALA C 1 357 ? 86.337 7.226 58.963 1.00 45.57 379 ALA C O 1
ATOM 7004 N N . VAL C 1 358 ? 86.313 7.824 56.788 1.00 44.03 380 VAL C N 1
ATOM 7005 C CA . VAL C 1 358 ? 86.347 6.451 56.288 1.00 45.63 380 VAL C CA 1
ATOM 7006 C C . VAL C 1 358 ? 87.767 5.959 56.041 1.00 46.87 380 VAL C C 1
ATOM 7007 O O . VAL C 1 358 ? 87.961 4.847 55.551 1.00 44.35 380 VAL C O 1
ATOM 7011 N N . LYS C 1 359 ? 88.754 6.787 56.368 1.00 46.22 381 LYS C N 1
ATOM 7012 C CA . LYS C 1 359 ? 90.150 6.450 56.098 1.00 47.79 381 LYS C CA 1
ATOM 7013 C C . LYS C 1 359 ? 90.933 6.157 57.375 1.00 53.50 381 LYS C C 1
ATOM 7014 O O . LYS C 1 359 ? 90.469 6.447 58.479 1.00 50.01 381 LYS C O 1
ATOM 7020 N N . GLY C 1 360 ? 92.126 5.590 57.211 1.00 51.23 382 GLY C N 1
ATOM 7021 C CA . GLY C 1 360 ? 93.013 5.315 58.329 1.00 55.01 382 GLY C CA 1
ATOM 7022 C C . GLY C 1 360 ? 93.537 6.593 58.955 1.00 59.57 382 GLY C C 1
ATOM 7023 O O . GLY C 1 360 ? 93.146 7.695 58.560 1.00 54.82 382 GLY C O 1
ATOM 7024 N N . PRO C 1 361 ? 94.446 6.458 59.930 1.00 62.38 383 PRO C N 1
ATOM 7025 C CA . PRO C 1 361 ? 94.893 7.633 60.684 1.00 67.10 383 PRO C CA 1
ATOM 7026 C C . PRO C 1 361 ? 95.710 8.569 59.803 1.00 68.46 383 PRO C C 1
ATOM 7027 O O . PRO C 1 361 ? 96.352 8.110 58.854 1.00 66.34 383 PRO C O 1
ATOM 7031 N N . LEU C 1 362 ? 95.668 9.863 60.108 1.00 71.49 384 LEU C N 1
ATOM 7032 C CA . LEU C 1 362 ? 96.580 10.822 59.498 1.00 74.07 384 LEU C CA 1
ATOM 7033 C C . LEU C 1 362 ? 98.007 10.359 59.766 1.00 75.20 384 LEU C C 1
ATOM 7034 O O . LEU C 1 362 ? 98.302 9.816 60.833 1.00 74.47 384 LEU C O 1
ATOM 7039 N N . ARG C 1 363 ? 98.890 10.560 58.796 1.00 77.06 385 ARG C N 1
ATOM 7040 C CA . ARG C 1 363 ? 100.277 10.144 58.947 1.00 80.82 385 ARG C CA 1
ATOM 7041 C C . ARG C 1 363 ? 101.190 11.359 58.990 1.00 86.33 385 ARG C C 1
ATOM 7042 O O . ARG C 1 363 ? 101.863 11.675 58.009 1.00 86.71 385 ARG C O 1
ATOM 7050 N N . CYS C 1 364 ? 101.203 12.043 60.129 1.00 90.86 386 CYS C N 1
ATOM 7051 C CA . CYS C 1 364 ? 102.082 13.186 60.319 1.00 94.11 386 CYS C CA 1
ATOM 7052 C C . CYS C 1 364 ? 103.389 12.723 60.945 1.00 99.58 386 CYS C C 1
ATOM 7053 O O . CYS C 1 364 ? 103.917 11.671 60.582 1.00 100.62 386 CYS C O 1
#